Protein AF-0000000068008145 (afdb_homodimer)

Sequence (818 aa):
MLNCNWIDGNLLLSILKADHESGANQIQIVDFKVEAATKKGDNYASEMYRAVIEFEKDGKFKMCRRILKVIPSGEIQRMIMEKNSIFPREIAVYRDILPRIHSLLESIGDHSLISPKCIFTTDDPKTMLVFEDIKDSGFQMVDRKLGLDLEHSKLVISKLAKLHACSAVIYQSDPVLMDPVLEGAISTNPDRQDFLEFYRMCSRQVVQLVKSWNDPSYDHLLERLENLQKTIISKGVQVYTRDDSCFNVLNHDDVWTNNMMFKYGEKSVEDVLLFDYQLAYYGSPGVDLNYFLHAAVQEEVRENNWLELIRDYHDILKSTLKKLEYTGKMPTLEDIHVEIVRKGFHRVNAVFCLLPIAFMERTENAEMDVFLQESEAGRAFRKQIFSNPRLEGILKRALVKYNQLGYFDMLNCNWIDGNLLLSILKADHESGANQIQIVDFKVEAATKKGDNYASEMYRAVIEFEKDGKFKMCRRILKVIPSGEIQRMIMEKNSIFPREIAVYRDILPRIHSLLESIGDHSLISPKCIFTTDDPKTMLVFEDIKDSGFQMVDRKLGLDLEHSKLVISKLAKLHACSAVIYQSDPVLMDPVLEGAISTNPDRQDFLEFYRMCSRQVVQLVKSWNDPSYDHLLERLENLQKTIISKGVQVYTRDDSCFNVLNHDDVWTNNMMFKYGEKSVEDVLLFDYQLAYYGSPGVDLNYFLHAAVQEEVRENNWLELIRDYHDILKSTLKKLEYTGKMPTLEDIHVEIVRKGFHRVNAVFCLLPIAFMERTENAEMDVFLQESEAGRAFRKQIFSNPRLEGILKRALVKYNQLGYFD

Secondary structure (DSSP, 8-state):
----TT--HHHHHHHHHHHS-SSS--EEEEEEEEEESS-TTS-SS-EEEEEEEEEEETTEEEEEEEEEEE--SSHHHHHHHHHTTHHHHHHIIIIIIHHHHHHHHHHTT----SSPPEEEEE-SSS-EEEEE-GGGGTEE---TTT-B-HHHHHHHHHHHHHHHHHHHHHHHH-GGGGGGGSS-SS-S-GGG-TTHHHHHHHHHHHHHHHHHTT-GGGHHHHHHHHHHHHHHHHHHHHHH---TTS--EEE-S--SGGGEEEEE-SSSEEEEEE---TT-EEE-THHHHHHHHHHTB-HHHHHHSHHHHHHHHHHHHHHHHHHTT--SPPPPHHHHHHHHHHTTTHHHIIIIIIHHHHT----TT--HHHHT--SHHHHHHHHHHHT-HHHHHHHHHHHHHHHHTTTT-/----TT--HHHHHHHHHHHS-SSS--EEEEEEEEEESS-TTS-SS-EEEEEEEEEEETTEEEEEEEEEEE--SSHHHHHHHHHTTHHHHHHIIIIIIHHHHHHHHHHTT----SSPPEEEEE-SSS-EEEEE-GGGGTEE---TTT-B-HHHHHHHHHHHHHHHHHHHHHHHH-GGGGGGGSS-SS-S-GGG-TTHHHHHHHHHHHHHHHHHTT-GGGHHHHHHHHHHHHHHHHHHHHHT---TTS--EEE-S--SGGGEEEEE-SSSEEEEEE---TT-EEE-THHHHHHHHHHTB-HHHHHHSHHHHHHHHHHHHHHHHHHTT--SPPPPHHHHHHHHHHTTTHHHIIIIIIHHHHT----TT--HHHHT--SHHHHHHHHHHHT-HHHHHHHHHHHHHHHHTTTT-

Organism: Aedes aegypti (NCBI:txid7159)

Structure (mmCIF, N/CA/C/O backbone):
data_AF-0000000068008145-model_v1
#
loop_
_entity.id
_entity.type
_entity.pdbx_description
1 polymer 'CHK kinase-like domain-containing protein'
#
loop_
_atom_site.group_PDB
_atom_site.id
_atom_site.type_symbol
_atom_site.label_atom_id
_atom_site.label_alt_id
_atom_site.label_comp_id
_atom_site.label_asym_id
_atom_site.label_entity_id
_atom_site.label_seq_id
_atom_site.pdbx_PDB_ins_code
_atom_site.Cartn_x
_atom_site.Cartn_y
_atom_site.Cartn_z
_atom_site.occupancy
_atom_site.B_iso_or_equiv
_atom_site.auth_seq_id
_atom_site.auth_comp_id
_atom_site.auth_asym_id
_atom_site.auth_atom_id
_atom_site.pdbx_PDB_model_num
ATOM 1 N N . MET A 1 1 ? 23.188 -37.281 -27.344 1 44.12 1 MET A N 1
ATOM 2 C CA . MET A 1 1 ? 22.078 -38.25 -27.312 1 44.12 1 MET A CA 1
ATOM 3 C C . MET A 1 1 ? 21.422 -38.281 -25.938 1 44.12 1 MET A C 1
ATOM 5 O O . MET A 1 1 ? 22.109 -38.281 -24.922 1 44.12 1 MET A O 1
ATOM 9 N N . LEU A 1 2 ? 20.156 -37.844 -25.938 1 61.34 2 LEU A N 1
ATOM 10 C CA . LEU A 1 2 ? 19.422 -37.875 -24.672 1 61.34 2 LEU A CA 1
ATOM 11 C C . LEU A 1 2 ? 19.5 -39.25 -24.016 1 61.34 2 LEU A C 1
ATOM 13 O O . LEU A 1 2 ? 19.219 -40.25 -24.656 1 61.34 2 LEU A O 1
ATOM 17 N N . ASN A 1 3 ? 20.328 -39.469 -23.062 1 69.62 3 ASN A N 1
ATOM 18 C CA . ASN A 1 3 ? 20.391 -40.75 -22.375 1 69.62 3 ASN A CA 1
ATOM 19 C C . ASN A 1 3 ? 19.078 -41.094 -21.688 1 69.62 3 ASN A C 1
ATOM 21 O O . ASN A 1 3 ? 18.891 -40.75 -20.5 1 69.62 3 ASN A O 1
ATOM 25 N N . CYS A 1 4 ? 18.141 -41.656 -22.391 1 83.06 4 CYS A N 1
ATOM 26 C CA . CYS A 1 4 ? 16.828 -42 -21.844 1 83.06 4 CYS A CA 1
ATOM 27 C C . CYS A 1 4 ? 16.578 -43.5 -21.922 1 83.06 4 CYS A C 1
ATOM 29 O O . CYS A 1 4 ? 15.43 -43.938 -21.984 1 83.06 4 CYS A O 1
ATOM 31 N N . ASN A 1 5 ? 17.656 -44.25 -21.891 1 86.12 5 ASN A N 1
ATOM 32 C CA . ASN A 1 5 ? 17.547 -45.719 -22 1 86.12 5 ASN A CA 1
ATOM 33 C C . ASN A 1 5 ? 16.812 -46.312 -20.812 1 86.12 5 ASN A C 1
ATOM 35 O O . ASN A 1 5 ? 16.281 -47.406 -20.891 1 86.12 5 ASN A O 1
ATOM 39 N N . TRP A 1 6 ? 16.875 -45.625 -19.812 1 90.56 6 TRP A N 1
ATOM 40 C CA . TRP A 1 6 ? 16.25 -46.094 -18.578 1 90.56 6 TRP A CA 1
ATOM 41 C C . TRP A 1 6 ? 14.727 -46 -18.672 1 90.56 6 TRP A C 1
ATOM 43 O O . TRP A 1 6 ? 14.008 -46.594 -17.875 1 90.56 6 TRP A O 1
ATOM 53 N N . ILE A 1 7 ? 14.219 -45.219 -19.594 1 94.31 7 ILE A N 1
ATOM 54 C CA . ILE A 1 7 ? 12.789 -45.188 -19.875 1 94.31 7 ILE A CA 1
ATOM 55 C C . ILE A 1 7 ? 12.414 -46.375 -20.781 1 94.31 7 ILE A C 1
ATOM 57 O O . ILE A 1 7 ? 12.398 -46.219 -22 1 94.31 7 ILE A O 1
ATOM 61 N N . ASP A 1 8 ? 11.977 -47.469 -20.156 1 92.69 8 ASP A N 1
ATOM 62 C CA . ASP A 1 8 ? 11.742 -48.656 -20.938 1 92.69 8 ASP A CA 1
ATOM 63 C C . ASP A 1 8 ? 10.273 -49.062 -20.891 1 92.69 8 ASP A C 1
ATOM 65 O O . ASP A 1 8 ? 9.445 -48.375 -20.312 1 92.69 8 ASP A O 1
ATOM 69 N N . GLY A 1 9 ? 9.992 -50.156 -21.5 1 91.94 9 GLY A N 1
ATOM 70 C CA . GLY A 1 9 ? 8.625 -50.656 -21.609 1 91.94 9 GLY A CA 1
ATOM 71 C C . GLY A 1 9 ? 7.996 -50.938 -20.266 1 91.94 9 GLY A C 1
ATOM 72 O O . GLY A 1 9 ? 6.801 -50.719 -20.062 1 91.94 9 GLY A O 1
ATOM 73 N N . ASN A 1 10 ? 8.766 -51.469 -19.344 1 92.19 10 ASN A N 1
ATOM 74 C CA . ASN A 1 10 ? 8.258 -51.781 -18.016 1 92.19 10 ASN A CA 1
ATOM 75 C C . ASN A 1 10 ? 7.816 -50.531 -17.266 1 92.19 10 ASN A C 1
ATOM 77 O O . ASN A 1 10 ? 6.758 -50.5 -16.625 1 92.19 10 ASN A O 1
ATOM 81 N N . LEU A 1 11 ? 8.656 -49.562 -17.312 1 94 11 LEU A N 1
ATOM 82 C CA . LEU A 1 11 ? 8.32 -48.281 -16.688 1 94 11 LEU A CA 1
ATOM 83 C C . LEU A 1 11 ? 7.059 -47.688 -17.297 1 94 11 LEU A C 1
ATOM 85 O O . LEU A 1 11 ? 6.148 -47.281 -16.594 1 94 11 LEU A O 1
ATOM 89 N N . LEU A 1 12 ? 7.012 -47.688 -18.578 1 94.25 12 LEU A N 1
ATOM 90 C CA . LEU A 1 12 ? 5.891 -47.094 -19.297 1 94.25 12 LEU A CA 1
ATOM 91 C C . LEU A 1 12 ? 4.605 -47.875 -19.031 1 94.25 12 LEU A C 1
ATOM 93 O O . LEU A 1 12 ? 3.523 -47.281 -18.969 1 94.25 12 LEU A O 1
ATOM 97 N N . LEU A 1 13 ? 4.75 -49.188 -18.953 1 92.19 13 LEU A N 1
ATOM 98 C CA . LEU A 1 13 ? 3.586 -50 -18.625 1 92.19 13 LEU A CA 1
ATOM 99 C C . LEU A 1 13 ? 3.055 -49.656 -17.234 1 92.19 13 LEU A C 1
ATOM 101 O O . LEU A 1 13 ? 1.842 -49.594 -17.031 1 92.19 13 LEU A O 1
ATOM 105 N N . SER A 1 14 ? 3.971 -49.469 -16.312 1 91.19 14 SER A N 1
ATOM 106 C CA . SER A 1 14 ? 3.582 -49.062 -14.961 1 91.19 14 SER A CA 1
ATOM 107 C C . SER A 1 14 ? 2.852 -47.719 -14.961 1 91.19 14 SER A C 1
ATOM 109 O O . SER A 1 14 ? 1.88 -47.531 -14.227 1 91.19 14 SER A O 1
ATOM 111 N N . ILE A 1 15 ? 3.336 -46.812 -15.734 1 91.44 15 ILE A N 1
ATOM 112 C CA . ILE A 1 15 ? 2.727 -45.5 -15.852 1 91.44 15 ILE A CA 1
ATOM 113 C C . ILE A 1 15 ? 1.312 -45.625 -16.406 1 91.44 15 ILE A C 1
ATOM 115 O O . ILE A 1 15 ? 0.371 -45.031 -15.891 1 91.44 15 ILE A O 1
ATOM 119 N N . LEU A 1 16 ? 1.146 -46.469 -17.422 1 90.81 16 LEU A N 1
ATOM 120 C CA . LEU A 1 16 ? -0.151 -46.656 -18.062 1 90.81 16 LEU A CA 1
ATOM 121 C C . LEU A 1 16 ? -1.137 -47.312 -17.109 1 90.81 16 LEU A C 1
ATOM 123 O O . LEU A 1 16 ? -2.32 -46.969 -17.094 1 90.81 16 LEU A O 1
ATOM 127 N N . LYS A 1 17 ? -0.643 -48.25 -16.375 1 88.56 17 LYS A N 1
ATOM 128 C CA . LYS A 1 17 ? -1.504 -48.938 -15.43 1 88.56 17 LYS A CA 1
ATOM 129 C C . LYS A 1 17 ? -2 -48.031 -14.328 1 88.56 17 LYS A C 1
ATOM 131 O O . LYS A 1 17 ? -3.129 -48.156 -13.852 1 88.56 17 LYS A O 1
ATOM 136 N N . ALA A 1 18 ? -1.144 -47.125 -13.961 1 84.25 18 ALA A N 1
ATOM 137 C CA . ALA A 1 18 ? -1.524 -46.156 -12.93 1 84.25 18 ALA A CA 1
ATOM 138 C C . ALA A 1 18 ? -2.623 -45.25 -13.43 1 84.25 18 ALA A C 1
ATOM 140 O O . ALA A 1 18 ? -3.488 -44.812 -12.664 1 84.25 18 ALA A O 1
ATOM 141 N N . ASP A 1 19 ? -2.504 -44.875 -14.602 1 80.06 19 ASP A N 1
ATOM 142 C CA . ASP A 1 19 ? -3.441 -43.938 -15.227 1 80.06 19 ASP A CA 1
ATOM 143 C C . ASP A 1 19 ? -4.801 -44.594 -15.445 1 80.06 19 ASP A C 1
ATOM 145 O O . ASP A 1 19 ? -5.84 -43.938 -15.359 1 80.06 19 ASP A O 1
ATOM 149 N N . HIS A 1 20 ? -4.648 -45.875 -15.781 1 75.5 20 HIS A N 1
ATOM 150 C CA . HIS A 1 20 ? -5.875 -46.562 -16.156 1 75.5 20 HIS A CA 1
ATOM 151 C C . HIS A 1 20 ? -6.395 -47.438 -15.016 1 75.5 20 HIS A C 1
ATOM 153 O O . HIS A 1 20 ? -5.605 -47.969 -14.234 1 75.5 20 HIS A O 1
ATOM 159 N N . GLU A 1 21 ? -7.5 -47.062 -14.266 1 61.62 21 GLU A N 1
ATOM 160 C CA . GLU A 1 21 ? -8.125 -47.812 -13.164 1 61.62 21 GLU A CA 1
ATOM 161 C C . GLU A 1 21 ? -7.895 -49.312 -13.289 1 61.62 21 GLU A C 1
ATOM 163 O O . GLU A 1 21 ? -7.766 -49.844 -14.398 1 61.62 21 GLU A O 1
ATOM 168 N N . SER A 1 22 ? -7.211 -49.906 -12.156 1 55.16 22 SER A N 1
ATOM 169 C CA . SER A 1 22 ? -6.793 -51.281 -11.906 1 55.16 22 SER A CA 1
ATOM 170 C C . SER A 1 22 ? -7.793 -52.281 -12.484 1 55.16 22 SER A C 1
ATOM 172 O O 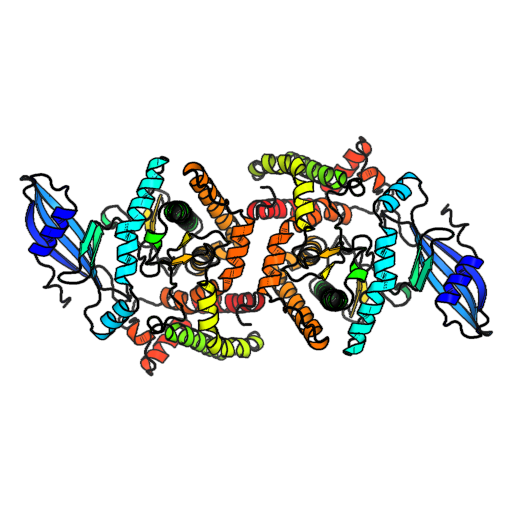. SER A 1 22 ? -7.68 -53.469 -12.258 1 55.16 22 SER A O 1
ATOM 174 N N . GLY A 1 23 ? -8.852 -51.844 -13.102 1 50.56 23 GLY A N 1
ATOM 175 C CA . GLY A 1 23 ? -9.594 -53.031 -13.406 1 50.56 23 GLY A CA 1
ATOM 176 C C . GLY A 1 23 ? -8.805 -54.031 -14.25 1 50.56 23 GLY A C 1
ATOM 177 O O . GLY A 1 23 ? -7.629 -53.812 -14.539 1 50.56 23 GLY A O 1
ATOM 178 N N . ALA A 1 24 ? -9.438 -55.219 -14.562 1 59.34 24 ALA A N 1
ATOM 179 C CA . ALA A 1 24 ? -9.062 -56.438 -15.32 1 59.34 24 ALA A CA 1
ATOM 180 C C . ALA A 1 24 ? -8.531 -56.062 -16.703 1 59.34 24 ALA A C 1
ATOM 182 O O . ALA A 1 24 ? -8.562 -56.875 -17.625 1 59.34 24 ALA A O 1
ATOM 183 N N . ASN A 1 25 ? -7.957 -54.812 -16.859 1 62.81 25 ASN A N 1
ATOM 184 C CA . ASN A 1 25 ? -7.629 -54.406 -18.234 1 62.81 25 ASN A CA 1
ATOM 185 C C . ASN A 1 25 ? -6.266 -54.938 -18.656 1 62.81 25 ASN A C 1
ATOM 187 O O . ASN A 1 25 ? -5.309 -54.906 -17.875 1 62.81 25 ASN A O 1
ATOM 191 N N . GLN A 1 26 ? -6.293 -55.688 -19.672 1 82.44 26 GLN A N 1
ATOM 192 C CA . GLN A 1 26 ? -5.059 -56.156 -20.312 1 82.44 26 GLN A CA 1
ATOM 193 C C . GLN A 1 26 ? -4.398 -55.031 -21.109 1 82.44 26 GLN A C 1
ATOM 195 O O . GLN A 1 26 ? -4.98 -54.531 -22.062 1 82.44 26 GLN A O 1
ATOM 200 N N . ILE A 1 27 ? -3.34 -54.375 -20.562 1 89.38 27 ILE A N 1
ATOM 201 C CA . ILE A 1 27 ? -2.584 -53.344 -21.281 1 89.38 27 ILE A CA 1
ATOM 202 C C . ILE A 1 27 ? -1.24 -53.906 -21.734 1 89.38 27 ILE A C 1
ATOM 204 O O . ILE A 1 27 ? -0.547 -54.562 -20.953 1 89.38 27 ILE A O 1
ATOM 208 N N . GLN A 1 28 ? -0.988 -53.75 -23.031 1 91.38 28 GLN A N 1
ATOM 209 C CA . GLN A 1 28 ? 0.298 -54.156 -23.578 1 91.38 28 GLN A CA 1
ATOM 210 C C . GLN A 1 28 ? 0.922 -53.031 -24.391 1 91.38 28 GLN A C 1
ATOM 212 O O . GLN A 1 28 ? 0.256 -52.438 -25.234 1 91.38 28 GLN A O 1
ATOM 217 N N . ILE A 1 29 ? 2.125 -52.75 -24.125 1 93.81 29 ILE A N 1
ATOM 218 C CA . ILE A 1 29 ? 2.824 -51.719 -24.906 1 93.81 29 ILE A CA 1
ATOM 219 C C . ILE A 1 29 ? 3.172 -52.281 -26.281 1 93.81 29 ILE A C 1
ATOM 221 O O . ILE A 1 29 ? 3.756 -53.344 -26.391 1 93.81 29 ILE A O 1
ATOM 225 N N . VAL A 1 30 ? 2.859 -51.625 -27.266 1 95.19 30 VAL A N 1
ATOM 226 C CA . VAL A 1 30 ? 3.17 -52 -28.641 1 95.19 30 VAL A CA 1
ATOM 227 C C . VAL A 1 30 ? 4.473 -51.312 -29.078 1 95.19 30 VAL A C 1
ATOM 229 O O . VAL A 1 30 ? 5.352 -51.969 -29.641 1 95.19 30 VAL A O 1
ATOM 232 N N . ASP A 1 31 ? 4.559 -50.031 -28.875 1 95.25 31 ASP A N 1
ATOM 233 C CA . ASP A 1 31 ? 5.73 -49.219 -29.219 1 95.25 31 ASP A CA 1
ATOM 234 C C . ASP A 1 31 ? 5.746 -47.938 -28.422 1 95.25 31 ASP A C 1
ATOM 236 O O . ASP A 1 31 ? 4.734 -47.531 -27.828 1 95.25 31 ASP A O 1
ATOM 240 N N . PHE A 1 32 ? 6.965 -47.406 -28.312 1 95.5 32 PHE A N 1
ATOM 241 C CA . PHE A 1 32 ? 7.051 -46.094 -27.672 1 95.5 32 PHE A CA 1
ATOM 242 C C . PHE A 1 32 ? 8.258 -45.312 -28.172 1 95.5 32 PHE A C 1
ATOM 244 O O . PHE A 1 32 ? 9.219 -45.906 -28.672 1 95.5 32 PHE A O 1
ATOM 251 N N . LYS A 1 33 ? 8.156 -44.062 -28.156 1 94.56 33 LYS A N 1
ATOM 252 C CA . LYS A 1 33 ? 9.227 -43.125 -28.5 1 94.56 33 LYS A CA 1
ATOM 253 C C . LYS A 1 33 ? 9.414 -42.062 -27.406 1 94.56 33 LYS A C 1
ATOM 255 O O . LYS A 1 33 ? 8.438 -41.562 -26.859 1 94.56 33 LYS A O 1
ATOM 260 N N . VAL A 1 34 ? 10.703 -41.812 -27.062 1 94.12 34 VAL A N 1
ATOM 261 C CA . VAL A 1 34 ? 11.016 -40.844 -26.031 1 94.12 34 VAL A CA 1
ATOM 262 C C . VAL A 1 34 ? 11.875 -39.719 -26.609 1 94.12 34 VAL A C 1
ATOM 264 O O . VAL A 1 34 ? 12.852 -40 -27.328 1 94.12 34 VAL A O 1
ATOM 267 N N . GLU A 1 35 ? 11.469 -38.5 -26.344 1 89.81 35 GLU A N 1
ATOM 268 C CA . GLU A 1 35 ? 12.234 -37.344 -26.766 1 89.81 35 GLU A CA 1
ATOM 269 C C . GLU A 1 35 ? 12.297 -36.281 -25.672 1 89.81 35 GLU A C 1
ATOM 271 O O . GLU A 1 35 ? 11.602 -36.406 -24.656 1 89.81 35 GLU A O 1
ATOM 276 N N . ALA A 1 36 ? 13.195 -35.406 -25.828 1 84.81 36 ALA A N 1
ATOM 277 C CA . ALA A 1 36 ? 13.227 -34.25 -24.906 1 84.81 36 ALA A CA 1
ATOM 278 C C . ALA A 1 36 ? 11.945 -33.438 -25.016 1 84.81 36 ALA A C 1
ATOM 280 O O . ALA A 1 36 ? 11.461 -33.156 -26.109 1 84.81 36 ALA A O 1
ATOM 281 N N . ALA A 1 37 ? 11.367 -33.156 -23.891 1 80.81 37 ALA A N 1
ATOM 282 C CA . ALA A 1 37 ? 10.102 -32.438 -23.891 1 80.81 37 ALA A CA 1
ATOM 283 C C . ALA A 1 37 ? 10.32 -30.938 -24.031 1 80.81 37 ALA A C 1
ATOM 285 O O . ALA A 1 37 ? 9.414 -30.203 -24.453 1 80.81 37 ALA A O 1
ATOM 286 N N . THR A 1 38 ? 11.398 -30.438 -23.531 1 73.38 38 THR A N 1
ATOM 287 C CA . THR A 1 38 ? 11.664 -29 -23.578 1 73.38 38 THR A CA 1
ATOM 288 C C . THR A 1 38 ? 13.031 -28.734 -24.188 1 73.38 38 THR A C 1
ATOM 290 O O . THR A 1 38 ? 13.875 -29.625 -24.266 1 73.38 38 THR A O 1
ATOM 293 N N . LYS A 1 39 ? 13.117 -27.453 -24.688 1 66.25 39 LYS A N 1
ATOM 294 C CA . LYS A 1 39 ? 14.398 -27.016 -25.219 1 66.25 39 LYS A CA 1
ATOM 295 C C . LYS A 1 39 ? 15.375 -26.656 -24.109 1 66.25 39 LYS A C 1
ATOM 297 O O . LYS A 1 39 ? 14.969 -26.391 -22.984 1 66.25 39 LYS A O 1
ATOM 302 N N . LYS A 1 40 ? 16.594 -26.844 -24.453 1 61.12 40 LYS A N 1
ATOM 303 C CA . LYS A 1 40 ? 17.625 -26.406 -23.516 1 61.12 40 LYS A CA 1
ATOM 304 C C . LYS A 1 40 ? 17.359 -24.984 -23.016 1 61.12 40 LYS A C 1
ATOM 306 O O . LYS A 1 40 ? 16.984 -24.109 -23.812 1 61.12 40 LYS A O 1
ATOM 311 N N . GLY A 1 41 ? 17.375 -24.75 -21.656 1 58.62 41 GLY A N 1
ATOM 312 C CA . GLY A 1 41 ? 17.172 -23.422 -21.078 1 58.62 41 GLY A CA 1
ATOM 313 C C . GLY A 1 41 ? 15.781 -23.25 -20.484 1 58.62 41 GLY A C 1
ATOM 314 O O . GLY A 1 41 ? 15.523 -22.266 -19.781 1 58.62 41 GLY A O 1
ATOM 315 N N . ASP A 1 42 ? 14.875 -24.203 -20.797 1 58.62 42 ASP A N 1
ATOM 316 C CA . ASP A 1 42 ? 13.516 -24.047 -20.281 1 58.62 42 ASP A CA 1
ATOM 317 C C . ASP A 1 42 ? 13.398 -24.594 -18.859 1 58.62 42 ASP A C 1
ATOM 319 O O . ASP A 1 42 ? 12.477 -24.234 -18.125 1 58.62 42 ASP A O 1
ATOM 323 N N . ASN A 1 43 ? 14.281 -25.469 -18.578 1 58.56 43 ASN A N 1
ATOM 324 C CA . ASN A 1 43 ? 14.188 -26.109 -17.281 1 58.56 43 ASN A CA 1
ATOM 325 C C . ASN A 1 43 ? 15.555 -26.234 -16.625 1 58.56 43 ASN A C 1
ATOM 327 O O . ASN A 1 43 ? 16.484 -26.781 -17.219 1 58.56 43 ASN A O 1
ATOM 331 N N . TYR A 1 44 ? 15.555 -25.719 -15.445 1 63.31 44 TYR A N 1
ATOM 332 C CA . TYR A 1 44 ? 16.859 -25.656 -14.812 1 63.31 44 TYR A CA 1
ATOM 333 C C . TYR A 1 44 ? 16.984 -26.719 -13.711 1 63.31 44 TYR A C 1
ATOM 335 O O . TYR A 1 44 ? 18.078 -27.203 -13.43 1 63.31 44 TYR A O 1
ATOM 343 N N . ALA A 1 45 ? 15.852 -27.125 -13.289 1 71.19 45 ALA A N 1
ATOM 344 C CA . ALA A 1 45 ? 15.922 -27.922 -12.062 1 71.19 45 ALA A CA 1
ATOM 345 C C . ALA A 1 45 ? 15.508 -29.359 -12.336 1 71.19 45 ALA A C 1
ATOM 347 O O . ALA 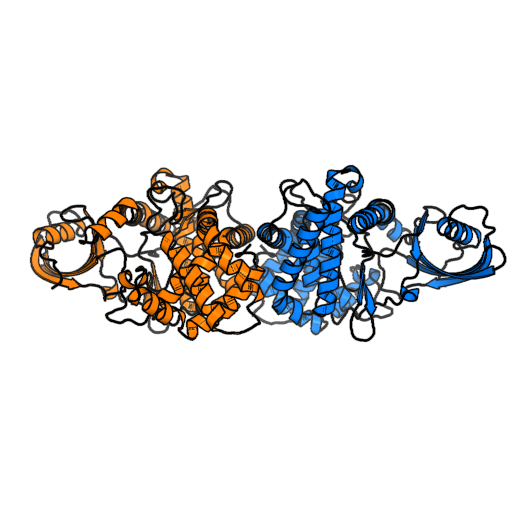A 1 45 ? 15.406 -30.172 -11.406 1 71.19 45 ALA A O 1
ATOM 348 N N . SER A 1 46 ? 15.305 -29.672 -13.625 1 84 46 SER A N 1
ATOM 349 C CA . SER A 1 46 ? 14.844 -31.016 -13.945 1 84 46 SER A CA 1
ATOM 350 C C . SER A 1 46 ? 15.133 -31.359 -15.406 1 84 46 SER A C 1
ATOM 352 O O . SER A 1 46 ? 15.586 -30.516 -16.172 1 84 46 SER A O 1
ATOM 354 N N . GLU A 1 47 ? 15.055 -32.594 -15.664 1 85.75 47 GLU A N 1
ATOM 355 C CA . GLU A 1 47 ? 15.023 -33.062 -17.047 1 85.75 47 GLU A CA 1
ATOM 356 C C . GLU A 1 47 ? 13.602 -33.438 -17.469 1 85.75 47 GLU A C 1
ATOM 358 O O . GLU A 1 47 ? 12.875 -34.094 -16.703 1 85.75 47 GLU A O 1
ATOM 363 N N . MET A 1 48 ? 13.289 -33 -18.641 1 90 48 MET A N 1
ATOM 364 C CA . MET A 1 48 ? 11.93 -33.219 -19.109 1 90 48 MET A CA 1
ATOM 365 C C . MET A 1 48 ? 11.93 -34.125 -20.344 1 90 48 MET A C 1
ATOM 367 O O . MET A 1 48 ? 12.602 -33.812 -21.328 1 90 48 MET A O 1
ATOM 371 N N . TYR A 1 49 ? 11.086 -35.125 -20.25 1 91.88 49 TYR A N 1
ATOM 372 C CA . TYR A 1 49 ? 10.961 -36.062 -21.375 1 91.88 49 TYR A CA 1
ATOM 373 C C . TYR A 1 49 ? 9.508 -36.188 -21.812 1 91.88 49 TYR A C 1
ATOM 375 O O . TYR A 1 49 ? 8.594 -36.094 -20.984 1 91.88 49 TYR A O 1
ATOM 383 N N . ARG A 1 50 ? 9.391 -36.406 -23.094 1 93.69 50 ARG A N 1
ATOM 384 C CA . ARG A 1 50 ? 8.086 -36.75 -23.656 1 93.69 50 ARG A CA 1
ATOM 385 C C . ARG A 1 50 ? 8.086 -38.188 -24.172 1 93.69 50 ARG A C 1
ATOM 387 O O . ARG A 1 50 ? 8.906 -38.562 -25.016 1 93.69 50 ARG A O 1
ATOM 394 N N . ALA A 1 51 ? 7.23 -38.969 -23.656 1 94.56 51 ALA A N 1
ATOM 395 C CA . ALA A 1 51 ? 7.066 -40.344 -24.109 1 94.56 51 ALA A CA 1
ATOM 396 C C . ALA A 1 51 ? 5.777 -40.5 -24.906 1 94.56 51 ALA A C 1
ATOM 398 O O . ALA A 1 51 ? 4.688 -40.219 -24.406 1 94.56 51 ALA A O 1
ATOM 399 N N . VAL A 1 52 ? 5.957 -40.875 -26.141 1 95.38 52 VAL A N 1
ATOM 400 C CA . VAL A 1 52 ? 4.812 -41.281 -26.953 1 95.38 52 VAL A CA 1
ATOM 401 C C . VAL A 1 52 ? 4.621 -42.781 -26.859 1 95.38 52 VAL A C 1
ATOM 403 O O . VAL A 1 52 ? 5.473 -43.562 -27.297 1 95.38 52 VAL A O 1
ATOM 406 N N . ILE A 1 53 ? 3.514 -43.188 -26.344 1 94.88 53 ILE A N 1
ATOM 407 C CA . ILE A 1 53 ? 3.305 -44.594 -26.031 1 94.88 53 ILE A CA 1
ATOM 408 C C . ILE A 1 53 ? 2.184 -45.156 -26.891 1 94.88 53 ILE A C 1
ATOM 410 O O . ILE A 1 53 ? 1.069 -44.625 -26.906 1 94.88 53 ILE A O 1
ATOM 414 N N . GLU A 1 54 ? 2.535 -46.094 -27.625 1 96 54 GLU A N 1
ATOM 415 C CA . GLU A 1 54 ? 1.552 -46.906 -28.344 1 96 54 GLU A CA 1
ATOM 416 C C . GLU A 1 54 ? 1.255 -48.219 -27.625 1 96 54 GLU A C 1
ATOM 418 O O . GLU A 1 54 ? 2.166 -49 -27.344 1 96 54 GLU A O 1
ATOM 423 N N . PHE A 1 55 ? 0 -48.438 -27.344 1 93.25 55 PHE A N 1
ATOM 424 C CA . PHE A 1 55 ? -0.322 -49.594 -26.547 1 93.25 55 PHE A CA 1
ATOM 425 C C . PHE A 1 55 ? -1.678 -50.156 -26.938 1 93.25 55 PHE A C 1
ATOM 427 O O . PHE A 1 55 ? -2.439 -49.531 -27.672 1 93.25 55 PHE A O 1
ATOM 434 N N . GLU A 1 56 ? -1.875 -51.406 -26.547 1 93.25 56 GLU A N 1
ATOM 435 C CA . GLU A 1 56 ? -3.154 -52.094 -26.719 1 93.25 56 GLU A CA 1
ATOM 436 C C . GLU A 1 56 ? -3.867 -52.25 -25.375 1 93.25 56 GLU A C 1
ATOM 438 O O . GLU A 1 56 ? -3.256 -52.688 -24.391 1 93.25 56 GLU A O 1
ATOM 443 N N . LYS A 1 57 ? -5.031 -51.75 -25.359 1 90.06 57 LYS A N 1
ATOM 444 C CA . LYS A 1 57 ? -5.883 -51.938 -24.188 1 90.06 57 LYS A CA 1
ATOM 445 C C . LYS A 1 57 ? -7.199 -52.594 -24.562 1 90.06 57 LYS A C 1
ATOM 447 O O . LYS A 1 57 ? -7.957 -52.094 -25.375 1 90.06 57 LYS A O 1
ATOM 452 N N . ASP A 1 58 ? -7.398 -53.75 -23.938 1 88 58 ASP A N 1
ATOM 453 C CA . ASP A 1 58 ? -8.625 -54.5 -24.203 1 88 58 ASP A CA 1
ATOM 454 C C . ASP A 1 58 ? -8.844 -54.688 -25.688 1 88 58 ASP A C 1
ATOM 456 O O . ASP A 1 58 ? -9.945 -54.5 -26.203 1 88 58 ASP A O 1
ATOM 460 N N . GLY A 1 59 ? -7.82 -55 -26.391 1 84.81 59 GLY A N 1
ATOM 461 C CA . GLY A 1 59 ? -7.887 -55.344 -27.812 1 84.81 59 GLY A CA 1
ATOM 462 C C . GLY A 1 59 ? -7.922 -54.125 -28.703 1 84.81 59 GLY A C 1
ATOM 463 O O . GLY A 1 59 ? -7.988 -54.25 -29.938 1 84.81 59 GLY A O 1
ATOM 464 N N . LYS A 1 60 ? -7.902 -53 -28.172 1 92.62 60 LYS A N 1
ATOM 465 C CA . LYS A 1 60 ? -7.945 -51.781 -28.984 1 92.62 60 LYS A CA 1
ATOM 466 C C . LYS A 1 60 ? -6.613 -51.031 -28.922 1 92.62 60 LYS A C 1
ATOM 468 O O . LYS A 1 60 ? -6.023 -50.906 -27.844 1 92.62 60 LYS A O 1
ATOM 473 N N . PHE A 1 61 ? -6.199 -50.625 -30.094 1 93.38 61 PHE A N 1
ATOM 474 C CA . PHE A 1 61 ? -4.965 -49.875 -30.203 1 93.38 61 PHE A CA 1
ATOM 475 C C . PHE A 1 61 ? -5.188 -48.406 -29.766 1 93.38 61 PHE A C 1
ATOM 477 O O . PHE A 1 61 ? -6.172 -47.781 -30.172 1 93.38 61 PHE A O 1
ATOM 484 N N . LYS A 1 62 ? -4.348 -47.969 -28.891 1 92.81 62 LYS A N 1
ATOM 485 C CA . LYS A 1 62 ? -4.418 -46.594 -28.391 1 92.81 62 LYS A CA 1
ATOM 486 C C . LYS A 1 62 ? -3.035 -45.938 -28.344 1 92.81 62 LYS A C 1
ATOM 488 O O . LYS A 1 62 ? -2.02 -46.625 -28.375 1 92.81 62 LYS A O 1
ATOM 493 N N . MET A 1 63 ? -3.016 -44.656 -28.422 1 93 63 MET A N 1
ATOM 494 C CA . MET A 1 63 ? -1.786 -43.875 -28.281 1 93 63 MET A CA 1
ATOM 495 C C . MET A 1 63 ? -1.969 -42.75 -27.281 1 93 63 MET A C 1
ATOM 497 O O . MET A 1 63 ? -3.031 -42.125 -27.234 1 93 63 MET A O 1
ATOM 501 N N . CYS A 1 64 ? -0.952 -42.531 -26.453 1 91.56 64 CYS A N 1
ATOM 502 C CA . CYS A 1 64 ? -0.994 -41.375 -25.547 1 91.56 64 CYS A CA 1
ATOM 503 C C . CYS A 1 64 ? 0.395 -40.781 -25.375 1 91.56 64 CYS A C 1
ATOM 505 O O . CYS A 1 64 ? 1.395 -41.375 -25.75 1 91.56 64 CYS A O 1
ATOM 507 N N . ARG A 1 65 ? 0.473 -39.594 -24.906 1 93.75 65 ARG A N 1
ATOM 508 C CA . ARG A 1 65 ? 1.716 -38.906 -24.594 1 93.75 65 ARG A CA 1
ATOM 509 C C . ARG A 1 65 ? 1.8 -38.562 -23.109 1 93.75 65 ARG A C 1
ATOM 511 O O . ARG A 1 65 ? 0.792 -38.219 -22.484 1 93.75 65 ARG A O 1
ATOM 518 N N . ARG A 1 66 ? 2.922 -38.844 -22.609 1 93.94 66 ARG A N 1
ATOM 519 C CA . ARG A 1 66 ? 3.186 -38.531 -21.219 1 93.94 66 ARG A CA 1
ATOM 520 C C . ARG A 1 66 ? 4.445 -37.688 -21.078 1 93.94 66 ARG A C 1
ATOM 522 O O . ARG A 1 66 ? 5.395 -37.844 -21.844 1 93.94 66 ARG A O 1
ATOM 529 N N . ILE A 1 67 ? 4.387 -36.781 -20.188 1 94.25 67 ILE A N 1
ATOM 530 C CA . ILE A 1 67 ? 5.547 -35.938 -19.844 1 94.25 67 ILE A CA 1
ATOM 531 C C . ILE A 1 67 ? 6.199 -36.469 -18.578 1 94.25 67 ILE A C 1
ATOM 533 O O . ILE A 1 67 ? 5.531 -36.625 -17.547 1 94.25 67 ILE A O 1
ATOM 537 N N . LEU A 1 68 ? 7.473 -36.75 -18.641 1 94.38 68 LEU A N 1
ATOM 538 C CA . LEU A 1 68 ? 8.242 -37.188 -17.484 1 94.38 68 LEU A CA 1
ATOM 539 C C . LEU A 1 68 ? 9.164 -36.094 -17 1 94.38 68 LEU A C 1
ATOM 541 O O . LEU A 1 68 ? 10.039 -35.625 -17.734 1 94.38 68 LEU A O 1
ATOM 545 N N . LYS A 1 69 ? 8.961 -35.531 -15.852 1 93.94 69 LYS A N 1
ATOM 546 C CA . LYS A 1 69 ? 9.883 -34.625 -15.164 1 93.94 69 LYS A CA 1
ATOM 547 C C . LYS A 1 69 ? 10.789 -35.406 -14.203 1 93.94 69 LYS A C 1
ATOM 549 O O . LYS A 1 69 ? 10.312 -35.969 -13.211 1 93.94 69 LYS A O 1
ATOM 554 N N . VAL A 1 70 ? 11.992 -35.375 -14.508 1 92.25 70 VAL A N 1
ATOM 555 C CA . VAL A 1 70 ? 12.906 -36.312 -13.852 1 92.25 70 VAL A CA 1
ATOM 556 C C . VAL A 1 70 ? 14.039 -35.531 -13.172 1 92.25 70 VAL A C 1
ATOM 558 O O . VAL A 1 70 ? 14.492 -34.5 -13.68 1 92.25 70 VAL A O 1
ATOM 561 N N . ILE A 1 71 ? 14.43 -36.031 -11.992 1 90 71 ILE A N 1
ATOM 562 C CA . ILE A 1 71 ? 15.578 -35.438 -11.312 1 90 71 ILE A CA 1
ATOM 563 C C . ILE A 1 71 ? 16.797 -35.469 -12.234 1 90 71 ILE A C 1
ATOM 565 O O . ILE A 1 71 ? 16.984 -36.438 -12.984 1 90 71 ILE A O 1
ATOM 569 N N . PRO A 1 72 ? 17.578 -34.438 -12.188 1 84.31 72 PRO A N 1
ATOM 570 C CA . PRO A 1 72 ? 18.734 -34.406 -13.094 1 84.31 72 PRO A CA 1
ATOM 571 C C . PRO A 1 72 ? 19.688 -35.594 -12.891 1 84.31 72 PRO A C 1
ATOM 573 O O . PRO A 1 72 ? 19.891 -36.031 -11.758 1 84.31 72 PRO A O 1
ATOM 576 N N . SER A 1 73 ? 20.328 -35.938 -14.008 1 80.25 73 SER A N 1
ATOM 577 C CA . SER A 1 73 ? 21.219 -37.062 -14 1 80.25 73 SER A CA 1
ATOM 578 C C . SER A 1 73 ? 22.609 -36.688 -13.516 1 80.25 73 SER A C 1
ATOM 580 O O . SER A 1 73 ? 23.359 -37.531 -13 1 80.25 73 SER A O 1
ATOM 582 N N . GLY A 1 74 ? 22.922 -35.406 -13.758 1 78.75 74 GLY A N 1
ATOM 583 C CA . GLY A 1 74 ? 24.219 -34.969 -13.305 1 78.75 74 GLY A CA 1
ATOM 584 C C . GLY A 1 74 ? 24.391 -35 -11.797 1 78.75 74 GLY A C 1
ATOM 585 O O . GLY A 1 74 ? 23.469 -34.656 -11.062 1 78.75 74 GLY A O 1
ATOM 586 N N . GLU A 1 75 ? 25.484 -35.438 -11.359 1 78.69 75 GLU A N 1
ATOM 587 C CA . GLU A 1 75 ? 25.734 -35.656 -9.938 1 78.69 75 GLU A CA 1
ATOM 588 C C . GLU A 1 75 ? 25.578 -34.375 -9.133 1 78.69 75 GLU A C 1
ATOM 590 O O . GLU A 1 75 ? 24.891 -34.375 -8.117 1 78.69 75 GLU A O 1
ATOM 595 N N . ILE A 1 76 ? 26.172 -33.375 -9.531 1 73.94 76 ILE A N 1
ATOM 596 C CA . ILE A 1 76 ? 26.172 -32.125 -8.789 1 73.94 76 ILE A CA 1
ATOM 597 C C . ILE A 1 76 ? 24.766 -31.547 -8.758 1 73.94 76 ILE A C 1
ATOM 599 O O . ILE A 1 76 ? 24.266 -31.172 -7.699 1 73.94 76 ILE A O 1
ATOM 603 N N . GLN A 1 77 ? 24.172 -31.547 -9.844 1 76.75 77 GLN A N 1
ATOM 604 C CA . GLN A 1 77 ? 22.812 -31.031 -9.93 1 76.75 77 GLN A CA 1
ATOM 605 C C . GLN A 1 77 ? 21.844 -31.844 -9.07 1 76.75 77 GLN A C 1
ATOM 607 O O . GLN A 1 77 ? 21 -31.281 -8.375 1 76.75 77 GLN A O 1
ATOM 612 N N . ARG A 1 78 ? 22.031 -33.031 -9.156 1 81.56 78 ARG A N 1
ATOM 613 C CA . ARG A 1 78 ? 21.188 -33.938 -8.383 1 81.56 78 ARG A CA 1
ATOM 614 C C . ARG A 1 78 ? 21.359 -33.688 -6.887 1 81.56 78 ARG A C 1
ATOM 616 O O . ARG A 1 78 ? 20.375 -33.656 -6.145 1 81.56 78 ARG A O 1
ATOM 623 N N . MET A 1 79 ? 22.547 -33.5 -6.504 1 79.12 79 MET A N 1
ATOM 624 C CA . MET A 1 79 ? 22.844 -33.25 -5.098 1 79.12 79 MET A CA 1
ATOM 625 C C . MET A 1 79 ? 22.188 -31.969 -4.629 1 79.12 79 MET A C 1
ATOM 627 O O . MET A 1 79 ? 21.672 -31.891 -3.514 1 79.12 79 MET A O 1
ATOM 631 N N . ILE A 1 80 ? 22.203 -31.078 -5.449 1 76.19 80 ILE A N 1
ATOM 632 C CA . ILE A 1 80 ? 21.625 -29.766 -5.129 1 76.19 80 ILE A CA 1
ATOM 633 C C . ILE A 1 80 ? 20.109 -29.906 -5 1 76.19 80 ILE A C 1
ATOM 635 O O . ILE A 1 80 ? 19.516 -29.375 -4.055 1 76.19 80 ILE A O 1
ATOM 639 N N . MET A 1 81 ? 19.547 -30.656 -5.863 1 81.38 81 MET A N 1
ATOM 640 C CA . MET A 1 81 ? 18.109 -30.828 -5.852 1 81.38 81 MET A CA 1
ATOM 641 C C . MET A 1 81 ? 17.656 -31.641 -4.633 1 81.38 81 MET A C 1
ATOM 643 O O . MET A 1 81 ? 16.625 -31.344 -4.027 1 81.38 81 MET A O 1
ATOM 647 N N . GLU A 1 82 ? 18.422 -32.562 -4.332 1 81.44 82 GLU A N 1
ATOM 648 C CA . GLU A 1 82 ? 18.109 -33.375 -3.174 1 81.44 82 GLU A CA 1
ATOM 649 C C . GLU A 1 82 ? 18.266 -32.594 -1.873 1 81.44 82 GLU A C 1
ATOM 651 O O . GLU A 1 82 ? 17.391 -32.656 -0.998 1 81.44 82 GLU A O 1
ATOM 656 N N . LYS A 1 83 ? 19.266 -31.844 -1.855 1 80.44 83 LYS A N 1
ATOM 657 C CA . LYS A 1 83 ? 19.547 -31.031 -0.668 1 80.44 83 LYS A CA 1
ATOM 658 C C . LYS A 1 83 ? 18.453 -29.984 -0.449 1 80.44 83 LYS A C 1
ATOM 660 O O . LYS A 1 83 ? 18.078 -29.703 0.691 1 80.44 83 LYS A O 1
ATOM 665 N N . ASN A 1 84 ? 17.875 -29.594 -1.485 1 83.12 84 ASN A N 1
ATOM 666 C CA . ASN A 1 84 ? 16.875 -28.547 -1.406 1 83.12 84 ASN A CA 1
ATOM 667 C C . ASN A 1 84 ? 15.461 -29.109 -1.423 1 83.12 84 ASN A C 1
ATOM 669 O O . ASN A 1 84 ? 14.492 -28.359 -1.493 1 83.12 84 ASN A O 1
ATOM 673 N N . SER A 1 85 ? 15.32 -30.359 -1.399 1 84.56 85 SER A N 1
ATOM 674 C CA . SER A 1 85 ? 14.039 -31.062 -1.354 1 84.56 85 SER A CA 1
ATOM 675 C C . SER A 1 85 ? 13.109 -30.578 -2.463 1 84.56 85 SER A C 1
ATOM 677 O O . SER A 1 85 ? 11.914 -30.375 -2.232 1 84.56 85 SER A O 1
ATOM 679 N N . ILE A 1 86 ? 13.672 -30.406 -3.566 1 87.75 86 ILE A N 1
ATOM 680 C CA . ILE A 1 86 ? 12.914 -29.859 -4.688 1 87.75 86 ILE A CA 1
ATOM 681 C C . ILE A 1 86 ? 11.867 -30.859 -5.145 1 87.75 86 ILE A C 1
ATOM 683 O O . ILE A 1 86 ? 10.672 -30.547 -5.207 1 87.75 86 ILE A O 1
ATOM 687 N N . PHE A 1 87 ? 12.219 -32.094 -5.379 1 91.44 87 PHE A N 1
ATOM 688 C CA . PHE A 1 87 ? 11.297 -33.094 -5.902 1 91.44 87 PHE A CA 1
ATOM 689 C C . PHE A 1 87 ? 10.328 -33.562 -4.816 1 91.44 87 PHE A C 1
ATOM 691 O O . PHE A 1 87 ? 9.117 -33.625 -5.047 1 91.44 87 PHE A O 1
ATOM 698 N N . PRO A 1 88 ? 10.852 -33.781 -3.58 1 92.62 88 PRO A N 1
ATOM 699 C CA . PRO A 1 88 ? 9.891 -34.156 -2.537 1 92.62 88 PRO A CA 1
ATOM 700 C C . PRO A 1 88 ? 8.797 -33.125 -2.346 1 92.62 88 PRO A C 1
ATOM 702 O O . PRO A 1 88 ? 7.629 -33.469 -2.164 1 92.62 88 PRO A O 1
ATOM 705 N N . ARG A 1 89 ? 9.18 -31.922 -2.422 1 95 89 ARG A N 1
ATOM 706 C CA . ARG A 1 89 ? 8.227 -30.828 -2.295 1 95 89 ARG A CA 1
ATOM 707 C C . ARG A 1 89 ? 7.207 -30.859 -3.428 1 95 89 ARG A C 1
ATOM 709 O O . ARG A 1 89 ? 6 -30.812 -3.182 1 95 89 ARG A O 1
ATOM 716 N N . GLU A 1 90 ? 7.711 -30.922 -4.57 1 96.31 90 GLU A N 1
ATOM 717 C CA . GLU A 1 90 ? 6.836 -30.906 -5.738 1 96.31 90 GLU A CA 1
ATOM 718 C C . GLU A 1 90 ? 5.914 -32.125 -5.758 1 96.31 90 GLU A C 1
ATOM 720 O O . GLU A 1 90 ? 4.738 -32 -6.105 1 96.31 90 GLU A O 1
ATOM 725 N N . ILE A 1 91 ? 6.453 -33.281 -5.395 1 96.12 91 ILE A N 1
ATOM 726 C CA . ILE A 1 91 ? 5.668 -34.531 -5.336 1 96.12 91 ILE A CA 1
ATOM 727 C C . ILE A 1 91 ? 4.555 -34.375 -4.301 1 96.12 91 ILE A C 1
ATOM 729 O O . ILE A 1 91 ? 3.404 -34.75 -4.559 1 96.12 91 ILE A O 1
ATOM 733 N N . ALA A 1 92 ? 4.867 -33.781 -3.174 1 96.94 92 ALA A N 1
ATOM 734 C CA . ALA A 1 92 ? 3.863 -33.562 -2.135 1 96.94 92 ALA A CA 1
ATOM 735 C C . ALA A 1 92 ? 2.736 -32.688 -2.641 1 96.94 92 ALA A C 1
ATOM 737 O O . ALA A 1 92 ? 1.562 -32.938 -2.359 1 96.94 92 ALA A O 1
ATOM 738 N N . VAL A 1 93 ? 3.055 -31.688 -3.387 1 98.25 93 VAL A N 1
ATOM 739 C CA . VAL A 1 93 ? 2.051 -30.75 -3.887 1 98.25 93 VAL A CA 1
ATOM 740 C C . VAL A 1 93 ? 1.167 -31.453 -4.918 1 98.25 93 VAL A C 1
ATOM 742 O O . VAL A 1 93 ? -0.061 -31.422 -4.809 1 98.25 93 VAL A O 1
ATOM 745 N N . TYR A 1 94 ? 1.76 -32.125 -5.883 1 97.5 94 TYR A N 1
ATOM 746 C CA . TYR A 1 94 ? 1.016 -32.719 -6.984 1 97.5 94 TYR A CA 1
ATOM 747 C C . TYR A 1 94 ? 0.246 -33.969 -6.527 1 97.5 94 TYR A C 1
ATOM 749 O O . TYR A 1 94 ? -0.875 -34.219 -6.977 1 97.5 94 TYR A O 1
ATOM 757 N N . ARG A 1 95 ? 0.847 -34.688 -5.68 1 95.5 95 ARG A N 1
ATOM 758 C CA . ARG A 1 95 ? 0.269 -35.969 -5.289 1 95.5 95 ARG A CA 1
ATOM 759 C C . ARG A 1 95 ? -0.749 -35.781 -4.168 1 95.5 95 ARG A C 1
ATOM 761 O O . ARG A 1 95 ? -1.79 -36.438 -4.156 1 95.5 95 ARG A O 1
ATOM 768 N N . ASP A 1 96 ? -0.478 -34.906 -3.217 1 96.88 96 ASP A N 1
ATOM 769 C CA . ASP A 1 96 ? -1.241 -34.938 -1.972 1 96.88 96 ASP A CA 1
ATOM 770 C C . ASP A 1 96 ? -2.104 -33.656 -1.852 1 96.88 96 ASP A C 1
ATOM 772 O O . ASP A 1 96 ? -3.193 -33.719 -1.276 1 96.88 96 ASP A O 1
ATOM 776 N N . ILE A 1 97 ? -1.681 -32.531 -2.361 1 98.31 97 ILE A N 1
ATOM 777 C CA . ILE A 1 97 ? -2.355 -31.281 -2.061 1 98.31 97 ILE A CA 1
ATOM 778 C C . ILE A 1 97 ? -3.295 -30.922 -3.207 1 98.31 97 ILE A C 1
ATOM 780 O O . ILE A 1 97 ? -4.48 -30.672 -2.988 1 98.31 97 ILE A O 1
ATOM 784 N N . LEU A 1 98 ? -2.816 -30.938 -4.449 1 98.25 98 LEU A N 1
ATOM 785 C CA . LEU A 1 98 ? -3.584 -30.469 -5.598 1 98.25 98 LEU A CA 1
ATOM 786 C C . LEU A 1 98 ? -4.832 -31.328 -5.805 1 98.25 98 LEU A C 1
ATOM 788 O O . LEU A 1 98 ? -5.906 -30.797 -6.102 1 98.25 98 LEU A O 1
ATOM 792 N N . PRO A 1 99 ? -4.754 -32.688 -5.645 1 97.06 99 PRO A N 1
ATOM 793 C CA . PRO A 1 99 ? -5.988 -33.469 -5.766 1 97.06 99 PRO A CA 1
ATOM 794 C C . PRO A 1 99 ? -7.055 -33.031 -4.758 1 97.06 99 PRO A C 1
ATOM 796 O O . PRO A 1 99 ? -8.242 -33.031 -5.082 1 97.06 99 PRO A O 1
ATOM 799 N N . ARG A 1 100 ? -6.633 -32.688 -3.605 1 98 100 ARG A N 1
ATOM 800 C CA . ARG A 1 100 ? -7.574 -32.219 -2.594 1 98 100 ARG A CA 1
ATOM 801 C C . ARG A 1 100 ? -8.141 -30.844 -2.971 1 98 100 ARG A C 1
ATOM 803 O O . ARG A 1 100 ? -9.32 -30.562 -2.717 1 98 100 ARG A O 1
ATOM 810 N N . ILE A 1 101 ? -7.34 -30 -3.51 1 98.62 101 ILE A N 1
ATOM 811 C CA . ILE A 1 101 ? -7.789 -28.703 -3.992 1 98.62 101 ILE A CA 1
ATOM 812 C C . ILE A 1 101 ? -8.875 -28.891 -5.055 1 98.62 101 ILE A C 1
ATOM 814 O O . ILE A 1 101 ? -9.938 -28.266 -4.984 1 98.62 101 ILE A O 1
ATOM 818 N N . HIS A 1 102 ? -8.602 -29.766 -5.965 1 98.38 102 HIS A N 1
ATOM 819 C CA . HIS A 1 102 ? -9.555 -30 -7.035 1 98.38 102 HIS A CA 1
ATOM 820 C C . HIS A 1 102 ? -10.844 -30.625 -6.492 1 98.38 102 HIS A C 1
ATOM 822 O O . HIS A 1 102 ? -11.938 -30.297 -6.961 1 98.38 102 HIS A O 1
ATOM 828 N N . SER A 1 103 ? -10.68 -31.469 -5.551 1 98.12 103 SER A N 1
ATOM 829 C CA . SER A 1 103 ? -11.852 -32.062 -4.918 1 98.12 103 SER A CA 1
ATOM 830 C C . SER A 1 103 ? -12.695 -30.984 -4.219 1 98.12 103 SER A C 1
ATOM 832 O O . SER A 1 103 ? -13.93 -31.047 -4.262 1 98.12 103 SER A O 1
ATOM 834 N N . LEU A 1 104 ? -12.07 -30.078 -3.506 1 98.56 104 LEU A N 1
ATOM 835 C CA . LEU A 1 104 ? -12.781 -28.984 -2.844 1 98.56 104 LEU A CA 1
ATOM 836 C C . LEU A 1 104 ? -13.516 -28.109 -3.861 1 98.56 104 LEU A C 1
ATOM 838 O O . LEU A 1 104 ? -14.672 -27.75 -3.652 1 98.56 104 LEU A O 1
ATOM 842 N N . LEU A 1 105 ? -12.828 -27.781 -4.902 1 98.81 105 LEU A N 1
ATOM 843 C CA . LEU A 1 105 ? -13.469 -26.984 -5.938 1 98.81 105 LEU A CA 1
ATOM 844 C C . LEU A 1 105 ? -14.68 -27.703 -6.516 1 98.81 105 LEU A C 1
ATOM 846 O O . LEU A 1 105 ? -15.758 -27.109 -6.656 1 98.81 105 LEU A O 1
ATOM 850 N N . GLU A 1 106 ? -14.547 -28.953 -6.77 1 98.44 106 GLU A N 1
ATOM 851 C CA . GLU A 1 106 ? -15.648 -29.75 -7.297 1 98.44 106 GLU A CA 1
ATOM 852 C C . GLU A 1 106 ? -16.828 -29.781 -6.328 1 98.44 106 GLU A C 1
ATOM 854 O O . GLU A 1 106 ? -17.984 -29.766 -6.75 1 98.44 106 GLU A O 1
ATOM 859 N N . SER A 1 107 ? -16.531 -29.859 -5.121 1 98.5 107 SER A N 1
ATOM 860 C CA . SER A 1 107 ? -17.578 -29.938 -4.094 1 98.5 107 SER A CA 1
ATOM 861 C C . SER A 1 107 ? -18.469 -28.703 -4.105 1 98.5 107 SER A C 1
ATOM 863 O O . SER A 1 107 ? -19.609 -28.75 -3.633 1 98.5 107 SER A O 1
ATOM 865 N N . ILE A 1 108 ? -17.984 -27.641 -4.594 1 98.56 108 ILE A N 1
ATOM 866 C CA . ILE A 1 108 ? -18.781 -26.438 -4.617 1 98.56 108 ILE A CA 1
ATOM 867 C C . ILE A 1 108 ? -19.219 -26.125 -6.047 1 98.56 108 ILE A C 1
ATOM 869 O O . ILE A 1 108 ? -19.531 -24.969 -6.375 1 98.56 108 ILE A O 1
ATOM 873 N N . GLY A 1 109 ? -19.078 -27.031 -6.906 1 98.31 109 GLY A N 1
ATOM 874 C CA . GLY A 1 109 ? -19.562 -26.922 -8.273 1 98.31 109 GLY A CA 1
ATOM 875 C C . GLY A 1 109 ? -18.578 -26.234 -9.203 1 98.31 109 GLY A C 1
ATOM 876 O O . GLY A 1 109 ? -18.953 -25.828 -10.305 1 98.31 109 GLY A O 1
ATOM 877 N N . ASP A 1 110 ? -17.375 -25.984 -8.742 1 98.5 110 ASP A N 1
ATOM 878 C CA . ASP A 1 110 ? -16.312 -25.422 -9.562 1 98.5 110 ASP A CA 1
ATOM 879 C C . ASP A 1 110 ? -15.414 -26.5 -10.141 1 98.5 110 ASP A C 1
ATOM 881 O O . ASP A 1 110 ? -14.703 -27.188 -9.406 1 98.5 110 ASP A O 1
ATOM 885 N N . HIS A 1 111 ? -15.375 -26.625 -11.469 1 97.31 111 HIS A N 1
ATOM 886 C CA . HIS A 1 111 ? -14.641 -27.719 -12.125 1 97.31 111 HIS A CA 1
ATOM 887 C C . HIS A 1 111 ? -13.305 -27.219 -12.664 1 97.31 111 HIS A C 1
ATOM 889 O O . HIS A 1 111 ? -12.695 -27.891 -13.508 1 97.31 111 HIS A O 1
ATOM 895 N N . SER A 1 112 ? -12.914 -26.109 -12.156 1 96.44 112 SER A N 1
ATOM 896 C CA . SER A 1 112 ? -11.633 -25.562 -12.594 1 96.44 112 SER A CA 1
ATOM 897 C C . SER A 1 112 ? -10.477 -26.469 -12.195 1 96.44 112 SER A C 1
ATOM 899 O O . SER A 1 112 ? -10.469 -27.016 -11.094 1 96.44 112 SER A O 1
ATOM 901 N N . LEU A 1 113 ? -9.555 -26.719 -13.133 1 96.44 113 LEU A N 1
ATOM 902 C CA . LEU A 1 113 ? -8.273 -27.344 -12.828 1 96.44 113 LEU A CA 1
ATOM 903 C C . LEU A 1 113 ? -7.184 -26.297 -12.633 1 96.44 113 LEU A C 1
ATOM 905 O O . LEU A 1 113 ? -7.039 -25.391 -13.453 1 96.44 113 LEU A O 1
ATOM 909 N N . ILE A 1 114 ? -6.473 -26.406 -11.57 1 98 114 ILE A N 1
ATOM 910 C CA . ILE A 1 114 ? -5.418 -25.438 -11.25 1 98 114 ILE A CA 1
ATOM 911 C C . ILE A 1 114 ? -4.133 -25.828 -11.977 1 98 114 ILE A C 1
ATOM 913 O O . ILE A 1 114 ? -3.35 -24.969 -12.375 1 98 114 ILE A O 1
ATOM 917 N N . SER A 1 115 ? -3.873 -27.078 -12.102 1 96.94 115 SER A N 1
ATOM 918 C CA . SER A 1 115 ? -2.643 -27.656 -12.641 1 96.94 115 SER A CA 1
ATOM 919 C C . SER A 1 115 ? -2.924 -28.938 -13.414 1 96.94 115 SER A C 1
ATOM 921 O O . SER A 1 115 ? -3.988 -29.531 -13.258 1 96.94 115 SER A O 1
ATOM 923 N N . PRO A 1 116 ? -1.959 -29.25 -14.281 1 94.06 116 PRO A N 1
ATOM 924 C CA . PRO A 1 116 ? -2.094 -30.594 -14.875 1 94.06 116 PRO A CA 1
ATOM 925 C C . PRO A 1 116 ? -2.057 -31.703 -13.828 1 94.06 116 PRO A C 1
ATOM 927 O O . PRO A 1 116 ? -1.39 -31.562 -12.797 1 94.06 116 PRO A O 1
ATOM 930 N N . LYS A 1 117 ? -2.695 -32.75 -14.195 1 90.81 117 LYS A N 1
ATOM 931 C CA . LYS A 1 117 ? -2.744 -33.906 -13.281 1 90.81 117 LYS A CA 1
ATOM 932 C C . LYS A 1 117 ? -1.438 -34.688 -13.312 1 90.81 117 LYS A C 1
ATOM 934 O O . LYS A 1 117 ? -0.926 -35 -14.391 1 90.81 117 LYS A O 1
ATOM 939 N N . CYS A 1 118 ? -0.903 -34.844 -12.18 1 94.38 118 CYS A N 1
ATOM 940 C CA . CYS A 1 118 ? 0.196 -35.812 -12.047 1 94.38 118 CYS A CA 1
ATOM 941 C C . CYS A 1 118 ? -0.327 -37.25 -11.953 1 94.38 118 CYS A C 1
ATOM 943 O O . CYS A 1 118 ? -1.011 -37.594 -10.984 1 94.38 118 CYS A O 1
ATOM 945 N N . ILE A 1 119 ? 0.009 -38.062 -12.875 1 91.5 119 ILE A N 1
ATOM 946 C CA . ILE A 1 119 ? -0.582 -39.406 -13.023 1 91.5 119 ILE A CA 1
ATOM 947 C C . ILE A 1 119 ? 0.188 -40.406 -12.18 1 91.5 119 ILE A C 1
ATOM 949 O O . ILE A 1 119 ? -0.371 -41.406 -11.742 1 91.5 119 ILE A O 1
ATOM 953 N N . PHE A 1 120 ? 1.433 -40.094 -12.078 1 92.31 120 PHE A N 1
ATOM 954 C CA . PHE A 1 120 ? 2.309 -41.125 -11.516 1 92.31 120 PHE A CA 1
ATOM 955 C C . PHE A 1 120 ? 3.58 -40.469 -10.953 1 92.31 120 PHE A C 1
ATOM 957 O O . PHE A 1 120 ? 4.086 -39.5 -11.5 1 92.31 120 PHE A O 1
ATOM 964 N N . THR A 1 121 ? 3.998 -40.938 -9.773 1 95.38 121 THR A N 1
ATOM 965 C CA . THR A 1 121 ? 5.316 -40.594 -9.25 1 95.38 121 THR A CA 1
ATOM 966 C C . THR A 1 121 ? 6.074 -41.844 -8.836 1 95.38 121 THR A C 1
ATOM 968 O O . THR A 1 121 ? 5.469 -42.812 -8.414 1 95.38 121 THR A O 1
ATOM 971 N N . THR A 1 122 ? 7.332 -41.812 -9 1 93.88 122 THR A N 1
ATOM 972 C CA . THR A 1 122 ? 8.164 -42.938 -8.578 1 93.88 122 THR A CA 1
ATOM 973 C C . THR A 1 122 ? 9.586 -42.469 -8.289 1 93.88 122 THR A C 1
ATOM 975 O O . THR A 1 122 ? 9.992 -41.375 -8.695 1 93.88 122 THR A O 1
ATOM 978 N N . ASP A 1 123 ? 10.266 -43.25 -7.473 1 92.31 123 ASP A N 1
ATOM 979 C CA . ASP A 1 123 ? 11.68 -43 -7.211 1 92.31 123 ASP A CA 1
ATOM 980 C C . ASP A 1 123 ? 12.555 -44.031 -7.938 1 92.31 123 ASP A C 1
ATOM 982 O O . ASP A 1 123 ? 13.781 -44 -7.816 1 92.31 123 ASP A O 1
ATOM 986 N N . ASP A 1 124 ? 11.906 -44.812 -8.656 1 91.12 124 ASP A N 1
ATOM 987 C CA . ASP A 1 124 ? 12.625 -45.844 -9.391 1 91.12 124 ASP A CA 1
ATOM 988 C C . ASP A 1 124 ? 12.203 -45.875 -10.859 1 91.12 124 ASP A C 1
ATOM 990 O O . ASP A 1 124 ? 11.008 -45.938 -11.164 1 91.12 124 ASP A O 1
ATOM 994 N N . PRO A 1 125 ? 13.078 -45.906 -11.75 1 91.5 125 PRO A N 1
ATOM 995 C CA . PRO A 1 125 ? 14.539 -45.906 -11.602 1 91.5 125 PRO A CA 1
ATOM 996 C C . PRO A 1 125 ? 15.086 -44.531 -11.172 1 91.5 125 PRO A C 1
ATOM 998 O O . PRO A 1 125 ? 16.234 -44.438 -10.711 1 91.5 125 PRO A O 1
ATOM 1001 N N . LYS A 1 126 ? 14.414 -43.469 -11.383 1 90.88 126 LYS A N 1
ATOM 1002 C CA . LYS A 1 126 ? 14.742 -42.094 -10.961 1 90.88 126 LYS A CA 1
ATOM 1003 C C . LYS A 1 126 ? 13.531 -41.438 -10.336 1 90.88 126 LYS A C 1
ATOM 1005 O O . LYS A 1 126 ? 12.391 -41.75 -10.656 1 90.88 126 LYS A O 1
ATOM 1010 N N . THR A 1 127 ? 13.859 -40.594 -9.438 1 92.88 127 THR A N 1
ATOM 1011 C CA . THR A 1 127 ? 12.758 -39.781 -8.914 1 92.88 127 THR A CA 1
ATOM 1012 C C . THR A 1 127 ? 12.094 -39 -10.031 1 92.88 127 THR A C 1
ATOM 1014 O O . THR A 1 127 ? 12.766 -38.281 -10.766 1 92.88 127 THR A O 1
ATOM 1017 N N . MET A 1 128 ? 10.773 -39.156 -10.148 1 94.38 128 MET A N 1
ATOM 1018 C CA . MET A 1 128 ? 10.133 -38.469 -11.266 1 94.38 128 MET A CA 1
ATOM 1019 C C . MET A 1 128 ? 8.648 -38.25 -11 1 94.38 128 MET A C 1
ATOM 1021 O O . MET A 1 128 ? 8.07 -38.906 -10.141 1 94.38 128 MET A O 1
ATOM 1025 N N . LEU A 1 129 ? 8.125 -37.281 -11.641 1 96.12 129 LEU A N 1
ATOM 1026 C CA . LEU A 1 129 ? 6.695 -37.031 -11.781 1 96.12 129 LEU A CA 1
ATOM 1027 C C . LEU A 1 129 ? 6.254 -37.219 -13.234 1 96.12 129 LEU A C 1
ATOM 1029 O O . LEU A 1 129 ? 6.957 -36.812 -14.164 1 96.12 129 LEU A O 1
ATOM 1033 N N . VAL A 1 130 ? 5.137 -37.875 -13.438 1 95.5 130 VAL A N 1
ATOM 1034 C CA . VAL A 1 130 ? 4.621 -38.125 -14.781 1 95.5 130 VAL A CA 1
ATOM 1035 C C . VAL A 1 130 ? 3.289 -37.406 -14.969 1 95.5 130 VAL A C 1
ATOM 1037 O O . VAL A 1 130 ? 2.381 -37.562 -14.148 1 95.5 130 VAL A O 1
ATOM 1040 N N . PHE A 1 131 ? 3.24 -36.656 -16.078 1 95 131 PHE A N 1
ATOM 1041 C CA . PHE A 1 131 ? 2.061 -35.844 -16.344 1 95 131 PHE A CA 1
ATOM 1042 C C . PHE A 1 131 ? 1.429 -36.219 -17.672 1 95 131 PHE A C 1
ATOM 1044 O O . PHE A 1 131 ? 2.086 -36.844 -18.531 1 95 131 PHE A O 1
ATOM 1051 N N . GLU A 1 132 ? 0.148 -35.906 -17.75 1 89 132 GLU A N 1
ATOM 1052 C CA . GLU A 1 132 ? -0.441 -35.875 -19.094 1 89 132 GLU A CA 1
ATOM 1053 C C . GLU A 1 132 ? 0.178 -34.781 -19.938 1 89 132 GLU A C 1
ATOM 1055 O O . GLU A 1 132 ? 0.599 -33.75 -19.406 1 89 132 GLU A O 1
ATOM 1060 N N . ASP A 1 133 ? 0.321 -35.031 -21.172 1 90.88 133 ASP A N 1
ATOM 1061 C CA . ASP A 1 133 ? 0.727 -33.969 -22.094 1 90.88 133 ASP A CA 1
ATOM 1062 C C . ASP A 1 133 ? -0.444 -33.031 -22.406 1 90.88 133 ASP A C 1
ATOM 1064 O O . ASP A 1 133 ? -1.272 -33.344 -23.266 1 90.88 133 ASP A O 1
ATOM 1068 N N . ILE A 1 134 ? -0.437 -31.859 -21.781 1 92.12 134 ILE A N 1
ATOM 1069 C CA . ILE A 1 134 ? -1.611 -30.984 -21.859 1 92.12 134 ILE A CA 1
ATOM 1070 C C . ILE A 1 134 ? -1.65 -30.281 -23.203 1 92.12 134 ILE A C 1
ATOM 1072 O O . ILE A 1 134 ? -2.648 -29.641 -23.547 1 92.12 134 ILE A O 1
ATOM 1076 N N . LYS A 1 135 ? -0.594 -30.406 -23.969 1 89.38 135 LYS A N 1
ATOM 1077 C CA . LYS A 1 135 ? -0.649 -29.922 -25.344 1 89.38 135 LYS A CA 1
ATOM 1078 C C . LYS A 1 135 ? -1.744 -30.625 -26.141 1 89.38 135 LYS A C 1
ATOM 1080 O O . LYS A 1 135 ? -2.344 -30.047 -27.031 1 89.38 135 LYS A O 1
ATOM 1085 N N . ASP A 1 136 ? -1.917 -31.844 -25.734 1 88.5 136 ASP A N 1
ATOM 1086 C CA . ASP A 1 136 ? -2.957 -32.625 -26.375 1 88.5 136 ASP A CA 1
ATOM 1087 C C . ASP A 1 136 ? -4.34 -32.031 -26.141 1 88.5 136 ASP A C 1
ATOM 1089 O O . ASP A 1 136 ? -5.266 -32.25 -26.922 1 88.5 136 ASP A O 1
ATOM 1093 N N . SER A 1 137 ? -4.422 -31.344 -25.078 1 90.5 137 SER A N 1
ATOM 1094 C CA . SER A 1 137 ? -5.691 -30.719 -24.719 1 90.5 137 SER A CA 1
ATOM 1095 C C . SER A 1 137 ? -5.754 -29.281 -25.188 1 90.5 137 SER A C 1
ATOM 1097 O O . SER A 1 137 ? -6.641 -28.516 -24.781 1 90.5 137 SER A O 1
ATOM 1099 N N . GLY A 1 138 ? -4.797 -28.844 -25.891 1 91.62 138 GLY A N 1
ATOM 1100 C CA . GLY A 1 138 ? -4.844 -27.547 -26.547 1 91.62 138 GLY A CA 1
ATOM 1101 C C . GLY A 1 138 ? -4.137 -26.469 -25.766 1 91.62 138 GLY A C 1
ATOM 1102 O O . GLY A 1 138 ? -4.203 -25.281 -26.125 1 91.62 138 GLY A O 1
ATOM 1103 N N . PHE A 1 139 ? -3.51 -26.797 -24.766 1 94.94 139 PHE A N 1
ATOM 1104 C CA . PHE A 1 139 ? -2.783 -25.797 -23.984 1 94.94 139 PHE A CA 1
ATOM 1105 C C . PHE A 1 139 ? -1.441 -25.484 -24.625 1 94.94 139 PHE A C 1
ATOM 1107 O O . PHE A 1 139 ? -0.774 -26.375 -25.156 1 94.94 139 PHE A O 1
ATOM 1114 N N . GLN A 1 140 ? -1.065 -24.281 -24.562 1 92.56 140 GLN A N 1
ATOM 1115 C CA . GLN A 1 140 ? 0.192 -23.828 -25.156 1 92.56 140 GLN A CA 1
ATOM 1116 C C . GLN A 1 140 ? 0.86 -22.766 -24.297 1 92.56 140 GLN A C 1
ATOM 1118 O O . GLN A 1 140 ? 0.189 -22.062 -23.531 1 92.56 140 GLN A O 1
ATOM 1123 N N . MET A 1 141 ? 2.148 -22.672 -24.484 1 89.06 141 MET A N 1
ATOM 1124 C CA . MET A 1 141 ? 2.916 -21.625 -23.797 1 89.06 141 MET A CA 1
ATOM 1125 C C . MET A 1 141 ? 2.756 -20.281 -24.5 1 89.06 141 MET A C 1
ATOM 1127 O O . MET A 1 141 ? 2.443 -20.234 -25.688 1 89.06 141 MET A O 1
ATOM 1131 N N . VAL A 1 142 ? 2.967 -19.234 -23.703 1 87.44 142 VAL A N 1
ATOM 1132 C CA . VAL A 1 142 ? 2.996 -17.891 -24.266 1 87.44 142 VAL A CA 1
ATOM 1133 C C . VAL A 1 142 ? 4.434 -17.391 -24.312 1 87.44 142 VAL A C 1
ATOM 1135 O O . VAL A 1 142 ? 5.32 -17.953 -23.672 1 87.44 142 VAL A O 1
ATOM 1138 N N . ASP A 1 143 ? 4.645 -16.375 -25.156 1 81.31 143 ASP A N 1
ATOM 1139 C CA . ASP A 1 143 ? 5.969 -15.766 -25.234 1 81.31 143 ASP A CA 1
ATOM 1140 C C . ASP A 1 143 ? 6.34 -15.062 -23.938 1 81.31 143 ASP A C 1
ATOM 1142 O O . ASP A 1 143 ? 5.742 -14.047 -23.578 1 81.31 143 ASP A O 1
ATOM 1146 N N . ARG A 1 144 ? 7.297 -15.586 -23.344 1 77.12 144 ARG A N 1
ATOM 1147 C CA . ARG A 1 144 ? 7.715 -15.094 -22.031 1 77.12 144 ARG A CA 1
ATOM 1148 C C . ARG A 1 144 ? 8.289 -13.688 -22.141 1 77.12 144 ARG A C 1
ATOM 1150 O O . ARG A 1 144 ? 8.352 -12.961 -21.141 1 77.12 144 ARG A O 1
ATOM 1157 N N . LYS A 1 145 ? 8.703 -13.211 -23.234 1 78.5 145 LYS A N 1
ATOM 1158 C CA . LYS A 1 145 ? 9.328 -11.906 -23.391 1 78.5 145 LYS A CA 1
ATOM 1159 C C . LYS A 1 145 ? 8.281 -10.797 -23.406 1 78.5 145 LYS A C 1
ATOM 1161 O O . LYS A 1 145 ? 8.586 -9.641 -23.094 1 78.5 145 LYS A O 1
ATOM 1166 N N . LEU A 1 146 ? 7.137 -11.156 -23.734 1 84.06 146 LEU A N 1
ATOM 1167 C CA . LEU A 1 146 ? 6.105 -10.141 -23.906 1 84.06 146 LEU A CA 1
ATOM 1168 C C . LEU A 1 146 ? 5.34 -9.906 -22.609 1 84.06 146 LEU A C 1
ATOM 1170 O O . LEU A 1 146 ? 4.855 -8.805 -22.359 1 84.06 146 LEU A O 1
ATOM 1174 N N . GLY A 1 147 ? 5.23 -10.852 -21.781 1 90.69 147 GLY A N 1
ATOM 1175 C CA . GLY A 1 147 ? 4.398 -10.758 -20.594 1 90.69 147 GLY A CA 1
ATOM 1176 C C . GLY A 1 147 ? 2.922 -10.969 -20.891 1 90.69 147 GLY A C 1
ATOM 1177 O O . GLY A 1 147 ? 2.516 -11.039 -22.047 1 90.69 147 GLY A O 1
ATOM 1178 N N . LEU A 1 148 ? 2.152 -11.023 -19.891 1 96.75 148 LEU A N 1
ATOM 1179 C CA . LEU A 1 148 ? 0.73 -11.32 -20.031 1 96.75 148 LEU A CA 1
ATOM 1180 C C . LEU A 1 148 ? -0.084 -10.031 -20.109 1 96.75 148 LEU A C 1
ATOM 1182 O O . LEU A 1 148 ? 0.152 -9.094 -19.359 1 96.75 148 LEU A O 1
ATOM 1186 N N . ASP A 1 149 ? -0.979 -9.977 -21.062 1 96.56 149 ASP A N 1
ATOM 1187 C CA . ASP A 1 149 ? -1.935 -8.875 -21.094 1 96.56 149 ASP A CA 1
ATOM 1188 C C . ASP A 1 149 ? -3.004 -9.047 -20.016 1 96.56 149 ASP A C 1
ATOM 1190 O O . ASP A 1 149 ? -2.914 -9.953 -19.188 1 96.56 149 ASP A O 1
ATOM 1194 N N . LEU A 1 150 ? -3.967 -8.172 -19.984 1 97.81 150 LEU A N 1
ATOM 1195 C CA . LEU A 1 150 ? -4.93 -8.125 -18.891 1 97.81 150 LEU A CA 1
ATOM 1196 C C . LEU A 1 150 ? -5.805 -9.375 -18.875 1 97.81 150 LEU A C 1
ATOM 1198 O O . LEU A 1 150 ? -6.066 -9.945 -17.812 1 97.81 150 LEU A O 1
ATOM 1202 N N . GLU A 1 151 ? -6.297 -9.812 -20 1 97.31 151 GLU A N 1
ATOM 1203 C CA . GLU A 1 151 ? -7.176 -10.977 -20.078 1 97.31 151 GLU A CA 1
ATOM 1204 C C . GLU A 1 151 ? -6.492 -12.227 -19.547 1 97.31 151 GLU A C 1
ATOM 1206 O O . GLU A 1 151 ? -7.082 -12.984 -18.766 1 97.31 151 GLU A O 1
ATOM 1211 N N . HIS A 1 152 ? -5.27 -12.453 -19.984 1 97.94 152 HIS A N 1
ATOM 1212 C CA . HIS A 1 152 ? -4.484 -13.578 -19.5 1 97.94 152 HIS A CA 1
ATOM 1213 C C . HIS A 1 152 ? -4.23 -13.461 -18 1 97.94 152 HIS A C 1
ATOM 1215 O O . HIS A 1 152 ? -4.34 -14.445 -17.266 1 97.94 152 HIS A O 1
ATOM 1221 N N . SER A 1 153 ? -3.918 -12.234 -17.578 1 98.38 153 SER A N 1
ATOM 1222 C CA . SER A 1 153 ? -3.605 -11.992 -16.172 1 98.38 153 SER A CA 1
ATOM 1223 C C . SER A 1 153 ? -4.801 -12.312 -15.281 1 98.38 153 SER A C 1
ATOM 1225 O O . SER A 1 153 ? -4.633 -12.852 -14.188 1 98.38 153 SER A O 1
ATOM 1227 N N . LYS A 1 154 ? -5.988 -12.008 -15.734 1 98.5 154 LYS A N 1
ATOM 1228 C CA . LYS A 1 154 ? -7.195 -12.25 -14.953 1 98.5 154 LYS A CA 1
ATOM 1229 C C . LYS A 1 154 ? -7.418 -13.75 -14.742 1 98.5 154 LYS A C 1
ATOM 1231 O O . LYS A 1 154 ? -7.891 -14.164 -13.68 1 98.5 154 LYS A O 1
ATOM 1236 N N . LEU A 1 155 ? -7.062 -14.57 -15.695 1 98.38 155 LEU A N 1
ATOM 1237 C CA . LEU A 1 155 ? -7.188 -16.016 -15.555 1 98.38 155 LEU A CA 1
ATOM 1238 C C . LEU A 1 155 ? -6.219 -16.547 -14.508 1 98.38 155 LEU A C 1
ATOM 1240 O O . LEU A 1 155 ? -6.586 -17.391 -13.688 1 98.38 155 LEU A O 1
ATOM 1244 N N . VAL A 1 156 ? -5.023 -16.016 -14.578 1 98.69 156 VAL A N 1
ATOM 1245 C CA . VAL A 1 156 ? -4.016 -16.453 -13.617 1 98.69 156 VAL A CA 1
ATOM 1246 C C . VAL A 1 156 ? -4.426 -16.047 -12.203 1 98.69 156 VAL A C 1
ATOM 1248 O O . VAL A 1 156 ? -4.348 -16.859 -11.273 1 98.69 156 VAL A O 1
ATOM 1251 N N . ILE A 1 157 ? -4.922 -14.852 -12.102 1 98.81 157 ILE A N 1
ATOM 1252 C CA . ILE A 1 157 ? -5.379 -14.336 -10.812 1 98.81 157 ILE A CA 1
ATOM 1253 C C . ILE A 1 157 ? -6.504 -15.219 -10.273 1 98.81 157 ILE A C 1
ATOM 1255 O O . ILE A 1 157 ? -6.539 -15.531 -9.078 1 98.81 157 ILE A O 1
ATOM 1259 N N . SER A 1 158 ? -7.363 -15.594 -11.117 1 98.81 158 SER A N 1
ATOM 1260 C CA . SER A 1 158 ? -8.469 -16.453 -10.719 1 98.81 158 SER A CA 1
ATOM 1261 C C . SER A 1 158 ? -7.961 -17.797 -10.195 1 98.81 158 SER A C 1
ATOM 1263 O O . SER A 1 158 ? -8.414 -18.266 -9.148 1 98.81 158 SER A O 1
ATOM 1265 N N . LYS A 1 159 ? -7.027 -18.391 -10.906 1 98.88 159 LYS A N 1
ATOM 1266 C CA . LYS A 1 159 ? -6.465 -19.672 -10.492 1 98.88 159 LYS A CA 1
ATOM 1267 C C . LYS A 1 159 ? -5.715 -19.531 -9.172 1 98.88 159 LYS A C 1
ATOM 1269 O O . LYS A 1 159 ? -5.82 -20.406 -8.297 1 98.88 159 LYS A O 1
ATOM 1274 N N . LEU A 1 160 ? -4.98 -18.469 -9.016 1 98.88 160 LEU A N 1
ATOM 1275 C CA . LEU A 1 160 ? -4.254 -18.234 -7.77 1 98.88 160 LEU A CA 1
ATOM 1276 C C . LEU A 1 160 ? -5.215 -18.078 -6.598 1 98.88 160 LEU A C 1
ATOM 1278 O O . LEU A 1 160 ? -4.988 -18.641 -5.523 1 98.88 160 LEU A O 1
ATOM 1282 N N . ALA A 1 161 ? -6.254 -17.297 -6.805 1 98.94 161 ALA A N 1
ATOM 1283 C CA . ALA A 1 161 ? -7.227 -17.078 -5.734 1 98.94 161 ALA A CA 1
ATOM 1284 C C . ALA A 1 161 ? -7.844 -18.391 -5.27 1 98.94 161 ALA A C 1
ATOM 1286 O O . ALA A 1 161 ? -7.988 -18.625 -4.066 1 98.94 161 ALA A O 1
ATOM 1287 N N . LYS A 1 162 ? -8.188 -19.25 -6.23 1 98.94 162 LYS A N 1
ATOM 1288 C CA . LYS A 1 162 ? -8.797 -20.531 -5.918 1 98.94 162 LYS A CA 1
ATOM 1289 C C . LYS A 1 162 ? -7.793 -21.453 -5.234 1 98.94 162 LYS A C 1
ATOM 1291 O O . LYS A 1 162 ? -8.125 -22.125 -4.254 1 98.94 162 LYS A O 1
ATOM 1296 N N . LEU A 1 163 ? -6.57 -21.469 -5.773 1 98.94 163 LEU A N 1
ATOM 1297 C CA . LEU A 1 163 ? -5.5 -22.234 -5.145 1 98.94 163 LEU A CA 1
ATOM 1298 C C . LEU A 1 163 ? -5.309 -21.812 -3.691 1 98.94 163 LEU A C 1
ATOM 1300 O O . LEU A 1 163 ? -5.266 -22.656 -2.795 1 98.94 163 LEU A O 1
ATOM 1304 N N . HIS A 1 164 ? -5.254 -20.562 -3.473 1 98.94 164 HIS A N 1
ATOM 1305 C CA . HIS A 1 164 ? -5.02 -19.984 -2.152 1 98.94 164 HIS A CA 1
ATOM 1306 C C . HIS A 1 164 ? -6.18 -20.281 -1.209 1 98.94 164 HIS A C 1
ATOM 1308 O O . HIS A 1 164 ? -5.969 -20.734 -0.083 1 98.94 164 HIS A O 1
ATOM 1314 N N . ALA A 1 165 ? -7.387 -20.078 -1.688 1 98.94 165 ALA A N 1
ATOM 1315 C CA . ALA A 1 165 ? -8.562 -20.328 -0.858 1 98.94 165 ALA A CA 1
ATOM 1316 C C . ALA A 1 165 ? -8.617 -21.781 -0.404 1 98.94 165 ALA A C 1
ATOM 1318 O O . ALA A 1 165 ? -8.758 -22.062 0.789 1 98.94 165 ALA A O 1
ATOM 1319 N N . CYS A 1 166 ? -8.484 -22.703 -1.364 1 98.88 166 CYS A N 1
ATOM 1320 C CA . CYS A 1 166 ? -8.578 -24.125 -1.061 1 98.88 166 CYS A CA 1
ATOM 1321 C C . CYS A 1 166 ? -7.461 -24.547 -0.124 1 98.88 166 CYS A C 1
ATOM 1323 O O . CYS A 1 166 ? -7.676 -25.375 0.771 1 98.88 166 CYS A O 1
ATOM 1325 N N . SER A 1 167 ? -6.297 -24.031 -0.334 1 98.88 167 SER A N 1
ATOM 1326 C CA . SER A 1 167 ? -5.176 -24.406 0.512 1 98.88 167 SER A CA 1
ATOM 1327 C C . SER A 1 167 ? -5.395 -23.969 1.957 1 98.88 167 SER A C 1
ATOM 1329 O O . SER A 1 167 ? -4.992 -24.672 2.889 1 98.88 167 SER A O 1
ATOM 1331 N N . ALA A 1 168 ? -5.977 -22.812 2.141 1 98.75 168 ALA A N 1
ATOM 1332 C CA . ALA A 1 168 ? -6.293 -22.344 3.492 1 98.75 168 ALA A CA 1
ATOM 1333 C C . ALA A 1 168 ? -7.273 -23.297 4.176 1 98.75 168 ALA A C 1
ATOM 1335 O O . ALA A 1 168 ? -7.121 -23.625 5.355 1 98.75 168 ALA A O 1
ATOM 1336 N N . VAL A 1 169 ? -8.258 -23.734 3.424 1 98.69 169 VAL A N 1
ATOM 1337 C CA . VAL A 1 169 ? -9.242 -24.672 3.949 1 98.69 169 VAL A CA 1
ATOM 1338 C C . VAL A 1 169 ? -8.562 -26 4.297 1 98.69 169 VAL A C 1
ATOM 1340 O O . VAL A 1 169 ? -8.836 -26.594 5.348 1 98.69 169 VAL A O 1
ATOM 1343 N N . ILE A 1 170 ? -7.684 -26.484 3.443 1 98.62 170 ILE A N 1
ATOM 1344 C CA . ILE A 1 170 ? -6.965 -27.734 3.67 1 98.62 170 ILE A CA 1
ATOM 1345 C C . ILE A 1 170 ? -6.109 -27.625 4.93 1 98.62 170 ILE A C 1
ATOM 1347 O O . ILE A 1 170 ? -6.066 -28.547 5.746 1 98.62 170 ILE A O 1
ATOM 1351 N N . TYR A 1 171 ? -5.469 -26.469 5.098 1 98.12 171 TYR A N 1
ATOM 1352 C CA . TYR A 1 171 ? -4.609 -26.281 6.258 1 98.12 171 TYR A CA 1
ATOM 1353 C C . TYR A 1 171 ? -5.418 -26.328 7.551 1 98.12 171 TYR A C 1
ATOM 1355 O O . TYR A 1 171 ? -4.934 -26.812 8.57 1 98.12 171 TYR A O 1
ATOM 1363 N N . GLN A 1 172 ? -6.582 -25.859 7.504 1 95.88 172 GLN A N 1
ATOM 1364 C CA . GLN A 1 172 ? -7.449 -25.875 8.68 1 95.88 172 GLN A CA 1
ATOM 1365 C C . GLN A 1 172 ? -7.797 -27.312 9.078 1 95.88 172 GLN A C 1
ATOM 1367 O O . GLN A 1 172 ? -7.844 -27.625 10.266 1 95.88 172 GLN A O 1
ATOM 1372 N N . SER A 1 173 ? -8.031 -28.141 8.078 1 95.56 173 SER A N 1
ATOM 1373 C CA . SER A 1 173 ? -8.484 -29.5 8.344 1 95.56 173 SER A CA 1
ATOM 1374 C C . SER A 1 173 ? -7.309 -30.438 8.562 1 95.56 173 SER A C 1
ATOM 1376 O O . SER A 1 173 ? -7.395 -31.375 9.367 1 95.56 173 SER A O 1
ATOM 1378 N N . ASP A 1 174 ? -6.207 -30.219 7.867 1 96.62 174 ASP A N 1
ATOM 1379 C CA . ASP A 1 174 ? -5.055 -31.125 7.898 1 96.62 174 ASP A CA 1
ATOM 1380 C C . ASP A 1 174 ? -3.75 -30.344 7.715 1 96.62 174 ASP A C 1
ATOM 1382 O O . ASP A 1 174 ? -3.109 -30.453 6.664 1 96.62 174 ASP A O 1
ATOM 1386 N N . PRO A 1 175 ? -3.328 -29.688 8.766 1 96.75 175 PRO A N 1
ATOM 1387 C CA . PRO A 1 175 ? -2.141 -28.844 8.641 1 96.75 175 PRO A CA 1
ATOM 1388 C C . PRO A 1 175 ? -0.884 -29.641 8.289 1 96.75 175 PRO A C 1
ATOM 1390 O O . PRO A 1 175 ? 0.039 -29.094 7.672 1 96.75 175 PRO A O 1
ATOM 1393 N N . VAL A 1 176 ? -0.79 -30.922 8.609 1 97.44 176 VAL A N 1
ATOM 1394 C CA . VAL A 1 176 ? 0.39 -31.75 8.398 1 97.44 176 VAL A CA 1
ATOM 1395 C C . VAL A 1 176 ? 0.667 -31.875 6.902 1 97.44 176 VAL A C 1
ATOM 1397 O O . VAL A 1 176 ? 1.821 -32 6.488 1 97.44 176 VAL A O 1
ATOM 1400 N N . LEU A 1 177 ? -0.353 -31.781 6.082 1 97 177 LEU A N 1
ATOM 1401 C CA . LEU A 1 177 ? -0.22 -31.875 4.633 1 97 177 LEU A CA 1
ATOM 1402 C C . LEU A 1 177 ? 0.677 -30.766 4.09 1 97 177 LEU A C 1
ATOM 1404 O O . LEU A 1 177 ? 1.232 -30.891 2.998 1 97 177 LEU A O 1
ATOM 1408 N N . MET A 1 178 ? 0.811 -29.688 4.914 1 97.88 178 MET A N 1
ATOM 1409 C CA . MET A 1 178 ? 1.574 -28.531 4.434 1 97.88 178 MET A CA 1
ATOM 1410 C C . MET A 1 178 ? 3.016 -28.594 4.934 1 97.88 178 MET A C 1
ATOM 1412 O O . MET A 1 178 ? 3.838 -27.75 4.566 1 97.88 178 MET A O 1
ATOM 1416 N N . ASP A 1 179 ? 3.41 -29.609 5.656 1 97.12 179 ASP A N 1
ATOM 1417 C CA . ASP A 1 179 ? 4.738 -29.719 6.25 1 97.12 179 ASP A CA 1
ATOM 1418 C C . ASP A 1 179 ? 5.828 -29.578 5.191 1 97.12 179 ASP A C 1
ATOM 1420 O O . ASP A 1 179 ? 6.801 -28.844 5.395 1 97.12 179 ASP A O 1
ATOM 1424 N N . PRO A 1 180 ? 5.645 -30.172 4.02 1 96.19 180 PRO A N 1
ATOM 1425 C CA . PRO A 1 180 ? 6.723 -30.125 3.027 1 96.19 180 PRO A CA 1
ATOM 1426 C C . PRO A 1 180 ? 6.91 -28.734 2.426 1 96.19 180 PRO A C 1
ATOM 1428 O O . PRO A 1 180 ? 7.91 -28.484 1.745 1 96.19 180 PRO A O 1
ATOM 1431 N N . VAL A 1 181 ? 5.953 -27.859 2.688 1 97.38 181 VAL A N 1
ATOM 1432 C CA . VAL A 1 181 ? 5.996 -26.578 1.988 1 97.38 181 VAL A CA 1
ATOM 1433 C C . VAL A 1 181 ? 6.016 -25.438 3.002 1 97.38 181 VAL A C 1
ATOM 1435 O O . VAL A 1 181 ? 5.59 -24.312 2.697 1 97.38 181 VAL A O 1
ATOM 1438 N N . LEU A 1 182 ? 6.48 -25.672 4.18 1 96.56 182 LEU A N 1
ATOM 1439 C CA . LEU A 1 182 ? 6.469 -24.656 5.23 1 96.56 182 LEU A CA 1
ATOM 1440 C C . LEU A 1 182 ? 7.723 -23.797 5.164 1 96.56 182 LEU A C 1
ATOM 1442 O O . LEU A 1 182 ? 7.746 -22.688 5.711 1 96.56 182 LEU A O 1
ATOM 1446 N N . GLU A 1 183 ? 8.75 -24.312 4.504 1 94.5 183 GLU A N 1
ATOM 1447 C CA . GLU A 1 183 ? 9.984 -23.547 4.391 1 94.5 183 GLU A CA 1
ATOM 1448 C C . GLU A 1 183 ? 10.109 -22.906 3.012 1 94.5 183 GLU A C 1
ATOM 1450 O O . GLU A 1 183 ? 9.898 -23.562 1.99 1 94.5 183 GLU A O 1
ATOM 1455 N N . GLY A 1 184 ? 10.43 -21.625 3.021 1 93.31 184 GLY A N 1
ATOM 1456 C CA . GLY A 1 184 ? 10.547 -20.891 1.77 1 93.31 184 GLY A CA 1
ATOM 1457 C C . GLY A 1 184 ? 11.836 -21.172 1.023 1 93.31 184 GLY A C 1
ATOM 1458 O O . GLY A 1 184 ? 12.727 -21.844 1.55 1 93.31 184 GLY A O 1
ATOM 1459 N N . ALA A 1 185 ? 11.898 -20.688 -0.21 1 91.19 185 ALA A N 1
ATOM 1460 C CA . ALA A 1 185 ? 13.047 -20.906 -1.088 1 91.19 185 ALA A CA 1
ATOM 1461 C C . ALA A 1 185 ? 14.297 -20.234 -0.529 1 91.19 185 ALA A C 1
ATOM 1463 O O . ALA A 1 185 ? 15.414 -20.703 -0.755 1 91.19 185 ALA A O 1
ATOM 1464 N N . ILE A 1 186 ? 14.125 -19.094 0.138 1 94.56 186 ILE A N 1
ATOM 1465 C CA . ILE A 1 186 ? 15.211 -18.406 0.821 1 94.56 186 ILE A CA 1
ATOM 1466 C C . ILE A 1 186 ? 15.047 -18.547 2.332 1 94.56 186 ILE A C 1
ATOM 1468 O O . ILE A 1 186 ? 14.055 -18.078 2.9 1 94.56 186 ILE A O 1
ATOM 1472 N N . SER A 1 187 ? 15.953 -19.25 2.973 1 93.62 187 SER A N 1
ATOM 1473 C CA . SER A 1 187 ? 15.852 -19.5 4.406 1 93.62 187 SER A CA 1
ATOM 1474 C C . SER A 1 187 ? 17.234 -19.578 5.051 1 93.62 187 SER A C 1
ATOM 1476 O O . SER A 1 187 ? 18.25 -19.531 4.355 1 93.62 187 SER A O 1
ATOM 1478 N N . THR A 1 188 ? 17.281 -19.609 6.352 1 91.81 188 THR A N 1
ATOM 1479 C CA . THR A 1 188 ? 18.531 -19.703 7.094 1 91.81 188 THR A CA 1
ATOM 1480 C C . THR A 1 188 ? 18.969 -21.156 7.262 1 91.81 188 THR A C 1
ATOM 1482 O O . THR A 1 188 ? 20.016 -21.438 7.84 1 91.81 188 THR A O 1
ATOM 1485 N N . ASN A 1 189 ? 18.188 -22.062 6.773 1 91.19 189 ASN A N 1
ATOM 1486 C CA . ASN A 1 189 ? 18.531 -23.484 6.812 1 91.19 189 ASN A CA 1
ATOM 1487 C C . ASN A 1 189 ? 19.812 -23.766 6.023 1 91.19 189 ASN A C 1
ATOM 1489 O O . ASN A 1 189 ? 19.875 -23.484 4.824 1 91.19 189 ASN A O 1
ATOM 1493 N N . PRO A 1 190 ? 20.812 -24.266 6.648 1 89 190 PRO A N 1
ATOM 1494 C CA . PRO A 1 190 ? 22.094 -24.5 5.965 1 89 190 PRO A CA 1
ATOM 1495 C C . PRO A 1 190 ? 21.938 -25.406 4.734 1 89 190 PRO A C 1
ATOM 1497 O O . PRO A 1 190 ? 22.688 -25.25 3.768 1 89 190 PRO A O 1
ATOM 1500 N N . ASP A 1 191 ? 21 -26.234 4.715 1 84.31 191 ASP A N 1
ATOM 1501 C CA . ASP A 1 191 ? 20.797 -27.156 3.602 1 84.31 191 ASP A CA 1
ATOM 1502 C C . ASP A 1 191 ? 20.188 -26.438 2.396 1 84.31 191 ASP A C 1
ATOM 1504 O O . ASP A 1 191 ? 20.219 -26.953 1.278 1 84.31 191 ASP A O 1
ATOM 1508 N N . ARG A 1 192 ? 19.688 -25.234 2.604 1 83.44 192 ARG A N 1
ATOM 1509 C CA . ARG A 1 192 ? 19 -24.5 1.539 1 83.44 192 ARG A CA 1
ATOM 1510 C C . ARG A 1 192 ? 19.828 -23.312 1.073 1 83.44 192 ARG A C 1
ATOM 1512 O O . ARG A 1 192 ? 19.281 -22.344 0.538 1 83.44 192 ARG A O 1
ATOM 1519 N N . GLN A 1 193 ? 21.094 -23.359 1.209 1 84.44 193 GLN A N 1
ATOM 1520 C CA . GLN A 1 193 ? 21.906 -22.172 0.966 1 84.44 193 GLN A CA 1
ATOM 1521 C C . GLN A 1 193 ? 22.531 -22.219 -0.43 1 84.44 193 GLN A C 1
ATOM 1523 O O . GLN A 1 193 ? 23.062 -21.203 -0.902 1 84.44 193 GLN A O 1
ATOM 1528 N N . ASP A 1 194 ? 22.453 -23.281 -1.135 1 77.06 194 ASP A N 1
ATOM 1529 C CA . ASP A 1 194 ? 23.234 -23.531 -2.344 1 77.06 194 ASP A CA 1
ATOM 1530 C C . ASP A 1 194 ? 22.891 -22.516 -3.434 1 77.06 194 ASP A C 1
ATOM 1532 O O . ASP A 1 194 ? 23.75 -22.125 -4.215 1 77.06 194 ASP A O 1
ATOM 1536 N N . PHE A 1 195 ? 21.703 -22 -3.494 1 78.56 195 PHE A N 1
ATOM 1537 C CA . PHE A 1 195 ? 21.312 -21.125 -4.602 1 78.56 195 PHE A CA 1
ATOM 1538 C C . PHE A 1 195 ? 21.203 -19.688 -4.148 1 78.56 195 PHE A C 1
ATOM 1540 O O . PHE A 1 195 ? 20.844 -18.797 -4.934 1 78.56 195 PHE A O 1
ATOM 1547 N N . LEU A 1 196 ? 21.656 -19.453 -2.977 1 88.56 196 LEU A N 1
ATOM 1548 C CA . LEU A 1 196 ? 21.438 -18.109 -2.443 1 88.56 196 LEU A CA 1
ATOM 1549 C C . LEU A 1 196 ? 22.438 -17.125 -3.027 1 88.56 196 LEU A C 1
ATOM 1551 O O . LEU A 1 196 ? 22.141 -15.93 -3.127 1 88.56 196 LEU A O 1
ATOM 1555 N N . GLU A 1 197 ? 23.609 -17.719 -3.434 1 86.12 197 GLU A N 1
ATOM 1556 C CA . GLU A 1 197 ? 24.594 -16.844 -4.074 1 86.12 197 GLU A CA 1
ATOM 1557 C C . GLU A 1 197 ? 24.047 -16.25 -5.371 1 86.12 197 GLU A C 1
ATOM 1559 O O . GLU A 1 197 ? 24.469 -15.18 -5.797 1 86.12 197 GLU A O 1
ATOM 1564 N N . PHE A 1 198 ? 23.141 -16.938 -5.961 1 87.5 198 PHE A N 1
ATOM 1565 C CA . PHE A 1 198 ? 22.469 -16.5 -7.176 1 87.5 198 PHE A CA 1
ATOM 1566 C C . PHE A 1 198 ? 21.891 -15.094 -6.992 1 87.5 198 PHE A C 1
ATOM 1568 O O . PHE A 1 198 ? 22.062 -14.227 -7.852 1 87.5 198 PHE A O 1
ATOM 1575 N N . TYR A 1 199 ? 21.234 -14.859 -5.875 1 93.06 199 TYR A N 1
ATOM 1576 C CA . TYR A 1 199 ? 20.609 -13.57 -5.59 1 93.06 199 TYR A CA 1
ATOM 1577 C C . TYR A 1 199 ? 21.656 -12.469 -5.449 1 93.06 199 TYR A C 1
ATOM 1579 O O . TYR A 1 199 ? 21.469 -11.359 -5.953 1 93.06 199 TYR A O 1
ATOM 1587 N N . ARG A 1 200 ? 22.75 -12.781 -4.805 1 92.25 200 ARG A N 1
ATOM 1588 C CA . ARG A 1 200 ? 23.828 -11.828 -4.652 1 92.25 200 ARG A CA 1
ATOM 1589 C C . ARG A 1 200 ? 24.453 -11.477 -6.004 1 92.25 200 ARG A C 1
ATOM 1591 O O . ARG A 1 200 ? 24.75 -10.312 -6.273 1 92.25 200 ARG A O 1
ATOM 1598 N N . MET A 1 201 ? 24.609 -12.508 -6.773 1 90.75 201 MET A N 1
ATOM 1599 C CA . MET A 1 201 ? 25.188 -12.328 -8.102 1 90.75 201 MET A CA 1
ATOM 1600 C C . MET A 1 201 ? 24.328 -11.414 -8.961 1 90.75 201 MET A C 1
ATOM 1602 O O . MET A 1 201 ? 24.844 -10.531 -9.641 1 90.75 201 MET A O 1
ATOM 1606 N N . CYS A 1 202 ? 23.062 -11.648 -8.93 1 92.81 202 CYS A N 1
ATOM 1607 C CA . CYS A 1 202 ? 22.141 -10.812 -9.695 1 92.81 202 CYS A CA 1
ATOM 1608 C C . CYS A 1 202 ? 22.188 -9.367 -9.219 1 92.81 202 CYS A C 1
ATOM 1610 O O . CYS A 1 202 ? 22.203 -8.445 -10.031 1 92.81 202 CYS A O 1
ATOM 1612 N N . SER A 1 203 ? 22.188 -9.195 -7.918 1 94.88 203 SER A N 1
ATOM 1613 C CA . SER A 1 203 ? 22.281 -7.848 -7.359 1 94.88 203 SER A CA 1
ATOM 1614 C C . SER A 1 203 ? 23.562 -7.152 -7.801 1 94.88 203 SER A C 1
ATOM 1616 O O . SER A 1 203 ? 23.547 -5.973 -8.164 1 94.88 203 SER A O 1
ATOM 1618 N N . ARG A 1 204 ? 24.672 -7.875 -7.809 1 93.12 204 ARG A N 1
ATOM 1619 C CA . ARG A 1 204 ? 25.953 -7.324 -8.258 1 93.12 204 ARG A CA 1
ATOM 1620 C C . ARG A 1 204 ? 25.891 -6.91 -9.727 1 93.12 204 ARG A C 1
ATOM 1622 O O . ARG A 1 204 ? 26.422 -5.871 -10.109 1 93.12 204 ARG A O 1
ATOM 1629 N N . GLN A 1 205 ? 25.281 -7.77 -10.469 1 93.06 205 GLN A N 1
ATOM 1630 C CA . GLN A 1 205 ? 25.156 -7.469 -11.898 1 93.06 205 GLN A CA 1
ATOM 1631 C C . GLN A 1 205 ? 24.344 -6.203 -12.125 1 93.06 205 GLN A C 1
ATOM 1633 O O . GLN A 1 205 ? 24.625 -5.434 -13.047 1 93.06 205 GLN A O 1
ATOM 1638 N N . VAL A 1 206 ? 23.328 -6.004 -11.359 1 95.5 206 VAL A N 1
ATOM 1639 C CA . VAL A 1 206 ? 22.516 -4.797 -11.477 1 95.5 206 VAL A CA 1
ATOM 1640 C C . VAL A 1 206 ? 23.375 -3.57 -11.148 1 95.5 206 VAL A C 1
ATOM 1642 O O . VAL A 1 206 ? 23.281 -2.551 -11.844 1 95.5 206 VAL A O 1
ATOM 1645 N N . VAL A 1 207 ? 24.203 -3.666 -10.109 1 95.88 207 VAL A N 1
ATOM 1646 C CA . VAL A 1 207 ? 25.094 -2.568 -9.742 1 95.88 207 VAL A CA 1
ATOM 1647 C C . VAL A 1 207 ? 26 -2.23 -10.922 1 95.88 207 VAL A C 1
ATOM 1649 O O . VAL A 1 207 ? 26.172 -1.058 -11.266 1 95.88 207 VAL A O 1
ATOM 1652 N N . GLN A 1 208 ? 26.547 -3.266 -11.539 1 93.56 208 GLN A N 1
ATOM 1653 C CA . GLN A 1 208 ? 27.438 -3.053 -12.672 1 93.56 208 GLN A CA 1
ATOM 1654 C C . GLN A 1 208 ? 26.703 -2.398 -13.836 1 93.56 208 GLN A C 1
ATOM 1656 O O . GLN A 1 208 ? 27.25 -1.529 -14.516 1 93.56 208 GLN A O 1
ATOM 1661 N N . LEU A 1 209 ? 25.578 -2.852 -14.023 1 93.75 209 LEU A N 1
ATOM 1662 C CA . LEU A 1 209 ? 24.781 -2.273 -15.102 1 93.75 209 LEU A CA 1
ATOM 1663 C C . LEU A 1 209 ? 24.5 -0.796 -14.836 1 93.75 209 LEU A C 1
ATOM 1665 O O . LEU A 1 209 ? 24.641 0.034 -15.742 1 93.75 209 LEU A O 1
ATOM 1669 N N . VAL A 1 210 ? 24.078 -0.475 -13.641 1 95.38 210 VAL A N 1
ATOM 1670 C CA . VAL A 1 210 ? 23.766 0.904 -13.273 1 95.38 210 VAL A CA 1
ATOM 1671 C C . VAL A 1 210 ? 25 1.779 -13.469 1 95.38 210 VAL A C 1
ATOM 1673 O O . VAL A 1 210 ? 24.906 2.883 -14.008 1 95.38 210 VAL A O 1
ATOM 1676 N N . LYS A 1 211 ? 26.141 1.297 -13.086 1 95.19 211 LYS A N 1
ATOM 1677 C CA . LYS A 1 211 ? 27.391 2.021 -13.281 1 95.19 211 LYS A CA 1
ATOM 1678 C C . LYS A 1 211 ? 27.672 2.25 -14.766 1 95.19 211 LYS A C 1
ATOM 1680 O O . LYS A 1 211 ? 28.141 3.318 -15.156 1 95.19 211 LYS A O 1
ATOM 1685 N N . SER A 1 212 ? 27.328 1.31 -15.562 1 93.31 212 SER A N 1
ATOM 1686 C CA . SER A 1 212 ? 27.609 1.384 -17 1 93.31 212 SER A CA 1
ATOM 1687 C C . SER A 1 212 ? 26.703 2.398 -17.688 1 93.31 212 SER A C 1
ATOM 1689 O O . SER A 1 212 ? 27.016 2.867 -18.781 1 93.31 212 SER A O 1
ATOM 1691 N N . TRP A 1 213 ? 25.516 2.66 -17.109 1 93.38 213 TRP A N 1
ATOM 1692 C CA . TRP A 1 213 ? 24.594 3.627 -17.703 1 93.38 213 TRP A CA 1
ATOM 1693 C C . TRP A 1 213 ? 25.219 5.02 -17.734 1 93.38 213 TRP A C 1
ATOM 1695 O O . TRP A 1 213 ? 24.797 5.879 -18.5 1 93.38 213 TRP A O 1
ATOM 1705 N N . ASN A 1 214 ? 26.203 5.293 -16.891 1 94.25 214 ASN A N 1
ATOM 1706 C CA . ASN A 1 214 ? 26.812 6.613 -16.766 1 94.25 214 ASN A CA 1
ATOM 1707 C C . ASN A 1 214 ? 25.766 7.715 -16.688 1 94.25 214 ASN A C 1
ATOM 1709 O O . ASN A 1 214 ? 25.859 8.719 -17.391 1 94.25 214 ASN A O 1
ATOM 1713 N N . ASP A 1 215 ? 24.719 7.48 -16.062 1 94.56 215 ASP A N 1
ATOM 1714 C CA . ASP A 1 215 ? 23.609 8.406 -15.828 1 94.56 215 ASP A CA 1
ATOM 1715 C C . ASP A 1 215 ? 23.609 8.914 -14.391 1 94.56 215 ASP A C 1
ATOM 1717 O O . ASP A 1 215 ? 23.281 8.156 -13.469 1 94.56 215 ASP A O 1
ATOM 1721 N N . PRO A 1 216 ? 23.875 10.148 -14.172 1 94.56 216 PRO A N 1
ATOM 1722 C CA . PRO A 1 216 ? 23.984 10.688 -12.812 1 94.56 216 PRO A CA 1
ATOM 1723 C C . PRO A 1 216 ? 22.688 10.578 -12.016 1 94.56 216 PRO A C 1
ATOM 1725 O O . PRO A 1 216 ? 22.719 10.609 -10.781 1 94.56 216 PRO A O 1
ATOM 1728 N N . SER A 1 217 ? 21.594 10.414 -12.664 1 93.38 217 SER A N 1
ATOM 1729 C CA . SER A 1 217 ? 20.297 10.336 -11.992 1 93.38 217 SER A CA 1
ATOM 1730 C C . SER A 1 217 ? 20.203 9.102 -11.109 1 93.38 217 SER A C 1
ATOM 1732 O O . SER A 1 217 ? 19.344 9.023 -10.227 1 93.38 217 SER A O 1
ATOM 1734 N N . TYR A 1 218 ? 21.109 8.148 -11.281 1 95.31 218 TYR A N 1
ATOM 1735 C CA . TYR A 1 218 ? 21.031 6.902 -10.523 1 95.31 218 TYR A CA 1
ATOM 1736 C C . TYR A 1 218 ? 22.203 6.789 -9.555 1 95.31 218 TYR A C 1
ATOM 1738 O O . TYR A 1 218 ? 22.297 5.812 -8.805 1 95.31 218 TYR A O 1
ATOM 1746 N N . ASP A 1 219 ? 23.031 7.809 -9.492 1 93.19 219 ASP A N 1
ATOM 1747 C CA . ASP A 1 219 ? 24.234 7.758 -8.656 1 93.19 219 ASP A CA 1
ATOM 1748 C C . ASP A 1 219 ? 23.875 7.637 -7.18 1 93.19 219 ASP A C 1
ATOM 1750 O O . ASP A 1 219 ? 24.547 6.926 -6.43 1 93.19 219 ASP A O 1
ATOM 1754 N N . HIS A 1 220 ? 22.828 8.281 -6.883 1 90.94 220 HIS A N 1
ATOM 1755 C CA . HIS A 1 220 ? 22.422 8.305 -5.48 1 90.94 220 HIS A CA 1
ATOM 1756 C C . HIS A 1 220 ? 21.938 6.934 -5.02 1 90.94 220 HIS A C 1
ATOM 1758 O O . HIS A 1 220 ? 21.859 6.668 -3.818 1 90.94 220 HIS A O 1
ATOM 1764 N N . LEU A 1 221 ? 21.688 6.027 -5.945 1 95.5 221 LEU A N 1
ATOM 1765 C CA . LEU A 1 221 ? 21.188 4.695 -5.625 1 95.5 221 LEU A CA 1
ATOM 1766 C C . LEU A 1 221 ? 22.328 3.705 -5.469 1 95.5 221 LEU A C 1
ATOM 1768 O O . LEU A 1 221 ? 22.156 2.633 -4.887 1 95.5 221 LEU A O 1
ATOM 1772 N N . LEU A 1 222 ? 23.5 4.035 -6 1 95.75 222 LEU A N 1
ATOM 1773 C CA . LEU A 1 222 ? 24.594 3.078 -6.152 1 95.75 222 LEU A CA 1
ATOM 1774 C C . LEU A 1 222 ? 25.047 2.559 -4.797 1 95.75 222 LEU A C 1
ATOM 1776 O O . LEU A 1 222 ? 25.25 1.354 -4.621 1 95.75 222 LEU A O 1
ATOM 1780 N N . GLU A 1 223 ? 25.172 3.451 -3.871 1 95.19 223 GLU A N 1
ATOM 1781 C CA . GLU A 1 223 ? 25.609 3.023 -2.549 1 95.19 223 GLU A CA 1
ATOM 1782 C C . GLU A 1 223 ? 24.625 2.027 -1.935 1 95.19 223 GLU A C 1
ATOM 1784 O O . GLU A 1 223 ? 25.047 1.006 -1.379 1 95.19 223 GLU A O 1
ATOM 1789 N N . ARG A 1 224 ? 23.375 2.316 -1.999 1 95.5 224 ARG A N 1
ATOM 1790 C CA . ARG A 1 224 ? 22.344 1.44 -1.453 1 95.5 224 ARG A CA 1
ATOM 1791 C C . ARG A 1 224 ? 22.312 0.108 -2.193 1 95.5 224 ARG A C 1
ATOM 1793 O O . ARG A 1 224 ? 22.125 -0.945 -1.579 1 95.5 224 ARG A O 1
ATOM 1800 N N . LEU A 1 225 ? 22.5 0.148 -3.477 1 96.94 225 LEU A N 1
ATOM 1801 C CA . LEU A 1 225 ? 22.5 -1.065 -4.285 1 96.94 225 LEU A CA 1
ATOM 1802 C C . LEU A 1 225 ? 23.703 -1.941 -3.949 1 96.94 225 LEU A C 1
ATOM 1804 O O . LEU A 1 225 ? 23.578 -3.168 -3.9 1 96.94 225 LEU A O 1
ATOM 1808 N N . GLU A 1 226 ? 24.797 -1.306 -3.701 1 96.5 226 GLU A N 1
ATOM 1809 C CA . GLU A 1 226 ? 25.984 -2.047 -3.312 1 96.5 226 GLU A CA 1
ATOM 1810 C C . GLU A 1 226 ? 25.797 -2.721 -1.956 1 96.5 226 GLU A C 1
ATOM 1812 O O . GLU A 1 226 ? 26.266 -3.846 -1.747 1 96.5 226 GLU A O 1
ATOM 1817 N N . ASN A 1 227 ? 25.125 -2.039 -1.15 1 95.75 227 ASN A N 1
ATOM 1818 C CA . ASN A 1 227 ? 24.875 -2.596 0.175 1 95.75 227 ASN A CA 1
ATOM 1819 C C . ASN A 1 227 ? 23.844 -3.715 0.127 1 95.75 227 ASN A C 1
ATOM 1821 O O . ASN A 1 227 ? 23.812 -4.57 1.012 1 95.75 227 ASN A O 1
ATOM 1825 N N . LEU A 1 228 ? 23 -3.656 -0.854 1 95.62 228 LEU A N 1
ATOM 1826 C CA . LEU A 1 228 ? 21.938 -4.656 -0.986 1 95.62 228 LEU A CA 1
ATOM 1827 C C . LEU A 1 228 ? 22.531 -6.059 -1.101 1 95.62 228 LEU A C 1
ATOM 1829 O O . LEU A 1 228 ? 21.938 -7.027 -0.631 1 95.62 228 LEU A O 1
ATOM 1833 N N . GLN A 1 229 ? 23.719 -6.207 -1.655 1 92.62 229 GLN A N 1
ATOM 1834 C CA . GLN A 1 229 ? 24.375 -7.504 -1.795 1 92.62 229 GLN A CA 1
ATOM 1835 C C . GLN A 1 229 ? 24.547 -8.18 -0.438 1 92.62 229 GLN A C 1
ATOM 1837 O O . GLN A 1 229 ? 24.484 -9.406 -0.337 1 92.62 229 GLN A O 1
ATOM 1842 N N . LYS A 1 230 ? 24.688 -7.352 0.525 1 94.12 230 LYS A N 1
ATOM 1843 C CA . LYS A 1 230 ? 24.922 -7.871 1.87 1 94.12 230 LYS A CA 1
ATOM 1844 C C . LYS A 1 230 ? 23.609 -8.25 2.551 1 94.12 230 LYS A C 1
ATOM 1846 O O . LYS A 1 230 ? 23.578 -9.117 3.424 1 94.12 230 LYS A O 1
ATOM 1851 N N . THR A 1 231 ? 22.547 -7.605 2.127 1 95.94 231 THR A N 1
ATOM 1852 C CA . THR A 1 231 ? 21.312 -7.738 2.896 1 95.94 231 THR A CA 1
ATOM 1853 C C . THR A 1 231 ? 20.266 -8.523 2.107 1 95.94 231 THR A C 1
ATOM 1855 O O . THR A 1 231 ? 19.219 -8.898 2.65 1 95.94 231 THR A O 1
ATOM 1858 N N . ILE A 1 232 ? 20.516 -8.82 0.873 1 96.56 232 ILE A N 1
ATOM 1859 C CA . ILE A 1 232 ? 19.5 -9.367 -0.025 1 96.56 232 ILE A CA 1
ATOM 1860 C C . ILE A 1 232 ? 19.016 -10.711 0.506 1 96.56 232 ILE A C 1
ATOM 1862 O O . ILE A 1 232 ? 17.828 -11.023 0.393 1 96.56 232 ILE A O 1
ATOM 1866 N N . ILE A 1 233 ? 19.828 -11.523 1.178 1 96.19 233 ILE A N 1
ATOM 1867 C CA . ILE A 1 233 ? 19.422 -12.828 1.691 1 96.19 233 ILE A CA 1
ATOM 1868 C C . ILE A 1 233 ? 18.531 -12.641 2.922 1 96.19 233 ILE A C 1
ATOM 1870 O O . ILE A 1 233 ? 17.484 -13.273 3.035 1 96.19 233 ILE A O 1
ATOM 1874 N N . SER A 1 234 ? 18.984 -11.789 3.814 1 96.44 234 SER A N 1
ATOM 1875 C CA . SER A 1 234 ? 18.156 -11.531 4.996 1 96.44 234 SER A CA 1
ATOM 1876 C C . SER A 1 234 ? 16.797 -10.969 4.617 1 96.44 234 SER A C 1
ATOM 1878 O O . SER A 1 234 ? 15.781 -11.32 5.227 1 96.44 234 SER A O 1
ATOM 1880 N N . LYS A 1 235 ? 16.734 -10.117 3.662 1 96.94 235 LYS A N 1
ATOM 1881 C CA . LYS A 1 235 ? 15.477 -9.562 3.186 1 96.94 235 LYS A CA 1
ATOM 1882 C C . LYS A 1 235 ? 14.633 -10.641 2.506 1 96.94 235 LYS A C 1
ATOM 1884 O O . LYS A 1 235 ? 13.406 -10.633 2.617 1 96.94 235 LYS A O 1
ATOM 1889 N N . GLY A 1 236 ? 15.289 -11.484 1.759 1 96.69 236 GLY A N 1
ATOM 1890 C CA . GLY A 1 236 ? 14.594 -12.625 1.184 1 96.69 236 GLY A CA 1
ATOM 1891 C C . GLY A 1 236 ? 13.992 -13.539 2.229 1 96.69 236 GLY A C 1
ATOM 1892 O O . GLY A 1 236 ? 12.875 -14.039 2.049 1 96.69 236 GLY A O 1
ATOM 1893 N N . VAL A 1 237 ? 14.727 -13.773 3.307 1 97.12 237 VAL A N 1
ATOM 1894 C CA . VAL A 1 237 ? 14.227 -14.586 4.402 1 97.12 237 VAL A CA 1
ATOM 1895 C C . VAL A 1 237 ? 12.961 -13.961 4.984 1 97.12 237 VAL A C 1
ATOM 1897 O O . VAL A 1 237 ? 12 -14.664 5.312 1 97.12 237 VAL A O 1
ATOM 1900 N N . GLN A 1 238 ? 12.953 -12.648 5.059 1 96.81 238 GLN A N 1
ATOM 1901 C CA . GLN A 1 238 ? 11.797 -11.945 5.602 1 96.81 238 GLN A CA 1
ATOM 1902 C C . GLN A 1 238 ? 10.562 -12.148 4.723 1 96.81 238 GLN A C 1
ATOM 1904 O O . GLN A 1 238 ? 9.438 -12.219 5.227 1 96.81 238 GLN A O 1
ATOM 1909 N N . VAL A 1 239 ? 10.734 -12.227 3.441 1 97.69 239 VAL A N 1
ATOM 1910 C CA . VAL A 1 239 ? 9.641 -12.477 2.508 1 97.69 239 VAL A CA 1
ATOM 1911 C C . VAL A 1 239 ? 8.953 -13.797 2.863 1 97.69 239 VAL A C 1
ATOM 1913 O O . VAL A 1 239 ? 7.727 -13.898 2.787 1 97.69 239 VAL A O 1
ATOM 1916 N N . TYR A 1 240 ? 9.719 -14.75 3.344 1 97.44 240 TYR A N 1
ATOM 1917 C CA . TYR A 1 240 ? 9.188 -16.094 3.564 1 97.44 240 TYR A CA 1
ATOM 1918 C C . TYR A 1 240 ? 8.906 -16.328 5.043 1 97.44 240 TYR A C 1
ATOM 1920 O O . TYR A 1 240 ? 8.5 -17.422 5.434 1 97.44 240 TYR A O 1
ATOM 1928 N N . THR A 1 241 ? 9.164 -15.328 5.859 1 96.94 241 THR A N 1
ATOM 1929 C CA . THR A 1 241 ? 8.812 -15.477 7.266 1 96.94 241 THR A CA 1
ATOM 1930 C C . THR A 1 241 ? 7.297 -15.391 7.449 1 96.94 241 THR A C 1
ATOM 1932 O O . THR A 1 241 ? 6.691 -14.352 7.172 1 96.94 241 THR A O 1
ATOM 1935 N N . ARG A 1 242 ? 6.781 -16.453 7.887 1 96.12 242 ARG A N 1
ATOM 1936 C CA . ARG A 1 242 ? 5.332 -16.562 8.023 1 96.12 242 ARG A CA 1
ATOM 1937 C C . ARG A 1 242 ? 4.859 -15.953 9.344 1 96.12 242 ARG A C 1
ATOM 1939 O O . ARG A 1 242 ? 5.512 -16.125 10.375 1 96.12 242 ARG A O 1
ATOM 1946 N N . ASP A 1 243 ? 3.803 -15.227 9.281 1 96.25 243 ASP A N 1
ATOM 1947 C CA . ASP A 1 243 ? 3.082 -14.734 10.453 1 96.25 243 ASP A CA 1
ATOM 1948 C C . ASP A 1 243 ? 1.777 -15.5 10.656 1 96.25 243 ASP A C 1
ATOM 1950 O O . ASP A 1 243 ? 0.806 -15.289 9.93 1 96.25 243 ASP A O 1
ATOM 1954 N N . ASP A 1 244 ? 1.643 -16.25 11.688 1 95.25 244 ASP A N 1
ATOM 1955 C CA . ASP A 1 244 ? 0.52 -17.156 11.898 1 95.25 244 ASP A CA 1
ATOM 1956 C C . ASP A 1 244 ? -0.74 -16.391 12.297 1 95.25 244 ASP A C 1
ATOM 1958 O O . ASP A 1 244 ? -1.843 -16.938 12.266 1 95.25 244 ASP A O 1
ATOM 1962 N N . SER A 1 245 ? -0.533 -15.117 12.641 1 94.81 245 SER A N 1
ATOM 1963 C CA . SER A 1 245 ? -1.692 -14.305 12.992 1 94.81 245 SER A CA 1
ATOM 1964 C C . SER A 1 245 ? -2.369 -13.742 11.75 1 94.81 245 SER A C 1
ATOM 1966 O O . SER A 1 245 ? -3.469 -13.188 11.828 1 94.81 245 SER A O 1
ATOM 1968 N N . CYS A 1 246 ? -1.743 -13.93 10.633 1 96.88 246 CYS A N 1
ATOM 1969 C CA . CYS A 1 246 ? -2.273 -13.438 9.367 1 96.88 246 CYS A CA 1
ATOM 1970 C C . CYS A 1 246 ? -2.807 -14.586 8.516 1 96.88 246 CYS A C 1
ATOM 1972 O O . CYS A 1 246 ? -2.688 -15.75 8.891 1 96.88 246 CYS A O 1
ATOM 1974 N N . PHE A 1 247 ? -3.506 -14.234 7.422 1 98.25 247 PHE A N 1
ATOM 1975 C CA . PHE A 1 247 ? -4.027 -15.203 6.473 1 98.25 247 PHE A CA 1
ATOM 1976 C C . PHE A 1 247 ? -2.904 -15.797 5.633 1 98.25 247 PHE A C 1
ATOM 1978 O O . PHE A 1 247 ? -2.125 -15.062 5.02 1 98.25 247 PHE A O 1
ATOM 1985 N N . ASN A 1 248 ? -2.762 -17.109 5.668 1 98.62 248 ASN A N 1
ATOM 1986 C CA . ASN A 1 248 ? -1.709 -17.812 4.93 1 98.62 248 ASN A CA 1
ATOM 1987 C C . ASN A 1 248 ? -2.289 -18.797 3.918 1 98.62 248 ASN A C 1
ATOM 1989 O O . ASN A 1 248 ? -3.412 -19.266 4.086 1 98.62 248 ASN A O 1
ATOM 1993 N N . VAL A 1 249 ? -1.507 -19.031 2.881 1 98.88 249 VAL A N 1
ATOM 1994 C CA . VAL A 1 249 ? -1.968 -19.875 1.773 1 98.88 249 VAL A CA 1
ATOM 1995 C C . VAL A 1 249 ? -0.792 -20.641 1.184 1 98.88 249 VAL A C 1
ATOM 1997 O O . VAL A 1 249 ? 0.366 -20.375 1.508 1 98.88 249 VAL A O 1
ATOM 2000 N N . LEU A 1 250 ? -1.094 -21.656 0.378 1 98.88 250 LEU A N 1
ATOM 2001 C CA . LEU A 1 250 ? -0.077 -22.297 -0.447 1 98.88 250 LEU A CA 1
ATOM 2002 C C . LEU A 1 250 ? 0.232 -21.453 -1.683 1 98.88 250 LEU A C 1
ATOM 2004 O O . LEU A 1 250 ? -0.6 -21.344 -2.586 1 98.88 250 LEU A O 1
ATOM 2008 N N . ASN A 1 251 ? 1.417 -20.922 -1.678 1 98.81 251 ASN A N 1
ATOM 2009 C CA . ASN A 1 251 ? 1.895 -20.188 -2.84 1 98.81 251 ASN A CA 1
ATOM 2010 C C . ASN A 1 251 ? 2.529 -21.109 -3.873 1 98.81 251 ASN A C 1
ATOM 2012 O O . ASN A 1 251 ? 3.219 -22.062 -3.518 1 98.81 251 ASN A O 1
ATOM 2016 N N . HIS A 1 252 ? 2.312 -20.734 -5.145 1 98.31 252 HIS A N 1
ATOM 2017 C CA . HIS A 1 252 ? 3.094 -21.328 -6.227 1 98.31 252 HIS A CA 1
ATOM 2018 C C . HIS A 1 252 ? 4.559 -20.906 -6.137 1 98.31 252 HIS A C 1
ATOM 2020 O O . HIS A 1 252 ? 5.457 -21.75 -6.285 1 98.31 252 HIS A O 1
ATOM 2026 N N . ASP A 1 253 ? 4.75 -19.625 -5.77 1 96.81 253 ASP A N 1
ATOM 2027 C CA . ASP A 1 253 ? 6.008 -18.969 -5.422 1 96.81 253 ASP A CA 1
ATOM 2028 C C . ASP A 1 253 ? 6.863 -18.734 -6.664 1 96.81 253 ASP A C 1
ATOM 2030 O O . ASP A 1 253 ? 7.883 -18.047 -6.602 1 96.81 253 ASP A O 1
ATOM 2034 N N . ASP A 1 254 ? 6.547 -19.297 -7.777 1 94.5 254 ASP A N 1
ATOM 2035 C CA . ASP A 1 254 ? 7.266 -19.078 -9.023 1 94.5 254 ASP A CA 1
ATOM 2036 C C . ASP A 1 254 ? 6.301 -18.844 -10.18 1 94.5 254 ASP A C 1
ATOM 2038 O O . ASP A 1 254 ? 6.383 -19.516 -11.211 1 94.5 254 ASP A O 1
ATOM 2042 N N . VAL A 1 255 ? 5.461 -17.875 -10.031 1 96.38 255 VAL A N 1
ATOM 2043 C CA . VAL A 1 255 ? 4.363 -17.641 -10.961 1 96.38 255 VAL A CA 1
ATOM 2044 C C . VAL A 1 255 ? 4.824 -16.719 -12.094 1 96.38 255 VAL A C 1
ATOM 2046 O O . VAL A 1 255 ? 4.508 -15.531 -12.102 1 96.38 255 VAL A O 1
ATOM 2049 N N . TRP A 1 256 ? 5.566 -17.281 -13.047 1 93.5 256 TRP A N 1
ATOM 2050 C CA . TRP A 1 256 ? 5.957 -16.531 -14.234 1 93.5 256 TRP A CA 1
ATOM 2051 C C . TRP A 1 256 ? 5.57 -17.266 -15.508 1 93.5 256 TRP A C 1
ATOM 2053 O O . TRP A 1 256 ? 5.062 -18.391 -15.445 1 93.5 256 TRP A O 1
ATOM 2063 N N . THR A 1 257 ? 5.676 -16.766 -16.641 1 92.88 257 THR A N 1
ATOM 2064 C CA . THR A 1 257 ? 5.043 -17.172 -17.891 1 92.88 257 THR A CA 1
ATOM 2065 C C . THR A 1 257 ? 5.477 -18.578 -18.297 1 92.88 257 THR A C 1
ATOM 2067 O O . THR A 1 257 ? 4.699 -19.328 -18.875 1 92.88 257 THR A O 1
ATOM 2070 N N . ASN A 1 258 ? 6.68 -19 -17.922 1 89.44 258 ASN A N 1
ATOM 2071 C CA . ASN A 1 258 ? 7.18 -20.312 -18.328 1 89.44 258 ASN A CA 1
ATOM 2072 C C . ASN A 1 258 ? 6.551 -21.422 -17.5 1 89.44 258 ASN A C 1
ATOM 2074 O O . ASN A 1 258 ? 6.688 -22.609 -17.844 1 89.44 258 ASN A O 1
ATOM 2078 N N . ASN A 1 259 ? 5.832 -21.031 -16.5 1 93.62 259 ASN A N 1
ATOM 2079 C CA . ASN A 1 259 ? 5.203 -22.031 -15.641 1 93.62 259 ASN A CA 1
ATOM 2080 C C . ASN A 1 259 ? 3.682 -22.016 -15.781 1 93.62 259 ASN A C 1
ATOM 2082 O O . ASN A 1 259 ? 2.965 -22.328 -14.828 1 93.62 259 ASN A O 1
ATOM 2086 N N . MET A 1 260 ? 3.262 -21.578 -16.938 1 95.81 260 MET A N 1
ATOM 2087 C CA . MET A 1 260 ? 1.836 -21.531 -17.25 1 95.81 260 MET A CA 1
ATOM 2088 C C . MET A 1 260 ? 1.587 -21.922 -18.703 1 95.81 260 MET A C 1
ATOM 2090 O O . MET A 1 260 ? 2.406 -21.625 -19.578 1 95.81 260 MET A O 1
ATOM 2094 N N . MET A 1 261 ? 0.534 -22.531 -19 1 96.19 261 MET A N 1
ATOM 2095 C CA . MET A 1 261 ? 0.061 -22.766 -20.359 1 96.19 261 MET A CA 1
ATOM 2096 C C . MET A 1 261 ? -1.41 -22.391 -20.5 1 96.19 261 MET A C 1
ATOM 2098 O O . MET A 1 261 ? -2.207 -22.625 -19.594 1 96.19 261 MET A O 1
ATOM 2102 N N . PHE A 1 262 ? -1.712 -21.828 -21.578 1 97.31 262 PHE A N 1
ATOM 2103 C CA . PHE A 1 262 ? -3.041 -21.266 -21.797 1 97.31 262 PHE A CA 1
ATOM 2104 C C . PHE A 1 262 ? -3.773 -22.047 -22.891 1 97.31 262 PHE A C 1
ATOM 2106 O O . PHE A 1 262 ? -3.146 -22.578 -23.812 1 97.31 262 PHE A O 1
ATOM 2113 N N . LYS A 1 263 ? -4.98 -22.172 -22.734 1 97.12 263 LYS A N 1
ATOM 2114 C CA . LYS A 1 263 ? -5.879 -22.703 -23.734 1 97.12 263 LYS A CA 1
ATOM 2115 C C . LYS A 1 263 ? -6.719 -21.609 -24.375 1 97.12 263 LYS A C 1
ATOM 2117 O O . LYS A 1 263 ? -7.246 -20.734 -23.688 1 97.12 263 LYS A O 1
ATOM 2122 N N . TYR A 1 264 ? -6.781 -21.672 -25.672 1 94.94 264 TYR A N 1
ATOM 2123 C CA . TYR A 1 264 ? -7.477 -20.625 -26.406 1 94.94 264 TYR A CA 1
ATOM 2124 C C . TYR A 1 264 ? -8.719 -21.172 -27.109 1 94.94 264 TYR A C 1
ATOM 2126 O O . TYR A 1 264 ? -8.703 -22.281 -27.625 1 94.94 264 TYR A O 1
ATOM 2134 N N . GLY A 1 265 ? -9.719 -20.391 -26.953 1 91.44 265 GLY A N 1
ATOM 2135 C CA . GLY A 1 265 ? -10.883 -20.641 -27.797 1 91.44 265 GLY A CA 1
ATOM 2136 C C . GLY A 1 265 ? -10.852 -19.875 -29.094 1 91.44 265 GLY A C 1
ATOM 2137 O O . GLY A 1 265 ? -9.773 -19.562 -29.609 1 91.44 265 GLY A O 1
ATOM 2138 N N . GLU A 1 266 ? -11.938 -19.703 -29.656 1 87.25 266 GLU A N 1
ATOM 2139 C CA . GLU A 1 266 ? -12.031 -19 -30.938 1 87.25 266 GLU A CA 1
ATOM 2140 C C . GLU A 1 266 ? -11.633 -17.547 -30.797 1 87.25 266 GLU A C 1
ATOM 2142 O O . GLU A 1 266 ? -10.984 -16.984 -31.688 1 87.25 266 GLU A O 1
ATOM 2147 N N . LYS A 1 267 ? -11.938 -16.906 -29.719 1 81.94 267 LYS A N 1
ATOM 2148 C CA . LYS A 1 267 ? -11.75 -15.461 -29.719 1 81.94 267 LYS A CA 1
ATOM 2149 C C . LYS A 1 267 ? -11.023 -15.008 -28.453 1 81.94 267 LYS A C 1
ATOM 2151 O O . LYS A 1 267 ? -10.727 -13.828 -28.281 1 81.94 267 LYS A O 1
ATOM 2156 N N . SER A 1 268 ? -10.773 -15.969 -27.688 1 90.62 268 SER A N 1
ATOM 2157 C CA . SER A 1 268 ? -10.234 -15.492 -26.422 1 90.62 268 SER A CA 1
ATOM 2158 C C . SER A 1 268 ? -9.516 -16.609 -25.672 1 90.62 268 SER A C 1
ATOM 2160 O O . SER A 1 268 ? -9.633 -17.781 -26.031 1 90.62 268 SER A O 1
ATOM 2162 N N . VAL A 1 269 ? -8.656 -16.172 -24.797 1 95.62 269 VAL A N 1
ATOM 2163 C CA . VAL A 1 269 ? -8.055 -17.141 -23.875 1 95.62 269 VAL A CA 1
ATOM 2164 C C . VAL A 1 269 ? -9.125 -17.719 -22.953 1 95.62 269 VAL A C 1
ATOM 2166 O O . VAL A 1 269 ? -10 -17 -22.469 1 95.62 269 VAL A O 1
ATOM 2169 N N . GLU A 1 270 ? -9.141 -19.031 -22.781 1 95.94 270 GLU A N 1
ATOM 2170 C CA . GLU A 1 270 ? -10.242 -19.703 -22.109 1 95.94 270 GLU A CA 1
ATOM 2171 C C . GLU A 1 270 ? -9.805 -20.266 -20.766 1 95.94 270 GLU A C 1
ATOM 2173 O O . GLU A 1 270 ? -10.617 -20.391 -19.844 1 95.94 270 GLU A O 1
ATOM 2178 N N . ASP A 1 271 ? -8.625 -20.641 -20.734 1 97.56 271 ASP A N 1
ATOM 2179 C CA . ASP A 1 271 ? -8.18 -21.312 -19.531 1 97.56 271 ASP A CA 1
ATOM 2180 C C . ASP A 1 271 ? -6.664 -21.234 -19.375 1 97.56 271 ASP A C 1
ATOM 2182 O O . ASP A 1 271 ? -5.965 -20.797 -20.297 1 97.56 271 ASP A O 1
ATOM 2186 N N . VAL A 1 272 ? -6.227 -21.5 -18.188 1 98.31 272 VAL A N 1
ATOM 2187 C CA . VAL A 1 272 ? -4.797 -21.547 -17.891 1 98.31 272 VAL A CA 1
ATOM 2188 C C . VAL A 1 272 ? -4.504 -22.641 -16.875 1 98.31 272 VAL A C 1
ATOM 2190 O O . VAL A 1 272 ? -5.324 -22.906 -16 1 98.31 272 VAL A O 1
ATOM 2193 N N . LEU A 1 273 ? -3.42 -23.297 -17.031 1 98.12 273 LEU A N 1
ATOM 2194 C CA . LEU A 1 273 ? -2.908 -24.234 -16.031 1 98.12 273 LEU A CA 1
ATOM 2195 C C . LEU A 1 273 ? -1.532 -23.797 -15.539 1 98.12 273 LEU A C 1
ATOM 2197 O O . LEU A 1 273 ? -0.697 -23.359 -16.328 1 98.12 273 LEU A O 1
ATOM 2201 N N . LEU A 1 274 ? -1.406 -23.828 -14.25 1 97.81 274 LEU A N 1
ATOM 2202 C CA . LEU A 1 274 ? -0.133 -23.516 -13.609 1 97.81 274 LEU A CA 1
ATOM 2203 C C . LEU A 1 274 ? 0.643 -24.781 -13.273 1 97.81 274 LEU A C 1
ATOM 2205 O O . LEU A 1 274 ? 0.066 -25.75 -12.789 1 97.81 274 LEU A O 1
ATOM 2209 N N . PHE A 1 275 ? 1.933 -24.797 -13.555 1 94.19 275 PHE A N 1
ATOM 2210 C CA . PHE A 1 275 ? 2.705 -25.984 -13.227 1 94.19 275 PHE A CA 1
ATOM 2211 C C . PHE A 1 275 ? 4.082 -25.609 -12.695 1 94.19 275 PHE A C 1
ATOM 2213 O O . PHE A 1 275 ? 4.406 -24.438 -12.578 1 94.19 275 PHE A O 1
ATOM 2220 N N . ASP A 1 276 ? 4.82 -26.547 -12.219 1 93.5 276 ASP A N 1
ATOM 2221 C CA . ASP A 1 276 ? 6.141 -26.406 -11.625 1 93.5 276 ASP A CA 1
ATOM 2222 C C . ASP A 1 276 ? 6.043 -25.859 -10.195 1 93.5 276 ASP A C 1
ATOM 2224 O O . ASP A 1 276 ? 6.469 -24.734 -9.922 1 93.5 276 ASP A O 1
ATOM 2228 N N . TYR A 1 277 ? 5.676 -26.703 -9.289 1 96.69 277 TYR A N 1
ATOM 2229 C CA . TYR A 1 277 ? 5.449 -26.328 -7.898 1 96.69 277 TYR A CA 1
ATOM 2230 C C . TYR A 1 277 ? 6.668 -26.672 -7.039 1 96.69 277 TYR A C 1
ATOM 2232 O O . TYR A 1 277 ? 6.531 -26.984 -5.855 1 96.69 277 TYR A O 1
ATOM 2240 N N . GLN A 1 278 ? 7.82 -26.656 -7.633 1 92.88 278 GLN A N 1
ATOM 2241 C CA . GLN A 1 278 ? 9.039 -27.062 -6.945 1 92.88 278 GLN A CA 1
ATOM 2242 C C . GLN A 1 278 ? 9.406 -26.078 -5.836 1 92.88 278 GLN A C 1
ATOM 2244 O O . GLN A 1 278 ? 10.172 -26.406 -4.93 1 92.88 278 GLN A O 1
ATOM 2249 N N . LEU A 1 279 ? 8.828 -24.844 -5.898 1 94.25 279 LEU A N 1
ATOM 2250 C CA . LEU A 1 279 ? 9.164 -23.828 -4.898 1 94.25 279 LEU A CA 1
ATOM 2251 C C . LEU A 1 279 ? 7.949 -23.469 -4.055 1 94.25 279 LEU A C 1
ATOM 2253 O O . LEU A 1 279 ? 7.961 -22.469 -3.334 1 94.25 279 LEU A O 1
ATOM 2257 N N . ALA A 1 280 ? 6.938 -24.281 -4.129 1 97.69 280 ALA A N 1
ATOM 2258 C CA . ALA A 1 280 ? 5.703 -24 -3.4 1 97.69 280 ALA A CA 1
ATOM 2259 C C . ALA A 1 280 ? 5.984 -23.734 -1.923 1 97.69 280 ALA A C 1
ATOM 2261 O O . ALA A 1 280 ? 6.859 -24.375 -1.329 1 97.69 280 ALA A O 1
ATOM 2262 N N . TYR A 1 281 ? 5.223 -22.797 -1.347 1 97.75 281 TYR A N 1
ATOM 2263 C CA . TYR A 1 281 ? 5.457 -22.312 0.007 1 97.75 281 TYR A CA 1
ATOM 2264 C C . TYR A 1 281 ? 4.152 -21.891 0.67 1 97.75 281 TYR A C 1
ATOM 2266 O O . TYR A 1 281 ? 3.348 -21.172 0.074 1 97.75 281 TYR A O 1
ATOM 2274 N N . TYR A 1 282 ? 3.924 -22.422 1.872 1 98.69 282 TYR A N 1
ATOM 2275 C CA . TYR A 1 282 ? 2.727 -22.031 2.611 1 98.69 282 TYR A CA 1
ATOM 2276 C C . TYR A 1 282 ? 3 -20.812 3.492 1 98.69 282 TYR A C 1
ATOM 2278 O O . TYR A 1 282 ? 3.678 -20.922 4.516 1 98.69 282 TYR A O 1
ATOM 2286 N N . GLY A 1 283 ? 2.568 -19.641 3.129 1 98.56 283 GLY A N 1
ATOM 2287 C CA . GLY A 1 283 ? 2.756 -18.375 3.826 1 98.56 283 GLY A CA 1
ATOM 2288 C C . GLY A 1 283 ? 1.905 -17.25 3.268 1 98.56 283 GLY A C 1
ATOM 2289 O O . GLY A 1 283 ? 0.786 -17.484 2.807 1 98.56 283 GLY A O 1
ATOM 2290 N N . SER A 1 284 ? 2.324 -16.094 3.307 1 98.75 284 SER A N 1
ATOM 2291 C CA . SER A 1 284 ? 1.575 -14.898 2.914 1 98.75 284 SER A CA 1
ATOM 2292 C C . SER A 1 284 ? 1.188 -14.953 1.439 1 98.75 284 SER A C 1
ATOM 2294 O O . SER A 1 284 ? 2.02 -15.258 0.584 1 98.75 284 SER A O 1
ATOM 2296 N N . PRO A 1 285 ? -0.09 -14.586 1.128 1 98.81 285 PRO A N 1
ATOM 2297 C CA . PRO A 1 285 ? -0.456 -14.516 -0.289 1 98.81 285 PRO A CA 1
ATOM 2298 C C . PRO A 1 285 ? 0.301 -13.414 -1.036 1 98.81 285 PRO A C 1
ATOM 2300 O O . PRO A 1 285 ? 0.314 -13.398 -2.27 1 98.81 285 PRO A O 1
ATOM 2303 N N . GLY A 1 286 ? 0.907 -12.508 -0.261 1 98.75 286 GLY A N 1
ATOM 2304 C CA . GLY A 1 286 ? 1.695 -11.453 -0.879 1 98.75 286 GLY A CA 1
ATOM 2305 C C . GLY A 1 286 ? 2.846 -11.984 -1.714 1 98.75 286 GLY A C 1
ATOM 2306 O O . GLY A 1 286 ? 3.328 -11.297 -2.619 1 98.75 286 GLY A O 1
ATOM 2307 N N . VAL A 1 287 ? 3.271 -13.195 -1.451 1 98.69 287 VAL A N 1
ATOM 2308 C CA . VAL A 1 287 ? 4.402 -13.797 -2.15 1 98.69 287 VAL A CA 1
ATOM 2309 C C . VAL A 1 287 ? 4.051 -13.992 -3.623 1 98.69 287 VAL A C 1
ATOM 2311 O O . VAL A 1 287 ? 4.68 -13.398 -4.504 1 98.69 287 VAL A O 1
ATOM 2314 N N . ASP A 1 288 ? 2.936 -14.664 -3.924 1 98.81 288 ASP A N 1
ATOM 2315 C CA . ASP A 1 288 ? 2.525 -14.914 -5.301 1 98.81 288 ASP A CA 1
ATOM 2316 C C . ASP A 1 288 ? 2.094 -13.617 -5.984 1 98.81 288 ASP A C 1
ATOM 2318 O O . ASP A 1 288 ? 2.422 -13.383 -7.152 1 98.81 288 ASP A O 1
ATOM 2322 N N . LEU A 1 289 ? 1.385 -12.805 -5.254 1 98.75 289 LEU A N 1
ATOM 2323 C CA . LEU A 1 289 ? 0.825 -11.609 -5.867 1 98.75 289 LEU A CA 1
ATOM 2324 C C . LEU A 1 289 ? 1.931 -10.648 -6.297 1 98.75 289 LEU A C 1
ATOM 2326 O O . LEU A 1 289 ? 1.896 -10.117 -7.41 1 98.75 289 LEU A O 1
ATOM 2330 N N . ASN A 1 290 ? 2.922 -10.469 -5.449 1 98.5 290 ASN A N 1
ATOM 2331 C CA . ASN A 1 290 ? 4.039 -9.609 -5.816 1 98.5 290 ASN A CA 1
ATOM 2332 C C . ASN A 1 290 ? 4.855 -10.203 -6.957 1 98.5 290 ASN A C 1
ATOM 2334 O O . ASN A 1 290 ? 5.23 -9.5 -7.895 1 98.5 290 ASN A O 1
ATOM 2338 N N . TYR A 1 291 ? 5.098 -11.469 -6.867 1 97.88 291 TYR A N 1
ATOM 2339 C CA . TYR A 1 291 ? 5.918 -12.125 -7.883 1 97.88 291 TYR A CA 1
ATOM 2340 C C . TYR A 1 291 ? 5.234 -12.086 -9.242 1 97.88 291 TYR A C 1
ATOM 2342 O O . TYR A 1 291 ? 5.824 -11.633 -10.227 1 97.88 291 TYR A O 1
ATOM 2350 N N . PHE A 1 292 ? 3.986 -12.414 -9.289 1 98.19 292 PHE A N 1
ATOM 2351 C CA . PHE A 1 292 ? 3.23 -12.492 -10.531 1 98.19 292 PHE A CA 1
ATOM 2352 C C . PHE A 1 292 ? 3.139 -11.117 -11.195 1 98.19 292 PHE A C 1
ATOM 2354 O O . PHE A 1 292 ? 3.445 -10.977 -12.375 1 98.19 292 PHE A O 1
ATOM 2361 N N . LEU A 1 293 ? 2.82 -10.164 -10.422 1 97.44 293 LEU A N 1
ATOM 2362 C CA . LEU A 1 293 ? 2.537 -8.836 -10.961 1 97.44 293 LEU A CA 1
ATOM 2363 C C . LEU A 1 293 ? 3.814 -8.164 -11.453 1 97.44 293 LEU A C 1
ATOM 2365 O O . LEU A 1 293 ? 3.76 -7.18 -12.195 1 97.44 293 LEU A O 1
ATOM 2369 N N . HIS A 1 294 ? 4.973 -8.727 -11.07 1 95.75 294 HIS A N 1
ATOM 2370 C CA . HIS A 1 294 ? 6.207 -8.047 -11.445 1 95.75 294 HIS A CA 1
ATOM 2371 C C . HIS A 1 294 ? 7.07 -8.93 -12.336 1 95.75 294 HIS A C 1
ATOM 2373 O O . HIS A 1 294 ? 8.031 -8.461 -12.945 1 95.75 294 HIS A O 1
ATOM 2379 N N . ALA A 1 295 ? 6.652 -10.156 -12.469 1 92.69 295 ALA A N 1
ATOM 2380 C CA . ALA A 1 295 ? 7.465 -11.086 -13.25 1 92.69 295 ALA A CA 1
ATOM 2381 C C . ALA A 1 295 ? 6.758 -11.492 -14.531 1 92.69 295 ALA A C 1
ATOM 2383 O O . ALA A 1 295 ? 7.402 -11.867 -15.516 1 92.69 295 ALA A O 1
ATOM 2384 N N . ALA A 1 296 ? 5.449 -11.375 -14.523 1 95.19 296 ALA A N 1
ATOM 2385 C CA . ALA A 1 296 ? 4.77 -12.141 -15.562 1 95.19 296 ALA A CA 1
ATOM 2386 C C . ALA A 1 296 ? 3.865 -11.25 -16.406 1 95.19 296 ALA A C 1
ATOM 2388 O O . ALA A 1 296 ? 3.426 -11.648 -17.484 1 95.19 296 ALA A O 1
ATOM 2389 N N . VAL A 1 297 ? 3.574 -10.039 -15.953 1 95.88 297 VAL A N 1
ATOM 2390 C CA . VAL A 1 297 ? 2.562 -9.242 -16.641 1 95.88 297 VAL A CA 1
ATOM 2391 C C . VAL A 1 297 ? 3.238 -8.148 -17.469 1 95.88 297 VAL A C 1
ATOM 2393 O O . VAL A 1 297 ? 4.371 -7.758 -17.172 1 95.88 297 VAL A O 1
ATOM 2396 N N . GLN A 1 298 ? 2.541 -7.68 -18.453 1 94.69 298 GLN A N 1
ATOM 2397 C CA . GLN A 1 298 ? 3.002 -6.535 -19.234 1 94.69 298 GLN A CA 1
ATOM 2398 C C . GLN A 1 298 ? 3.057 -5.273 -18.359 1 94.69 298 GLN A C 1
ATOM 2400 O O . GLN A 1 298 ? 2.297 -5.141 -17.406 1 94.69 298 GLN A O 1
ATOM 2405 N N . GLU A 1 299 ? 3.934 -4.391 -18.766 1 91.44 299 GLU A N 1
ATOM 2406 C CA . GLU A 1 299 ? 4.125 -3.148 -18.016 1 91.44 299 GLU A CA 1
ATOM 2407 C C . GLU A 1 299 ? 2.818 -2.371 -17.906 1 91.44 299 GLU A C 1
ATOM 2409 O O . GLU A 1 299 ? 2.506 -1.83 -16.844 1 91.44 299 GLU A O 1
ATOM 2414 N N . GLU A 1 300 ? 2.105 -2.311 -18.984 1 93.88 300 GLU A N 1
ATOM 2415 C CA . GLU A 1 300 ? 0.843 -1.578 -18.984 1 93.88 300 GLU A CA 1
ATOM 2416 C C . GLU A 1 300 ? -0.137 -2.16 -17.969 1 93.88 300 GLU A C 1
ATOM 2418 O O . GLU A 1 300 ? -0.866 -1.419 -17.312 1 93.88 300 GLU A O 1
ATOM 2423 N N . VAL A 1 301 ? -0.179 -3.471 -17.844 1 96.44 301 VAL A N 1
ATOM 2424 C CA . VAL A 1 301 ? -1.062 -4.152 -16.891 1 96.44 301 VAL A CA 1
ATOM 2425 C C . VAL A 1 301 ? -0.616 -3.861 -15.469 1 96.44 301 VAL A C 1
ATOM 2427 O O . VAL A 1 301 ? -1.44 -3.551 -14.602 1 96.44 301 VAL A O 1
ATOM 2430 N N . ARG A 1 302 ? 0.651 -3.91 -15.234 1 93.5 302 ARG A N 1
ATOM 2431 C CA . ARG A 1 302 ? 1.216 -3.668 -13.914 1 93.5 302 ARG A CA 1
ATOM 2432 C C . ARG A 1 302 ? 0.932 -2.244 -13.445 1 93.5 302 ARG A C 1
ATOM 2434 O O . ARG A 1 302 ? 0.662 -2.012 -12.266 1 93.5 302 ARG A O 1
ATOM 2441 N N . GLU A 1 303 ? 0.958 -1.332 -14.312 1 91.44 303 GLU A N 1
ATOM 2442 C CA . GLU A 1 303 ? 0.837 0.08 -13.969 1 91.44 303 GLU A CA 1
ATOM 2443 C C . GLU A 1 303 ? -0.626 0.504 -13.875 1 91.44 303 GLU A C 1
ATOM 2445 O O . GLU A 1 303 ? -0.996 1.299 -13.008 1 91.44 303 GLU A O 1
ATOM 2450 N N . ASN A 1 304 ? -1.423 -0.1 -14.688 1 94.06 304 ASN A N 1
ATOM 2451 C CA . ASN A 1 304 ? -2.758 0.47 -14.836 1 94.06 304 ASN A CA 1
ATOM 2452 C C . ASN A 1 304 ? -3.824 -0.441 -14.234 1 94.06 304 ASN A C 1
ATOM 2454 O O . ASN A 1 304 ? -4.934 0.005 -13.938 1 94.06 304 ASN A O 1
ATOM 2458 N N . ASN A 1 305 ? -3.506 -1.696 -14.031 1 96.88 305 ASN A N 1
ATOM 2459 C CA . ASN A 1 305 ? -4.574 -2.631 -13.695 1 96.88 305 ASN A CA 1
ATOM 2460 C C . ASN A 1 305 ? -4.273 -3.391 -12.406 1 96.88 305 ASN A C 1
ATOM 2462 O O . ASN A 1 305 ? -5.023 -4.289 -12.023 1 96.88 305 ASN A O 1
ATOM 2466 N N . TRP A 1 306 ? -3.23 -3.043 -11.711 1 95.56 306 TRP A N 1
ATOM 2467 C CA . TRP A 1 306 ? -2.824 -3.854 -10.57 1 95.56 306 TRP A CA 1
ATOM 2468 C C . TRP A 1 306 ? -3.893 -3.834 -9.484 1 95.56 306 TRP A C 1
ATOM 2470 O O . TRP A 1 306 ? -4.18 -4.863 -8.867 1 95.56 306 TRP A O 1
ATOM 2480 N N . LEU A 1 307 ? -4.562 -2.719 -9.227 1 97.25 307 LEU A N 1
ATOM 2481 C CA . LEU A 1 307 ? -5.59 -2.66 -8.195 1 97.25 307 LEU A CA 1
ATOM 2482 C C . LEU A 1 307 ? -6.809 -3.486 -8.594 1 97.25 307 LEU A C 1
ATOM 2484 O O . LEU A 1 307 ? -7.414 -4.156 -7.75 1 97.25 307 LEU A O 1
ATOM 2488 N N . GLU A 1 308 ? -7.109 -3.355 -9.844 1 97.75 308 GLU A N 1
ATOM 2489 C CA . GLU A 1 308 ? -8.219 -4.16 -10.359 1 97.75 308 GLU A CA 1
ATOM 2490 C C . GLU A 1 308 ? -7.945 -5.648 -10.188 1 97.75 308 GLU A C 1
ATOM 2492 O O . GLU A 1 308 ? -8.828 -6.398 -9.758 1 97.75 308 GLU A O 1
ATOM 2497 N N . LEU A 1 309 ? -6.773 -6.094 -10.492 1 98.75 309 LEU A N 1
ATOM 2498 C CA . LEU A 1 309 ? -6.391 -7.496 -10.391 1 98.75 309 LEU A CA 1
ATOM 2499 C C . LEU A 1 309 ? -6.402 -7.957 -8.938 1 98.75 309 LEU A C 1
ATOM 2501 O O . LEU A 1 309 ? -6.852 -9.07 -8.641 1 98.75 309 LEU A O 1
ATOM 2505 N N . ILE A 1 310 ? -5.953 -7.113 -8.031 1 98.81 310 ILE A N 1
ATOM 2506 C CA . ILE A 1 310 ? -5.934 -7.469 -6.613 1 98.81 310 ILE A CA 1
ATOM 2507 C C . ILE A 1 310 ? -7.363 -7.566 -6.086 1 98.81 310 ILE A C 1
ATOM 2509 O O . ILE A 1 310 ? -7.676 -8.445 -5.281 1 98.81 310 ILE A O 1
ATOM 2513 N N . ARG A 1 311 ? -8.195 -6.703 -6.492 1 98.38 311 ARG A N 1
ATOM 2514 C CA . ARG A 1 311 ? -9.602 -6.777 -6.105 1 98.38 311 ARG A CA 1
ATOM 2515 C C . ARG A 1 311 ? -10.25 -8.055 -6.629 1 98.38 311 ARG A C 1
ATOM 2517 O O . ARG A 1 311 ? -10.961 -8.742 -5.895 1 98.38 311 ARG A O 1
ATOM 2524 N N . ASP A 1 312 ? -9.992 -8.305 -7.938 1 98.56 312 ASP A N 1
ATOM 2525 C CA . ASP A 1 312 ? -10.508 -9.555 -8.508 1 98.56 312 ASP A CA 1
ATOM 2526 C C . ASP A 1 312 ? -10.031 -10.758 -7.699 1 98.56 312 ASP A C 1
ATOM 2528 O O . ASP A 1 312 ? -10.82 -11.656 -7.395 1 98.56 312 ASP A O 1
ATOM 2532 N N . TYR A 1 313 ? -8.781 -10.766 -7.402 1 98.88 313 TYR A N 1
ATOM 2533 C CA . TYR A 1 313 ? -8.203 -11.828 -6.586 1 98.88 313 TYR A CA 1
ATOM 2534 C C . TYR A 1 313 ? -8.977 -11.992 -5.277 1 98.88 313 TYR A C 1
ATOM 2536 O O . TYR A 1 313 ? -9.391 -13.094 -4.93 1 98.88 313 TYR A O 1
ATOM 2544 N N . HIS A 1 314 ? -9.133 -10.906 -4.566 1 98.88 314 HIS A N 1
ATOM 2545 C CA . HIS A 1 314 ? -9.781 -10.945 -3.26 1 98.88 314 HIS A CA 1
ATOM 2546 C C . HIS A 1 314 ? -11.227 -11.406 -3.377 1 98.88 314 HIS A C 1
ATOM 2548 O O . HIS A 1 314 ? -11.703 -12.18 -2.543 1 98.88 314 HIS A O 1
ATOM 2554 N N . ASP A 1 315 ? -11.922 -10.891 -4.375 1 98.56 315 ASP A N 1
ATOM 2555 C CA . ASP A 1 315 ? -13.32 -11.266 -4.566 1 98.56 315 ASP A CA 1
ATOM 2556 C C . ASP A 1 315 ? -13.461 -12.773 -4.777 1 98.56 315 ASP A C 1
ATOM 2558 O O . ASP A 1 315 ? -14.32 -13.414 -4.176 1 98.56 315 ASP A O 1
ATOM 2562 N N . ILE A 1 316 ? -12.617 -13.312 -5.629 1 98.88 316 ILE A N 1
ATOM 2563 C CA . ILE A 1 316 ? -12.664 -14.742 -5.922 1 98.88 316 ILE A CA 1
ATOM 2564 C C . ILE A 1 316 ? -12.242 -15.539 -4.688 1 98.88 316 ILE A C 1
ATOM 2566 O O . ILE A 1 316 ? -12.875 -16.531 -4.344 1 98.88 316 ILE A O 1
ATOM 2570 N N . LEU A 1 317 ? -11.188 -15.109 -4.047 1 98.94 317 LEU A N 1
ATOM 2571 C CA . LEU A 1 317 ? -10.719 -15.742 -2.816 1 98.94 317 LEU A CA 1
ATOM 2572 C C . LEU A 1 317 ? -11.844 -15.812 -1.784 1 98.94 317 LEU A C 1
ATOM 2574 O O . LEU A 1 317 ? -12.125 -16.891 -1.25 1 98.94 317 LEU A O 1
ATOM 2578 N N . LYS A 1 318 ? -12.445 -14.688 -1.523 1 98.69 318 LYS A N 1
ATOM 2579 C CA . LYS A 1 318 ? -13.492 -14.578 -0.515 1 98.69 318 LYS A CA 1
ATOM 2580 C C . LYS A 1 318 ? -14.695 -15.445 -0.877 1 98.69 318 LYS A C 1
ATOM 2582 O O . LYS A 1 318 ? -15.227 -16.172 -0.028 1 98.69 318 LYS A O 1
ATOM 2587 N N . SER A 1 319 ? -15.125 -15.336 -2.102 1 98.75 319 SER A N 1
ATOM 2588 C CA . SER A 1 319 ? -16.266 -16.125 -2.557 1 98.75 319 SER A CA 1
ATOM 2589 C C . SER A 1 319 ? -15.984 -17.625 -2.418 1 98.75 319 SER A C 1
ATOM 2591 O O . SER A 1 319 ? -16.859 -18.375 -1.978 1 98.75 319 SER A O 1
ATOM 2593 N N . THR A 1 320 ? -14.781 -18.047 -2.793 1 98.94 320 THR A N 1
ATOM 2594 C CA . THR A 1 320 ? -14.406 -19.453 -2.699 1 98.94 320 THR A CA 1
ATOM 2595 C C . THR A 1 320 ? -14.359 -19.906 -1.242 1 98.94 320 THR A C 1
ATOM 2597 O O . THR A 1 320 ? -14.875 -20.969 -0.898 1 98.94 320 THR A O 1
ATOM 2600 N N . LEU A 1 321 ? -13.781 -19.125 -0.39 1 98.88 321 LEU A N 1
ATOM 2601 C CA . LEU A 1 321 ? -13.703 -19.438 1.034 1 98.88 321 LEU A CA 1
ATOM 2602 C C . LEU A 1 321 ? -15.102 -19.562 1.636 1 98.88 321 LEU A C 1
ATOM 2604 O O . LEU A 1 321 ? -15.359 -20.469 2.43 1 98.88 321 LEU A O 1
ATOM 2608 N N . LYS A 1 322 ? -15.977 -18.672 1.236 1 98.75 322 LYS A N 1
ATOM 2609 C CA . LYS A 1 322 ? -17.344 -18.703 1.743 1 98.75 322 LYS A CA 1
ATOM 2610 C C . LYS A 1 322 ? -18.062 -19.969 1.311 1 98.75 322 LYS A C 1
ATOM 2612 O O . LYS A 1 322 ? -18.703 -20.641 2.123 1 98.75 322 LYS A O 1
ATOM 2617 N N . LYS A 1 323 ? -17.953 -20.266 0.04 1 98.81 323 LYS A N 1
ATOM 2618 C CA . LYS A 1 323 ? -18.609 -21.469 -0.49 1 98.81 323 LYS A CA 1
ATOM 2619 C C . LYS A 1 323 ? -18.078 -22.734 0.183 1 98.81 323 LYS A C 1
ATOM 2621 O O . LYS A 1 323 ? -18.812 -23.703 0.375 1 98.81 323 LYS A O 1
ATOM 2626 N N . LEU A 1 324 ? -16.828 -22.703 0.566 1 98.69 324 LEU A N 1
ATOM 2627 C CA . LEU A 1 324 ? -16.188 -23.859 1.194 1 98.69 324 LEU A CA 1
ATOM 2628 C C . LEU A 1 324 ? -16.375 -23.828 2.707 1 98.69 324 LEU A C 1
ATOM 2630 O O . LEU A 1 324 ? -15.812 -24.641 3.426 1 98.69 324 LEU A O 1
ATOM 2634 N N . GLU A 1 325 ? -17.047 -22.828 3.211 1 97.81 325 GLU A N 1
ATOM 2635 C CA . GLU A 1 325 ? -17.406 -22.672 4.621 1 97.81 325 GLU A CA 1
ATOM 2636 C C . GLU A 1 325 ? -16.141 -22.594 5.488 1 97.81 325 GLU A C 1
ATOM 2638 O O . GLU A 1 325 ? -16.031 -23.312 6.488 1 97.81 325 GLU A O 1
ATOM 2643 N N . TYR A 1 326 ? -15.203 -21.828 4.984 1 98.06 326 TYR A N 1
ATOM 2644 C CA . TYR A 1 326 ? -14 -21.547 5.758 1 98.06 326 TYR A CA 1
ATOM 2645 C C . TYR A 1 326 ? -14.352 -20.953 7.117 1 98.06 326 TYR A C 1
ATOM 2647 O O . TYR A 1 326 ? -15.164 -20.031 7.207 1 98.06 326 TYR A O 1
ATOM 2655 N N . THR A 1 327 ? -13.742 -21.438 8.172 1 97.31 327 THR A N 1
ATOM 2656 C CA . THR A 1 327 ? -14.148 -21.047 9.523 1 97.31 327 THR A CA 1
ATOM 2657 C C . THR A 1 327 ? -13.125 -20.094 10.133 1 97.31 327 THR A C 1
ATOM 2659 O O . THR A 1 327 ? -13.32 -19.578 11.234 1 97.31 327 THR A O 1
ATOM 2662 N N . GLY A 1 328 ? -11.977 -19.938 9.445 1 96.56 328 GLY A N 1
ATOM 2663 C CA . GLY A 1 328 ? -10.992 -18.984 9.945 1 96.56 328 GLY A CA 1
ATOM 2664 C C . GLY A 1 328 ? -11.383 -17.547 9.703 1 96.56 328 GLY A C 1
ATOM 2665 O O . GLY A 1 328 ? -12.477 -17.266 9.195 1 96.56 328 GLY A O 1
ATOM 2666 N N . LYS A 1 329 ? -10.547 -16.609 10.094 1 96.56 329 LYS A N 1
ATOM 2667 C CA . LYS A 1 329 ? -10.789 -15.195 9.859 1 96.56 329 LYS A CA 1
ATOM 2668 C C . LYS A 1 329 ? -10.719 -14.867 8.367 1 96.56 329 LYS A C 1
ATOM 2670 O O . LYS A 1 329 ? -9.688 -15.078 7.727 1 96.56 329 LYS A O 1
ATOM 2675 N N . MET A 1 330 ? -11.805 -14.414 7.84 1 97.88 330 MET A N 1
ATOM 2676 C CA . MET A 1 330 ? -11.859 -14.016 6.438 1 97.88 330 MET A CA 1
ATOM 2677 C C . MET A 1 330 ? -10.945 -12.82 6.176 1 97.88 330 MET A C 1
ATOM 2679 O O . MET A 1 330 ? -11.07 -11.781 6.832 1 97.88 330 MET A O 1
ATOM 2683 N N . PRO A 1 331 ? -9.977 -12.977 5.281 1 98.25 331 PRO A N 1
ATOM 2684 C CA . PRO A 1 331 ? -9.125 -11.82 4.992 1 98.25 331 PRO A CA 1
ATOM 2685 C C . PRO A 1 331 ? -9.883 -10.695 4.285 1 98.25 331 PRO A C 1
ATOM 2687 O O . PRO A 1 331 ? -10.602 -10.945 3.316 1 98.25 331 PRO A O 1
ATOM 2690 N N . THR A 1 332 ? -9.719 -9.492 4.754 1 97.81 332 THR A N 1
ATOM 2691 C CA . THR A 1 332 ? -10.25 -8.336 4.047 1 97.81 332 THR A CA 1
ATOM 2692 C C . THR A 1 332 ? -9.328 -7.926 2.902 1 97.81 332 THR A C 1
ATOM 2694 O O . THR A 1 332 ? -8.188 -8.383 2.824 1 97.81 332 THR A O 1
ATOM 2697 N N . LEU A 1 333 ? -9.906 -7.145 2.008 1 98.31 333 LEU A N 1
ATOM 2698 C CA . LEU A 1 333 ? -9.055 -6.605 0.951 1 98.31 333 LEU A CA 1
ATOM 2699 C C . LEU A 1 333 ? -7.91 -5.785 1.537 1 98.31 333 LEU A C 1
ATOM 2701 O O . LEU A 1 333 ? -6.801 -5.785 1 1 98.31 333 LEU A O 1
ATOM 2705 N N . GLU A 1 334 ? -8.133 -5.059 2.645 1 97.75 334 GLU A N 1
ATOM 2706 C CA . GLU A 1 334 ? -7.094 -4.332 3.363 1 97.75 334 GLU A CA 1
ATOM 2707 C C . GLU A 1 334 ? -5.98 -5.27 3.822 1 97.75 334 GLU A C 1
ATOM 2709 O O . GLU A 1 334 ? -4.797 -4.961 3.674 1 97.75 334 GLU A O 1
ATOM 2714 N N . ASP A 1 335 ? -6.383 -6.422 4.352 1 98.25 335 ASP A N 1
ATOM 2715 C CA . ASP A 1 335 ? -5.406 -7.418 4.785 1 98.25 335 ASP A CA 1
ATOM 2716 C C . ASP A 1 335 ? -4.5 -7.84 3.631 1 98.25 335 ASP A C 1
ATOM 2718 O O . ASP A 1 335 ? -3.291 -7.984 3.807 1 98.25 335 ASP A O 1
ATOM 2722 N N . ILE A 1 336 ? -5.141 -8.023 2.479 1 98.81 336 ILE A N 1
ATOM 2723 C CA . ILE A 1 336 ? -4.391 -8.469 1.308 1 98.81 336 ILE A CA 1
ATOM 2724 C C . ILE A 1 336 ? -3.395 -7.383 0.898 1 98.81 336 ILE A C 1
ATOM 2726 O O . ILE A 1 336 ? -2.229 -7.672 0.627 1 98.81 336 ILE A O 1
ATOM 2730 N N . HIS A 1 337 ? -3.834 -6.152 0.896 1 98.75 337 HIS A N 1
ATOM 2731 C CA . HIS A 1 337 ? -2.951 -5.047 0.538 1 98.75 337 HIS A CA 1
ATOM 2732 C C . HIS A 1 337 ? -1.799 -4.918 1.529 1 98.75 337 HIS A C 1
ATOM 2734 O O . HIS A 1 337 ? -0.671 -4.609 1.14 1 98.75 337 HIS A O 1
ATOM 2740 N N . VAL A 1 338 ? -2.045 -5.102 2.773 1 98.44 338 VAL A N 1
ATOM 2741 C CA . VAL A 1 338 ? -1.004 -5.035 3.793 1 98.44 338 VAL A CA 1
ATOM 2742 C C . VAL A 1 338 ? 0.052 -6.105 3.523 1 98.44 338 VAL A C 1
ATOM 2744 O O . VAL A 1 338 ? 1.252 -5.836 3.598 1 98.44 338 VAL A O 1
ATOM 2747 N N . GLU A 1 339 ? -0.418 -7.305 3.164 1 98.62 339 GLU A N 1
ATOM 2748 C CA . GLU A 1 339 ? 0.521 -8.391 2.896 1 98.62 339 GLU A CA 1
ATOM 2749 C C . GLU A 1 339 ? 1.346 -8.109 1.645 1 98.62 339 GLU A C 1
ATOM 2751 O O . GLU A 1 339 ? 2.516 -8.492 1.567 1 98.62 339 GLU A O 1
ATOM 2756 N N . ILE A 1 340 ? 0.715 -7.508 0.681 1 98.62 340 ILE A N 1
ATOM 2757 C CA . ILE A 1 340 ? 1.439 -7.125 -0.527 1 98.62 340 ILE A CA 1
ATOM 2758 C C . ILE A 1 340 ? 2.562 -6.156 -0.169 1 98.62 340 ILE A C 1
ATOM 2760 O O . ILE A 1 340 ? 3.668 -6.25 -0.707 1 98.62 340 ILE A O 1
ATOM 2764 N N . VAL A 1 341 ? 2.305 -5.281 0.797 1 98.5 341 VAL A N 1
ATOM 2765 C CA . VAL A 1 341 ? 3.322 -4.336 1.245 1 98.5 341 VAL A CA 1
ATOM 2766 C C . VAL A 1 341 ? 4.395 -5.07 2.047 1 98.5 341 VAL A C 1
ATOM 2768 O O . VAL A 1 341 ? 5.59 -4.926 1.778 1 98.5 341 VAL A O 1
ATOM 2771 N N . ARG A 1 342 ? 4.039 -5.887 2.91 1 98.25 342 ARG A N 1
ATOM 2772 C CA . ARG A 1 342 ? 4.961 -6.551 3.826 1 98.25 342 ARG A CA 1
ATOM 2773 C C . ARG A 1 342 ? 5.898 -7.492 3.074 1 98.25 342 ARG A C 1
ATOM 2775 O O . ARG A 1 342 ? 7.051 -7.68 3.473 1 98.25 342 ARG A O 1
ATOM 2782 N N . LYS A 1 343 ? 5.375 -8.062 2.018 1 98.56 343 LYS A N 1
ATOM 2783 C CA . LYS A 1 343 ? 6.188 -8.992 1.238 1 98.56 343 LYS A CA 1
ATOM 2784 C C . LYS A 1 343 ? 6.668 -8.344 -0.059 1 98.56 343 LYS A C 1
ATOM 2786 O O . LYS A 1 343 ? 7.027 -9.039 -1.01 1 98.56 343 LYS A O 1
ATOM 2791 N N . GLY A 1 344 ? 6.746 -7.078 -0.033 1 98.38 344 GLY A N 1
ATOM 2792 C CA . GLY A 1 344 ? 7 -6.312 -1.241 1 98.38 344 GLY A CA 1
ATOM 2793 C C . GLY A 1 344 ? 8.406 -6.508 -1.785 1 98.38 344 GLY A C 1
ATOM 2794 O O . GLY A 1 344 ? 8.633 -6.371 -2.988 1 98.38 344 GLY A O 1
ATOM 2795 N N . PHE A 1 345 ? 9.367 -6.875 -0.927 1 98.38 345 PHE A N 1
ATOM 2796 C CA . PHE A 1 345 ? 10.727 -7.09 -1.391 1 98.38 345 PHE A CA 1
ATOM 2797 C C . PHE A 1 345 ? 10.773 -8.18 -2.453 1 98.38 345 PHE A C 1
ATOM 2799 O O . PHE A 1 345 ? 11.711 -8.234 -3.254 1 98.38 345 PHE A O 1
ATOM 2806 N N . HIS A 1 346 ? 9.75 -9.008 -2.482 1 98.19 346 HIS A N 1
ATOM 2807 C CA . HIS A 1 346 ? 9.727 -10.094 -3.455 1 98.19 346 HIS A CA 1
ATOM 2808 C C . HIS A 1 346 ? 9.672 -9.562 -4.883 1 98.19 346 HIS A C 1
ATOM 2810 O O . HIS A 1 346 ? 9.961 -10.289 -5.832 1 98.19 346 HIS A O 1
ATOM 2816 N N . ARG A 1 347 ? 9.289 -8.328 -5.062 1 97.94 347 ARG A N 1
ATOM 2817 C CA . ARG A 1 347 ? 9.344 -7.652 -6.355 1 97.94 347 ARG A CA 1
ATOM 2818 C C . ARG A 1 347 ? 10.781 -7.539 -6.855 1 97.94 347 ARG A C 1
ATOM 2820 O O . ARG A 1 347 ? 11.031 -7.648 -8.055 1 97.94 347 ARG A O 1
ATOM 2827 N N . VAL A 1 348 ? 11.688 -7.32 -5.926 1 97.81 348 VAL A N 1
ATOM 2828 C CA . VAL A 1 348 ? 13.102 -7.219 -6.266 1 97.81 348 VAL A CA 1
ATOM 2829 C C . VAL A 1 348 ? 13.602 -8.555 -6.812 1 97.81 348 VAL A C 1
ATOM 2831 O O . VAL A 1 348 ? 14.297 -8.594 -7.828 1 97.81 348 VAL A O 1
ATOM 2834 N N . ASN A 1 349 ? 13.18 -9.617 -6.16 1 95.94 349 ASN A N 1
ATOM 2835 C CA . ASN A 1 349 ? 13.547 -10.938 -6.645 1 95.94 349 ASN A CA 1
ATOM 2836 C C . ASN A 1 349 ? 12.992 -11.195 -8.047 1 95.94 349 ASN A C 1
ATOM 2838 O O . ASN A 1 349 ? 13.695 -11.758 -8.898 1 95.94 349 ASN A O 1
ATOM 2842 N N . ALA A 1 350 ? 11.805 -10.805 -8.25 1 96.06 350 ALA A N 1
ATOM 2843 C CA . ALA A 1 350 ? 11.18 -11 -9.555 1 96.06 350 ALA A CA 1
ATOM 2844 C C . ALA A 1 350 ? 11.914 -10.211 -10.641 1 96.06 350 ALA A C 1
ATOM 2846 O O . ALA A 1 350 ? 12.234 -10.75 -11.703 1 96.06 350 ALA A O 1
ATOM 2847 N N . VAL A 1 351 ? 12.305 -8.969 -10.344 1 95.94 351 VAL A N 1
ATOM 2848 C CA . VAL A 1 351 ? 12.812 -8.07 -11.367 1 95.94 351 VAL A CA 1
ATOM 2849 C C . VAL A 1 351 ? 14.32 -8.266 -11.523 1 95.94 351 VAL A C 1
ATOM 2851 O O . VAL A 1 351 ? 14.836 -8.281 -12.641 1 95.94 351 VAL A O 1
ATOM 2854 N N . PHE A 1 352 ? 15.062 -8.461 -10.406 1 95.69 352 PHE A N 1
ATOM 2855 C CA . PHE A 1 352 ? 16.516 -8.578 -10.453 1 95.69 352 PHE A CA 1
ATOM 2856 C C . PHE A 1 352 ? 16.922 -9.969 -10.922 1 95.69 352 PHE A C 1
ATOM 2858 O O . PHE A 1 352 ? 17.984 -10.133 -11.547 1 95.69 352 PHE A O 1
ATOM 2865 N N . CYS A 1 353 ? 16.094 -10.953 -10.641 1 92.38 353 CYS A N 1
ATOM 2866 C CA . CYS A 1 353 ? 16.578 -12.32 -10.789 1 92.38 353 CYS A CA 1
ATOM 2867 C C . CYS A 1 353 ? 15.82 -13.055 -11.883 1 92.38 353 CYS A C 1
ATOM 2869 O O . CYS A 1 353 ? 16.422 -13.711 -12.742 1 92.38 353 CYS A O 1
ATOM 2871 N N . LEU A 1 354 ? 14.586 -12.891 -11.93 1 90.62 354 LEU A N 1
ATOM 2872 C CA . LEU A 1 354 ? 13.797 -13.68 -12.867 1 90.62 354 LEU A CA 1
ATOM 2873 C C . LEU A 1 354 ? 13.75 -13.008 -14.234 1 90.62 354 LEU A C 1
ATOM 2875 O O . LEU A 1 354 ? 13.898 -13.68 -15.266 1 90.62 354 LEU A O 1
ATOM 2879 N N . LEU A 1 355 ? 13.508 -11.742 -14.297 1 91 355 LEU A N 1
ATOM 2880 C CA . LEU A 1 355 ? 13.242 -11.07 -15.562 1 91 355 LEU A CA 1
ATOM 2881 C C . LEU A 1 355 ? 14.438 -11.195 -16.5 1 91 355 LEU A C 1
ATOM 2883 O O . LEU A 1 355 ? 14.258 -11.391 -17.703 1 91 355 LEU A O 1
ATOM 2887 N N . PRO A 1 356 ? 15.688 -11.062 -16 1 88.5 356 PRO A N 1
ATOM 2888 C CA . PRO A 1 356 ? 16.812 -11.281 -16.922 1 88.5 356 PRO A CA 1
ATOM 2889 C C . PRO A 1 356 ? 16.781 -12.664 -17.578 1 88.5 356 PRO A C 1
ATOM 2891 O O . PRO A 1 356 ? 17.156 -12.805 -18.734 1 88.5 356 PRO A O 1
ATOM 2894 N N . ILE A 1 357 ? 16.328 -13.594 -16.812 1 83.31 357 ILE A N 1
ATOM 2895 C CA . ILE A 1 357 ? 16.219 -14.945 -17.328 1 83.31 357 ILE A CA 1
ATOM 2896 C C . ILE A 1 357 ? 15.07 -15.023 -18.344 1 83.31 357 ILE A C 1
ATOM 2898 O O . ILE A 1 357 ? 15.203 -15.648 -19.391 1 83.31 357 ILE A O 1
ATOM 2902 N N . ALA A 1 358 ? 14.039 -14.359 -18.031 1 84 358 ALA A N 1
ATOM 2903 C CA . ALA A 1 358 ? 12.859 -14.359 -18.891 1 84 358 ALA A CA 1
ATOM 2904 C C . ALA A 1 358 ? 13.164 -13.703 -20.234 1 84 358 ALA A C 1
ATOM 2906 O O . ALA A 1 358 ? 12.625 -14.102 -21.266 1 84 358 ALA A O 1
ATOM 2907 N N . PHE A 1 359 ? 14.07 -12.805 -20.234 1 84.31 359 PHE A N 1
ATOM 2908 C CA . PHE A 1 359 ? 14.352 -12.039 -21.453 1 84.31 359 PHE A CA 1
ATOM 2909 C C . PHE A 1 359 ? 15.508 -12.664 -22.234 1 84.31 359 PHE A C 1
ATOM 2911 O O . PHE A 1 359 ? 15.859 -12.188 -23.312 1 84.31 359 PHE A O 1
ATOM 2918 N N . MET A 1 360 ? 16.031 -13.664 -21.625 1 80.75 360 MET A N 1
ATOM 2919 C CA . MET A 1 360 ? 17.141 -14.344 -22.281 1 80.75 360 MET A CA 1
ATOM 2920 C C . MET A 1 360 ? 16.719 -14.969 -23.594 1 80.75 360 MET A C 1
ATOM 2922 O O . MET A 1 360 ? 15.633 -15.555 -23.688 1 80.75 360 MET A O 1
ATOM 2926 N N . GLU A 1 361 ? 17.562 -14.711 -24.641 1 73.12 361 GLU A N 1
ATOM 2927 C CA . GLU A 1 361 ? 17.312 -15.359 -25.922 1 73.12 361 GLU A CA 1
ATOM 2928 C C . GLU A 1 361 ? 17.672 -16.844 -25.875 1 73.12 361 GLU A C 1
ATOM 2930 O O . GLU A 1 361 ? 18.594 -17.234 -25.156 1 73.12 361 GLU A O 1
ATOM 2935 N N . ARG A 1 362 ? 16.766 -17.609 -26.484 1 64.38 362 ARG A N 1
ATOM 2936 C CA . ARG A 1 362 ? 17.047 -19.047 -26.547 1 64.38 362 ARG A CA 1
ATOM 2937 C C . ARG A 1 362 ? 18.297 -19.328 -27.375 1 64.38 362 ARG A C 1
ATOM 2939 O O . ARG A 1 362 ? 18.344 -19.016 -28.578 1 64.38 362 ARG A O 1
ATOM 2946 N N . THR A 1 363 ? 19.469 -19.328 -26.766 1 60.62 363 THR A N 1
ATOM 2947 C CA . THR A 1 363 ? 20.688 -19.656 -27.484 1 60.62 363 THR A CA 1
ATOM 2948 C C . THR A 1 363 ? 21.328 -20.906 -26.891 1 60.62 363 THR A C 1
ATOM 2950 O O . THR A 1 363 ? 21 -21.312 -25.781 1 60.62 363 THR A O 1
ATOM 2953 N N . GLU A 1 364 ? 22.031 -21.562 -27.703 1 54.22 364 GLU A N 1
ATOM 2954 C CA . GLU A 1 364 ? 22.734 -22.797 -27.312 1 54.22 364 GLU A CA 1
ATOM 2955 C C . GLU A 1 364 ? 23.516 -22.594 -26.031 1 54.22 364 GLU A C 1
ATOM 2957 O O . GLU A 1 364 ? 23.719 -23.547 -25.266 1 54.22 364 GLU A O 1
ATOM 2962 N N . ASN A 1 365 ? 23.953 -21.406 -25.797 1 54.81 365 ASN A N 1
ATOM 2963 C CA . ASN A 1 365 ? 24.781 -21.125 -24.625 1 54.81 365 ASN A CA 1
ATOM 2964 C C . ASN A 1 365 ? 23.938 -20.672 -23.438 1 54.81 365 ASN A C 1
ATOM 2966 O O . ASN A 1 365 ? 24.469 -20.422 -22.359 1 54.81 365 ASN A O 1
ATOM 2970 N N . ALA A 1 366 ? 22.672 -20.641 -23.688 1 59.16 366 ALA A N 1
ATOM 2971 C CA . ALA A 1 366 ? 21.766 -20.156 -22.672 1 59.16 366 ALA A CA 1
ATOM 2972 C C . ALA A 1 366 ? 21.531 -21.203 -21.578 1 59.16 366 ALA A C 1
ATOM 2974 O O . ALA A 1 366 ? 20.453 -21.766 -21.469 1 59.16 366 ALA A O 1
ATOM 2975 N N . GLU A 1 367 ? 22.781 -21.609 -21.062 1 61.41 367 GLU A N 1
ATOM 2976 C CA . GLU A 1 367 ? 22.703 -22.594 -19.984 1 61.41 367 GLU A CA 1
ATOM 2977 C C . GLU A 1 367 ? 22.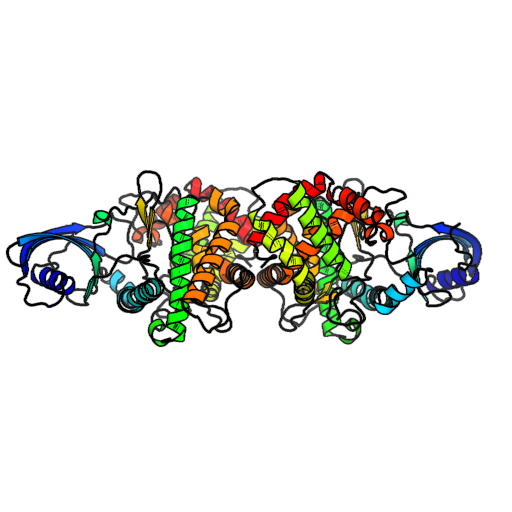859 -21.922 -18.609 1 61.41 367 GLU A C 1
ATOM 2979 O O . GLU A 1 367 ? 23.75 -21.094 -18.422 1 61.41 367 GLU A O 1
ATOM 2984 N N . MET A 1 368 ? 21.859 -22.156 -17.797 1 63.06 368 MET A N 1
ATOM 2985 C CA . MET A 1 368 ? 21.891 -21.656 -16.422 1 63.06 368 MET A CA 1
ATOM 2986 C C . MET A 1 368 ? 23.234 -21.922 -15.773 1 63.06 368 MET A C 1
ATOM 2988 O O . MET A 1 368 ? 23.688 -21.125 -14.945 1 63.06 368 MET A O 1
ATOM 2992 N N . ASP A 1 369 ? 23.844 -22.875 -16.312 1 66.69 369 ASP A N 1
ATOM 2993 C CA . ASP A 1 369 ? 25.141 -23.234 -15.75 1 66.69 369 ASP A CA 1
ATOM 2994 C C . ASP A 1 369 ? 26.172 -22.156 -16.031 1 66.69 369 ASP A C 1
ATOM 2996 O O . ASP A 1 369 ? 27 -21.844 -15.172 1 66.69 369 ASP A O 1
ATOM 3000 N N . VAL A 1 370 ? 26.031 -21.703 -17.188 1 70.19 370 VAL A N 1
ATOM 3001 C CA . VAL A 1 370 ? 26.984 -20.641 -17.547 1 70.19 370 VAL A CA 1
ATOM 3002 C C . VAL A 1 370 ? 26.656 -19.375 -16.766 1 70.19 370 VAL A C 1
ATOM 3004 O O . VAL A 1 370 ? 27.562 -18.672 -16.312 1 70.19 370 VAL A O 1
ATOM 3007 N N . PHE A 1 371 ? 25.391 -19.188 -16.609 1 72.5 371 PHE A N 1
ATOM 3008 C CA . PHE A 1 371 ? 24.922 -18 -15.906 1 72.5 371 PHE A CA 1
ATOM 3009 C C . PHE A 1 371 ? 25.469 -17.953 -14.492 1 72.5 371 PHE A C 1
ATOM 3011 O O . PHE A 1 371 ? 25.844 -16.875 -14.008 1 72.5 371 PHE A O 1
ATOM 3018 N N . LEU A 1 372 ? 25.625 -19.062 -13.891 1 73.31 372 LEU A N 1
ATOM 3019 C CA . LEU A 1 372 ? 25.969 -19.109 -12.477 1 73.31 372 LEU A CA 1
ATOM 3020 C C . LEU A 1 372 ? 27.484 -19.219 -12.297 1 73.31 372 LEU A C 1
ATOM 3022 O O . LEU A 1 372 ? 27.984 -19.188 -11.164 1 73.31 372 LEU A O 1
ATOM 3026 N N . GLN A 1 373 ? 28.172 -19.266 -13.336 1 75.81 373 GLN A N 1
ATOM 3027 C CA . GLN A 1 373 ? 29.625 -19.422 -13.242 1 75.81 373 GLN A CA 1
ATOM 3028 C C . GLN A 1 373 ? 30.312 -18.078 -13.047 1 75.81 373 GLN A C 1
ATOM 3030 O O . GLN A 1 373 ? 29.906 -17.078 -13.609 1 75.81 373 GLN A O 1
ATOM 3035 N N . GLU A 1 374 ? 31.297 -18.031 -12.172 1 78.94 374 GLU A N 1
ATOM 3036 C CA . GLU A 1 374 ? 32.094 -16.812 -11.977 1 78.94 374 GLU A CA 1
ATOM 3037 C C . GLU A 1 374 ? 33.188 -16.703 -13.016 1 78.94 374 GLU A C 1
ATOM 3039 O O . GLU A 1 374 ? 34 -15.781 -12.977 1 78.94 374 GLU A O 1
ATOM 3044 N N . SER A 1 375 ? 33.156 -17.469 -13.961 1 82.2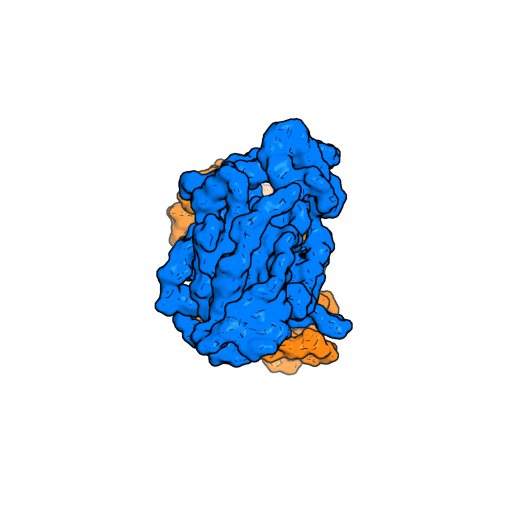5 375 SER A N 1
ATOM 3045 C CA . SER A 1 375 ? 34.125 -17.438 -15.039 1 82.25 375 SER A CA 1
ATOM 3046 C C . SER A 1 375 ? 33.906 -16.219 -15.945 1 82.25 375 SER A C 1
ATOM 3048 O O . SER A 1 375 ? 32.938 -15.492 -15.797 1 82.25 375 SER A O 1
ATOM 3050 N N . GLU A 1 376 ? 34.875 -15.969 -16.781 1 85.75 376 GLU A N 1
ATOM 3051 C CA . GLU A 1 376 ? 34.75 -14.883 -17.75 1 85.75 376 GLU A CA 1
ATOM 3052 C C . GLU A 1 376 ? 33.562 -15.078 -18.672 1 85.75 376 GLU A C 1
ATOM 3054 O O . GLU A 1 376 ? 32.875 -14.117 -19.016 1 85.75 376 GLU A O 1
ATOM 3059 N N . ALA A 1 377 ? 33.375 -16.281 -18.984 1 81.12 377 ALA A N 1
ATOM 3060 C CA . ALA A 1 377 ? 32.219 -16.609 -19.828 1 81.12 377 ALA A CA 1
ATOM 3061 C C . ALA A 1 377 ? 30.906 -16.328 -19.125 1 81.12 377 ALA A C 1
ATOM 3063 O O . ALA A 1 377 ? 29.969 -15.812 -19.719 1 81.12 377 ALA A O 1
ATOM 3064 N N . GLY A 1 378 ? 30.875 -16.703 -17.891 1 81.75 378 GLY A N 1
ATOM 3065 C CA . GLY A 1 378 ? 29.688 -16.422 -17.094 1 81.75 378 GLY A CA 1
ATOM 3066 C C . GLY A 1 378 ? 29.406 -14.945 -16.938 1 81.75 378 GLY A C 1
ATOM 3067 O O . GLY A 1 378 ? 28.266 -14.508 -17.062 1 81.75 378 GLY A O 1
ATOM 3068 N N . ARG A 1 379 ? 30.438 -14.25 -16.75 1 84 379 ARG A N 1
ATOM 3069 C CA . ARG A 1 379 ? 30.312 -12.805 -16.594 1 84 379 ARG A CA 1
ATOM 3070 C C . ARG A 1 379 ? 29.828 -12.156 -17.891 1 84 379 ARG A C 1
ATOM 3072 O O . ARG A 1 379 ? 28.984 -11.273 -17.875 1 84 379 ARG A O 1
ATOM 3079 N N . ALA A 1 380 ? 30.406 -12.617 -18.938 1 84.38 380 ALA A N 1
ATOM 3080 C CA . ALA A 1 380 ? 30.016 -12.086 -20.234 1 84.38 380 ALA A CA 1
ATOM 3081 C C . ALA A 1 380 ? 28.562 -12.398 -20.547 1 84.38 380 ALA A C 1
ATOM 3083 O O . ALA A 1 380 ? 27.844 -11.57 -21.109 1 84.38 380 ALA A O 1
ATOM 3084 N N . PHE A 1 381 ? 28.188 -13.523 -20.172 1 82.25 381 PHE A N 1
ATOM 3085 C CA . PHE A 1 381 ? 26.828 -13.961 -20.391 1 82.25 381 PHE A CA 1
ATOM 3086 C C . PHE A 1 381 ? 25.844 -13.133 -19.578 1 82.25 381 PHE A C 1
ATOM 3088 O O . PHE A 1 381 ? 24.812 -12.688 -20.078 1 82.25 381 PHE A O 1
ATOM 3095 N N . ARG A 1 382 ? 26.156 -12.938 -18.375 1 85.25 382 ARG A N 1
ATOM 3096 C CA . ARG A 1 382 ? 25.312 -12.125 -17.5 1 85.25 382 ARG A CA 1
ATOM 3097 C C . ARG A 1 382 ? 25.219 -10.695 -18.016 1 85.25 382 ARG A C 1
ATOM 3099 O O . ARG A 1 382 ? 24.141 -10.094 -18 1 85.25 382 ARG A O 1
ATOM 3106 N N . LYS A 1 383 ? 26.312 -10.25 -18.422 1 85.25 383 LYS A N 1
ATOM 3107 C CA . LYS A 1 383 ? 26.312 -8.898 -18.984 1 85.25 383 LYS A CA 1
ATOM 3108 C C . LYS A 1 383 ? 25.375 -8.789 -20.172 1 85.25 383 LYS A C 1
ATOM 3110 O O . LYS A 1 383 ? 24.656 -7.801 -20.312 1 85.25 383 LYS A O 1
ATOM 3115 N N . GLN A 1 384 ? 25.422 -9.766 -20.953 1 83.31 384 GLN A N 1
ATOM 3116 C CA . GLN A 1 384 ? 24.578 -9.773 -22.141 1 83.31 384 GLN A CA 1
ATOM 3117 C C . GLN A 1 384 ? 23.094 -9.82 -21.766 1 83.31 384 GLN A C 1
ATOM 3119 O O . GLN A 1 384 ? 22.281 -9.062 -22.297 1 83.31 384 GLN A O 1
ATOM 3124 N N . ILE A 1 385 ? 22.75 -10.625 -20.859 1 83.5 385 ILE A N 1
ATOM 3125 C CA . ILE A 1 385 ? 21.359 -10.844 -20.469 1 83.5 385 ILE A CA 1
ATOM 3126 C C . ILE A 1 385 ? 20.797 -9.594 -19.797 1 83.5 385 ILE A C 1
ATOM 3128 O O . ILE A 1 385 ? 19.656 -9.195 -20.047 1 83.5 385 ILE A O 1
ATOM 3132 N N . PHE A 1 386 ? 21.625 -8.914 -19.062 1 88.56 386 PHE A N 1
ATOM 3133 C CA . PHE A 1 386 ? 21.156 -7.773 -18.281 1 88.56 386 PHE A CA 1
ATOM 3134 C C . PHE A 1 386 ? 21.141 -6.512 -19.141 1 88.56 386 PHE A C 1
ATOM 3136 O O . PHE A 1 386 ? 20.531 -5.508 -18.75 1 88.56 386 PHE A O 1
ATOM 3143 N N . SER A 1 387 ? 21.781 -6.598 -20.297 1 85.06 387 SER A N 1
ATOM 3144 C CA . SER A 1 387 ? 21.844 -5.41 -21.141 1 85.06 387 SER A CA 1
ATOM 3145 C C . SER A 1 387 ? 20.703 -5.387 -22.156 1 85.06 387 SER A C 1
ATOM 3147 O O . SER A 1 387 ? 20.703 -4.555 -23.062 1 85.06 387 SER A O 1
ATOM 3149 N N . ASN A 1 388 ? 19.859 -6.371 -22.031 1 86.94 388 ASN A N 1
ATOM 3150 C CA . ASN A 1 388 ? 18.672 -6.34 -22.875 1 86.94 388 ASN A CA 1
ATOM 3151 C C . ASN A 1 388 ? 17.922 -5.02 -22.734 1 86.94 388 ASN A C 1
ATOM 3153 O O . ASN A 1 388 ? 17.594 -4.605 -21.625 1 86.94 388 ASN A O 1
ATOM 3157 N N . PRO A 1 389 ? 17.625 -4.32 -23.875 1 87.12 389 PRO A N 1
ATOM 3158 C CA . PRO A 1 389 ? 17.016 -2.988 -23.812 1 87.12 389 PRO A CA 1
ATOM 3159 C C . PRO A 1 389 ? 15.68 -2.988 -23.078 1 87.12 389 PRO A C 1
ATOM 3161 O O . PRO A 1 389 ? 15.359 -2.023 -22.375 1 87.12 389 PRO A O 1
ATOM 3164 N N . ARG A 1 390 ? 14.945 -3.979 -23.266 1 87.5 390 ARG A N 1
ATOM 3165 C CA . ARG A 1 390 ? 13.664 -4.059 -22.578 1 87.5 390 ARG A CA 1
ATOM 3166 C C . ARG A 1 390 ? 13.859 -4.18 -21.078 1 87.5 390 ARG A C 1
ATOM 3168 O O . ARG A 1 390 ? 13.164 -3.52 -20.297 1 87.5 390 ARG A O 1
ATOM 3175 N N . LEU A 1 391 ? 14.781 -5.004 -20.75 1 91.25 391 LEU A N 1
ATOM 3176 C CA . LEU A 1 391 ? 15.078 -5.168 -19.328 1 91.25 391 LEU A CA 1
ATOM 3177 C C . LEU A 1 391 ? 15.609 -3.869 -18.734 1 91.25 391 LEU A C 1
ATOM 3179 O O . LEU A 1 391 ? 15.25 -3.508 -17.609 1 91.25 391 LEU A O 1
ATOM 3183 N N . GLU A 1 392 ? 16.438 -3.213 -19.469 1 92.69 392 GLU A N 1
ATOM 3184 C CA . GLU A 1 392 ? 17.016 -1.962 -18.984 1 92.69 392 GLU A CA 1
ATOM 3185 C C . GLU A 1 392 ? 15.93 -0.945 -18.641 1 92.69 392 GLU A C 1
ATOM 3187 O O . GLU A 1 392 ? 16 -0.274 -17.609 1 92.69 392 GLU A O 1
ATOM 3192 N N . GLY A 1 393 ? 14.953 -0.824 -19.547 1 92.38 393 GLY A N 1
ATOM 3193 C CA . GLY A 1 393 ? 13.852 0.085 -19.281 1 92.38 393 GLY A CA 1
ATOM 3194 C C . GLY A 1 393 ? 13.086 -0.254 -18.016 1 92.38 393 GLY A C 1
ATOM 3195 O O . GLY A 1 393 ? 12.758 0.634 -17.234 1 92.38 393 GLY A O 1
ATOM 3196 N N . ILE A 1 394 ? 12.836 -1.499 -17.812 1 93.38 394 ILE A N 1
ATOM 3197 C CA . ILE A 1 394 ? 12.102 -1.965 -16.641 1 93.38 394 ILE A CA 1
ATOM 3198 C C . ILE A 1 394 ? 12.922 -1.713 -15.375 1 93.38 394 ILE A C 1
ATOM 3200 O O . ILE A 1 394 ? 12.398 -1.218 -14.375 1 93.38 394 ILE A O 1
ATOM 3204 N N . LEU A 1 395 ? 14.195 -1.984 -15.453 1 95 395 LEU A N 1
ATOM 3205 C CA . LEU A 1 395 ? 15.078 -1.841 -14.297 1 95 395 LEU A CA 1
ATOM 3206 C C . LEU A 1 395 ? 15.188 -0.379 -13.875 1 95 395 LEU A C 1
ATOM 3208 O O . LEU A 1 395 ? 15.18 -0.073 -12.68 1 95 395 LEU A O 1
ATOM 3212 N N . LYS A 1 396 ? 15.273 0.489 -14.844 1 95.25 396 LYS A N 1
ATOM 3213 C CA . LYS A 1 396 ? 15.398 1.913 -14.547 1 95.25 396 LYS A CA 1
ATOM 3214 C C . LYS A 1 396 ? 14.195 2.416 -13.75 1 95.25 396 LYS A C 1
ATOM 3216 O O . LYS A 1 396 ? 14.359 3.131 -12.758 1 95.25 396 LYS A O 1
ATOM 3221 N N . ARG A 1 397 ? 13.055 1.999 -14.125 1 94.19 397 ARG A N 1
ATOM 3222 C CA . ARG A 1 397 ? 11.844 2.408 -13.414 1 94.19 397 ARG A CA 1
ATOM 3223 C C . ARG A 1 397 ? 11.734 1.701 -12.062 1 94.19 397 ARG A C 1
ATOM 3225 O O . ARG A 1 397 ? 11.367 2.318 -11.062 1 94.19 397 ARG A O 1
ATOM 3232 N N . ALA A 1 398 ? 12.07 0.456 -12.07 1 96.06 398 ALA A N 1
ATOM 3233 C CA . ALA A 1 398 ? 11.961 -0.352 -10.859 1 96.06 398 ALA A CA 1
ATOM 3234 C C . ALA A 1 398 ? 12.906 0.158 -9.773 1 96.06 398 ALA A C 1
ATOM 3236 O O . ALA A 1 398 ? 12.539 0.2 -8.594 1 96.06 398 ALA A O 1
ATOM 3237 N N . LEU A 1 399 ? 14.125 0.552 -10.172 1 97.31 399 LEU A N 1
ATOM 3238 C CA . LEU A 1 399 ? 15.117 0.999 -9.211 1 97.31 399 LEU A CA 1
ATOM 3239 C C . LEU A 1 399 ? 14.625 2.225 -8.445 1 97.31 399 LEU A C 1
ATOM 3241 O O . LEU A 1 399 ? 14.773 2.299 -7.223 1 97.31 399 LEU A O 1
ATOM 3245 N N . VAL A 1 400 ? 14.023 3.121 -9.164 1 96.25 400 VAL A N 1
ATOM 3246 C CA . VAL A 1 400 ? 13.5 4.332 -8.531 1 96.25 400 VAL A CA 1
ATOM 3247 C C . VAL A 1 400 ? 12.359 3.979 -7.586 1 96.25 400 VAL A C 1
ATOM 3249 O O . VAL A 1 400 ? 12.359 4.395 -6.426 1 96.25 400 VAL A O 1
ATOM 3252 N N . LYS A 1 401 ? 11.477 3.197 -8.039 1 96.38 401 LYS A N 1
ATOM 3253 C CA . LYS A 1 401 ? 10.305 2.816 -7.254 1 96.38 401 LYS A CA 1
ATOM 3254 C C . LYS A 1 401 ? 10.703 2.002 -6.027 1 96.38 401 LYS A C 1
ATOM 3256 O O . LYS A 1 401 ? 10.172 2.219 -4.934 1 96.38 401 LYS A O 1
ATOM 3261 N N . TYR A 1 402 ? 11.586 1.057 -6.223 1 97.62 402 TYR A N 1
ATOM 3262 C CA . TYR A 1 402 ? 12 0.192 -5.125 1 97.62 402 TYR A CA 1
ATOM 3263 C C . TYR A 1 402 ? 12.734 0.988 -4.051 1 97.62 402 TYR A C 1
ATOM 3265 O O . TYR A 1 402 ? 12.609 0.694 -2.859 1 97.62 402 TYR A O 1
ATOM 3273 N N . ASN A 1 403 ? 13.5 1.988 -4.477 1 97.06 403 ASN A N 1
ATOM 3274 C CA . ASN A 1 403 ? 14.133 2.877 -3.504 1 97.06 403 ASN A CA 1
ATOM 3275 C C . ASN A 1 403 ? 13.094 3.662 -2.709 1 97.06 403 ASN A C 1
ATOM 3277 O O . ASN A 1 403 ? 13.211 3.805 -1.49 1 97.06 403 ASN A O 1
ATOM 3281 N N . GLN A 1 404 ? 12.102 4.145 -3.422 1 96.69 404 GLN A N 1
ATOM 3282 C CA . GLN A 1 404 ? 11.055 4.934 -2.783 1 96.69 404 GLN A CA 1
ATOM 3283 C C . GLN A 1 404 ? 10.211 4.07 -1.845 1 96.69 404 GLN A C 1
ATOM 3285 O O . GLN A 1 404 ? 9.625 4.578 -0.888 1 96.69 404 GLN A O 1
ATOM 3290 N N . LEU A 1 405 ? 10.188 2.789 -2.059 1 97.5 405 LEU A N 1
ATOM 3291 C CA . LEU A 1 405 ? 9.422 1.868 -1.225 1 97.5 405 LEU A CA 1
ATOM 3292 C C . LEU A 1 405 ? 10.281 1.333 -0.081 1 97.5 405 LEU A C 1
ATOM 3294 O O . LEU A 1 405 ? 9.781 0.626 0.796 1 97.5 405 LEU A O 1
ATOM 3298 N N . GLY A 1 406 ? 11.578 1.6 -0.109 1 96.5 406 GLY A N 1
ATOM 3299 C CA . GLY A 1 406 ? 12.461 1.259 0.995 1 96.5 406 GLY A CA 1
ATOM 3300 C C . GLY A 1 406 ? 13.062 -0.126 0.869 1 96.5 406 GLY A C 1
ATOM 3301 O O . GLY A 1 406 ? 13.57 -0.679 1.848 1 96.5 406 GLY A O 1
ATOM 3302 N N . TYR A 1 407 ? 13.055 -0.697 -0.362 1 97.62 407 TYR A N 1
ATOM 3303 C CA . TYR A 1 407 ? 13.516 -2.07 -0.53 1 97.62 407 TYR A CA 1
ATOM 3304 C C . TYR A 1 407 ? 15.031 -2.15 -0.458 1 97.62 407 TYR A C 1
ATOM 3306 O O . TYR A 1 407 ? 15.602 -3.232 -0.278 1 97.62 407 TYR A O 1
ATOM 3314 N N . PHE A 1 408 ? 15.695 -0.983 -0.574 1 96.62 408 PHE A N 1
ATOM 3315 C CA . PHE A 1 408 ? 17.156 -0.983 -0.548 1 96.62 408 PHE A CA 1
ATOM 3316 C C . PHE A 1 408 ? 17.672 -0.532 0.813 1 96.62 408 PHE A C 1
ATOM 3318 O O . PHE A 1 408 ? 18.875 -0.361 0.999 1 96.62 408 PHE A O 1
ATOM 3325 N N . ASP A 1 409 ? 16.812 -0.26 1.776 1 93.12 409 ASP A N 1
ATOM 3326 C CA . ASP A 1 409 ? 17.203 0.253 3.088 1 93.12 409 ASP A CA 1
ATOM 3327 C C . ASP A 1 409 ? 17.844 -0.84 3.936 1 93.12 409 ASP A C 1
ATOM 3329 O O . ASP A 1 409 ? 17.453 -2.008 3.854 1 93.12 409 ASP A O 1
ATOM 3333 N N . MET B 1 1 ? -22.766 44.094 11.992 1 44.19 1 MET B N 1
ATOM 3334 C CA . MET B 1 1 ? -21.656 44.688 12.742 1 44.19 1 MET B CA 1
ATOM 3335 C C . MET B 1 1 ? -21 43.625 13.641 1 44.19 1 MET B C 1
ATOM 3337 O O . MET B 1 1 ? -21.688 42.844 14.305 1 44.19 1 MET B O 1
ATOM 3341 N N . LEU B 1 2 ? -19.719 43.375 13.336 1 61.06 2 LEU B N 1
ATOM 3342 C CA . LEU B 1 2 ? -19 42.375 14.141 1 61.06 2 LEU B CA 1
ATOM 3343 C C . LEU B 1 2 ? -19.078 42.75 15.625 1 61.06 2 LEU B C 1
ATOM 3345 O O . LEU B 1 2 ? -18.781 43.875 16.016 1 61.06 2 LEU B O 1
ATOM 3349 N N . ASN B 1 3 ? -19.906 42.156 16.375 1 69.88 3 ASN B N 1
ATOM 3350 C CA . ASN B 1 3 ? -19.969 42.406 17.797 1 69.88 3 ASN B CA 1
ATOM 3351 C C . ASN B 1 3 ? -18.656 42.094 18.5 1 69.88 3 ASN B C 1
ATOM 3353 O O . ASN B 1 3 ? -18.484 40.969 18.984 1 69.88 3 ASN B O 1
ATOM 3357 N N . CYS B 1 4 ? -17.734 43 18.5 1 83.25 4 CYS B N 1
ATOM 3358 C CA . CYS B 1 4 ? -16.422 42.781 19.109 1 83.25 4 CYS B CA 1
ATOM 3359 C C . CYS B 1 4 ? -16.172 43.75 20.25 1 83.25 4 CYS B C 1
ATOM 3361 O O . CYS B 1 4 ? -15.031 44.062 20.562 1 83.25 4 CYS B O 1
ATOM 3363 N N . ASN B 1 5 ? -17.266 44.219 20.859 1 86.31 5 ASN B N 1
ATOM 3364 C CA . ASN B 1 5 ? -17.156 45.188 21.938 1 86.31 5 ASN B CA 1
ATOM 3365 C C . ASN B 1 5 ? -16.422 44.625 23.156 1 86.31 5 ASN B C 1
ATOM 3367 O O . ASN B 1 5 ? -15.891 45.344 23.969 1 86.31 5 ASN B O 1
ATOM 3371 N N . TRP B 1 6 ? -16.5 43.406 23.25 1 90.69 6 TRP B N 1
ATOM 3372 C CA . TRP B 1 6 ? -15.875 42.719 24.375 1 90.69 6 TRP B CA 1
ATOM 3373 C C . TRP B 1 6 ? -14.359 42.719 24.234 1 90.69 6 TRP B C 1
ATOM 3375 O O . TRP B 1 6 ? -13.641 42.438 25.219 1 90.69 6 TRP B O 1
ATOM 3385 N N . ILE B 1 7 ? -13.836 42.969 23.062 1 94.31 7 ILE B N 1
ATOM 3386 C CA . ILE B 1 7 ? -12.406 43.156 22.875 1 94.31 7 ILE B CA 1
ATOM 3387 C C . ILE B 1 7 ? -12.016 44.594 23.234 1 94.31 7 ILE B C 1
ATOM 3389 O O . ILE B 1 7 ? -11.992 45.469 22.359 1 94.31 7 ILE B O 1
ATOM 3393 N N . ASP B 1 8 ? -11.594 44.781 24.484 1 92.75 8 ASP B N 1
ATOM 3394 C CA . ASP B 1 8 ? -11.352 46.125 24.953 1 92.75 8 ASP B CA 1
ATOM 3395 C C . ASP B 1 8 ? -9.883 46.344 25.312 1 92.75 8 ASP B C 1
ATOM 3397 O O . ASP B 1 8 ? -9.062 45.438 25.125 1 92.75 8 ASP B O 1
ATOM 3401 N N . GLY B 1 9 ? -9.602 47.5 25.781 1 92 9 GLY B N 1
ATOM 3402 C CA . GLY B 1 9 ? -8.234 47.875 26.109 1 92 9 GLY B CA 1
ATOM 3403 C C . GLY B 1 9 ? -7.617 47 27.188 1 92 9 GLY B C 1
ATOM 3404 O O . GLY B 1 9 ? -6.422 46.688 27.141 1 92 9 GLY B O 1
ATOM 3405 N N . ASN B 1 10 ? -8.406 46.594 28.141 1 92.31 10 ASN B N 1
ATOM 3406 C CA . ASN B 1 10 ? -7.906 45.75 29.219 1 92.31 10 ASN B CA 1
ATOM 3407 C C . ASN B 1 10 ? -7.473 44.375 28.703 1 92.31 10 ASN B C 1
ATOM 3409 O O . ASN B 1 10 ? -6.422 43.875 29.094 1 92.31 10 ASN B O 1
ATOM 3413 N N . LEU B 1 11 ? -8.312 43.844 27.922 1 94.06 11 LEU B N 1
ATOM 3414 C CA . LEU B 1 11 ? -7.98 42.531 27.312 1 94.06 11 LEU B CA 1
ATOM 3415 C C . LEU B 1 11 ? -6.715 42.656 26.469 1 94.06 11 LEU B C 1
ATOM 3417 O O . LEU B 1 11 ? -5.812 41.812 26.594 1 94.06 11 LEU B O 1
ATOM 3421 N N . LEU B 1 12 ? -6.652 43.656 25.688 1 94.31 12 LEU B N 1
ATOM 3422 C CA . LEU B 1 12 ? -5.52 43.844 24.781 1 94.31 12 LEU B CA 1
ATOM 3423 C C . LEU B 1 12 ? -4.238 44.094 25.547 1 94.31 12 LEU B C 1
ATOM 3425 O O . LEU B 1 12 ? -3.156 43.656 25.141 1 94.31 12 LEU B O 1
ATOM 3429 N N . LEU B 1 13 ? -4.387 44.844 26.625 1 92.31 13 LEU B N 1
ATOM 3430 C CA . LEU B 1 13 ? -3.229 45.094 27.484 1 92.31 13 LEU B CA 1
ATOM 3431 C C . LEU B 1 13 ? -2.715 43.781 28.078 1 92.31 13 LEU B C 1
ATOM 3433 O O . LEU B 1 13 ? -1.503 43.562 28.156 1 92.31 13 LEU B O 1
ATOM 3437 N N . SER B 1 14 ? -3.643 42.938 28.484 1 91.31 14 SER B N 1
ATOM 3438 C CA . SER B 1 14 ? -3.268 41.625 29.016 1 91.31 14 SER B CA 1
ATOM 3439 C C . SER B 1 14 ? -2.537 40.812 27.984 1 91.31 14 SER B C 1
ATOM 3441 O O . SER B 1 14 ? -1.573 40.094 28.297 1 91.31 14 SER B O 1
ATOM 3443 N N . ILE B 1 15 ? -3.004 40.844 26.766 1 91.5 15 ILE B N 1
ATOM 3444 C CA . ILE B 1 15 ? -2.391 40.125 25.672 1 91.5 15 ILE B CA 1
ATOM 3445 C C . ILE B 1 15 ? -0.97 40.625 25.438 1 91.5 15 ILE B C 1
ATOM 3447 O O . ILE B 1 15 ? -0.036 39.844 25.297 1 91.5 15 ILE B O 1
ATOM 3451 N N . LEU B 1 16 ? -0.791 41.938 25.469 1 90.94 16 LEU B N 1
ATOM 3452 C CA . LEU B 1 16 ? 0.513 42.562 25.234 1 90.94 16 LEU B CA 1
ATOM 3453 C C . LEU B 1 16 ? 1.487 42.219 26.359 1 90.94 16 LEU B C 1
ATOM 3455 O O . LEU B 1 16 ? 2.672 41.969 26.109 1 90.94 16 LEU B O 1
ATOM 3459 N N . LYS B 1 17 ? 0.987 42.188 27.531 1 88.56 17 LYS B N 1
ATOM 3460 C CA . LYS B 1 17 ? 1.838 41.906 28.672 1 88.56 17 LYS B CA 1
ATOM 3461 C C . LYS B 1 17 ? 2.32 40.438 28.641 1 88.56 17 LYS B C 1
ATOM 3463 O O . LYS B 1 17 ? 3.441 40.156 29.062 1 88.56 17 LYS B O 1
ATOM 3468 N N . ALA B 1 18 ? 1.463 39.625 28.156 1 84.25 18 ALA B N 1
ATOM 3469 C CA . ALA B 1 18 ? 1.833 38.219 28.047 1 84.25 18 ALA B CA 1
ATOM 3470 C C . ALA B 1 18 ? 2.936 38 27 1 84.25 18 ALA B C 1
ATOM 3472 O O . ALA B 1 18 ? 3.791 37.125 27.156 1 84.25 18 ALA B O 1
ATOM 3473 N N . ASP B 1 19 ? 2.824 38.688 26 1 80.06 19 ASP B N 1
ATOM 3474 C CA . ASP B 1 19 ? 3.77 38.594 24.891 1 80.06 19 ASP B CA 1
ATOM 3475 C C . ASP B 1 19 ? 5.133 39.156 25.281 1 80.06 19 ASP B C 1
ATOM 3477 O O . ASP B 1 19 ? 6.168 38.688 24.812 1 80.06 19 ASP B O 1
ATOM 3481 N N . HIS B 1 20 ? 4.996 40.25 26.047 1 75.56 20 HIS B N 1
ATOM 3482 C CA . HIS B 1 20 ? 6.23 40.969 26.359 1 75.56 20 HIS B CA 1
ATOM 3483 C C . HIS B 1 20 ? 6.73 40.625 27.75 1 75.56 20 HIS B C 1
ATOM 3485 O O . HIS B 1 20 ? 5.934 40.344 28.656 1 75.56 20 HIS B O 1
ATOM 3491 N N . GLU B 1 21 ? 7.812 39.75 27.922 1 61.31 21 GLU B N 1
ATOM 3492 C CA . GLU B 1 21 ? 8.43 39.312 29.188 1 61.31 21 GLU B CA 1
ATOM 3493 C C . GLU B 1 21 ? 8.203 40.375 30.281 1 61.31 21 GLU B C 1
ATOM 3495 O O . GLU B 1 21 ? 8.078 41.562 30 1 61.31 21 GLU B O 1
ATOM 3500 N N . SER B 1 22 ? 7.602 39.844 31.5 1 55 22 SER B N 1
ATOM 3501 C CA . SER B 1 22 ? 7.203 40.469 32.75 1 55 22 SER B CA 1
ATOM 3502 C C . SER B 1 22 ? 8.18 41.562 33.156 1 55 22 SER B C 1
ATOM 3504 O O . SER B 1 22 ? 8.094 42.125 34.25 1 55 22 SER B O 1
ATOM 3506 N N . GLY B 1 23 ? 9.211 41.781 32.406 1 50.31 23 GLY B N 1
ATOM 3507 C CA . GLY B 1 23 ? 9.93 42.781 33.188 1 50.31 23 GLY B CA 1
ATOM 3508 C C . GLY B 1 23 ? 9.125 44.062 33.406 1 50.31 23 GLY B C 1
ATOM 3509 O O . GLY B 1 23 ? 7.977 44.156 32.938 1 50.31 23 GLY B O 1
ATOM 3510 N N . ALA B 1 24 ? 9.695 45.031 34.219 1 58.44 24 ALA B N 1
ATOM 3511 C CA . ALA B 1 24 ? 9.281 46.344 34.688 1 58.44 24 ALA B CA 1
ATOM 3512 C C . ALA B 1 24 ? 8.805 47.219 33.5 1 58.44 24 ALA B C 1
ATOM 3514 O O . ALA B 1 24 ? 8.922 48.438 33.562 1 58.44 24 ALA B O 1
ATOM 3515 N N . ASN B 1 25 ? 8.227 46.562 32.406 1 62.47 25 ASN B N 1
ATOM 3516 C CA . ASN B 1 25 ? 7.934 47.406 31.234 1 62.47 25 ASN B CA 1
ATOM 3517 C C . ASN B 1 25 ? 6.594 48.125 31.375 1 62.47 25 ASN B C 1
ATOM 3519 O O . ASN B 1 25 ? 5.617 47.5 31.828 1 62.47 25 ASN B O 1
ATOM 3523 N N . GLN B 1 26 ? 6.668 49.406 31.344 1 82.5 26 GLN B N 1
ATOM 3524 C CA . GLN B 1 26 ? 5.461 50.219 31.281 1 82.5 26 GLN B CA 1
ATOM 3525 C C . GLN B 1 26 ? 4.801 50.125 29.906 1 82.5 26 GLN B C 1
ATOM 3527 O O . GLN B 1 26 ? 5.395 50.562 28.906 1 82.5 26 GLN B O 1
ATOM 3532 N N . ILE B 1 27 ? 3.736 49.281 29.719 1 89.25 27 ILE B N 1
ATOM 3533 C CA . ILE B 1 27 ? 2.982 49.219 28.469 1 89.25 27 ILE B CA 1
ATOM 3534 C C . ILE B 1 27 ? 1.645 49.938 28.625 1 89.25 27 ILE B C 1
ATOM 3536 O O . ILE B 1 27 ? 0.947 49.75 29.625 1 89.25 27 ILE B O 1
ATOM 3540 N N . GLN B 1 28 ? 1.399 50.844 27.719 1 91.31 28 GLN B N 1
ATOM 3541 C CA . GLN B 1 28 ? 0.118 51.562 27.672 1 91.31 28 GLN B CA 1
ATOM 3542 C C . GLN B 1 28 ? -0.498 51.5 26.281 1 91.31 28 GLN B C 1
ATOM 3544 O O . GLN B 1 28 ? 0.175 51.781 25.281 1 91.31 28 GLN B O 1
ATOM 3549 N N . ILE B 1 29 ? -1.694 51.094 26.219 1 93.81 29 ILE B N 1
ATOM 3550 C CA . ILE B 1 29 ? -2.385 51.094 24.922 1 93.81 29 ILE B CA 1
ATOM 3551 C C . ILE B 1 29 ? -2.723 52.5 24.5 1 93.81 29 ILE B C 1
ATOM 3553 O O . ILE B 1 29 ? -3.307 53.281 25.281 1 93.81 29 ILE B O 1
ATOM 3557 N N . VAL B 1 30 ? -2.402 52.875 23.391 1 95.19 30 VAL B N 1
ATOM 3558 C CA . VAL B 1 30 ? -2.701 54.188 22.828 1 95.19 30 VAL B CA 1
ATOM 3559 C C . VAL B 1 30 ? -4.004 54.125 22.031 1 95.19 30 VAL B C 1
ATOM 3561 O O . VAL B 1 30 ? -4.875 54.969 22.188 1 95.19 30 VAL B O 1
ATOM 3564 N N . ASP B 1 31 ? -4.094 53.188 21.141 1 95.25 31 ASP B N 1
ATOM 3565 C CA . ASP B 1 31 ? -5.262 52.938 20.297 1 95.25 31 ASP B CA 1
ATOM 3566 C C . ASP B 1 31 ? -5.289 51.531 19.766 1 95.25 31 ASP B C 1
ATOM 3568 O O . ASP B 1 31 ? -4.285 50.812 19.844 1 95.25 31 ASP B O 1
ATOM 3572 N N . PHE B 1 32 ? -6.512 51.125 19.406 1 95.5 32 PHE B N 1
ATOM 3573 C CA . PHE B 1 32 ? -6.602 49.812 18.781 1 95.5 32 PHE B CA 1
ATOM 3574 C C . PHE B 1 32 ? -7.805 49.719 17.844 1 95.5 32 PHE B C 1
ATOM 3576 O O . PHE B 1 32 ? -8.758 50.5 18 1 95.5 32 PHE B O 1
ATOM 3583 N N . LYS B 1 33 ? -7.703 48.938 16.875 1 94.56 33 LYS B N 1
ATOM 3584 C CA . LYS B 1 33 ? -8.773 48.625 15.922 1 94.56 33 LYS B CA 1
ATOM 3585 C C . LYS B 1 33 ? -8.969 47.125 15.773 1 94.56 33 LYS B C 1
ATOM 3587 O O . LYS B 1 33 ? -7.996 46.375 15.719 1 94.56 33 LYS B O 1
ATOM 3592 N N . VAL B 1 34 ? -10.25 46.688 15.766 1 94.12 34 VAL B N 1
ATOM 3593 C CA . VAL B 1 34 ? -10.57 45.281 15.633 1 94.12 34 VAL B CA 1
ATOM 3594 C C . VAL B 1 34 ? -11.43 45.062 14.391 1 94.12 34 VAL B C 1
ATOM 3596 O O . VAL B 1 34 ? -12.398 45.781 14.156 1 94.12 34 VAL B O 1
ATOM 3599 N N . GLU B 1 35 ? -11.031 44.094 13.617 1 89.88 35 GLU B N 1
ATOM 3600 C CA . GLU B 1 35 ? -11.789 43.719 12.43 1 89.88 35 GLU B CA 1
ATOM 3601 C C . GLU B 1 35 ? -11.867 42.188 12.281 1 89.88 35 GLU B C 1
ATOM 3603 O O . GLU B 1 35 ? -11.172 41.469 13 1 89.88 35 GLU B O 1
ATOM 3608 N N . ALA B 1 36 ? -12.758 41.75 11.477 1 85 36 ALA B N 1
ATOM 3609 C CA . ALA B 1 36 ? -12.805 40.344 11.148 1 85 36 ALA B CA 1
ATOM 3610 C C . ALA B 1 36 ? -11.523 39.906 10.438 1 85 36 ALA B C 1
ATOM 3612 O O . ALA B 1 36 ? -11.031 40.594 9.547 1 85 36 ALA B O 1
ATOM 3613 N N . ALA B 1 37 ? -10.961 38.844 10.922 1 81.06 37 ALA B N 1
ATOM 3614 C CA . ALA B 1 37 ? -9.695 38.375 10.359 1 81.06 37 ALA B CA 1
ATOM 3615 C C . ALA B 1 37 ? -9.922 37.562 9.094 1 81.06 37 ALA B C 1
ATOM 3617 O O . ALA B 1 37 ? -9.016 37.438 8.258 1 81.06 37 ALA B O 1
ATOM 3618 N N . THR B 1 38 ? -11.008 36.875 9 1 73.38 38 THR B N 1
ATOM 3619 C CA . THR B 1 38 ? -11.273 36.031 7.844 1 73.38 38 THR B CA 1
ATOM 3620 C C . THR B 1 38 ? -12.641 36.344 7.25 1 73.38 38 THR B C 1
ATOM 3622 O O . THR B 1 38 ? -13.484 36.969 7.902 1 73.38 38 THR B O 1
ATOM 3625 N N . LYS B 1 39 ? -12.734 35.938 5.945 1 66.25 39 LYS B N 1
ATOM 3626 C CA . LYS B 1 39 ? -14.016 36.062 5.254 1 66.25 39 LYS B CA 1
ATOM 3627 C C . LYS B 1 39 ? -14.992 34.969 5.668 1 66.25 39 LYS B C 1
ATOM 3629 O O . LYS B 1 39 ? -14.586 33.938 6.145 1 66.25 39 LYS B O 1
ATOM 3634 N N . LYS B 1 40 ? -16.203 35.375 5.602 1 60.91 40 LYS B N 1
ATOM 3635 C CA . LYS B 1 40 ? -17.234 34.375 5.832 1 60.91 40 LYS B CA 1
ATOM 3636 C C . LYS B 1 40 ? -16.969 33.125 5.02 1 60.91 40 LYS B C 1
ATOM 3638 O O . LYS B 1 40 ? -16.594 33.188 3.85 1 60.91 40 LYS B O 1
ATOM 3643 N N . GLY B 1 41 ? -17 31.891 5.68 1 58.34 41 GLY B N 1
ATOM 3644 C CA . GLY B 1 41 ? -16.781 30.625 4.984 1 58.34 41 GLY B CA 1
ATOM 3645 C C . GLY B 1 41 ? -15.406 30.047 5.227 1 58.34 41 GLY B C 1
ATOM 3646 O O . GLY B 1 41 ? -15.148 28.891 4.902 1 58.34 41 GLY B O 1
ATOM 3647 N N . ASP B 1 42 ? -14.5 30.875 5.785 1 58.34 42 ASP B N 1
ATOM 3648 C CA . ASP B 1 42 ? -13.141 30.375 5.988 1 58.34 42 ASP B CA 1
ATOM 3649 C C . ASP B 1 42 ? -13.039 29.578 7.293 1 58.34 42 ASP B C 1
ATOM 3651 O O . ASP B 1 42 ? -12.117 28.781 7.469 1 58.34 42 ASP B O 1
ATOM 3655 N N . ASN B 1 43 ? -13.906 29.906 8.156 1 58.09 43 ASN B N 1
ATOM 3656 C CA . ASN B 1 43 ? -13.82 29.281 9.469 1 58.09 43 ASN B CA 1
ATOM 3657 C C . ASN B 1 43 ? -15.188 28.844 9.984 1 58.09 43 ASN B C 1
ATOM 3659 O O . ASN B 1 43 ? -16.109 29.672 10.062 1 58.09 43 ASN B O 1
ATOM 3663 N N . TYR B 1 44 ? -15.203 27.609 10.281 1 63 44 TYR B N 1
ATOM 3664 C CA . TYR B 1 44 ? -16.516 27.094 10.641 1 63 44 TYR B CA 1
ATOM 3665 C C . TYR B 1 44 ? -16.641 26.875 12.141 1 63 44 TYR B C 1
ATOM 3667 O O . TYR B 1 44 ? -17.734 26.953 12.703 1 63 44 TYR B O 1
ATOM 3675 N N . ALA B 1 45 ? -15.508 26.812 12.719 1 71.19 45 ALA B N 1
ATOM 3676 C CA . ALA B 1 45 ? -15.578 26.344 14.102 1 71.19 45 ALA B CA 1
ATOM 3677 C C . ALA B 1 45 ? -15.172 27.453 15.078 1 71.19 45 ALA B C 1
ATOM 3679 O O . ALA B 1 45 ? -15.086 27.219 16.281 1 71.19 45 ALA B O 1
ATOM 3680 N N . SER B 1 46 ? -14.969 28.656 14.523 1 84.25 46 SER B N 1
ATOM 3681 C CA . SER B 1 46 ? -14.516 29.734 15.383 1 84.25 46 SER B CA 1
ATOM 3682 C C . SER B 1 46 ? -14.789 31.094 14.758 1 84.25 46 SER B C 1
ATOM 3684 O O . SER B 1 46 ? -15.234 31.188 13.609 1 84.25 46 SER B O 1
ATOM 3686 N N . GLU B 1 47 ? -14.727 32.062 15.555 1 85.94 47 GLU B N 1
ATOM 3687 C CA . GLU B 1 47 ? -14.68 33.438 15.094 1 85.94 47 GLU B CA 1
ATOM 3688 C C . GLU B 1 47 ? -13.258 34 15.133 1 85.94 47 GLU B C 1
ATOM 3690 O O . GLU B 1 47 ? -12.539 33.812 16.109 1 85.94 47 GLU B O 1
ATOM 3695 N N . MET B 1 48 ? -12.938 34.625 14.047 1 90.19 48 MET B N 1
ATOM 3696 C CA . MET B 1 48 ? -11.57 35.125 13.945 1 90.19 48 MET B CA 1
ATOM 3697 C C . MET B 1 48 ? -11.555 36.656 13.875 1 90.19 48 MET B C 1
ATOM 3699 O O . MET B 1 48 ? -12.234 37.25 13.031 1 90.19 48 MET B O 1
ATOM 3703 N N . TYR B 1 49 ? -10.695 37.219 14.742 1 92.06 49 TYR B N 1
ATOM 3704 C CA . TYR B 1 49 ? -10.562 38.688 14.773 1 92.06 49 TYR B CA 1
ATOM 3705 C C . TYR B 1 49 ? -9.102 39.094 14.617 1 92.06 49 TYR B C 1
ATOM 3707 O O . TYR B 1 49 ? -8.203 38.375 15.047 1 92.06 49 TYR B O 1
ATOM 3715 N N . ARG B 1 50 ? -8.977 40.219 13.984 1 94 50 ARG B N 1
ATOM 3716 C CA . ARG B 1 50 ? -7.668 40.875 13.922 1 94 50 ARG B CA 1
ATOM 3717 C C . ARG B 1 50 ? -7.66 42.156 14.727 1 94 50 ARG B C 1
ATOM 3719 O O . ARG B 1 50 ? -8.477 43.062 14.492 1 94 50 ARG B O 1
ATOM 3726 N N . ALA B 1 51 ? -6.809 42.219 15.656 1 94.69 51 ALA B N 1
ATOM 3727 C CA . ALA B 1 51 ? -6.645 43.438 16.453 1 94.69 51 ALA B CA 1
ATOM 3728 C C . ALA B 1 51 ? -5.348 44.156 16.094 1 94.69 51 ALA B C 1
ATOM 3730 O O . ALA B 1 51 ? -4.262 43.562 16.172 1 94.69 51 ALA B O 1
ATOM 3731 N N . VAL B 1 52 ? -5.508 45.344 15.633 1 95.44 52 VAL B N 1
ATOM 3732 C CA . VAL B 1 52 ? -4.355 46.219 15.461 1 95.44 52 VAL B CA 1
ATOM 3733 C C . VAL B 1 52 ? -4.164 47.094 16.703 1 95.44 52 VAL B C 1
ATOM 3735 O O . VAL B 1 52 ? -5.016 47.906 17.031 1 95.44 52 VAL B O 1
ATOM 3738 N N . ILE B 1 53 ? -3.062 46.938 17.344 1 95 53 ILE B N 1
ATOM 3739 C CA . ILE B 1 53 ? -2.854 47.562 18.641 1 95 53 ILE B CA 1
ATOM 3740 C C . ILE B 1 53 ? -1.723 48.562 18.547 1 95 53 ILE B C 1
ATOM 3742 O O . ILE B 1 53 ? -0.61 48.25 18.141 1 95 53 ILE B O 1
ATOM 3746 N N . GLU B 1 54 ? -2.066 49.719 18.859 1 96 54 GLU B N 1
ATOM 3747 C CA . GLU B 1 54 ? -1.074 50.781 19.031 1 96 54 GLU B CA 1
ATOM 3748 C C . GLU B 1 54 ? -0.784 51.031 20.516 1 96 54 GLU B C 1
ATOM 3750 O O . GLU B 1 54 ? -1.698 51.281 21.297 1 96 54 GLU B O 1
ATOM 3755 N N . PHE B 1 55 ? 0.455 50.938 20.844 1 93.31 55 PHE B N 1
ATOM 3756 C CA . PHE B 1 55 ? 0.771 51.031 22.266 1 93.31 55 PHE B CA 1
ATOM 3757 C C . PHE B 1 55 ? 2.131 51.688 22.469 1 93.31 55 PHE B C 1
ATOM 3759 O O . PHE B 1 55 ? 2.9 51.844 21.531 1 93.31 55 PHE B O 1
ATOM 3766 N N . GLU B 1 56 ? 2.33 52.125 23.688 1 93.25 56 GLU B N 1
ATOM 3767 C CA . GLU B 1 56 ? 3.611 52.688 24.125 1 93.25 56 GLU B CA 1
ATOM 3768 C C . GLU B 1 56 ? 4.309 51.75 25.094 1 93.25 56 GLU B C 1
ATOM 3770 O O . GLU B 1 56 ? 3.691 51.25 26.031 1 93.25 56 GLU B O 1
ATOM 3775 N N . LYS B 1 57 ? 5.477 51.375 24.703 1 90.12 57 LYS B N 1
ATOM 3776 C CA . LYS B 1 57 ? 6.316 50.562 25.578 1 90.12 57 LYS B CA 1
ATOM 3777 C C . LYS B 1 57 ? 7.641 51.281 25.875 1 90.12 57 LYS B C 1
ATOM 3779 O O . LYS B 1 57 ? 8.398 51.594 24.953 1 90.12 57 LYS B O 1
ATOM 3784 N N . ASP B 1 58 ? 7.832 51.5 27.156 1 87.88 58 ASP B N 1
ATOM 3785 C CA . ASP B 1 58 ? 9.07 52.156 27.594 1 87.88 58 ASP B CA 1
ATOM 3786 C C . ASP B 1 58 ? 9.305 53.469 26.828 1 87.88 58 ASP B C 1
ATOM 3788 O O . ASP B 1 58 ? 10.406 53.688 26.344 1 87.88 58 ASP B O 1
ATOM 3792 N N . GLY B 1 59 ? 8.289 54.188 26.625 1 85.19 59 GLY B N 1
ATOM 3793 C CA . GLY B 1 59 ? 8.375 55.5 26.016 1 85.19 59 GLY B CA 1
ATOM 3794 C C . GLY B 1 59 ? 8.414 55.469 24.5 1 85.19 59 GLY B C 1
ATOM 3795 O O . GLY B 1 59 ? 8.492 56.5 23.844 1 85.19 59 GLY B O 1
ATOM 3796 N N . LYS B 1 60 ? 8.367 54.344 23.953 1 92.62 60 LYS B N 1
ATOM 3797 C CA . LYS B 1 60 ? 8.422 54.219 22.5 1 92.62 60 LYS B CA 1
ATOM 3798 C C . LYS B 1 60 ? 7.086 53.719 21.953 1 92.62 60 LYS B C 1
ATOM 3800 O O . LYS B 1 60 ? 6.488 52.781 22.5 1 92.62 60 LYS B O 1
ATOM 3805 N N . PHE B 1 61 ? 6.684 54.375 20.891 1 93.31 61 PHE B N 1
ATOM 3806 C CA . PHE B 1 61 ? 5.449 54 20.219 1 93.31 61 PHE B CA 1
ATOM 3807 C C . PHE B 1 61 ? 5.668 52.781 19.359 1 93.31 61 PHE B C 1
ATOM 3809 O O . PHE B 1 61 ? 6.656 52.688 18.625 1 93.31 61 PHE B O 1
ATOM 3816 N N . LYS B 1 62 ? 4.812 51.812 19.547 1 92.88 62 LYS B N 1
ATOM 3817 C CA . LYS B 1 62 ? 4.883 50.562 18.781 1 92.88 62 LYS B CA 1
ATOM 3818 C C . LYS B 1 62 ? 3.496 50.125 18.297 1 92.88 62 LYS B C 1
ATOM 3820 O O . LYS B 1 62 ? 2.482 50.625 18.797 1 92.88 62 LYS B O 1
ATOM 3825 N N . MET B 1 63 ? 3.48 49.406 17.25 1 93.06 63 MET B N 1
ATOM 3826 C CA . MET B 1 63 ? 2.252 48.844 16.719 1 93.06 63 MET B CA 1
ATOM 3827 C C . MET B 1 63 ? 2.422 47.344 16.453 1 93.06 63 MET B C 1
ATOM 3829 O O . MET B 1 63 ? 3.482 46.906 16 1 93.06 63 MET B O 1
ATOM 3833 N N . CYS B 1 64 ? 1.399 46.562 16.781 1 91.69 64 CYS B N 1
ATOM 3834 C CA . CYS B 1 64 ? 1.428 45.125 16.438 1 91.69 64 CYS B CA 1
ATOM 3835 C C . CYS B 1 64 ? 0.037 44.656 16.062 1 91.69 64 CYS B C 1
ATOM 3837 O O . CYS B 1 64 ? -0.958 45.312 16.297 1 91.69 64 CYS B O 1
ATOM 3839 N N . ARG B 1 65 ? -0.048 43.531 15.406 1 93.88 65 ARG B N 1
ATOM 3840 C CA . ARG B 1 65 ? -1.295 42.875 15.047 1 93.88 65 ARG B CA 1
ATOM 3841 C C . ARG B 1 65 ? -1.396 41.5 15.711 1 93.88 65 ARG B C 1
ATOM 3843 O O . ARG B 1 65 ? -0.395 40.781 15.844 1 93.88 65 ARG B O 1
ATOM 3850 N N . ARG B 1 66 ? -2.516 41.312 16.234 1 94.31 66 ARG B N 1
ATOM 3851 C CA . ARG B 1 66 ? -2.793 40 16.844 1 94.31 66 ARG B CA 1
ATOM 3852 C C . ARG B 1 66 ? -4.055 39.375 16.25 1 94.31 66 ARG B C 1
ATOM 3854 O O . ARG B 1 66 ? -4.996 40.094 15.891 1 94.31 66 ARG B O 1
ATOM 3861 N N . ILE B 1 67 ? -4.008 38.125 16.109 1 94.56 67 ILE B N 1
ATOM 3862 C CA . ILE B 1 67 ? -5.176 37.344 15.664 1 94.56 67 ILE B CA 1
ATOM 3863 C C . ILE B 1 67 ? -5.836 36.688 16.859 1 94.56 67 ILE B C 1
ATOM 3865 O O . ILE B 1 67 ? -5.18 35.969 17.625 1 94.56 67 ILE B O 1
ATOM 3869 N N . LEU B 1 68 ? -7.125 36.938 17.016 1 94.62 68 LEU B N 1
ATOM 3870 C CA . LEU B 1 68 ? -7.902 36.281 18.078 1 94.62 68 LEU B CA 1
ATOM 3871 C C . LEU B 1 68 ? -8.828 35.219 17.5 1 94.62 68 LEU B C 1
ATOM 3873 O O . LEU B 1 68 ? -9.695 35.531 16.688 1 94.62 68 LEU B O 1
ATOM 3877 N N . LYS B 1 69 ? -8.633 34 17.797 1 94.19 69 LYS B N 1
ATOM 3878 C CA . LYS B 1 69 ? -9.555 32.906 17.516 1 94.19 69 LYS B CA 1
ATOM 3879 C C . LYS B 1 69 ? -10.469 32.625 18.703 1 94.19 69 LYS B C 1
ATOM 3881 O O . LYS B 1 69 ? -10.008 32.188 19.75 1 94.19 69 LYS B O 1
ATOM 3886 N N . VAL B 1 70 ? -11.68 32.844 18.484 1 92.31 70 VAL B N 1
ATOM 3887 C CA . VAL B 1 70 ? -12.602 32.938 19.609 1 92.31 70 VAL B CA 1
ATOM 3888 C C . VAL B 1 70 ? -13.734 31.922 19.422 1 92.31 70 VAL B C 1
ATOM 3890 O O . VAL B 1 70 ? -14.18 31.688 18.297 1 92.31 70 VAL B O 1
ATOM 3893 N N . ILE B 1 71 ? -14.148 31.297 20.531 1 90.19 71 ILE B N 1
ATOM 3894 C CA . ILE B 1 71 ? -15.297 30.406 20.484 1 90.19 71 ILE B CA 1
ATOM 3895 C C . ILE B 1 71 ? -16.516 31.156 19.938 1 90.19 71 ILE B C 1
ATOM 3897 O O . ILE B 1 71 ? -16.688 32.344 20.219 1 90.19 71 ILE B O 1
ATOM 3901 N N . PRO B 1 72 ? -17.297 30.484 19.156 1 84.44 72 PRO B N 1
ATOM 3902 C CA . PRO B 1 72 ? -18.438 31.172 18.562 1 84.44 72 PRO B CA 1
ATOM 3903 C C . PRO B 1 72 ? -19.406 31.75 19.594 1 84.44 72 PRO B C 1
ATOM 3905 O O . PRO B 1 72 ? -19.609 31.141 20.656 1 84.44 72 PRO B O 1
ATOM 3908 N N . SER B 1 73 ? -20.031 32.844 19.156 1 80.25 73 SER B N 1
ATOM 3909 C CA . SER B 1 73 ? -20.922 33.531 20.062 1 80.25 73 SER B CA 1
ATOM 3910 C C . SER B 1 73 ? -22.328 32.906 20.047 1 80.25 73 SER B C 1
ATOM 3912 O O . SER B 1 73 ? -23.062 33.031 21.016 1 80.25 73 SER B O 1
ATOM 3914 N N . GLY B 1 74 ? -22.625 32.312 18.906 1 78.94 74 GLY B N 1
ATOM 3915 C CA . GLY B 1 74 ? -23.938 31.688 18.828 1 78.94 74 GLY B CA 1
ATOM 3916 C C . GLY B 1 74 ? -24.094 30.516 19.797 1 78.94 74 GLY B C 1
ATOM 3917 O O . GLY B 1 74 ? -23.172 29.719 19.969 1 78.94 74 GLY B O 1
ATOM 3918 N N . GLU B 1 75 ? -25.203 30.453 20.406 1 78.81 75 GLU B N 1
ATOM 3919 C CA . GLU B 1 75 ? -25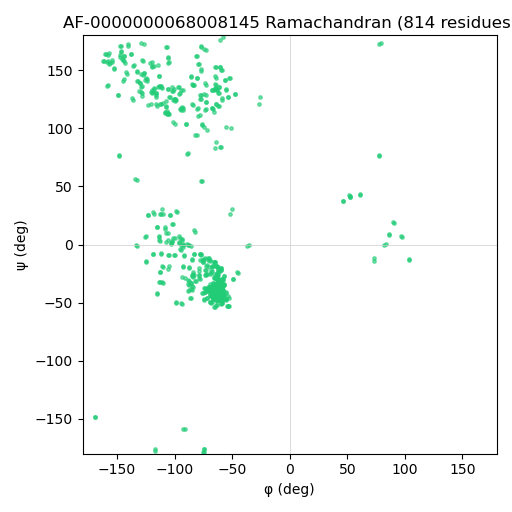.469 29.484 21.453 1 78.81 75 GLU B CA 1
ATOM 3920 C C . GLU B 1 75 ? -25.312 28.047 20.938 1 78.81 75 GLU B C 1
ATOM 3922 O O . GLU B 1 75 ? -24.625 27.234 21.562 1 78.81 75 GLU B O 1
ATOM 3927 N N . ILE B 1 76 ? -25.891 27.75 19.906 1 74.19 76 ILE B N 1
ATOM 3928 C CA . ILE B 1 76 ? -25.891 26.391 19.375 1 74.19 76 ILE B CA 1
ATOM 3929 C C . ILE B 1 76 ? -24.469 26.016 18.953 1 74.19 76 ILE B C 1
ATOM 3931 O O . ILE B 1 76 ? -23.984 24.938 19.297 1 74.19 76 ILE B O 1
ATOM 3935 N N . GLN B 1 77 ? -23.875 26.859 18.297 1 77.06 77 GLN B N 1
ATOM 3936 C CA . GLN B 1 77 ? -22.516 26.609 17.828 1 77.06 77 GLN B CA 1
ATOM 3937 C C . GLN B 1 77 ? -21.562 26.438 19 1 77.06 77 GLN B C 1
ATOM 3939 O O . GLN B 1 77 ? -20.703 25.531 19 1 77.06 77 GLN B O 1
ATOM 3944 N N . ARG B 1 78 ? -21.75 27.234 19.891 1 81.81 78 ARG B N 1
ATOM 3945 C CA . ARG B 1 78 ? -20.906 27.172 21.078 1 81.81 78 ARG B CA 1
ATOM 3946 C C . ARG B 1 78 ? -21.078 25.844 21.812 1 81.81 78 ARG B C 1
ATOM 3948 O O . ARG B 1 78 ? -20.109 25.234 22.25 1 81.81 78 ARG B O 1
ATOM 3955 N N . MET B 1 79 ? -22.266 25.438 21.906 1 79 79 MET B N 1
ATOM 3956 C CA . MET B 1 79 ? -22.562 24.172 22.578 1 79 79 MET B CA 1
ATOM 3957 C C . MET B 1 79 ? -21.922 23 21.844 1 79 79 MET B C 1
ATOM 3959 O O . MET B 1 79 ? -21.406 22.078 22.469 1 79 79 MET B O 1
ATOM 3963 N N . ILE B 1 80 ? -21.922 23.109 20.625 1 76.25 80 ILE B N 1
ATOM 3964 C CA . ILE B 1 80 ? -21.344 22.047 19.812 1 76.25 80 ILE B CA 1
ATOM 3965 C C . ILE B 1 80 ? -19.828 22.016 20 1 76.25 80 ILE B C 1
ATOM 3967 O O . ILE B 1 80 ? -19.234 20.953 20.156 1 76.25 80 ILE B O 1
ATOM 3971 N N . MET B 1 81 ? -19.281 23.172 20.062 1 81.19 81 MET B N 1
ATOM 3972 C CA . MET B 1 81 ? -17.828 23.266 20.219 1 81.19 81 MET B CA 1
ATOM 3973 C C . MET B 1 81 ? -17.406 22.797 21.609 1 81.19 81 MET B C 1
ATOM 3975 O O . MET B 1 81 ? -16.375 22.125 21.75 1 81.19 81 MET B O 1
ATOM 3979 N N . GLU B 1 82 ? -18.156 23.109 22.516 1 81.31 82 GLU B N 1
ATOM 3980 C CA . GLU B 1 82 ? -17.859 22.703 23.875 1 81.31 82 GLU B CA 1
ATOM 3981 C C . GLU B 1 82 ? -18.016 21.203 24.062 1 81.31 82 GLU B C 1
ATOM 3983 O O . GLU B 1 82 ? -17.156 20.547 24.656 1 81.31 82 GLU B O 1
ATOM 3988 N N . LYS B 1 83 ? -19.016 20.719 23.453 1 80.06 83 LYS B N 1
ATOM 3989 C CA . LYS B 1 83 ? -19.297 19.281 23.547 1 80.06 83 LYS B CA 1
ATOM 3990 C C . LYS B 1 83 ? -18.203 18.469 22.875 1 80.06 83 LYS B C 1
ATOM 3992 O O . LYS B 1 83 ? -17.844 17.391 23.328 1 80.06 83 LYS B O 1
ATOM 3997 N N . ASN B 1 84 ? -17.609 19.062 21.938 1 83.06 84 ASN B N 1
ATOM 3998 C CA . ASN B 1 84 ? -16.609 18.344 21.156 1 83.06 84 ASN B CA 1
ATOM 3999 C C . ASN B 1 84 ? -15.195 18.719 21.609 1 83.06 84 ASN B C 1
ATOM 4001 O O . ASN B 1 84 ? -14.219 18.312 20.969 1 83.06 84 ASN B O 1
ATOM 4005 N N . SER B 1 85 ? -15.062 19.469 22.609 1 84.56 85 SER B N 1
ATOM 4006 C CA . SER B 1 85 ? -13.789 19.859 23.203 1 84.56 85 SER B CA 1
ATOM 4007 C C . SER B 1 85 ? -12.844 20.438 22.141 1 84.56 85 SER B C 1
ATOM 4009 O O . SER B 1 85 ? -11.656 20.125 22.125 1 84.56 85 SER B O 1
ATOM 4011 N N . ILE B 1 86 ? -13.398 21.203 21.312 1 87.81 86 ILE B N 1
ATOM 4012 C CA . ILE B 1 86 ? -12.641 21.75 20.203 1 87.81 86 ILE B CA 1
ATOM 4013 C C . ILE B 1 86 ? -11.586 22.734 20.719 1 87.81 86 ILE B C 1
ATOM 4015 O O . ILE B 1 86 ? -10.398 22.578 20.438 1 87.81 86 ILE B O 1
ATOM 4019 N N . PHE B 1 87 ? -11.945 23.672 21.562 1 91.56 87 PHE B N 1
ATOM 4020 C CA . PHE B 1 87 ? -11.023 24.703 22.031 1 91.56 87 PHE B CA 1
ATOM 4021 C C . PHE B 1 87 ? -10.062 24.125 23.078 1 91.56 87 PHE B C 1
ATOM 4023 O O . PHE B 1 87 ? -8.852 24.344 23 1 91.56 87 PHE B O 1
ATOM 4030 N N . PRO B 1 88 ? -10.594 23.281 24.016 1 92.69 88 PRO B N 1
ATOM 4031 C CA . PRO B 1 88 ? -9.648 22.688 24.953 1 92.69 88 PRO B CA 1
ATOM 4032 C C . PRO B 1 88 ? -8.555 21.891 24.266 1 92.69 88 PRO B C 1
ATOM 4034 O O . PRO B 1 88 ? -7.383 21.953 24.656 1 92.69 88 PRO B O 1
ATOM 4037 N N . ARG B 1 89 ? -8.938 21.219 23.266 1 95.06 89 ARG B N 1
ATOM 4038 C CA . ARG B 1 89 ? -7.984 20.438 22.484 1 95.06 89 ARG B CA 1
ATOM 4039 C C . ARG B 1 89 ? -6.957 21.344 21.812 1 95.06 89 ARG B C 1
ATOM 4041 O O . ARG B 1 89 ? -5.75 21.125 21.953 1 95.06 89 ARG B O 1
ATOM 4048 N N . GLU B 1 90 ? -7.445 22.281 21.156 1 96.44 90 GLU B N 1
ATOM 4049 C CA . GLU B 1 90 ? -6.562 23.188 20.438 1 96.44 90 GLU B CA 1
ATOM 4050 C C . GLU B 1 90 ? -5.645 23.953 21.375 1 96.44 90 GLU B C 1
ATOM 4052 O O . GLU B 1 90 ? -4.465 24.156 21.078 1 96.44 90 GLU B O 1
ATOM 4057 N N . ILE B 1 91 ? -6.188 24.391 22.516 1 96.25 91 ILE B N 1
ATOM 4058 C CA . ILE B 1 91 ? -5.406 25.109 23.531 1 96.25 91 ILE B CA 1
ATOM 4059 C C . ILE B 1 91 ? -4.301 24.188 24.062 1 96.25 91 ILE B C 1
ATOM 4061 O O . ILE B 1 91 ? -3.15 24.625 24.203 1 96.25 91 ILE B O 1
ATOM 4065 N N . ALA B 1 92 ? -4.617 22.953 24.297 1 97 92 ALA B N 1
ATOM 4066 C CA . ALA B 1 92 ? -3.621 22 24.781 1 97 92 ALA B CA 1
ATOM 4067 C C . ALA B 1 92 ? -2.488 21.828 23.766 1 97 92 ALA B C 1
ATOM 4069 O O . ALA B 1 92 ? -1.316 21.766 24.141 1 97 92 ALA B O 1
ATOM 4070 N N . VAL B 1 93 ? -2.805 21.812 22.531 1 98.25 93 VAL B N 1
ATOM 4071 C CA . VAL B 1 93 ? -1.795 21.625 21.484 1 98.25 93 VAL B CA 1
ATOM 4072 C C . VAL B 1 93 ? -0.906 22.859 21.406 1 98.25 93 VAL B C 1
ATOM 4074 O O . VAL B 1 93 ? 0.322 22.75 21.469 1 98.25 93 VAL B O 1
ATOM 4077 N N . TYR B 1 94 ? -1.493 24.047 21.344 1 97.56 94 TYR B N 1
ATOM 4078 C CA . TYR B 1 94 ? -0.742 25.281 21.125 1 97.56 94 TYR B CA 1
ATOM 4079 C C . TYR B 1 94 ? 0.019 25.672 22.391 1 97.56 94 TYR B C 1
ATOM 4081 O O . TYR B 1 94 ? 1.144 26.172 22.312 1 97.56 94 TYR B O 1
ATOM 4089 N N . ARG B 1 95 ? -0.588 25.453 23.484 1 95.62 95 ARG B N 1
ATOM 4090 C CA . ARG B 1 95 ? -0.017 25.938 24.734 1 95.62 95 ARG B CA 1
ATOM 4091 C C . ARG B 1 95 ? 0.993 24.938 25.297 1 95.62 95 ARG B C 1
ATOM 4093 O O . ARG B 1 95 ? 2.031 25.344 25.828 1 95.62 95 ARG B O 1
ATOM 4100 N N . ASP B 1 96 ? 0.717 23.656 25.188 1 96.94 96 ASP B N 1
ATOM 4101 C CA . ASP B 1 96 ? 1.471 22.688 25.969 1 96.94 96 ASP B CA 1
ATOM 4102 C C . ASP B 1 96 ? 2.336 21.812 25.062 1 96.94 96 ASP B C 1
ATOM 4104 O O . ASP B 1 96 ? 3.418 21.375 25.469 1 96.94 96 ASP B O 1
ATOM 4108 N N . ILE B 1 97 ? 1.922 21.516 23.859 1 98.31 97 ILE B N 1
ATOM 4109 C CA . ILE B 1 97 ? 2.596 20.5 23.062 1 98.31 97 ILE B CA 1
ATOM 4110 C C . ILE B 1 97 ? 3.547 21.172 22.078 1 98.31 97 ILE B C 1
ATOM 4112 O O . ILE B 1 97 ? 4.73 20.844 22.016 1 98.31 97 ILE B O 1
ATOM 4116 N N . LEU B 1 98 ? 3.078 22.172 21.328 1 98.31 98 LEU B N 1
ATOM 4117 C CA . LEU B 1 98 ? 3.855 22.781 20.25 1 98.31 98 LEU B CA 1
ATOM 4118 C C . LEU B 1 98 ? 5.102 23.453 20.797 1 98.31 98 LEU B C 1
ATOM 4120 O O . LEU B 1 98 ? 6.18 23.359 20.219 1 98.31 98 LEU B O 1
ATOM 4124 N N . PRO B 1 99 ? 5.02 24.172 21.969 1 97.12 99 PRO B N 1
ATOM 4125 C CA . PRO B 1 99 ? 6.25 24.75 22.516 1 97.12 99 PRO B CA 1
ATOM 4126 C C . PRO B 1 99 ? 7.312 23.688 22.812 1 97.12 99 PRO B C 1
ATOM 4128 O O . PRO B 1 99 ? 8.508 23.938 22.609 1 97.12 99 PRO B O 1
ATOM 4131 N N . ARG B 1 100 ? 6.883 22.562 23.25 1 98 100 ARG B N 1
ATOM 4132 C CA . ARG B 1 100 ? 7.816 21.469 23.5 1 98 100 ARG B CA 1
ATOM 4133 C C . ARG B 1 100 ? 8.398 20.922 22.203 1 98 100 ARG B C 1
ATOM 4135 O O . ARG B 1 100 ? 9.57 20.547 22.156 1 98 100 ARG B O 1
ATOM 4142 N N . ILE B 1 101 ? 7.602 20.828 21.203 1 98.62 101 ILE B N 1
ATOM 4143 C CA . ILE B 1 101 ? 8.062 20.391 19.875 1 98.62 101 ILE B CA 1
ATOM 4144 C C . ILE B 1 101 ? 9.148 21.344 19.391 1 98.62 101 ILE B C 1
ATOM 4146 O O . ILE B 1 101 ? 10.219 20.906 18.938 1 98.62 101 ILE B O 1
ATOM 4150 N N . HIS B 1 102 ? 8.883 22.609 19.5 1 98.38 102 HIS B N 1
ATOM 4151 C CA . HIS B 1 102 ? 9.852 23.594 19.047 1 98.38 102 HIS B CA 1
ATOM 4152 C C . HIS B 1 102 ? 11.133 23.547 19.875 1 98.38 102 HIS B C 1
ATOM 4154 O O . HIS B 1 102 ? 12.227 23.719 19.344 1 98.38 102 HIS B O 1
ATOM 4160 N N . SER B 1 103 ? 10.953 23.312 21.125 1 98.12 103 SER B N 1
ATOM 4161 C CA . SER B 1 103 ? 12.117 23.188 21.984 1 98.12 103 SER B CA 1
ATOM 4162 C C . SER B 1 103 ? 12.961 21.969 21.594 1 98.12 103 SER B C 1
ATOM 4164 O O . SER B 1 103 ? 14.195 22.031 21.609 1 98.12 103 SER B O 1
ATOM 4166 N N . LEU B 1 104 ? 12.328 20.859 21.312 1 98.56 104 LEU B N 1
ATOM 4167 C CA . LEU B 1 104 ? 13.031 19.656 20.859 1 98.56 104 LEU B CA 1
ATOM 4168 C C . LEU B 1 104 ? 13.781 19.922 19.562 1 98.56 104 LEU B C 1
ATOM 4170 O O . LEU B 1 104 ? 14.938 19.516 19.406 1 98.56 104 LEU B O 1
ATOM 4174 N N . LEU B 1 105 ? 13.102 20.531 18.641 1 98.81 105 LEU B N 1
ATOM 4175 C CA . LEU B 1 105 ? 13.758 20.844 17.375 1 98.81 105 LEU B CA 1
ATOM 4176 C C . LEU B 1 105 ? 14.969 21.734 17.594 1 98.81 105 LEU B C 1
ATOM 4178 O O . LEU B 1 105 ? 16.047 21.484 17.047 1 98.81 105 LEU B O 1
ATOM 4182 N N . GLU B 1 106 ? 14.828 22.719 18.422 1 98.44 106 GLU B N 1
ATOM 4183 C CA . GLU B 1 106 ? 15.93 23.625 18.719 1 98.44 106 GLU B CA 1
ATOM 4184 C C . GLU B 1 106 ? 17.109 22.875 19.359 1 98.44 106 GLU B C 1
ATOM 4186 O O . GLU B 1 106 ? 18.266 23.203 19.094 1 98.44 106 GLU B O 1
ATOM 4191 N N . SER B 1 107 ? 16.812 21.969 20.156 1 98.5 107 SER B N 1
ATOM 4192 C CA . SER B 1 107 ? 17.844 21.219 20.875 1 98.5 107 SER B CA 1
ATOM 4193 C C . SER B 1 107 ? 18.734 20.453 19.906 1 98.5 107 SER B C 1
ATOM 4195 O O . SER B 1 107 ? 19.875 20.109 20.234 1 98.5 107 SER B O 1
ATOM 4197 N N . ILE B 1 108 ? 18.25 20.172 18.766 1 98.56 108 ILE B N 1
ATOM 4198 C CA . ILE B 1 108 ? 19.062 19.438 17.812 1 98.56 108 ILE B CA 1
ATOM 4199 C C . ILE B 1 108 ? 19.5 20.375 16.672 1 98.56 108 ILE B C 1
ATOM 4201 O O . ILE B 1 108 ? 19.812 19.922 15.578 1 98.56 108 ILE B O 1
ATOM 4205 N N . GLY B 1 109 ? 19.375 21.609 16.844 1 98.31 109 GLY B N 1
ATOM 4206 C CA . GLY B 1 109 ? 19.875 22.609 15.922 1 98.31 109 GLY B CA 1
ATOM 4207 C C . GLY B 1 109 ? 18.891 22.922 14.805 1 98.31 109 GLY B C 1
ATOM 4208 O O . GLY B 1 109 ? 19.266 23.547 13.797 1 98.31 109 GLY B O 1
ATOM 4209 N N . ASP B 1 110 ? 17.688 22.406 14.891 1 98.5 110 ASP B N 1
ATOM 4210 C CA . ASP B 1 110 ? 16.625 22.703 13.922 1 98.5 110 ASP B CA 1
ATOM 4211 C C . ASP B 1 110 ? 15.734 23.844 14.414 1 98.5 110 ASP B C 1
ATOM 4213 O O . ASP B 1 110 ? 15.023 23.688 15.406 1 98.5 110 ASP B O 1
ATOM 4217 N N . HIS B 1 111 ? 15.695 24.953 13.688 1 97.25 111 HIS B N 1
ATOM 4218 C CA . HIS B 1 111 ? 14.969 26.141 14.133 1 97.25 111 HIS B CA 1
ATOM 4219 C C . HIS B 1 111 ? 13.633 26.281 13.406 1 97.25 111 HIS B C 1
ATOM 4221 O O . HIS B 1 111 ? 13.023 27.344 13.406 1 97.25 111 HIS B O 1
ATOM 4227 N N . SER B 1 112 ? 13.25 25.188 12.836 1 96.38 112 SER B N 1
ATOM 4228 C CA . SER B 1 112 ? 11.977 25.203 12.117 1 96.38 112 SER B CA 1
ATOM 4229 C C . SER B 1 112 ? 10.812 25.453 13.07 1 96.38 112 SER B C 1
ATOM 4231 O O . SER B 1 112 ? 10.781 24.922 14.188 1 96.38 112 SER B O 1
ATOM 4233 N N . LEU B 1 113 ? 9.898 26.359 12.672 1 96.44 113 LEU B N 1
ATOM 4234 C CA . LEU B 1 113 ? 8.609 26.516 13.344 1 96.44 113 LEU B CA 1
ATOM 4235 C C . LEU B 1 113 ? 7.527 25.703 12.633 1 96.44 113 LEU B C 1
ATOM 4237 O O . LEU B 1 113 ? 7.402 25.781 11.406 1 96.44 113 LEU B O 1
ATOM 4241 N N . ILE B 1 114 ? 6.793 24.938 13.375 1 98 114 ILE B N 1
ATOM 4242 C CA . ILE B 1 114 ? 5.746 24.109 12.805 1 98 114 ILE B CA 1
ATOM 4243 C C . ILE B 1 114 ? 4.461 24.906 12.648 1 98 114 ILE B C 1
ATOM 4245 O O . ILE B 1 114 ? 3.684 24.688 11.719 1 98 114 ILE B O 1
ATOM 4249 N N . SER B 1 115 ? 4.203 25.781 13.547 1 97.06 115 SER B N 1
ATOM 4250 C CA . SER B 1 115 ? 2.971 26.562 13.648 1 97.06 115 SER B CA 1
ATOM 4251 C C . SER B 1 115 ? 3.246 27.969 14.172 1 97.06 115 SER B C 1
ATOM 4253 O O . SER B 1 115 ? 4.309 28.234 14.742 1 97.06 115 SER B O 1
ATOM 4255 N N . PRO B 1 116 ? 2.275 28.844 13.875 1 94.5 116 PRO B N 1
ATOM 4256 C CA . PRO B 1 116 ? 2.4 30.141 14.555 1 94.5 116 PRO B CA 1
ATOM 4257 C C . PRO B 1 116 ? 2.363 30.016 16.078 1 94.5 116 PRO B C 1
ATOM 4259 O O . PRO B 1 116 ? 1.705 29.109 16.609 1 94.5 116 PRO B O 1
ATOM 4262 N N . LYS B 1 117 ? 2.998 30.953 16.672 1 91.25 117 LYS B N 1
ATOM 4263 C CA . LYS B 1 117 ? 3.053 30.953 18.125 1 91.25 117 LYS B CA 1
ATOM 4264 C C . LYS B 1 117 ? 1.746 31.453 18.734 1 91.25 117 LYS B C 1
ATOM 4266 O O . LYS B 1 117 ? 1.239 32.5 18.328 1 91.25 117 LYS B O 1
ATOM 4271 N N . CYS B 1 118 ? 1.206 30.672 19.562 1 94.75 118 CYS B N 1
ATOM 4272 C CA . CYS B 1 118 ? 0.106 31.141 20.391 1 94.75 118 CYS B CA 1
ATOM 4273 C C . CYS B 1 118 ? 0.628 31.938 21.594 1 94.75 118 CYS B C 1
ATOM 4275 O O . CYS B 1 118 ? 1.3 31.391 22.469 1 94.75 118 CYS B O 1
ATOM 4277 N N . ILE B 1 119 ? 0.295 33.188 21.672 1 91.75 119 ILE B N 1
ATOM 4278 C CA . ILE B 1 119 ? 0.891 34.125 22.625 1 91.75 119 ILE B CA 1
ATOM 4279 C C . ILE B 1 119 ? 0.113 34.094 23.938 1 91.75 119 ILE B C 1
ATOM 4281 O O . ILE B 1 119 ? 0.668 34.344 25 1 91.75 119 ILE B O 1
ATOM 4285 N N . PHE B 1 120 ? -1.136 33.812 23.75 1 92.44 120 PHE B N 1
ATOM 4286 C CA . PHE B 1 120 ? -2.018 34 24.891 1 92.44 120 PHE B CA 1
ATOM 4287 C C . PHE B 1 120 ? -3.291 33.188 24.734 1 92.44 120 PHE B C 1
ATOM 4289 O O . PHE B 1 120 ? -3.793 33 23.625 1 92.44 120 PHE B O 1
ATOM 4296 N N . THR B 1 121 ? -3.721 32.531 25.828 1 95.5 121 THR B N 1
ATOM 4297 C CA . THR B 1 121 ? -5.043 31.906 25.875 1 95.5 121 THR B CA 1
ATOM 4298 C C . THR B 1 121 ? -5.805 32.375 27.109 1 95.5 121 THR B C 1
ATOM 4300 O O . THR B 1 121 ? -5.203 32.656 28.156 1 95.5 121 THR B O 1
ATOM 4303 N N . THR B 1 122 ? -7.059 32.5 26.969 1 93.88 122 THR B N 1
ATOM 4304 C CA . THR B 1 122 ? -7.895 32.844 28.109 1 93.88 122 THR B CA 1
ATOM 4305 C C . THR B 1 122 ? -9.32 32.344 27.922 1 93.88 122 THR B C 1
ATOM 4307 O O . THR B 1 122 ? -9.719 32 26.812 1 93.88 122 THR B O 1
ATOM 4310 N N . ASP B 1 123 ? -10.008 32.219 29.031 1 92.38 123 ASP B N 1
ATOM 4311 C CA . ASP B 1 123 ? -11.422 31.844 28.984 1 92.38 123 ASP B CA 1
ATOM 4312 C C . ASP B 1 123 ? -12.305 33.062 29.328 1 92.38 123 ASP B C 1
ATOM 4314 O O . ASP B 1 123 ? -13.531 32.938 29.375 1 92.38 123 ASP B O 1
ATOM 4318 N N . ASP B 1 124 ? -11.641 34.094 29.531 1 91.19 124 ASP B N 1
ATOM 4319 C CA . ASP B 1 124 ? -12.352 35.344 29.875 1 91.19 124 ASP B CA 1
ATOM 4320 C C . ASP B 1 124 ? -11.92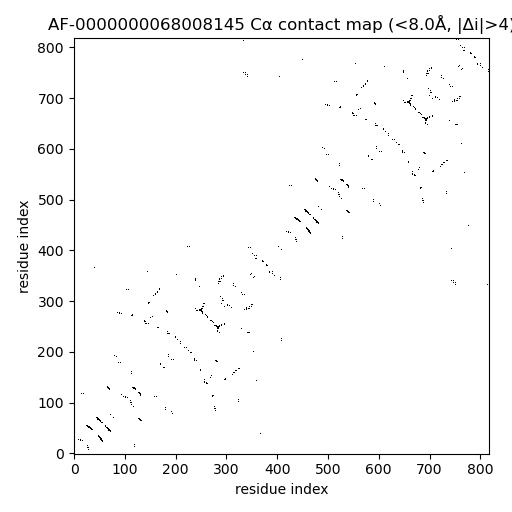2 36.5 29 1 91.19 124 ASP B C 1
ATOM 4322 O O . ASP B 1 124 ? -10.727 36.781 28.859 1 91.19 124 ASP B O 1
ATOM 4326 N N . PRO B 1 125 ? -12.805 37.219 28.453 1 91.62 125 PRO B N 1
ATOM 4327 C CA . PRO B 1 125 ? -14.258 37.094 28.531 1 91.62 125 PRO B CA 1
ATOM 4328 C C . PRO B 1 125 ? -14.812 35.938 27.734 1 91.62 125 PRO B C 1
ATOM 4330 O O . PRO B 1 125 ? -15.961 35.531 27.938 1 91.62 125 PRO B O 1
ATOM 4333 N N . LYS B 1 126 ? -14.141 35.438 26.766 1 91 126 LYS B N 1
ATOM 4334 C CA . LYS B 1 126 ? -14.469 34.25 25.953 1 91 126 LYS B CA 1
ATOM 4335 C C . LYS B 1 126 ? -13.258 33.344 25.812 1 91 126 LYS B C 1
ATOM 4337 O O . LYS B 1 126 ? -12.117 33.781 25.875 1 91 126 LYS B O 1
ATOM 4342 N N . THR B 1 127 ? -13.594 32.094 25.719 1 92.94 127 THR B N 1
ATOM 4343 C CA . THR B 1 127 ? -12.5 31.188 25.422 1 92.94 127 THR B CA 1
ATOM 4344 C C . THR B 1 127 ? -11.82 31.562 24.109 1 92.94 127 THR B C 1
ATOM 4346 O O . THR B 1 127 ? -12.484 31.703 23.078 1 92.94 127 THR B O 1
ATOM 4349 N N . MET B 1 128 ? -10.492 31.781 24.172 1 94.5 128 MET B N 1
ATOM 4350 C CA . MET B 1 128 ? -9.844 32.219 22.938 1 94.5 128 MET B CA 1
ATOM 4351 C C . MET B 1 128 ? -8.359 31.875 22.953 1 94.5 128 MET B C 1
ATOM 4353 O O . MET B 1 128 ? -7.789 31.609 24 1 94.5 128 MET B O 1
ATOM 4357 N N . LEU B 1 129 ? -7.832 31.766 21.781 1 96.25 129 LEU B N 1
ATOM 4358 C CA . LEU B 1 129 ? -6.402 31.703 21.5 1 96.25 129 LEU B CA 1
ATOM 4359 C C . LEU B 1 129 ? -5.945 32.969 20.766 1 96.25 129 LEU B C 1
ATOM 4361 O O . LEU B 1 129 ? -6.641 33.438 19.859 1 96.25 129 LEU B O 1
ATOM 4365 N N . VAL B 1 130 ? -4.828 33.531 21.156 1 95.69 130 VAL B N 1
ATOM 4366 C CA . VAL B 1 130 ? -4.297 34.75 20.531 1 95.69 130 VAL B CA 1
ATOM 4367 C C . VAL B 1 130 ? -2.965 34.438 19.859 1 95.69 130 VAL B C 1
ATOM 4369 O O . VAL B 1 130 ? -2.059 33.875 20.484 1 95.69 130 VAL B O 1
ATOM 4372 N N . PHE B 1 131 ? -2.908 34.812 18.578 1 95.31 131 PHE B N 1
ATOM 4373 C CA . PHE B 1 131 ? -1.729 34.5 17.781 1 95.31 131 PHE B CA 1
ATOM 4374 C C . PHE B 1 131 ? -1.072 35.781 17.266 1 95.31 131 PHE B C 1
ATOM 4376 O O . PHE B 1 131 ? -1.713 36.844 17.188 1 95.31 131 PHE B O 1
ATOM 4383 N N . GLU B 1 132 ? 0.208 35.625 16.969 1 89.12 132 GLU B N 1
ATOM 4384 C CA . GLU B 1 132 ? 0.823 36.625 16.109 1 89.12 132 GLU B CA 1
ATOM 4385 C C . GLU B 1 132 ? 0.204 36.625 14.719 1 89.12 132 GLU B C 1
ATOM 4387 O O . GLU B 1 132 ? -0.227 35.594 14.227 1 89.12 132 GLU B O 1
ATOM 4392 N N . ASP B 1 133 ? 0.07 37.781 14.156 1 91.31 133 ASP B N 1
ATOM 4393 C CA . ASP B 1 133 ? -0.33 37.844 12.758 1 91.31 133 ASP B CA 1
ATOM 4394 C C . ASP B 1 133 ? 0.842 37.5 11.836 1 91.31 133 ASP B C 1
ATOM 4396 O O . ASP B 1 133 ? 1.68 38.344 11.555 1 91.31 133 ASP B O 1
ATOM 4400 N N . ILE B 1 134 ? 0.828 36.281 11.281 1 92.44 134 ILE B N 1
ATOM 4401 C CA . ILE B 1 134 ? 2 35.812 10.562 1 92.44 134 ILE B CA 1
ATOM 4402 C C . ILE B 1 134 ? 2.053 36.438 9.172 1 92.44 134 ILE B C 1
ATOM 4404 O O . ILE B 1 134 ? 3.059 36.312 8.469 1 92.44 134 ILE B O 1
ATOM 4408 N N . LYS B 1 135 ? 1.009 37.125 8.805 1 89.62 135 LYS B N 1
ATOM 4409 C CA . LYS B 1 135 ? 1.076 37.906 7.574 1 89.62 135 LYS B CA 1
ATOM 4410 C C . LYS B 1 135 ? 2.174 38.969 7.66 1 89.62 135 LYS B C 1
ATOM 4412 O O . LYS B 1 135 ? 2.779 39.312 6.648 1 89.62 135 LYS B O 1
ATOM 4417 N N . ASP B 1 136 ? 2.342 39.406 8.867 1 88.94 136 ASP B N 1
ATOM 4418 C CA . ASP B 1 136 ? 3.387 40.406 9.102 1 88.94 136 ASP B CA 1
ATOM 4419 C C . ASP B 1 136 ? 4.766 39.812 8.781 1 88.94 136 ASP B C 1
ATOM 4421 O O . ASP B 1 136 ? 5.699 40.562 8.484 1 88.94 136 ASP B O 1
ATOM 4425 N N . SER B 1 137 ? 4.844 38.562 8.891 1 90.88 137 SER B N 1
ATOM 4426 C CA . SER B 1 137 ? 6.113 37.906 8.617 1 90.88 137 SER B CA 1
ATOM 4427 C C . SER B 1 137 ? 6.176 37.375 7.188 1 90.88 137 SER B C 1
ATOM 4429 O O . SER B 1 137 ? 7.055 36.594 6.844 1 90.88 137 SER B O 1
ATOM 4431 N N . GLY B 1 138 ? 5.223 37.688 6.422 1 91.81 138 GLY B N 1
ATOM 4432 C CA . GLY B 1 138 ? 5.27 37.406 4.996 1 91.81 138 GLY B CA 1
ATOM 4433 C C . GLY B 1 138 ? 4.562 36.125 4.617 1 91.81 138 GLY B C 1
ATOM 4434 O O . GLY B 1 138 ? 4.637 35.688 3.471 1 91.81 138 GLY B O 1
ATOM 4435 N N . PHE B 1 139 ? 3.92 35.531 5.488 1 95.06 139 PHE B N 1
ATOM 4436 C CA . PHE B 1 139 ? 3.191 34.312 5.18 1 95.06 139 PHE B CA 1
ATOM 4437 C C . PHE B 1 139 ? 1.855 34.625 4.516 1 95.06 139 PHE B C 1
ATOM 4439 O O . PHE B 1 139 ? 1.191 35.594 4.883 1 95.06 139 PHE B O 1
ATOM 4446 N N . GLN B 1 140 ? 1.48 33.844 3.623 1 92.75 140 GLN B N 1
ATOM 4447 C CA . GLN B 1 140 ? 0.23 34.031 2.898 1 92.75 140 GLN B CA 1
ATOM 4448 C C . GLN B 1 140 ? -0.438 32.688 2.582 1 92.75 140 GLN B C 1
ATOM 4450 O O . GLN B 1 140 ? 0.23 31.656 2.508 1 92.75 140 GLN B O 1
ATOM 4455 N N . MET B 1 141 ? -1.72 32.781 2.369 1 89.06 141 MET B N 1
ATOM 4456 C CA . MET B 1 141 ? -2.486 31.594 1.971 1 89.06 141 MET B CA 1
ATOM 4457 C C . MET B 1 141 ? -2.311 31.312 0.483 1 89.06 141 MET B C 1
ATOM 4459 O O . MET B 1 141 ? -1.98 32.219 -0.291 1 89.06 141 MET B O 1
ATOM 4463 N N . VAL B 1 142 ? -2.518 30.047 0.159 1 87.12 142 VAL B N 1
ATOM 4464 C CA . VAL B 1 142 ? -2.527 29.656 -1.25 1 87.12 142 VAL B CA 1
ATOM 4465 C C . VAL B 1 142 ? -3.961 29.391 -1.7 1 87.12 142 VAL B C 1
ATOM 4467 O O . VAL B 1 142 ? -4.859 29.234 -0.87 1 87.12 142 VAL B O 1
ATOM 4470 N N . ASP B 1 143 ? -4.129 29.422 -3.014 1 80.56 143 ASP B N 1
ATOM 4471 C CA . ASP B 1 143 ? -5.445 29.125 -3.568 1 80.56 143 ASP B CA 1
ATOM 4472 C C . ASP B 1 143 ? -5.832 27.656 -3.316 1 80.56 143 ASP B C 1
ATOM 4474 O O . ASP B 1 143 ? -5.242 26.75 -3.895 1 80.56 143 ASP B O 1
ATOM 4478 N N . ARG B 1 144 ? -6.816 27.516 -2.598 1 77.06 144 ARG B N 1
ATOM 4479 C CA . ARG B 1 144 ? -7.246 26.188 -2.168 1 77.06 144 ARG B CA 1
ATOM 4480 C C . ARG B 1 144 ? -7.82 25.391 -3.334 1 77.06 144 ARG B C 1
ATOM 4482 O O . ARG B 1 144 ? -7.891 24.172 -3.283 1 77.06 144 ARG B O 1
ATOM 4489 N N . LYS B 1 145 ? -8.234 26 -4.41 1 80.19 145 LYS B N 1
ATOM 4490 C CA . LYS B 1 145 ? -8.844 25.312 -5.543 1 80.19 145 LYS B CA 1
ATOM 4491 C C . LYS B 1 145 ? -7.793 24.641 -6.422 1 80.19 145 LYS B C 1
ATOM 4493 O O . LYS B 1 145 ? -8.086 23.688 -7.145 1 80.19 145 LYS B O 1
ATOM 4498 N N . LEU B 1 146 ? -6.645 25.094 -6.289 1 83.88 146 LEU B N 1
ATOM 4499 C CA . LEU B 1 146 ? -5.605 24.594 -7.188 1 83.88 146 LEU B CA 1
ATOM 4500 C C . LEU B 1 146 ? -4.855 23.422 -6.559 1 83.88 146 LEU B C 1
ATOM 4502 O O . LEU B 1 146 ? -4.375 22.547 -7.27 1 83.88 146 LEU B O 1
ATOM 4506 N N . GLY B 1 147 ? -4.773 23.344 -5.281 1 90.5 147 GLY B N 1
ATOM 4507 C CA . GLY B 1 147 ? -3.951 22.359 -4.609 1 90.5 147 GLY B CA 1
ATOM 4508 C C . GLY B 1 147 ? -2.475 22.703 -4.609 1 90.5 147 GLY B C 1
ATOM 4509 O O . GLY B 1 147 ? -2.057 23.656 -5.281 1 90.5 147 GLY B O 1
ATOM 4510 N N . LEU B 1 148 ? -1.713 21.984 -3.93 1 96.69 148 LEU B N 1
ATOM 4511 C CA . LEU B 1 148 ? -0.291 22.266 -3.773 1 96.69 148 LEU B CA 1
ATOM 4512 C C . LEU B 1 148 ? 0.531 21.531 -4.828 1 96.69 148 LEU B C 1
ATOM 4514 O O . LEU B 1 148 ? 0.292 20.359 -5.098 1 96.69 148 LEU B O 1
ATOM 4518 N N . ASP B 1 149 ? 1.43 22.25 -5.453 1 96.44 149 ASP B N 1
ATOM 4519 C CA . ASP B 1 149 ? 2.391 21.578 -6.328 1 96.44 149 ASP B CA 1
ATOM 4520 C C . ASP B 1 149 ? 3.451 20.844 -5.516 1 96.44 149 ASP B C 1
ATOM 4522 O O . ASP B 1 149 ? 3.355 20.75 -4.293 1 96.44 149 ASP B O 1
ATOM 4526 N N . LEU B 1 150 ? 4.418 20.266 -6.172 1 97.75 150 LEU B N 1
ATOM 4527 C CA . LEU B 1 150 ? 5.375 19.375 -5.527 1 97.75 150 LEU B CA 1
ATOM 4528 C C . LEU B 1 150 ? 6.242 20.141 -4.531 1 97.75 150 LEU B C 1
ATOM 4530 O O . LEU B 1 150 ? 6.492 19.656 -3.426 1 97.75 150 LEU B O 1
ATOM 4534 N N . GLU B 1 151 ? 6.75 21.297 -4.875 1 97.25 151 GLU B N 1
ATOM 4535 C CA . GLU B 1 151 ? 7.625 22.078 -4.004 1 97.25 151 GLU B CA 1
ATOM 4536 C C . GLU B 1 151 ? 6.93 22.422 -2.693 1 97.25 151 GLU B C 1
ATOM 4538 O O . GLU B 1 151 ? 7.512 22.281 -1.618 1 97.25 151 GLU B O 1
ATOM 4543 N N . HIS B 1 152 ? 5.695 22.922 -2.799 1 97.88 152 HIS B N 1
ATOM 4544 C CA . HIS B 1 152 ? 4.902 23.234 -1.614 1 97.88 152 HIS B CA 1
ATOM 4545 C C . HIS B 1 152 ? 4.641 21.969 -0.783 1 97.88 152 HIS B C 1
ATOM 4547 O O . HIS B 1 152 ? 4.738 22.016 0.446 1 97.88 152 HIS B O 1
ATOM 4553 N N . SER B 1 153 ? 4.328 20.891 -1.489 1 98.31 153 SER B N 1
ATOM 4554 C CA . SER B 1 153 ? 4.004 19.641 -0.816 1 98.31 153 SER B CA 1
ATOM 4555 C C . SER B 1 153 ? 5.191 19.125 -0.004 1 98.31 153 SER B C 1
ATOM 4557 O O . SER B 1 153 ? 5.016 18.594 1.096 1 98.31 153 SER B O 1
ATOM 4559 N N . LYS B 1 154 ? 6.383 19.297 -0.515 1 98.5 154 LYS B N 1
ATOM 4560 C CA . LYS B 1 154 ? 7.586 18.828 0.171 1 98.5 154 LYS B CA 1
ATOM 4561 C C . LYS B 1 154 ? 7.801 19.578 1.478 1 98.5 154 LYS B C 1
ATOM 4563 O O . LYS B 1 154 ? 8.266 19.016 2.465 1 98.5 154 LYS B O 1
ATOM 4568 N N . LEU B 1 155 ? 7.461 20.844 1.534 1 98.38 155 LEU B N 1
ATOM 4569 C CA . LEU B 1 155 ? 7.582 21.641 2.756 1 98.38 155 LEU B CA 1
ATOM 4570 C C . LEU B 1 155 ? 6.602 21.141 3.816 1 98.38 155 LEU B C 1
ATOM 4572 O O . LEU B 1 155 ? 6.957 21.031 4.992 1 98.38 155 LEU B O 1
ATOM 4576 N N . VAL B 1 156 ? 5.406 20.859 3.34 1 98.62 156 VAL B N 1
ATOM 4577 C CA . VAL B 1 156 ? 4.391 20.391 4.277 1 98.62 156 VAL B CA 1
ATOM 4578 C C . VAL B 1 156 ? 4.793 19.031 4.836 1 98.62 156 VAL B C 1
ATOM 4580 O O . VAL B 1 156 ? 4.699 18.797 6.043 1 98.62 156 VAL B O 1
ATOM 4583 N N . ILE B 1 157 ? 5.297 18.203 3.963 1 98.81 157 ILE B N 1
ATOM 4584 C CA . ILE B 1 157 ? 5.746 16.859 4.355 1 98.81 157 ILE B CA 1
ATOM 4585 C C . ILE B 1 157 ? 6.863 16.984 5.391 1 98.81 157 ILE B C 1
ATOM 4587 O O . ILE B 1 157 ? 6.887 16.25 6.375 1 98.81 157 ILE B O 1
ATOM 4591 N N . SER B 1 158 ? 7.727 17.875 5.176 1 98.81 158 SER B N 1
ATOM 4592 C CA . SER B 1 158 ? 8.828 18.109 6.113 1 98.81 158 SER B CA 1
ATOM 4593 C C . SER B 1 158 ? 8.305 18.516 7.484 1 98.81 158 SER B C 1
ATOM 4595 O O . SER B 1 158 ? 8.742 18 8.508 1 98.81 158 SER B O 1
ATOM 4597 N N . LYS B 1 159 ? 7.367 19.453 7.488 1 98.88 159 LYS B N 1
ATOM 4598 C CA . LYS B 1 159 ? 6.797 19.922 8.75 1 98.88 159 LYS B CA 1
ATOM 4599 C C . LYS B 1 159 ? 6.035 18.812 9.461 1 98.88 159 LYS B C 1
ATOM 4601 O O . LYS B 1 159 ? 6.133 18.656 10.68 1 98.88 159 LYS B O 1
ATOM 4606 N N . LEU B 1 160 ? 5.309 18.016 8.711 1 98.88 160 LEU B N 1
ATOM 4607 C CA . LEU B 1 160 ? 4.574 16.906 9.297 1 98.88 160 LEU B CA 1
ATOM 4608 C C . LEU B 1 160 ? 5.527 15.883 9.906 1 98.88 160 LEU B C 1
ATOM 4610 O O . LEU B 1 160 ? 5.293 15.391 11.016 1 98.88 160 LEU B O 1
ATOM 4614 N N . ALA B 1 161 ? 6.574 15.562 9.172 1 98.94 161 ALA B N 1
ATOM 4615 C CA . ALA B 1 161 ? 7.539 14.578 9.664 1 98.94 161 ALA B CA 1
ATOM 4616 C C . ALA B 1 161 ? 8.148 15.031 10.984 1 98.94 161 ALA B C 1
ATOM 4618 O O . ALA B 1 161 ? 8.281 14.227 11.914 1 98.94 161 ALA B O 1
ATOM 4619 N N . LYS B 1 162 ? 8.492 16.312 11.07 1 98.94 162 LYS B N 1
ATOM 4620 C CA . LYS B 1 162 ? 9.094 16.859 12.289 1 98.94 162 LYS B CA 1
ATOM 4621 C C . LYS B 1 162 ? 8.086 16.906 13.43 1 98.94 162 LYS B C 1
ATOM 4623 O O . LYS B 1 162 ? 8.406 16.547 14.562 1 98.94 162 LYS B O 1
ATOM 4628 N N . LEU B 1 163 ? 6.863 17.344 13.094 1 98.94 163 LEU B N 1
ATOM 4629 C CA . LEU B 1 163 ? 5.785 17.328 14.078 1 98.94 163 LEU B CA 1
ATOM 4630 C C . LEU B 1 163 ? 5.586 15.922 14.641 1 98.94 163 LEU B C 1
ATOM 4632 O O . LEU B 1 163 ? 5.531 15.742 15.859 1 98.94 163 LEU B O 1
ATOM 4636 N N . HIS B 1 164 ? 5.539 14.969 13.789 1 98.94 164 HIS B N 1
ATOM 4637 C CA . HIS B 1 164 ? 5.297 13.578 14.148 1 98.94 164 HIS B CA 1
ATOM 4638 C C . HIS B 1 164 ? 6.449 13.016 14.977 1 98.94 164 HIS B C 1
ATOM 4640 O O . HIS B 1 164 ? 6.227 12.406 16.031 1 98.94 164 HIS B O 1
ATOM 4646 N N . ALA B 1 165 ? 7.656 13.258 14.539 1 98.94 165 ALA B N 1
ATOM 4647 C CA . ALA B 1 165 ? 8.828 12.758 15.25 1 98.94 165 ALA B CA 1
ATOM 4648 C C . ALA B 1 165 ? 8.875 13.305 16.672 1 98.94 165 ALA B C 1
ATOM 4650 O O . ALA B 1 165 ? 9.008 12.539 17.641 1 98.94 165 ALA B O 1
ATOM 4651 N N . CYS B 1 166 ? 8.742 14.617 16.797 1 98.88 166 CYS B N 1
ATOM 4652 C CA . CYS B 1 166 ? 8.836 15.258 18.109 1 98.88 166 CYS B CA 1
ATOM 4653 C C . CYS B 1 166 ? 7.703 14.797 19.016 1 98.88 166 CYS B C 1
ATOM 4655 O O . CYS B 1 166 ? 7.91 14.602 20.219 1 98.88 166 CYS B O 1
ATOM 4657 N N . SER B 1 167 ? 6.543 14.641 18.469 1 98.88 167 SER B N 1
ATOM 4658 C CA . SER B 1 167 ? 5.41 14.219 19.281 1 98.88 167 SER B CA 1
ATOM 4659 C C . SER B 1 167 ? 5.621 12.812 19.828 1 98.88 167 SER B C 1
ATOM 4661 O O . SER B 1 167 ? 5.211 12.516 20.953 1 98.88 167 SER B O 1
ATOM 4663 N N . ALA B 1 168 ? 6.207 11.945 19.031 1 98.75 168 ALA B N 1
ATOM 4664 C CA . ALA B 1 168 ? 6.52 10.602 19.516 1 98.75 168 ALA B CA 1
ATOM 4665 C C . ALA B 1 168 ? 7.492 10.648 20.688 1 98.75 168 ALA B C 1
ATOM 4667 O O . ALA B 1 168 ? 7.328 9.922 21.672 1 98.75 168 ALA B O 1
ATOM 4668 N N . VAL B 1 169 ? 8.477 11.516 20.578 1 98.69 169 VAL B N 1
ATOM 4669 C CA . VAL B 1 169 ? 9.461 11.68 21.641 1 98.69 169 VAL B CA 1
ATOM 4670 C C . VAL B 1 169 ? 8.773 12.227 22.891 1 98.69 169 VAL B C 1
ATOM 4672 O O . VAL B 1 169 ? 9.039 11.766 24 1 98.69 169 VAL B O 1
ATOM 4675 N N . ILE B 1 170 ? 7.891 13.203 22.75 1 98.62 170 ILE B N 1
ATOM 4676 C CA . ILE B 1 170 ? 7.168 13.797 23.859 1 98.62 170 ILE B CA 1
ATOM 4677 C C . ILE B 1 170 ? 6.305 12.742 24.547 1 98.62 170 ILE B C 1
ATOM 4679 O O . ILE B 1 170 ? 6.25 12.672 25.781 1 98.62 170 ILE B O 1
ATOM 4683 N N . TYR B 1 171 ? 5.664 11.898 23.75 1 98.19 171 TYR B N 1
ATOM 4684 C CA . TYR B 1 171 ? 4.797 10.867 24.312 1 98.19 171 TYR B CA 1
ATOM 4685 C C . TYR B 1 171 ? 5.598 9.883 25.141 1 98.19 171 TYR B C 1
ATOM 4687 O O . TYR B 1 171 ? 5.109 9.383 26.156 1 98.19 171 TYR B O 1
ATOM 4695 N N . GLN B 1 172 ? 6.766 9.617 24.734 1 95.88 172 GLN B N 1
ATOM 4696 C CA . GLN B 1 172 ? 7.625 8.703 25.469 1 95.88 172 GLN B CA 1
ATOM 4697 C C . GLN B 1 172 ? 7.973 9.273 26.844 1 95.88 172 GLN B C 1
ATOM 4699 O O . GLN B 1 172 ? 8.016 8.539 27.844 1 95.88 172 GLN B O 1
ATOM 4704 N N . SER B 1 173 ? 8.203 10.57 26.891 1 95.62 173 SER B N 1
ATOM 4705 C CA . SER B 1 173 ? 8.656 11.195 28.125 1 95.62 173 SER B CA 1
ATOM 4706 C C . SER B 1 173 ? 7.477 11.625 29 1 95.62 173 SER B C 1
ATOM 4708 O O . SER B 1 173 ? 7.555 11.57 30.234 1 95.62 173 SER B O 1
ATOM 4710 N N . ASP B 1 174 ? 6.379 12.039 28.391 1 96.69 174 ASP B N 1
ATOM 4711 C CA . ASP B 1 174 ? 5.227 12.578 29.109 1 96.69 174 ASP B CA 1
ATOM 4712 C C . ASP B 1 174 ? 3.926 12.25 28.391 1 96.69 174 ASP B C 1
ATOM 4714 O O . ASP B 1 174 ? 3.291 13.141 27.812 1 96.69 174 ASP B O 1
ATOM 4718 N N . PRO B 1 175 ? 3.496 11.016 28.516 1 96.75 175 PRO B N 1
ATOM 4719 C CA . PRO B 1 175 ? 2.311 10.602 27.766 1 96.75 175 PRO B CA 1
ATOM 4720 C C . PRO B 1 175 ? 1.056 11.367 28.172 1 96.75 175 PRO B C 1
ATOM 4722 O O . PRO B 1 175 ? 0.135 11.523 27.359 1 96.75 175 PRO B O 1
ATOM 4725 N N . VAL B 1 176 ? 0.955 11.914 29.375 1 97.44 176 VAL B N 1
ATOM 4726 C CA . VAL B 1 176 ? -0.222 12.602 29.891 1 97.44 176 VAL B CA 1
ATOM 4727 C C . VAL B 1 176 ? -0.485 13.859 29.062 1 97.44 176 VAL B C 1
ATOM 4729 O O . VAL B 1 176 ? -1.636 14.273 28.906 1 97.44 176 VAL B O 1
ATOM 4732 N N . LEU B 1 177 ? 0.546 14.438 28.484 1 97.06 177 LEU B N 1
ATOM 4733 C CA . LEU B 1 177 ? 0.428 15.641 27.672 1 97.06 177 LEU B CA 1
ATOM 4734 C C . LEU B 1 177 ? -0.462 15.383 26.453 1 97.06 177 LEU B C 1
ATOM 4736 O O . LEU B 1 177 ? -1.011 16.312 25.875 1 97.06 177 LEU B O 1
ATOM 4740 N N . MET B 1 178 ? -0.594 14.055 26.109 1 97.88 178 MET B N 1
ATOM 4741 C CA . MET B 1 178 ? -1.351 13.727 24.906 1 97.88 178 MET B CA 1
ATOM 4742 C C . MET B 1 178 ? -2.795 13.375 25.25 1 97.88 178 MET B C 1
ATOM 4744 O O . MET B 1 178 ? -3.609 13.141 24.359 1 97.88 178 MET B O 1
ATOM 4748 N N . ASP B 1 179 ? -3.209 13.445 26.484 1 97.12 179 ASP B N 1
ATOM 4749 C CA . ASP B 1 179 ? -4.543 13.055 26.938 1 97.12 179 ASP B CA 1
ATOM 4750 C C . ASP B 1 179 ? -5.625 13.797 26.156 1 97.12 179 ASP B C 1
ATOM 4752 O O . ASP B 1 179 ? -6.594 13.188 25.703 1 97.12 179 ASP B O 1
ATOM 4756 N N . PRO B 1 180 ? -5.438 15.078 25.906 1 96.25 180 PRO B N 1
ATOM 4757 C CA . PRO B 1 180 ? -6.508 15.828 25.234 1 96.25 180 PRO B CA 1
ATOM 4758 C C . PRO B 1 180 ? -6.688 15.445 23.781 1 96.25 180 PRO B C 1
ATOM 4760 O O . PRO B 1 180 ? -7.68 15.82 23.156 1 96.25 180 PRO B O 1
ATOM 4763 N N . VAL B 1 181 ? -5.727 14.688 23.266 1 97.44 181 VAL B N 1
ATOM 4764 C CA . VAL B 1 181 ? -5.758 14.438 21.828 1 97.44 181 VAL B CA 1
ATOM 4765 C C . VAL B 1 181 ? -5.785 12.938 21.562 1 97.44 181 VAL B C 1
ATOM 4767 O O . VAL B 1 181 ? -5.359 12.484 20.5 1 97.44 181 VAL B O 1
ATOM 4770 N N . LEU B 1 182 ? -6.254 12.172 22.469 1 96.56 182 LEU B N 1
ATOM 4771 C CA . LEU B 1 182 ? -6.246 10.719 22.328 1 96.56 182 LEU B CA 1
ATOM 4772 C C . LEU B 1 182 ? -7.496 10.234 21.609 1 96.56 182 LEU B C 1
ATOM 4774 O O . LEU B 1 182 ? -7.52 9.125 21.062 1 96.56 182 LEU B O 1
ATOM 4778 N N . GLU B 1 183 ? -8.523 11.07 21.609 1 94.44 183 GLU B N 1
ATOM 4779 C CA . GLU B 1 183 ? -9.758 10.695 20.922 1 94.44 183 GLU B CA 1
ATOM 4780 C C . GLU B 1 183 ? -9.867 11.375 19.562 1 94.44 183 GLU B C 1
ATOM 4782 O O . GLU B 1 183 ? -9.664 12.586 19.453 1 94.44 183 GLU B O 1
ATOM 4787 N N . GLY B 1 184 ? -10.188 10.586 18.547 1 93.19 184 GLY B N 1
ATOM 4788 C CA . GLY B 1 184 ? -10.289 11.117 17.203 1 93.19 184 GLY B CA 1
ATOM 4789 C C . GLY B 1 184 ? -11.578 11.883 16.969 1 93.19 184 GLY B C 1
ATOM 4790 O O . GLY B 1 184 ? -12.477 11.875 17.797 1 93.19 184 GLY B O 1
ATOM 4791 N N . ALA B 1 185 ? -11.625 12.547 15.828 1 91.06 185 ALA B N 1
ATOM 4792 C CA . ALA B 1 185 ? -12.766 13.375 15.445 1 91.06 185 ALA B CA 1
ATOM 4793 C C . ALA B 1 185 ? -14.016 12.523 15.258 1 91.06 185 ALA B C 1
ATOM 4795 O O . ALA B 1 185 ? -15.133 12.984 15.492 1 91.06 185 ALA B O 1
ATOM 4796 N N . ILE B 1 186 ? -13.836 11.297 14.773 1 94.5 186 ILE B N 1
ATOM 4797 C CA . ILE B 1 186 ? -14.93 10.328 14.641 1 94.5 186 ILE B CA 1
ATOM 4798 C C . ILE B 1 186 ? -14.766 9.227 15.688 1 94.5 186 ILE B C 1
ATOM 4800 O O . ILE B 1 186 ? -13.773 8.492 15.68 1 94.5 186 ILE B O 1
ATOM 4804 N N . SER B 1 187 ? -15.672 9.156 16.625 1 93.56 187 SER B N 1
ATOM 4805 C CA . SER B 1 187 ? -15.578 8.195 17.719 1 93.56 187 SER B CA 1
ATOM 4806 C C . SER B 1 187 ? -16.953 7.715 18.156 1 93.56 187 SER B C 1
ATOM 4808 O O . SER B 1 187 ? -17.969 8.219 17.672 1 93.56 187 SER B O 1
ATOM 4810 N N . THR B 1 188 ? -17 6.719 19 1 91.88 188 THR B N 1
ATOM 4811 C CA . THR B 1 188 ? -18.25 6.176 19.516 1 91.88 188 THR B CA 1
ATOM 4812 C C . THR B 1 188 ? -18.703 6.934 20.766 1 91.88 188 THR B C 1
ATOM 4814 O O . THR B 1 188 ? -19.75 6.637 21.328 1 91.88 188 THR B O 1
ATOM 4817 N N . ASN B 1 189 ? -17.953 7.883 21.172 1 91.12 189 ASN B N 1
ATOM 4818 C CA . ASN B 1 189 ? -18.312 8.719 22.312 1 91.12 189 ASN B CA 1
ATOM 4819 C C . ASN B 1 189 ? -19.594 9.492 22.047 1 91.12 189 ASN B C 1
ATOM 4821 O O . ASN B 1 189 ? -19.688 10.273 21.094 1 91.12 189 ASN B O 1
ATOM 4825 N N . PRO B 1 190 ? -20.609 9.297 22.828 1 88.88 190 PRO B N 1
ATOM 4826 C CA . PRO B 1 190 ? -21.891 9.953 22.594 1 88.88 190 PRO B CA 1
ATOM 4827 C C . PRO B 1 190 ? -21.781 11.477 22.547 1 88.88 190 PRO B C 1
ATOM 4829 O O . PRO B 1 190 ? -22.562 12.141 21.859 1 88.88 190 PRO B O 1
ATOM 4832 N N . ASP B 1 191 ? -20.844 12.008 23.188 1 83.88 191 ASP B N 1
ATOM 4833 C CA . ASP B 1 191 ? -20.672 13.461 23.25 1 83.88 191 ASP B CA 1
ATOM 4834 C C . ASP B 1 191 ? -20.047 13.992 21.953 1 83.88 191 ASP B C 1
ATOM 4836 O O . ASP B 1 191 ? -20.078 15.195 21.688 1 83.88 191 ASP B O 1
ATOM 4840 N N . ARG B 1 192 ? -19.516 13.094 21.125 1 83.62 192 ARG B N 1
ATOM 4841 C CA . ARG B 1 192 ? -18.812 13.5 19.906 1 83.62 192 ARG B CA 1
ATOM 4842 C C . ARG B 1 192 ? -19.594 13.117 18.656 1 83.62 192 ARG B C 1
ATOM 4844 O O . ARG B 1 192 ? -19 12.883 17.609 1 83.62 192 ARG B O 1
ATOM 4851 N N . GLN B 1 193 ? -20.859 13.086 18.734 1 84.38 193 GLN B N 1
ATOM 4852 C CA . GLN B 1 193 ? -21.656 12.547 17.641 1 84.38 193 GLN B CA 1
ATOM 4853 C C . GLN B 1 193 ? -22.25 13.672 16.781 1 84.38 193 GLN B C 1
ATOM 4855 O O . GLN B 1 193 ? -22.766 13.422 15.695 1 84.38 193 GLN B O 1
ATOM 4860 N N . ASP B 1 194 ? -22.156 14.883 17.172 1 77.5 194 ASP B N 1
ATOM 4861 C CA . ASP B 1 194 ? -22.906 16 16.609 1 77.5 194 ASP B CA 1
ATOM 4862 C C . ASP B 1 194 ? -22.547 16.219 15.133 1 77.5 194 ASP B C 1
ATOM 4864 O O . ASP B 1 194 ? -23.406 16.578 14.328 1 77.5 194 ASP B O 1
ATOM 4868 N N . PHE B 1 195 ? -21.344 15.945 14.711 1 78.62 195 PHE B N 1
ATOM 4869 C CA . PHE B 1 195 ? -20.938 16.266 13.352 1 78.62 195 PHE B CA 1
ATOM 4870 C C . PHE B 1 195 ? -20.859 15.016 12.492 1 78.62 195 PHE B C 1
ATOM 4872 O O . PHE B 1 195 ? -20.484 15.078 11.32 1 78.62 195 PHE B O 1
ATOM 4879 N N . LEU B 1 196 ? -21.344 13.953 13.039 1 88.5 196 LEU B N 1
ATOM 4880 C CA . LEU B 1 196 ? -21.141 12.695 12.328 1 88.5 196 LEU B CA 1
ATOM 4881 C C . LEU B 1 196 ? -22.125 12.555 11.18 1 88.5 196 LEU B C 1
ATOM 4883 O O . LEU B 1 196 ? -21.844 11.891 10.18 1 88.5 196 LEU B O 1
ATOM 4887 N N . GLU B 1 197 ? -23.297 13.258 11.383 1 86.12 197 GLU B N 1
ATOM 4888 C CA . GLU B 1 197 ? -24.281 13.227 10.305 1 86.12 197 GLU B CA 1
ATOM 4889 C C . GLU B 1 197 ? -23.734 13.875 9.039 1 86.12 197 GLU B C 1
ATOM 4891 O O . GLU B 1 197 ? -24.156 13.547 7.93 1 86.12 197 GLU B O 1
ATOM 4896 N N . PHE B 1 198 ? -22.828 14.766 9.211 1 87.62 198 PHE B N 1
ATOM 4897 C CA . PHE B 1 198 ? -22.156 15.438 8.109 1 87.62 198 PHE B CA 1
ATOM 4898 C C . PHE B 1 198 ? -21.562 14.43 7.129 1 87.62 198 PHE B C 1
ATOM 4900 O O . PHE B 1 198 ? -21.734 14.562 5.914 1 87.62 198 PHE B O 1
ATOM 4907 N N . TYR B 1 199 ? -20.922 13.398 7.641 1 93.06 199 TYR B N 1
ATOM 4908 C CA . TYR B 1 199 ? -20.281 12.383 6.809 1 93.06 199 TYR B CA 1
ATOM 4909 C C . TYR B 1 199 ? -21.328 11.586 6.027 1 93.06 199 TYR B C 1
ATOM 4911 O O . TYR B 1 199 ? -21.125 11.289 4.848 1 93.06 199 TYR B O 1
ATOM 4919 N N . ARG B 1 200 ? -22.422 11.281 6.676 1 92.25 200 ARG B N 1
ATOM 4920 C CA . ARG B 1 200 ? -23.516 10.57 6.012 1 92.25 200 ARG B CA 1
ATOM 4921 C C . ARG B 1 200 ? -24.109 11.414 4.895 1 92.25 200 ARG B C 1
ATOM 4923 O O . ARG B 1 200 ? -24.406 10.906 3.811 1 92.25 200 ARG B O 1
ATOM 4930 N N . MET B 1 201 ? -24.266 12.664 5.219 1 90.81 201 MET B N 1
ATOM 4931 C CA . MET B 1 201 ? -24.844 13.594 4.25 1 90.81 201 MET B CA 1
ATOM 4932 C C . MET B 1 201 ? -23.969 13.703 3.01 1 90.81 201 MET B C 1
ATOM 4934 O O . MET B 1 201 ? -24.469 13.688 1.885 1 90.81 201 MET B O 1
ATOM 4938 N N . CYS B 1 202 ? -22.688 13.812 3.223 1 92.94 202 CYS B N 1
ATOM 4939 C CA . CYS B 1 202 ? -21.766 13.898 2.102 1 92.94 202 CYS B CA 1
ATOM 4940 C C . CYS B 1 202 ? -21.812 12.625 1.26 1 92.94 202 CYS B C 1
ATOM 4942 O O . CYS B 1 202 ? -21.812 12.688 0.03 1 92.94 202 CYS B O 1
ATOM 4944 N N . SER B 1 203 ? -21.828 11.492 1.926 1 94.88 203 SER B N 1
ATOM 4945 C CA . SER B 1 203 ? -21.922 10.219 1.218 1 94.88 203 SER B CA 1
ATOM 4946 C C . SER B 1 203 ? -23.188 10.141 0.387 1 94.88 203 SER B C 1
ATOM 4948 O O . SER B 1 203 ? -23.172 9.695 -0.761 1 94.88 203 SER B O 1
ATOM 4950 N N . ARG B 1 204 ? -24.312 10.609 0.944 1 93.25 204 ARG B N 1
ATOM 4951 C CA . ARG B 1 204 ? -25.578 10.625 0.227 1 93.25 204 ARG B CA 1
ATOM 4952 C C . ARG B 1 204 ? -25.5 11.516 -1.008 1 93.25 204 ARG B C 1
ATOM 4954 O O . ARG B 1 204 ? -26.031 11.172 -2.064 1 93.25 204 ARG B O 1
ATOM 4961 N N . GLN B 1 205 ? -24.891 12.633 -0.795 1 93.06 205 GLN B N 1
ATOM 4962 C CA . GLN B 1 205 ? -24.766 13.555 -1.914 1 93.06 205 GLN B CA 1
ATOM 4963 C C . GLN B 1 205 ? -23.938 12.945 -3.041 1 93.06 205 GLN B C 1
ATOM 4965 O O . GLN B 1 205 ? -24.203 13.195 -4.219 1 93.06 205 GLN B O 1
ATOM 4970 N N . VAL B 1 206 ? -22.938 12.227 -2.721 1 95.5 206 VAL B N 1
ATOM 4971 C CA . VAL B 1 206 ? -22.109 11.562 -3.73 1 95.5 206 VAL B CA 1
ATOM 4972 C C . VAL B 1 206 ? -22.953 10.547 -4.496 1 95.5 206 VAL B C 1
ATOM 4974 O O . VAL B 1 206 ? -22.859 10.453 -5.723 1 95.5 206 VAL B O 1
ATOM 4977 N N . VAL B 1 207 ? -23.797 9.789 -3.779 1 95.94 207 VAL B N 1
ATOM 4978 C CA . VAL B 1 207 ? -24.688 8.828 -4.422 1 95.94 207 VAL B CA 1
ATOM 4979 C C . VAL B 1 207 ? -25.594 9.539 -5.422 1 95.94 207 VAL B C 1
ATOM 4981 O O . VAL B 1 207 ? -25.75 9.086 -6.555 1 95.94 207 VAL B O 1
ATOM 4984 N N . GLN B 1 208 ? -26.125 10.68 -4.988 1 93.62 208 GLN B N 1
ATOM 4985 C CA . GLN B 1 208 ? -27 11.445 -5.863 1 93.62 208 GLN B CA 1
ATOM 4986 C C . GLN B 1 208 ? -26.266 11.945 -7.094 1 93.62 208 GLN B C 1
ATOM 4988 O O . GLN B 1 208 ? -26.797 11.945 -8.203 1 93.62 208 GLN B O 1
ATOM 4993 N N . LEU B 1 209 ? -25.125 12.375 -6.859 1 93.81 209 LEU B N 1
ATOM 4994 C CA . LEU B 1 209 ? -24.328 12.852 -7.973 1 93.81 209 LEU B CA 1
ATOM 4995 C C . LEU B 1 209 ? -24.047 11.734 -8.969 1 93.81 209 LEU B C 1
ATOM 4997 O O . LEU B 1 209 ? -24.172 11.922 -10.18 1 93.81 209 LEU B O 1
ATOM 5001 N N . VAL B 1 210 ? -23.625 10.578 -8.469 1 95.44 210 VAL B N 1
ATOM 5002 C CA . VAL B 1 210 ? -23.312 9.438 -9.32 1 95.44 210 VAL B CA 1
ATOM 5003 C C . VAL B 1 210 ? -24.547 9.047 -10.133 1 95.44 210 VAL B C 1
ATOM 5005 O O . VAL B 1 210 ? -24.438 8.781 -11.336 1 95.44 210 VAL B O 1
ATOM 5008 N N . LYS B 1 211 ? -25.672 9.07 -9.539 1 95.25 211 LYS B N 1
ATOM 5009 C CA . LYS B 1 211 ? -26.922 8.773 -10.234 1 95.25 211 LYS B CA 1
ATOM 5010 C C . LYS B 1 211 ? -27.188 9.797 -11.336 1 95.25 211 LYS B C 1
ATOM 5012 O O . LYS B 1 211 ? -27.672 9.445 -12.422 1 95.25 211 LYS B O 1
ATOM 5017 N N . SER B 1 212 ? -26.859 11 -11.094 1 93.44 212 SER B N 1
ATOM 5018 C CA . SER B 1 212 ? -27.125 12.078 -12.039 1 93.44 212 SER B CA 1
ATOM 5019 C C . SER B 1 212 ? -26.203 11.992 -13.258 1 93.44 212 SER B C 1
ATOM 5021 O O . SER B 1 212 ? -26.516 12.562 -14.305 1 93.44 212 SER B O 1
ATOM 5023 N N . TRP B 1 213 ? -25.016 11.367 -13.086 1 93.5 213 TRP B N 1
ATOM 5024 C CA . TRP B 1 213 ? -24.094 11.234 -14.211 1 93.5 213 TRP B CA 1
ATOM 5025 C C . TRP B 1 213 ? -24.703 10.398 -15.328 1 93.5 213 TRP B C 1
ATOM 5027 O O . TRP B 1 213 ? -24.266 10.477 -16.484 1 93.5 213 TRP B O 1
ATOM 5037 N N . ASN B 1 214 ? -25.688 9.578 -15.039 1 94.25 214 ASN B N 1
ATOM 5038 C CA . ASN B 1 214 ? -26.297 8.664 -16 1 94.25 214 ASN B CA 1
ATOM 5039 C C . ASN B 1 214 ? -25.234 7.918 -16.812 1 94.25 214 ASN B C 1
ATOM 5041 O O . ASN B 1 214 ? -25.328 7.848 -18.031 1 94.25 214 ASN B O 1
ATOM 5045 N N . ASP B 1 215 ? -24.203 7.566 -16.234 1 94.56 215 ASP B N 1
ATOM 5046 C CA . ASP B 1 215 ? -23.094 6.809 -16.812 1 94.56 215 ASP B CA 1
ATOM 5047 C C . ASP B 1 215 ? -23.094 5.367 -16.312 1 94.56 215 ASP B C 1
ATOM 5049 O O . ASP B 1 215 ? -22.781 5.105 -15.148 1 94.56 215 ASP B O 1
ATOM 5053 N N . PRO B 1 216 ? -23.359 4.434 -17.156 1 94.5 216 PRO B N 1
ATOM 5054 C CA . PRO B 1 216 ? -23.5 3.033 -16.734 1 94.5 216 PRO B CA 1
ATOM 5055 C C . PRO B 1 216 ? -22.203 2.469 -16.141 1 94.5 216 PRO B C 1
ATOM 5057 O O . PRO B 1 216 ? -22.234 1.481 -15.406 1 94.5 216 PRO B O 1
ATOM 5060 N N . SER B 1 217 ? -21.094 3.074 -16.391 1 93.31 217 SER B N 1
ATOM 5061 C CA . SER B 1 217 ? -19.812 2.586 -15.906 1 93.31 217 SER B CA 1
ATOM 5062 C C . SER B 1 217 ? -19.734 2.66 -14.383 1 93.31 217 SER B C 1
ATOM 5064 O O . SER B 1 217 ? -18.875 2.008 -13.766 1 93.31 217 SER B O 1
ATOM 5066 N N . TYR B 1 218 ? -20.641 3.395 -13.758 1 95.31 218 TYR B N 1
ATOM 5067 C CA . TYR B 1 218 ? -20.578 3.57 -12.305 1 95.31 218 TYR B CA 1
ATOM 5068 C C . TYR B 1 218 ? -21.75 2.879 -11.625 1 95.31 218 TYR B C 1
ATOM 5070 O O . TYR B 1 218 ? -21.859 2.895 -10.398 1 95.31 218 TYR B O 1
ATOM 5078 N N . ASP B 1 219 ? -22.578 2.199 -12.391 1 93.12 219 ASP B N 1
ATOM 5079 C CA . ASP B 1 219 ? -23.781 1.584 -11.844 1 93.12 219 ASP B CA 1
ATOM 5080 C C . ASP B 1 219 ? -23.438 0.498 -10.828 1 93.12 219 ASP B C 1
ATOM 5082 O O . ASP B 1 219 ? -24.109 0.351 -9.812 1 93.12 219 ASP B O 1
ATOM 5086 N N . HIS B 1 220 ? -22.375 -0.144 -11.133 1 90.81 220 HIS B N 1
ATOM 5087 C CA . HIS B 1 220 ? -21.984 -1.259 -10.281 1 90.81 220 HIS B CA 1
ATOM 5088 C C . HIS B 1 220 ? -21.516 -0.767 -8.922 1 90.81 220 HIS B C 1
ATOM 5090 O O . HIS B 1 220 ? -21.438 -1.544 -7.965 1 90.81 220 HIS B O 1
ATOM 5096 N N . LEU B 1 221 ? -21.25 0.519 -8.789 1 95.5 221 LEU B N 1
ATOM 5097 C CA . LEU B 1 221 ? -20.75 1.094 -7.543 1 95.5 221 LEU B CA 1
ATOM 5098 C C . LEU B 1 221 ? -21.906 1.593 -6.68 1 95.5 221 LEU B C 1
ATOM 5100 O O . LEU B 1 221 ? -21.734 1.8 -5.473 1 95.5 221 LEU B O 1
ATOM 5104 N N . LEU B 1 222 ? -23.078 1.801 -7.27 1 95.69 222 LEU B N 1
ATOM 5105 C CA . LEU B 1 222 ? -24.172 2.514 -6.621 1 95.69 222 LEU B CA 1
ATOM 5106 C C . LEU B 1 222 ? -24.641 1.769 -5.375 1 95.69 222 LEU B C 1
ATOM 5108 O O . LEU B 1 222 ? -24.859 2.377 -4.324 1 95.69 222 LEU B O 1
ATOM 5112 N N . GLU B 1 223 ? -24.75 0.5 -5.512 1 95.12 223 GLU B N 1
ATOM 5113 C CA . GLU B 1 223 ? -25.203 -0.275 -4.363 1 95.12 223 GLU B CA 1
ATOM 5114 C C . GLU B 1 223 ? -24.234 -0.145 -3.191 1 95.12 223 GLU B C 1
ATOM 5116 O O . GLU B 1 223 ? -24.656 0.049 -2.049 1 95.12 223 GLU B O 1
ATOM 5121 N N . ARG B 1 224 ? -22.984 -0.282 -3.457 1 95.5 224 ARG B N 1
ATOM 5122 C CA . ARG B 1 224 ? -21.953 -0.175 -2.422 1 95.5 224 ARG B CA 1
ATOM 5123 C C . ARG B 1 224 ? -21.922 1.23 -1.831 1 95.5 224 ARG B C 1
ATOM 5125 O O . ARG B 1 224 ? -21.75 1.396 -0.622 1 95.5 224 ARG B O 1
ATOM 5132 N N . LEU B 1 225 ? -22.094 2.217 -2.652 1 96.94 225 LEU B N 1
ATOM 5133 C CA . LEU B 1 225 ? -22.109 3.604 -2.197 1 96.94 225 LEU B CA 1
ATOM 5134 C C . LEU B 1 225 ? -23.312 3.881 -1.31 1 96.94 225 LEU B C 1
ATOM 5136 O O . LEU B 1 225 ? -23.203 4.602 -0.314 1 96.94 225 LEU B O 1
ATOM 5140 N N . GLU B 1 226 ? -24.391 3.295 -1.662 1 96.5 226 GLU B N 1
ATOM 5141 C CA . GLU B 1 226 ? -25.594 3.449 -0.847 1 96.5 226 GLU B CA 1
ATOM 5142 C C . GLU B 1 226 ? -25.422 2.799 0.522 1 96.5 226 GLU B C 1
ATOM 5144 O O . GLU B 1 226 ? -25.891 3.33 1.532 1 96.5 226 GLU B O 1
ATOM 5149 N N . ASN B 1 227 ? -24.766 1.737 0.481 1 95.69 227 ASN B N 1
ATOM 5150 C CA . ASN B 1 227 ? -24.516 1.04 1.74 1 95.69 227 ASN B CA 1
ATOM 5151 C C . ASN B 1 227 ? -23.484 1.771 2.598 1 95.69 227 ASN B C 1
ATOM 5153 O O . ASN B 1 227 ? -23.469 1.612 3.82 1 95.69 227 ASN B O 1
ATOM 5157 N N . LEU B 1 228 ? -22.641 2.5 1.95 1 95.69 228 LEU B N 1
ATOM 5158 C CA . LEU B 1 228 ? -21.594 3.227 2.662 1 95.69 228 LEU B CA 1
ATOM 5159 C C . LEU B 1 228 ? -22.188 4.191 3.68 1 95.69 228 LEU B C 1
ATOM 5161 O O . LEU B 1 228 ? -21.609 4.43 4.738 1 95.69 228 LEU B O 1
ATOM 5165 N N . GLN B 1 229 ? -23.375 4.715 3.434 1 92.62 229 GLN B N 1
ATOM 5166 C CA . GLN B 1 229 ? -24.047 5.633 4.348 1 92.62 229 GLN B CA 1
ATOM 5167 C C . GLN B 1 229 ? -24.234 4.996 5.723 1 92.62 229 GLN B C 1
ATOM 5169 O O . GLN B 1 229 ? -24.188 5.684 6.746 1 92.62 229 GLN B O 1
ATOM 5174 N N . LYS B 1 230 ? -24.359 3.727 5.68 1 94.12 230 LYS B N 1
ATOM 5175 C CA . LYS B 1 230 ? -24.609 2.998 6.922 1 94.12 230 LYS B CA 1
ATOM 5176 C C . LYS B 1 230 ? -23.297 2.699 7.652 1 94.12 230 LYS B C 1
ATOM 5178 O O . LYS B 1 230 ? -23.297 2.557 8.875 1 94.12 230 LYS B O 1
ATOM 5183 N N . THR B 1 231 ? -22.25 2.629 6.895 1 95.88 231 THR B N 1
ATOM 5184 C CA . THR B 1 231 ? -21.016 2.109 7.492 1 95.88 231 THR B CA 1
ATOM 5185 C C . THR B 1 231 ? -19.969 3.209 7.621 1 95.88 231 THR B C 1
ATOM 5187 O O . THR B 1 231 ? -18.938 3.018 8.266 1 95.88 231 THR B O 1
ATOM 5190 N N . ILE B 1 232 ? -20.219 4.367 7.082 1 96.5 232 ILE B N 1
ATOM 5191 C CA . ILE B 1 232 ? -19.188 5.402 6.957 1 96.5 232 ILE B CA 1
ATOM 5192 C C . ILE B 1 232 ? -18.703 5.82 8.344 1 96.5 232 ILE B C 1
ATOM 5194 O O . ILE B 1 232 ? -17.516 6.105 8.531 1 96.5 232 ILE B O 1
ATOM 5198 N N . ILE B 1 233 ? -19.531 5.801 9.398 1 96.25 233 ILE B N 1
ATOM 5199 C CA . ILE B 1 233 ? -19.141 6.207 10.742 1 96.25 233 ILE B CA 1
ATOM 5200 C C . ILE B 1 233 ? -18.25 5.125 11.367 1 96.25 233 ILE B C 1
ATOM 5202 O O . ILE B 1 233 ? -17.203 5.426 11.945 1 96.25 233 ILE B O 1
ATOM 5206 N N . SER B 1 234 ? -18.703 3.895 11.25 1 96.44 234 SER B N 1
ATOM 5207 C CA . SER B 1 234 ? -17.891 2.809 11.797 1 96.44 234 SER B CA 1
ATOM 5208 C C . SER B 1 234 ? -16.516 2.754 11.125 1 96.44 234 SER B C 1
ATOM 5210 O O . SER B 1 234 ? -15.508 2.49 11.789 1 96.44 234 SER B O 1
ATOM 5212 N N . LYS B 1 235 ? -16.453 2.973 9.859 1 96.94 235 LYS B N 1
ATOM 5213 C CA . LYS B 1 235 ? -15.188 3.002 9.148 1 96.94 235 LYS B CA 1
ATOM 5214 C C . LYS B 1 235 ? -14.344 4.199 9.57 1 96.94 235 LYS B C 1
ATOM 5216 O O . LYS B 1 235 ? -13.117 4.109 9.641 1 96.94 235 LYS B O 1
ATOM 5221 N N . GLY B 1 236 ? -15 5.316 9.766 1 96.69 236 GLY B N 1
ATOM 5222 C CA . GLY B 1 236 ? -14.305 6.473 10.305 1 96.69 236 GLY B CA 1
ATOM 5223 C C . GLY B 1 236 ? -13.711 6.223 11.68 1 96.69 236 GLY B C 1
ATOM 5224 O O . GLY B 1 236 ? -12.594 6.668 11.969 1 96.69 236 GLY B O 1
ATOM 5225 N N . VAL B 1 237 ? -14.453 5.52 12.516 1 97.12 237 VAL B N 1
ATOM 5226 C CA . VAL B 1 237 ? -13.961 5.168 13.844 1 97.12 237 VAL B CA 1
ATOM 5227 C C . VAL B 1 237 ? -12.703 4.316 13.719 1 97.12 237 VAL B C 1
ATOM 5229 O O . VAL B 1 237 ? -11.742 4.496 14.484 1 97.12 237 VAL B O 1
ATOM 5232 N N . GLN B 1 238 ? -12.688 3.447 12.742 1 96.81 238 GLN B N 1
ATOM 5233 C CA . GLN B 1 238 ? -11.531 2.58 12.531 1 96.81 238 GLN B CA 1
ATOM 5234 C C . GLN B 1 238 ? -10.297 3.393 12.156 1 96.81 238 GLN B C 1
ATOM 5236 O O . GLN B 1 238 ? -9.172 3.041 12.531 1 96.81 238 GLN B O 1
ATOM 5241 N N . VAL B 1 239 ? -10.461 4.449 11.422 1 97.69 239 VAL B N 1
ATOM 5242 C CA . VAL B 1 239 ? -9.367 5.34 11.055 1 97.69 239 VAL B CA 1
ATOM 5243 C C . VAL B 1 239 ? -8.688 5.875 12.305 1 97.69 239 VAL B C 1
ATOM 5245 O O . VAL B 1 239 ? -7.461 6.004 12.352 1 97.69 239 VAL B O 1
ATOM 5248 N N . TYR B 1 240 ? -9.461 6.086 13.352 1 97.44 240 TYR B N 1
ATOM 5249 C CA . TYR B 1 240 ? -8.938 6.746 14.547 1 97.44 240 TYR B CA 1
ATOM 5250 C C . TYR B 1 240 ? -8.672 5.73 15.656 1 97.44 240 TYR B C 1
ATOM 5252 O O . TYR B 1 240 ? -8.289 6.105 16.766 1 97.44 240 TYR B O 1
ATOM 5260 N N . THR B 1 241 ? -8.922 4.469 15.367 1 96.88 241 THR B N 1
ATOM 5261 C CA . THR B 1 241 ? -8.578 3.453 16.359 1 96.88 241 THR B CA 1
ATOM 5262 C C . THR B 1 241 ? -7.066 3.248 16.422 1 96.88 241 THR B C 1
ATOM 5264 O O . THR B 1 241 ? -6.457 2.811 15.438 1 96.88 241 THR B O 1
ATOM 5267 N N . ARG B 1 242 ? -6.566 3.562 17.516 1 96.12 242 ARG B N 1
ATOM 5268 C CA . ARG B 1 242 ? -5.117 3.516 17.703 1 96.12 242 ARG B CA 1
ATOM 5269 C C . ARG B 1 242 ? -4.656 2.105 18.047 1 96.12 242 ARG B C 1
ATOM 5271 O O . ARG B 1 242 ? -5.312 1.398 18.812 1 96.12 242 ARG B O 1
ATOM 5278 N N . ASP B 1 243 ? -3.594 1.697 17.453 1 96.19 243 ASP B N 1
ATOM 5279 C CA . ASP B 1 243 ? -2.881 0.47 17.797 1 96.19 243 ASP B CA 1
ATOM 5280 C C . ASP B 1 243 ? -1.58 0.78 18.531 1 96.19 243 ASP B C 1
ATOM 5282 O O . ASP B 1 243 ? -0.599 1.207 17.922 1 96.19 243 ASP B O 1
ATOM 5286 N N . ASP B 1 244 ? -1.457 0.448 19.75 1 95.19 244 ASP B N 1
ATOM 5287 C CA . ASP B 1 244 ? -0.337 0.84 20.609 1 95.19 244 ASP B CA 1
ATOM 5288 C C . ASP B 1 244 ? 0.919 0.044 20.266 1 95.19 244 ASP B C 1
ATOM 5290 O O . ASP B 1 244 ? 2.021 0.404 20.672 1 95.19 244 ASP B O 1
ATOM 5294 N N . SER B 1 245 ? 0.713 -1.012 19.469 1 94.81 245 SER B N 1
ATOM 5295 C CA . SER B 1 245 ? 1.869 -1.801 19.047 1 94.81 245 SER B CA 1
ATOM 5296 C C . SER B 1 245 ? 2.559 -1.183 17.844 1 94.81 245 SER B C 1
ATOM 5298 O O . SER B 1 245 ? 3.656 -1.6 17.469 1 94.81 245 SER B O 1
ATOM 5300 N N . CYS B 1 246 ? 1.937 -0.191 17.297 1 96.88 246 CYS B N 1
ATOM 5301 C CA . CYS B 1 246 ? 2.48 0.493 16.141 1 96.88 246 CYS B CA 1
ATOM 5302 C C . CYS B 1 246 ? 3.02 1.868 16.516 1 96.88 246 CYS B C 1
ATOM 5304 O O . CYS B 1 246 ? 2.887 2.301 17.656 1 96.88 246 CYS B O 1
ATOM 5306 N N . PHE B 1 247 ? 3.729 2.5 15.562 1 98.25 247 PHE B N 1
ATOM 5307 C CA . PHE B 1 247 ? 4.258 3.848 15.734 1 98.25 247 PHE B CA 1
ATOM 5308 C C . PHE B 1 247 ? 3.141 4.883 15.672 1 98.25 247 PHE B C 1
ATOM 5310 O O . PHE B 1 247 ? 2.373 4.914 14.711 1 98.25 247 PHE B O 1
ATOM 5317 N N . ASN B 1 248 ? 2.996 5.672 16.719 1 98.62 248 ASN B N 1
ATOM 5318 C CA . ASN B 1 248 ? 1.947 6.684 16.797 1 98.62 248 ASN B CA 1
ATOM 5319 C C . ASN B 1 248 ? 2.531 8.086 16.953 1 98.62 248 ASN B C 1
ATOM 5321 O O . ASN B 1 248 ? 3.652 8.25 17.438 1 98.62 248 ASN B O 1
ATOM 5325 N N . VAL B 1 249 ? 1.756 9.055 16.5 1 98.88 249 VAL B N 1
ATOM 5326 C CA . VAL B 1 249 ? 2.223 10.438 16.469 1 98.88 249 VAL B CA 1
ATOM 5327 C C . VAL B 1 249 ? 1.047 11.383 16.719 1 98.88 249 VAL B C 1
ATOM 5329 O O . VAL B 1 249 ? -0.112 10.961 16.688 1 98.88 249 VAL B O 1
ATOM 5332 N N . LEU B 1 250 ? 1.354 12.633 17 1 98.88 250 LEU B N 1
ATOM 5333 C CA . LEU B 1 250 ? 0.339 13.688 17 1 98.88 250 LEU B CA 1
ATOM 5334 C C . LEU B 1 250 ? 0.04 14.141 15.57 1 98.88 250 LEU B C 1
ATOM 5336 O O . LEU B 1 250 ? 0.881 14.773 14.922 1 98.88 250 LEU B O 1
ATOM 5340 N N . ASN B 1 251 ? -1.145 13.812 15.141 1 98.81 251 ASN B N 1
ATOM 5341 C CA . ASN B 1 251 ? -1.611 14.266 13.836 1 98.81 251 ASN B CA 1
ATOM 5342 C C . ASN B 1 251 ? -2.242 15.648 13.914 1 98.81 251 ASN B C 1
ATOM 5344 O O . ASN B 1 251 ? -2.936 15.969 14.883 1 98.81 251 ASN B O 1
ATOM 5348 N N . HIS B 1 252 ? -2.016 16.422 12.844 1 98.31 252 HIS B N 1
ATOM 5349 C CA . HIS B 1 252 ? -2.793 17.641 12.625 1 98.31 252 HIS B CA 1
ATOM 5350 C C . HIS B 1 252 ? -4.258 17.312 12.344 1 98.31 252 HIS B C 1
ATOM 5352 O O . HIS B 1 252 ? -5.152 17.953 12.898 1 98.31 252 HIS B O 1
ATOM 5358 N N . ASP B 1 253 ? -4.445 16.219 11.562 1 96.81 253 ASP B N 1
ATOM 5359 C CA . ASP B 1 253 ? -5.703 15.555 11.25 1 96.81 253 ASP B CA 1
ATOM 5360 C C . ASP B 1 253 ? -6.543 16.375 10.273 1 96.81 253 ASP B C 1
ATOM 5362 O O . ASP B 1 253 ? -7.547 15.891 9.75 1 96.81 253 ASP B O 1
ATOM 5366 N N . ASP B 1 254 ? -6.234 17.609 10.055 1 94.5 254 ASP B N 1
ATOM 5367 C CA . ASP B 1 254 ? -6.945 18.453 9.102 1 94.5 254 ASP B CA 1
ATOM 5368 C C . ASP B 1 254 ? -5.969 19.203 8.203 1 94.5 254 ASP B C 1
ATOM 5370 O O . ASP B 1 254 ? -6.047 20.422 8.086 1 94.5 254 ASP B O 1
ATOM 5374 N N . VAL B 1 255 ? -5.117 18.484 7.543 1 96.31 255 VAL B N 1
ATOM 5375 C CA . VAL B 1 255 ? -4.012 19.062 6.793 1 96.31 255 VAL B CA 1
ATOM 5376 C C . VAL B 1 255 ? -4.465 19.391 5.371 1 96.31 255 VAL B C 1
ATOM 5378 O O . VAL B 1 255 ? -4.156 18.656 4.43 1 96.31 255 VAL B O 1
ATOM 5381 N N . TRP B 1 256 ? -5.18 20.516 5.207 1 93.44 256 TRP B N 1
ATOM 5382 C CA . TRP B 1 256 ? -5.562 20.969 3.877 1 93.44 256 TRP B CA 1
ATOM 5383 C C . TRP B 1 256 ? -5.18 22.438 3.678 1 93.44 256 TRP B C 1
ATOM 5385 O O . TRP B 1 256 ? -4.676 23.078 4.598 1 93.44 256 TRP B O 1
ATOM 5395 N N . THR B 1 257 ? -5.289 23.016 2.578 1 92.75 257 THR B N 1
ATOM 5396 C CA . THR B 1 257 ? -4.66 24.234 2.119 1 92.75 257 THR B CA 1
ATOM 5397 C C . THR B 1 257 ? -5.094 25.422 2.977 1 92.75 257 THR B C 1
ATOM 5399 O O . THR B 1 257 ? -4.32 26.359 3.197 1 92.75 257 THR B O 1
ATOM 5402 N N . ASN B 1 258 ? -6.297 25.391 3.539 1 89.44 258 ASN B N 1
ATOM 5403 C CA . ASN B 1 258 ? -6.797 26.531 4.316 1 89.44 258 ASN B CA 1
ATOM 5404 C C . ASN B 1 258 ? -6.172 26.562 5.711 1 89.44 258 ASN B C 1
ATOM 5406 O O . ASN B 1 258 ? -6.309 27.562 6.426 1 89.44 258 ASN B O 1
ATOM 5410 N N . ASN B 1 259 ? -5.457 25.531 6.031 1 93.62 259 ASN B N 1
ATOM 5411 C CA . ASN B 1 259 ? -4.844 25.469 7.352 1 93.62 259 ASN B CA 1
ATOM 5412 C C . ASN B 1 259 ? -3.322 25.562 7.266 1 93.62 259 ASN B C 1
ATOM 5414 O O . ASN B 1 259 ? -2.617 25 8.109 1 93.62 259 ASN B O 1
ATOM 5418 N N . MET B 1 260 ? -2.891 26.188 6.211 1 95.88 260 MET B N 1
ATOM 5419 C CA . MET B 1 260 ? -1.462 26.406 6.008 1 95.88 260 MET B CA 1
ATOM 5420 C C . MET B 1 260 ? -1.202 27.781 5.391 1 95.88 260 MET B C 1
ATOM 5422 O O . MET B 1 260 ? -2.016 28.281 4.609 1 95.88 260 MET B O 1
ATOM 5426 N N . MET B 1 261 ? -0.148 28.375 5.684 1 96.19 261 MET B N 1
ATOM 5427 C CA . MET B 1 261 ? 0.334 29.594 5.035 1 96.19 261 MET B CA 1
ATOM 5428 C C . MET B 1 261 ? 1.807 29.469 4.66 1 96.19 261 MET B C 1
ATOM 5430 O O . MET B 1 261 ? 2.596 28.891 5.414 1 96.19 261 MET B O 1
ATOM 5434 N N . PHE B 1 262 ? 2.119 29.969 3.549 1 97.31 262 PHE B N 1
ATOM 5435 C CA . PHE B 1 262 ? 3.453 29.797 2.988 1 97.31 262 PHE B CA 1
ATOM 5436 C C . PHE B 1 262 ? 4.188 31.125 2.924 1 97.31 262 PHE B C 1
ATOM 5438 O O . PHE B 1 262 ? 3.564 32.188 2.771 1 97.31 262 PHE B O 1
ATOM 5445 N N . LYS B 1 263 ? 5.402 31.062 3.131 1 97.19 263 LYS B N 1
ATOM 5446 C CA . LYS B 1 263 ? 6.305 32.188 2.939 1 97.19 263 LYS B CA 1
ATOM 5447 C C . LYS B 1 263 ? 7.152 32.031 1.683 1 97.19 263 LYS B C 1
ATOM 5449 O O . LYS B 1 263 ? 7.68 30.938 1.435 1 97.19 263 LYS B O 1
ATOM 5454 N N . TYR B 1 264 ? 7.227 33.062 0.937 1 94.94 264 TYR B N 1
ATOM 5455 C CA . TYR B 1 264 ? 7.934 33 -0.336 1 94.94 264 TYR B CA 1
ATOM 5456 C C . TYR B 1 264 ? 9.18 33.875 -0.324 1 94.94 264 TYR B C 1
ATOM 5458 O O . TYR B 1 264 ? 9.164 34.969 0.235 1 94.94 264 TYR B O 1
ATOM 5466 N N . GLY B 1 265 ? 10.172 33.281 -0.843 1 91.38 265 GLY B N 1
ATOM 5467 C CA . GLY B 1 265 ? 11.336 34.094 -1.155 1 91.38 265 GLY B CA 1
ATOM 5468 C C . GLY B 1 265 ? 11.328 34.625 -2.572 1 91.38 265 GLY B C 1
ATOM 5469 O O . GLY B 1 265 ? 10.258 34.844 -3.15 1 91.38 265 GLY B O 1
ATOM 5470 N N . GLU B 1 266 ? 12.43 34.969 -3.047 1 87.25 266 GLU B N 1
ATOM 5471 C CA . GLU B 1 266 ? 12.539 35.531 -4.383 1 87.25 266 GLU B CA 1
ATOM 5472 C C . GLU B 1 266 ? 12.156 34.531 -5.457 1 87.25 266 GLU B C 1
ATOM 5474 O O . GLU B 1 266 ? 11.539 34.875 -6.465 1 87.25 266 GLU B O 1
ATOM 5479 N N . LYS B 1 267 ? 12.453 33.281 -5.254 1 82.44 267 LYS B N 1
ATOM 5480 C CA . LYS B 1 267 ? 12.273 32.375 -6.387 1 82.44 267 LYS B CA 1
ATOM 5481 C C . LYS B 1 267 ? 11.547 31.094 -5.969 1 82.44 267 LYS B C 1
ATOM 5483 O O . LYS B 1 267 ? 11.266 30.234 -6.797 1 82.44 267 LYS B O 1
ATOM 5488 N N . SER B 1 268 ? 11.273 31.109 -4.746 1 90.44 268 SER B N 1
ATOM 5489 C CA . SER B 1 268 ? 10.734 29.812 -4.336 1 90.44 268 SER B CA 1
ATOM 5490 C C . SER B 1 268 ? 9.992 29.922 -3.006 1 90.44 268 SER B C 1
ATOM 5492 O O . SER B 1 268 ? 10.109 30.938 -2.309 1 90.44 268 SER B O 1
ATOM 5494 N N . VAL B 1 269 ? 9.141 28.969 -2.814 1 95.56 269 VAL B N 1
ATOM 5495 C CA . VAL B 1 269 ? 8.523 28.844 -1.499 1 95.56 269 VAL B CA 1
ATOM 5496 C C . VAL B 1 269 ? 9.586 28.484 -0.46 1 95.56 269 VAL B C 1
ATOM 5498 O O . VAL B 1 269 ? 10.453 27.656 -0.716 1 95.56 269 VAL B O 1
ATOM 5501 N N . GLU B 1 270 ? 9.586 29.172 0.682 1 95.88 270 GLU B N 1
ATOM 5502 C CA . GLU B 1 270 ? 10.672 29.062 1.646 1 95.88 270 GLU B CA 1
ATOM 5503 C C . GLU B 1 270 ? 10.219 28.344 2.914 1 95.88 270 GLU B C 1
ATOM 5505 O O . GLU B 1 270 ? 11.023 27.688 3.58 1 95.88 270 GLU B O 1
ATOM 5510 N N . ASP B 1 271 ? 9.039 28.562 3.205 1 97.5 271 ASP B N 1
ATOM 5511 C CA . ASP B 1 271 ? 8.578 28.016 4.48 1 97.5 271 ASP B CA 1
ATOM 5512 C C . ASP B 1 271 ? 7.062 27.844 4.492 1 97.5 271 ASP B C 1
ATOM 5514 O O . ASP B 1 271 ? 6.375 28.312 3.58 1 97.5 271 ASP B O 1
ATOM 5518 N N . VAL B 1 272 ? 6.617 27.094 5.43 1 98.38 272 VAL B N 1
ATOM 5519 C CA . VAL B 1 272 ? 5.188 26.875 5.625 1 98.38 272 VAL B CA 1
ATOM 5520 C C . VAL B 1 272 ? 4.883 26.75 7.117 1 98.38 272 VAL B C 1
ATOM 5522 O O . VAL B 1 272 ? 5.695 26.234 7.883 1 98.38 272 VAL B O 1
ATOM 5525 N N . LEU B 1 273 ? 3.799 27.297 7.535 1 98.12 273 LEU B N 1
ATOM 5526 C CA . LEU B 1 273 ? 3.277 27.109 8.883 1 98.12 273 LEU B CA 1
ATOM 5527 C C . LEU B 1 273 ? 1.897 26.453 8.844 1 98.12 273 LEU B C 1
ATOM 5529 O O . LEU B 1 273 ? 1.067 26.797 8 1 98.12 273 LEU B O 1
ATOM 5533 N N . LEU B 1 274 ? 1.762 25.438 9.656 1 97.88 274 LEU B N 1
ATOM 5534 C CA . LEU B 1 274 ? 0.485 24.75 9.789 1 97.88 274 LEU B CA 1
ATOM 5535 C C . LEU B 1 274 ? -0.292 25.281 10.992 1 97.88 274 LEU B C 1
ATOM 5537 O O . LEU B 1 274 ? 0.28 25.484 12.062 1 97.88 274 LEU B O 1
ATOM 5541 N N . PHE B 1 275 ? -1.581 25.531 10.812 1 94.38 275 PHE B N 1
ATOM 5542 C CA . PHE B 1 275 ? -2.361 26.016 11.938 1 94.38 275 PHE B CA 1
ATOM 5543 C C . PHE B 1 275 ? -3.746 25.375 11.961 1 94.38 275 PHE B C 1
ATOM 5545 O O . PHE B 1 275 ? -4.07 24.562 11.094 1 94.38 275 PHE B O 1
ATOM 5552 N N . ASP B 1 276 ? -4.488 25.578 13 1 93.69 276 ASP B N 1
ATOM 5553 C CA . ASP B 1 276 ? -5.816 25.031 13.242 1 93.69 276 ASP B CA 1
ATOM 5554 C C . ASP B 1 276 ? -5.727 23.562 13.695 1 93.69 276 ASP B C 1
ATOM 5556 O O . ASP B 1 276 ? -6.16 22.656 12.977 1 93.69 276 ASP B O 1
ATOM 5560 N N . TYR B 1 277 ? -5.359 23.375 14.93 1 96.69 277 TYR B N 1
ATOM 5561 C CA . TYR B 1 277 ? -5.145 22.047 15.5 1 96.69 277 TYR B CA 1
ATOM 5562 C C . TYR B 1 277 ? -6.367 21.578 16.281 1 96.69 277 TYR B C 1
ATOM 5564 O O . TYR B 1 277 ? -6.246 20.844 17.266 1 96.69 277 TYR B O 1
ATOM 5572 N N . GLN B 1 278 ? -7.508 22.047 15.891 1 92.94 278 GLN B N 1
ATOM 5573 C CA . GLN B 1 278 ? -8.734 21.766 16.625 1 92.94 278 GLN B CA 1
ATOM 5574 C C . GLN B 1 278 ? -9.109 20.297 16.547 1 92.94 278 GLN B C 1
ATOM 5576 O O . GLN B 1 278 ? -9.875 19.797 17.375 1 92.94 278 GLN B O 1
ATOM 5581 N N . LEU B 1 279 ? -8.539 19.562 15.539 1 94.25 279 LEU B N 1
ATOM 5582 C CA . LEU B 1 279 ? -8.875 18.156 15.367 1 94.25 279 LEU B CA 1
ATOM 5583 C C . LEU B 1 279 ? -7.664 17.266 15.617 1 94.25 279 LEU B C 1
ATOM 5585 O O . LEU B 1 279 ? -7.68 16.078 15.289 1 94.25 279 LEU B O 1
ATOM 5589 N N . ALA B 1 280 ? -6.652 17.828 16.219 1 97.69 280 ALA B N 1
ATOM 5590 C CA . ALA B 1 280 ? -5.422 17.078 16.453 1 97.69 280 ALA B CA 1
ATOM 5591 C C . ALA B 1 280 ? -5.711 15.758 17.172 1 97.69 280 ALA B C 1
ATOM 5593 O O . ALA B 1 280 ? -6.59 15.695 18.031 1 97.69 280 ALA B O 1
ATOM 5594 N N . TYR B 1 281 ? -4.945 14.727 16.797 1 97.75 281 TYR B N 1
ATOM 5595 C CA . TYR B 1 281 ? -5.188 13.359 17.25 1 97.75 281 TYR B CA 1
ATOM 5596 C C . TYR B 1 281 ? -3.885 12.578 17.344 1 97.75 281 TYR B C 1
ATOM 5598 O O . TYR B 1 281 ? -3.076 12.594 16.406 1 97.75 281 TYR B O 1
ATOM 5606 N N . TYR B 1 282 ? -3.67 11.953 18.5 1 98.69 282 TYR B N 1
ATOM 5607 C CA . TYR B 1 282 ? -2.479 11.125 18.656 1 98.69 282 TYR B CA 1
ATOM 5608 C C . TYR B 1 282 ? -2.756 9.688 18.25 1 98.69 282 TYR B C 1
ATOM 5610 O O . TYR B 1 282 ? -3.443 8.953 18.969 1 98.69 282 TYR B O 1
ATOM 5618 N N . GLY B 1 283 ? -2.32 9.242 17.109 1 98.56 283 GLY B N 1
ATOM 5619 C CA . GLY B 1 283 ? -2.508 7.914 16.547 1 98.56 283 GLY B CA 1
ATOM 5620 C C . GLY B 1 283 ? -1.649 7.656 15.32 1 98.56 283 GLY B C 1
ATOM 5621 O O . GLY B 1 283 ? -0.528 8.156 15.227 1 98.56 283 GLY B O 1
ATOM 5622 N N . SER B 1 284 ? -2.066 6.895 14.422 1 98.75 284 SER B N 1
ATOM 5623 C CA . SER B 1 284 ? -1.311 6.469 13.25 1 98.75 284 SER B CA 1
ATOM 5624 C C . SER B 1 284 ? -0.913 7.66 12.383 1 98.75 284 SER B C 1
ATOM 5626 O O . SER B 1 284 ? -1.742 8.523 12.094 1 98.75 284 SER B O 1
ATOM 5628 N N . PRO B 1 285 ? 0.374 7.684 11.922 1 98.81 285 PRO B N 1
ATOM 5629 C CA . PRO B 1 285 ? 0.748 8.75 10.984 1 98.81 285 PRO B CA 1
ATOM 5630 C C . PRO B 1 285 ? -0.001 8.656 9.656 1 98.81 285 PRO B C 1
ATOM 5632 O O . PRO B 1 285 ? -0.007 9.617 8.883 1 98.81 285 PRO B O 1
ATOM 5635 N N . GLY B 1 286 ? -0.611 7.488 9.422 1 98.75 286 GLY B N 1
ATOM 5636 C CA . GLY B 1 286 ? -1.391 7.32 8.203 1 98.75 286 GLY B CA 1
ATOM 5637 C C . GLY B 1 286 ? -2.541 8.305 8.094 1 98.75 286 GLY B C 1
ATOM 5638 O O . GLY B 1 286 ? -3.016 8.586 6.992 1 98.75 286 GLY B O 1
ATOM 5639 N N . VAL B 1 287 ? -2.975 8.844 9.203 1 98.69 287 VAL B N 1
ATOM 5640 C CA . VAL B 1 287 ? -4.102 9.766 9.234 1 98.69 287 VAL B CA 1
ATOM 5641 C C . VAL B 1 287 ? -3.744 11.047 8.477 1 98.69 287 VAL B C 1
ATOM 5643 O O . VAL B 1 287 ? -4.367 11.375 7.465 1 98.69 287 VAL B O 1
ATOM 5646 N N . ASP B 1 288 ? -2.627 11.695 8.828 1 98.81 288 ASP B N 1
ATOM 5647 C CA . ASP B 1 288 ? -2.209 12.93 8.172 1 98.81 288 ASP B CA 1
ATOM 5648 C C . ASP B 1 288 ? -1.77 12.664 6.734 1 98.81 288 ASP B C 1
ATOM 5650 O O . ASP B 1 288 ? -2.088 13.438 5.828 1 98.81 288 ASP B O 1
ATOM 5654 N N . LEU B 1 289 ? -1.061 11.586 6.559 1 98.75 289 LEU B N 1
ATOM 5655 C CA . LEU B 1 289 ? -0.496 11.312 5.238 1 98.75 289 LEU B CA 1
ATOM 5656 C C . LEU B 1 289 ? -1.599 11.062 4.219 1 98.75 289 LEU B C 1
ATOM 5658 O O . LEU B 1 289 ? -1.556 11.594 3.107 1 98.75 289 LEU B O 1
ATOM 5662 N N . ASN B 1 290 ? -2.59 10.297 4.594 1 98.5 290 ASN B N 1
ATOM 5663 C CA . ASN B 1 290 ? -3.705 10.047 3.684 1 98.5 290 ASN B CA 1
ATOM 5664 C C . ASN B 1 290 ? -4.516 11.32 3.436 1 98.5 290 ASN B C 1
ATOM 5666 O O . ASN B 1 290 ? -4.879 11.609 2.297 1 98.5 290 ASN B O 1
ATOM 5670 N N . TYR B 1 291 ? -4.758 12.039 4.484 1 97.81 291 TYR B N 1
ATOM 5671 C CA . TYR B 1 291 ? -5.578 13.242 4.359 1 97.81 291 TYR B CA 1
ATOM 5672 C C . TYR B 1 291 ? -4.887 14.281 3.49 1 97.81 291 TYR B C 1
ATOM 5674 O O . TYR B 1 291 ? -5.469 14.773 2.521 1 97.81 291 TYR B O 1
ATOM 5682 N N . PHE B 1 292 ? -3.639 14.523 3.736 1 98.12 292 PHE B N 1
ATOM 5683 C CA . PHE B 1 292 ? -2.875 15.547 3.031 1 98.12 292 PHE B CA 1
ATOM 5684 C C . PHE B 1 292 ? -2.77 15.219 1.548 1 98.12 292 PHE B C 1
ATOM 5686 O O . PHE B 1 292 ? -3.066 16.062 0.697 1 98.12 292 PHE B O 1
ATOM 5693 N N . LEU B 1 293 ? -2.457 14.023 1.278 1 97.31 293 LEU B N 1
ATOM 5694 C CA . LEU B 1 293 ? -2.146 13.633 -0.092 1 97.31 293 LEU B CA 1
ATOM 5695 C C . LEU B 1 293 ? -3.412 13.57 -0.94 1 97.31 293 LEU B C 1
ATOM 5697 O O . LEU B 1 293 ? -3.338 13.523 -2.17 1 97.31 293 LEU B O 1
ATOM 5701 N N . HIS B 1 294 ? -4.574 13.625 -0.281 1 95.62 294 HIS B N 1
ATOM 5702 C CA . HIS B 1 294 ? -5.801 13.508 -1.062 1 95.62 294 HIS B CA 1
ATOM 5703 C C . HIS B 1 294 ? -6.66 14.766 -0.931 1 95.62 294 HIS B C 1
ATOM 5705 O O . HIS B 1 294 ? -7.605 14.953 -1.698 1 95.62 294 HIS B O 1
ATOM 5711 N N . ALA B 1 295 ? -6.246 15.625 -0.043 1 92.44 295 ALA B N 1
ATOM 5712 C CA . ALA B 1 295 ? -7.062 16.812 0.199 1 92.44 295 ALA B CA 1
ATOM 5713 C C . ALA B 1 295 ? -6.348 18.078 -0.276 1 92.44 295 ALA B C 1
ATOM 5715 O O . ALA B 1 295 ? -6.988 19.078 -0.6 1 92.44 295 ALA B O 1
ATOM 5716 N N . ALA B 1 296 ? -5.043 18 -0.349 1 95.12 296 ALA B N 1
ATOM 5717 C CA . ALA B 1 296 ? -4.355 19.281 -0.384 1 95.12 296 ALA B CA 1
ATOM 5718 C C . ALA B 1 296 ? -3.443 19.391 -1.602 1 95.12 296 ALA B C 1
ATOM 5720 O O . ALA B 1 296 ? -2.996 20.484 -1.959 1 95.12 296 ALA B O 1
ATOM 5721 N N . VAL B 1 297 ? -3.15 18.281 -2.273 1 95.81 297 VAL B N 1
ATOM 5722 C CA . VAL B 1 297 ? -2.131 18.328 -3.316 1 95.81 297 VAL B CA 1
ATOM 5723 C C . VAL B 1 297 ? -2.795 18.281 -4.691 1 95.81 297 VAL B C 1
ATOM 5725 O O . VAL B 1 297 ? -3.928 17.812 -4.824 1 95.81 297 VAL B O 1
ATOM 5728 N N . GLN B 1 298 ? -2.088 18.781 -5.664 1 94.69 298 GLN B N 1
ATOM 5729 C CA . GLN B 1 298 ? -2.537 18.672 -7.051 1 94.69 298 GLN B CA 1
ATOM 5730 C C . GLN B 1 298 ? -2.59 17.219 -7.5 1 94.69 298 GLN B C 1
ATOM 5732 O O . GLN B 1 298 ? -1.832 16.375 -7.004 1 94.69 298 GLN B O 1
ATOM 5737 N N . GLU B 1 299 ? -3.467 16.969 -8.445 1 91.19 299 GLU B N 1
ATOM 5738 C CA . GLU B 1 299 ? -3.654 15.617 -8.961 1 91.19 299 GLU B CA 1
ATOM 5739 C C . GLU B 1 299 ? -2.344 15.047 -9.492 1 91.19 299 GLU B C 1
ATOM 5741 O O . GLU B 1 299 ? -2.031 13.875 -9.266 1 91.19 299 GLU B O 1
ATOM 5746 N N . GLU B 1 300 ? -1.631 15.859 -10.211 1 93.75 300 GLU B N 1
ATOM 5747 C CA . GLU B 1 300 ? -0.366 15.414 -10.789 1 93.75 300 GLU B CA 1
ATOM 5748 C C . GLU B 1 300 ? 0.612 14.977 -9.695 1 93.75 300 GLU B C 1
ATOM 5750 O O . GLU B 1 300 ? 1.347 14.008 -9.867 1 93.75 300 GLU B O 1
ATOM 5755 N N . VAL B 1 301 ? 0.645 15.695 -8.586 1 96.31 301 VAL B N 1
ATOM 5756 C CA . VAL B 1 301 ? 1.525 15.375 -7.465 1 96.31 301 VAL B CA 1
ATOM 5757 C C . VAL B 1 301 ? 1.081 14.07 -6.812 1 96.31 301 VAL B C 1
ATOM 5759 O O . VAL B 1 301 ? 1.907 13.203 -6.516 1 96.31 301 VAL B O 1
ATOM 5762 N N . ARG B 1 302 ? -0.188 13.914 -6.629 1 93.25 302 ARG B N 1
ATOM 5763 C CA . ARG B 1 302 ? -0.748 12.719 -6.004 1 93.25 302 ARG B CA 1
ATOM 5764 C C . ARG B 1 302 ? -0.452 11.477 -6.836 1 93.25 302 ARG B C 1
ATOM 5766 O O . ARG B 1 302 ? -0.165 10.406 -6.285 1 93.25 302 ARG B O 1
ATOM 5773 N N . GLU B 1 303 ? -0.482 11.594 -8.086 1 91.19 303 GLU B N 1
ATOM 5774 C CA . GLU B 1 303 ? -0.351 10.445 -8.977 1 91.19 303 GLU B CA 1
ATOM 5775 C C . GLU B 1 303 ? 1.116 10.117 -9.242 1 91.19 303 GLU B C 1
ATOM 5777 O O . GLU B 1 303 ? 1.491 8.953 -9.328 1 91.19 303 GLU B O 1
ATOM 5782 N N . ASN B 1 304 ? 1.908 11.133 -9.273 1 93.94 304 ASN B N 1
ATOM 5783 C CA . ASN B 1 304 ? 3.25 10.898 -9.797 1 93.94 304 ASN B CA 1
ATOM 5784 C C . ASN B 1 304 ? 4.301 10.984 -8.695 1 93.94 304 ASN B C 1
ATOM 5786 O O . ASN B 1 304 ? 5.414 10.477 -8.852 1 93.94 304 ASN B O 1
ATOM 5790 N N . ASN B 1 305 ? 3.98 11.602 -7.594 1 96.81 305 ASN B N 1
ATOM 5791 C CA . ASN B 1 305 ? 5.035 11.906 -6.633 1 96.81 305 ASN B CA 1
ATOM 5792 C C . ASN B 1 305 ? 4.707 11.352 -5.25 1 96.81 305 ASN B C 1
ATOM 5794 O O . ASN B 1 305 ? 5.434 11.609 -4.289 1 96.81 305 ASN B O 1
ATOM 5798 N N . TRP B 1 306 ? 3.68 10.602 -5.148 1 95.44 306 TRP B N 1
ATOM 5799 C CA . TRP B 1 306 ? 3.229 10.164 -3.83 1 95.44 306 TRP B CA 1
ATOM 5800 C C . TRP B 1 306 ? 4.297 9.32 -3.143 1 95.44 306 TRP B C 1
ATOM 5802 O O . TRP B 1 306 ? 4.555 9.484 -1.949 1 95.44 306 TRP B O 1
ATOM 5812 N N . LEU B 1 307 ? 4.977 8.414 -3.816 1 97.12 307 LEU B N 1
ATOM 5813 C CA . LEU B 1 307 ? 5.996 7.566 -3.205 1 97.12 307 LEU B CA 1
ATOM 5814 C C . LEU B 1 307 ? 7.211 8.391 -2.797 1 97.12 307 LEU B C 1
ATOM 5816 O O . LEU B 1 307 ? 7.809 8.141 -1.746 1 97.12 307 LEU B O 1
ATOM 5820 N N . GLU B 1 308 ? 7.516 9.297 -3.664 1 97.75 308 GLU B N 1
ATOM 5821 C CA . GLU B 1 308 ? 8.617 10.195 -3.348 1 97.75 308 GLU B CA 1
ATOM 5822 C C . GLU B 1 308 ? 8.344 10.984 -2.068 1 97.75 308 GLU B C 1
ATOM 5824 O O . GLU B 1 308 ? 9.219 11.109 -1.21 1 97.75 308 GLU B O 1
ATOM 5829 N N . LEU B 1 309 ? 7.164 11.492 -1.927 1 98.75 309 LEU B N 1
ATOM 5830 C CA . LEU B 1 309 ? 6.777 12.289 -0.765 1 98.75 309 LEU B CA 1
ATOM 5831 C C . LEU B 1 309 ? 6.773 11.43 0.499 1 98.75 309 LEU B C 1
ATOM 5833 O O . LEU B 1 309 ? 7.207 11.883 1.561 1 98.75 309 LEU B O 1
ATOM 5837 N N . ILE B 1 310 ? 6.328 10.203 0.395 1 98.75 310 ILE B N 1
ATOM 5838 C CA . ILE B 1 310 ? 6.297 9.312 1.552 1 98.75 310 ILE B CA 1
ATOM 5839 C C . ILE B 1 310 ? 7.723 8.953 1.968 1 98.75 310 ILE B C 1
ATOM 5841 O O . ILE B 1 310 ? 8.023 8.867 3.16 1 98.75 310 ILE B O 1
ATOM 5845 N N . ARG B 1 311 ? 8.562 8.734 1.043 1 98.38 311 ARG B N 1
ATOM 5846 C CA . ARG B 1 311 ? 9.961 8.477 1.349 1 98.38 311 ARG B CA 1
ATOM 5847 C C . ARG B 1 311 ? 10.609 9.68 2.035 1 98.38 311 ARG B C 1
ATOM 5849 O O . ARG B 1 311 ? 11.312 9.523 3.035 1 98.38 311 ARG B O 1
ATOM 5856 N N . ASP B 1 312 ? 10.359 10.859 1.427 1 98.56 312 ASP B N 1
ATOM 5857 C CA . ASP B 1 312 ? 10.867 12.078 2.055 1 98.56 312 ASP B CA 1
ATOM 5858 C C . ASP B 1 312 ? 10.383 12.195 3.498 1 98.56 312 ASP B C 1
ATOM 5860 O O . ASP B 1 312 ? 11.164 12.508 4.398 1 98.56 312 ASP B O 1
ATOM 5864 N N . TYR B 1 313 ? 9.133 11.969 3.676 1 98.88 313 TYR B N 1
ATOM 5865 C CA . TYR B 1 313 ? 8.547 11.984 5.012 1 98.88 313 TYR B CA 1
ATOM 5866 C C . TYR B 1 313 ? 9.305 11.055 5.953 1 98.88 313 TYR B C 1
ATOM 5868 O O . TYR B 1 313 ? 9.719 11.469 7.039 1 98.88 313 TYR B O 1
ATOM 5876 N N . HIS B 1 314 ? 9.461 9.828 5.547 1 98.88 314 HIS B N 1
ATOM 5877 C CA . HIS B 1 314 ? 10.102 8.82 6.391 1 98.88 314 HIS B CA 1
ATOM 5878 C C . HIS B 1 314 ? 11.547 9.195 6.691 1 98.88 314 HIS B C 1
ATOM 5880 O O . HIS B 1 314 ? 12.016 9.023 7.82 1 98.88 314 HIS B O 1
ATOM 5886 N N . ASP B 1 315 ? 12.25 9.656 5.676 1 98.56 315 ASP B N 1
ATOM 5887 C CA . ASP B 1 315 ? 13.648 10.039 5.863 1 98.56 315 ASP B CA 1
ATOM 5888 C C . ASP B 1 315 ? 13.781 11.141 6.914 1 98.56 315 ASP B C 1
ATOM 5890 O O . ASP B 1 315 ? 14.633 11.062 7.797 1 98.56 315 ASP B O 1
ATOM 5894 N N . ILE B 1 316 ? 12.938 12.141 6.805 1 98.88 316 ILE B N 1
ATOM 5895 C CA . ILE B 1 316 ? 12.984 13.258 7.746 1 98.88 316 ILE B CA 1
ATOM 5896 C C . ILE B 1 316 ? 12.555 12.789 9.133 1 98.88 316 ILE B C 1
ATOM 5898 O O . ILE B 1 316 ? 13.18 13.133 10.133 1 98.88 316 ILE B O 1
ATOM 5902 N N . LEU B 1 317 ? 11.492 12.016 9.188 1 98.94 317 LEU B N 1
ATOM 5903 C CA . LEU B 1 317 ? 11.016 11.445 10.438 1 98.94 317 LEU B CA 1
ATOM 5904 C C . LEU B 1 317 ? 12.125 10.68 11.148 1 98.94 317 LEU B C 1
ATOM 5906 O O . LEU B 1 317 ? 12.406 10.922 12.32 1 98.94 317 LEU B O 1
ATOM 5910 N N . LYS B 1 318 ? 12.727 9.773 10.43 1 98.69 318 LYS B N 1
ATOM 5911 C CA . LYS B 1 318 ? 13.773 8.906 10.984 1 98.69 318 LYS B CA 1
ATOM 5912 C C . LYS B 1 318 ? 14.977 9.727 11.445 1 98.69 318 LYS B C 1
ATOM 5914 O O . LYS B 1 318 ? 15.5 9.508 12.539 1 98.69 318 LYS B O 1
ATOM 5919 N N . SER B 1 319 ? 15.414 10.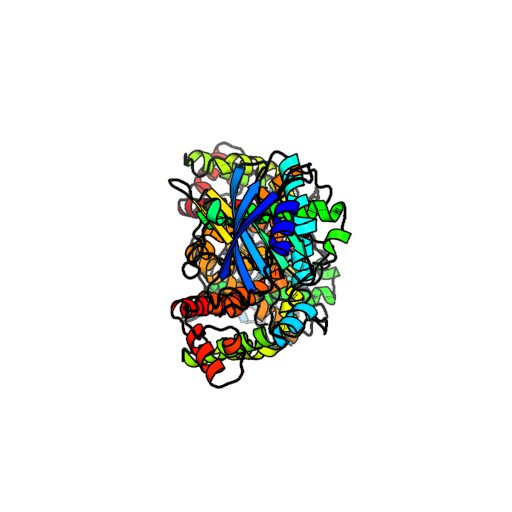617 10.602 1 98.75 319 SER B N 1
ATOM 5920 C CA . SER B 1 319 ? 16.547 11.461 10.953 1 98.75 319 SER B CA 1
ATOM 5921 C C . SER B 1 319 ? 16.266 12.273 12.211 1 98.75 319 SER B C 1
ATOM 5923 O O . SER B 1 319 ? 17.125 12.398 13.078 1 98.75 319 SER B O 1
ATOM 5925 N N . THR B 1 320 ? 15.07 12.844 12.305 1 98.94 320 THR B N 1
ATOM 5926 C CA . THR B 1 320 ? 14.695 13.641 13.461 1 98.94 320 THR B CA 1
ATOM 5927 C C . THR B 1 320 ? 14.633 12.781 14.719 1 98.94 320 THR B C 1
ATOM 5929 O O . THR B 1 320 ? 15.141 13.164 15.773 1 98.94 320 THR B O 1
ATOM 5932 N N . LEU B 1 321 ? 14.047 11.633 14.633 1 98.88 321 LEU B N 1
ATOM 5933 C CA . LEU B 1 321 ? 13.961 10.703 15.758 1 98.88 321 LEU B CA 1
ATOM 5934 C C . LEU B 1 321 ? 15.352 10.305 16.25 1 98.88 321 LEU B C 1
ATOM 5936 O O . LEU B 1 321 ? 15.594 10.25 17.453 1 98.88 321 LEU B O 1
ATOM 5940 N N . LYS B 1 322 ? 16.219 10.055 15.297 1 98.75 322 LYS B N 1
ATOM 5941 C CA . LYS B 1 322 ? 17.594 9.672 15.648 1 98.75 322 LYS B CA 1
ATOM 5942 C C . LYS B 1 322 ? 18.312 10.805 16.391 1 98.75 322 LYS B C 1
ATOM 5944 O O . LYS B 1 322 ? 18.953 10.57 17.406 1 98.75 322 LYS B O 1
ATOM 5949 N N . LYS B 1 323 ? 18.219 11.977 15.828 1 98.81 323 LYS B N 1
ATOM 5950 C CA . LYS B 1 323 ? 18.859 13.133 16.438 1 98.81 323 LYS B CA 1
ATOM 5951 C C . LYS B 1 323 ? 18.312 13.391 17.844 1 98.81 323 LYS B C 1
ATOM 5953 O O . LYS B 1 323 ? 19.047 13.836 18.734 1 98.81 323 LYS B O 1
ATOM 5958 N N . LEU B 1 324 ? 17.062 13.078 18.047 1 98.69 324 LEU B N 1
ATOM 5959 C CA . LEU B 1 324 ? 16.422 13.297 19.328 1 98.69 324 LEU B CA 1
ATOM 5960 C C . LEU B 1 324 ? 16.609 12.094 20.25 1 98.69 324 LEU B C 1
ATOM 5962 O O . LEU B 1 324 ? 16.031 12.047 21.344 1 98.69 324 LEU B O 1
ATOM 5966 N N . GLU B 1 325 ? 17.281 11.078 19.781 1 97.81 325 GLU B N 1
ATOM 5967 C CA . GLU B 1 325 ? 17.625 9.875 20.547 1 97.81 325 GLU B CA 1
ATOM 5968 C C . GLU B 1 325 ? 16.359 9.148 21.016 1 97.81 325 GLU B C 1
ATOM 5970 O O . GLU B 1 325 ? 16.234 8.805 22.188 1 97.81 325 GLU B O 1
ATOM 5975 N N . TYR B 1 326 ? 15.43 9.078 20.094 1 98.06 326 TYR B N 1
ATOM 5976 C CA . TYR B 1 326 ? 14.219 8.297 20.344 1 98.06 326 TYR B CA 1
ATOM 5977 C C . TYR B 1 326 ? 14.57 6.859 20.719 1 98.06 326 TYR B C 1
ATOM 5979 O O . TYR B 1 326 ? 15.375 6.219 20.047 1 98.06 326 TYR B O 1
ATOM 5987 N N . THR B 1 327 ? 13.961 6.328 21.766 1 97.31 327 THR B N 1
ATOM 5988 C CA . THR B 1 327 ? 14.352 5.023 22.281 1 97.31 327 THR B CA 1
ATOM 5989 C C . THR B 1 327 ? 13.328 3.959 21.906 1 97.31 327 THR B C 1
ATOM 5991 O O . THR B 1 327 ? 13.523 2.775 22.188 1 97.31 327 THR B O 1
ATOM 5994 N N . GLY B 1 328 ? 12.188 4.406 21.359 1 96.62 328 GLY B N 1
ATOM 5995 C CA . GLY B 1 328 ? 11.203 3.428 20.922 1 96.62 328 GLY B CA 1
ATOM 5996 C C . GLY B 1 328 ? 11.594 2.725 19.625 1 96.62 328 GLY B C 1
ATOM 5997 O O . GLY B 1 328 ? 12.688 2.943 19.109 1 96.62 328 GLY B O 1
ATOM 5998 N N . LYS B 1 329 ? 10.758 1.848 19.141 1 96.56 329 LYS B N 1
ATOM 5999 C CA . LYS B 1 329 ? 11 1.154 17.891 1 96.56 329 LYS B CA 1
ATOM 6000 C C . LYS B 1 329 ? 10.945 2.121 16.703 1 96.56 329 LYS B C 1
ATOM 6002 O O . LYS B 1 329 ? 9.922 2.762 16.469 1 96.56 329 LYS B O 1
ATOM 6007 N N . MET B 1 330 ? 12.031 2.254 16.031 1 97.88 330 MET B N 1
ATOM 6008 C CA . MET B 1 330 ? 12.094 3.109 14.844 1 97.88 330 MET B CA 1
ATOM 6009 C C . MET B 1 330 ? 11.188 2.578 13.742 1 97.88 330 MET B C 1
ATOM 6011 O O . MET B 1 330 ? 11.312 1.421 13.336 1 97.88 330 MET B O 1
ATOM 6015 N N . PRO B 1 331 ? 10.227 3.375 13.297 1 98.25 331 PRO B N 1
ATOM 6016 C CA . PRO B 1 331 ? 9.383 2.887 12.203 1 98.25 331 PRO B CA 1
ATOM 6017 C C . PRO B 1 331 ? 10.148 2.744 10.891 1 98.25 331 PRO B C 1
ATOM 6019 O O . PRO B 1 331 ? 10.883 3.652 10.5 1 98.25 331 PRO B O 1
ATOM 6022 N N . THR B 1 332 ? 9.977 1.637 10.234 1 97.81 332 THR B N 1
ATOM 6023 C CA . THR B 1 332 ? 10.516 1.469 8.891 1 97.81 332 THR B CA 1
ATOM 6024 C C . THR B 1 332 ? 9.609 2.117 7.852 1 97.81 332 THR B C 1
ATOM 6026 O O . THR B 1 332 ? 8.461 2.465 8.148 1 97.81 332 THR B O 1
ATOM 6029 N N . LEU B 1 333 ? 10.195 2.332 6.688 1 98.31 333 LEU B N 1
ATOM 6030 C CA . LEU B 1 333 ? 9.352 2.83 5.602 1 98.31 333 LEU B CA 1
ATOM 6031 C C . LEU B 1 333 ? 8.211 1.865 5.312 1 98.31 333 LEU B C 1
ATOM 6033 O O . LEU B 1 333 ? 7.102 2.293 4.973 1 98.31 333 LEU B O 1
ATOM 6037 N N . GLU B 1 334 ? 8.43 0.545 5.438 1 97.75 334 GLU B N 1
ATOM 6038 C CA . GLU B 1 334 ? 7.383 -0.466 5.305 1 97.75 334 GLU B CA 1
ATOM 6039 C C . GLU B 1 334 ? 6.266 -0.238 6.32 1 97.75 334 GLU B C 1
ATOM 6041 O O . GLU B 1 334 ? 5.086 -0.308 5.973 1 97.75 334 GLU B O 1
ATOM 6046 N N . ASP B 1 335 ? 6.66 0.057 7.551 1 98.31 335 ASP B N 1
ATOM 6047 C CA . ASP B 1 335 ? 5.676 0.336 8.594 1 98.31 335 ASP B CA 1
ATOM 6048 C C . ASP B 1 335 ? 4.777 1.508 8.203 1 98.31 335 ASP B C 1
ATOM 6050 O O . ASP B 1 335 ? 3.564 1.467 8.422 1 98.31 335 ASP B O 1
ATOM 6054 N N . ILE B 1 336 ? 5.422 2.529 7.641 1 98.81 336 ILE B N 1
ATOM 6055 C CA . ILE B 1 336 ? 4.68 3.723 7.254 1 98.81 336 ILE B CA 1
ATOM 6056 C C . ILE B 1 336 ? 3.688 3.375 6.148 1 98.81 336 ILE B C 1
ATOM 6058 O O . ILE B 1 336 ? 2.52 3.771 6.203 1 98.81 336 ILE B O 1
ATOM 6062 N N . HIS B 1 337 ? 4.129 2.611 5.188 1 98.75 337 HIS B N 1
ATOM 6063 C CA . HIS B 1 337 ? 3.252 2.211 4.094 1 98.75 337 HIS B CA 1
ATOM 6064 C C . HIS B 1 337 ? 2.094 1.358 4.602 1 98.75 337 HIS B C 1
ATOM 6066 O O . HIS B 1 337 ? 0.969 1.474 4.109 1 98.75 337 HIS B O 1
ATOM 6072 N N . VAL B 1 338 ? 2.338 0.492 5.516 1 98.44 338 VAL B N 1
ATOM 6073 C CA . VAL B 1 338 ? 1.289 -0.345 6.09 1 98.44 338 VAL B CA 1
ATOM 6074 C C . VAL B 1 338 ? 0.233 0.534 6.754 1 98.44 338 VAL B C 1
ATOM 6076 O O . VAL B 1 338 ? -0.968 0.312 6.582 1 98.44 338 VAL B O 1
ATOM 6079 N N . GLU B 1 339 ? 0.696 1.557 7.477 1 98.62 339 GLU B N 1
ATOM 6080 C CA . GLU B 1 339 ? -0.246 2.439 8.156 1 98.62 339 GLU B CA 1
ATOM 6081 C C . GLU B 1 339 ? -1.061 3.256 7.156 1 98.62 339 GLU B C 1
ATOM 6083 O O . GLU B 1 339 ? -2.23 3.557 7.402 1 98.62 339 GLU B O 1
ATOM 6088 N N . ILE B 1 340 ? -0.415 3.635 6.094 1 98.62 340 ILE B N 1
ATOM 6089 C CA . ILE B 1 340 ? -1.13 4.348 5.039 1 98.62 340 ILE B CA 1
ATOM 6090 C C . ILE B 1 340 ? -2.252 3.471 4.492 1 98.62 340 ILE B C 1
ATOM 6092 O O . ILE B 1 340 ? -3.355 3.955 4.23 1 98.62 340 ILE B O 1
ATOM 6096 N N . VAL B 1 341 ? -2.002 2.172 4.402 1 98.5 341 VAL B N 1
ATOM 6097 C CA . VAL B 1 341 ? -3.02 1.24 3.932 1 98.5 341 VAL B CA 1
ATOM 6098 C C . VAL B 1 341 ? -4.102 1.071 5 1 98.5 341 VAL B C 1
ATOM 6100 O O . VAL B 1 341 ? -5.293 1.194 4.711 1 98.5 341 VAL B O 1
ATOM 6103 N N . ARG B 1 342 ? -3.754 0.9 6.168 1 98.25 342 ARG B N 1
ATOM 6104 C CA . ARG B 1 342 ? -4.684 0.598 7.254 1 98.25 342 ARG B CA 1
ATOM 6105 C C . ARG B 1 342 ? -5.613 1.776 7.52 1 98.25 342 ARG B C 1
ATOM 6107 O O . ARG B 1 342 ? -6.77 1.587 7.91 1 98.25 342 ARG B O 1
ATOM 6114 N N . LYS B 1 343 ? -5.086 2.961 7.324 1 98.56 343 LYS B N 1
ATOM 6115 C CA . LYS B 1 343 ? -5.895 4.152 7.562 1 98.56 343 LYS B CA 1
ATOM 6116 C C . LYS B 1 343 ? -6.363 4.77 6.25 1 98.56 343 LYS B C 1
ATOM 6118 O O . LYS B 1 343 ? -6.715 5.949 6.203 1 98.56 343 LYS B O 1
ATOM 6123 N N . GLY B 1 344 ? -6.434 3.957 5.27 1 98.38 344 GLY B N 1
ATOM 6124 C CA . GLY B 1 344 ? -6.676 4.434 3.918 1 98.38 344 GLY B CA 1
ATOM 6125 C C . GLY B 1 344 ? -8.078 4.988 3.725 1 98.38 344 GLY B C 1
ATOM 6126 O O . GLY B 1 344 ? -8.289 5.852 2.873 1 98.38 344 GLY B O 1
ATOM 6127 N N . PHE B 1 345 ? -9.039 4.551 4.539 1 98.38 345 PHE B N 1
ATOM 6128 C CA . PHE B 1 345 ? -10.398 5.051 4.41 1 98.38 345 PHE B CA 1
ATOM 6129 C C . PHE B 1 345 ? -10.445 6.562 4.609 1 98.38 345 PHE B C 1
ATOM 6131 O O . PHE B 1 345 ? -11.375 7.227 4.152 1 98.38 345 PHE B O 1
ATOM 6138 N N . HIS B 1 346 ? -9.43 7.102 5.238 1 98.25 346 HIS B N 1
ATOM 6139 C CA . HIS B 1 346 ? -9.398 8.539 5.484 1 98.25 346 HIS B CA 1
ATOM 6140 C C . HIS B 1 346 ? -9.328 9.32 4.18 1 98.25 346 HIS B C 1
ATOM 6142 O O . HIS B 1 346 ? -9.617 10.523 4.156 1 98.25 346 HIS B O 1
ATOM 6148 N N . ARG B 1 347 ? -8.938 8.695 3.104 1 97.94 347 ARG B N 1
ATOM 6149 C CA . ARG B 1 347 ? -8.984 9.289 1.771 1 97.94 347 ARG B CA 1
ATOM 6150 C C . ARG B 1 347 ? -10.414 9.617 1.364 1 97.94 347 ARG B C 1
ATOM 6152 O O . ARG B 1 347 ? -10.664 10.625 0.703 1 97.94 347 ARG B O 1
ATOM 6159 N N . VAL B 1 348 ? -11.328 8.758 1.768 1 97.81 348 VAL B N 1
ATOM 6160 C CA . VAL B 1 348 ? -12.742 8.961 1.469 1 97.81 348 VAL B CA 1
ATOM 6161 C C . VAL B 1 348 ? -13.242 10.219 2.176 1 97.81 348 VAL B C 1
ATOM 6163 O O . VAL B 1 348 ? -13.93 11.047 1.572 1 97.81 348 VAL B O 1
ATOM 6166 N N . ASN B 1 349 ? -12.828 10.367 3.414 1 96 349 ASN B N 1
ATOM 6167 C CA . ASN B 1 349 ? -13.195 11.57 4.152 1 96 349 ASN B CA 1
ATOM 6168 C C . ASN B 1 349 ? -12.648 12.828 3.488 1 96 349 ASN B C 1
ATOM 6170 O O . ASN B 1 349 ? -13.336 13.836 3.395 1 96 349 ASN B O 1
ATOM 6174 N N . ALA B 1 350 ? -11.445 12.742 3.057 1 96.12 350 ALA B N 1
ATOM 6175 C CA . ALA B 1 350 ? -10.812 13.883 2.404 1 96.12 350 ALA B CA 1
ATOM 6176 C C . ALA B 1 350 ? -11.539 14.25 1.11 1 96.12 350 ALA B C 1
ATOM 6178 O O . ALA B 1 350 ? -11.859 15.414 0.876 1 96.12 350 ALA B O 1
ATOM 6179 N N . VAL B 1 351 ? -11.922 13.25 0.324 1 95.94 351 VAL B N 1
ATOM 6180 C CA . VAL B 1 351 ? -12.43 13.492 -1.024 1 95.94 351 VAL B CA 1
ATOM 6181 C C . VAL B 1 351 ? -13.93 13.734 -0.978 1 95.94 351 VAL B C 1
ATOM 6183 O O . VAL B 1 351 ? -14.445 14.617 -1.673 1 95.94 351 VAL B O 1
ATOM 6186 N N . PHE B 1 352 ? -14.672 12.984 -0.132 1 95.69 352 PHE B N 1
ATOM 6187 C CA . PHE B 1 352 ? -16.125 13.094 -0.079 1 95.69 352 PHE B CA 1
ATOM 6188 C C . PHE B 1 352 ? -16.547 14.32 0.717 1 95.69 352 PHE B C 1
ATOM 6190 O O . PHE B 1 352 ? -17.594 14.914 0.448 1 95.69 352 PHE B O 1
ATOM 6197 N N . CYS B 1 353 ? -15.719 14.719 1.673 1 92.44 353 CYS B N 1
ATOM 6198 C CA . CYS B 1 353 ? -16.203 15.688 2.648 1 92.44 353 CYS B CA 1
ATOM 6199 C C . CYS B 1 353 ? -15.445 17 2.551 1 92.44 353 CYS B C 1
ATOM 6201 O O . CYS B 1 353 ? -16.047 18.078 2.529 1 92.44 353 CYS B O 1
ATOM 6203 N N . LEU B 1 354 ? -14.211 16.922 2.395 1 90.62 354 LEU B N 1
ATOM 6204 C CA . LEU B 1 354 ? -13.414 18.141 2.438 1 90.62 354 LEU B CA 1
ATOM 6205 C C . LEU B 1 354 ? -13.359 18.812 1.064 1 90.62 354 LEU B C 1
ATOM 6207 O O . LEU B 1 354 ? -13.5 20.031 0.953 1 90.62 354 LEU B O 1
ATOM 6211 N N . LEU B 1 355 ? -13.117 18.062 0.042 1 90.94 355 LEU B N 1
ATOM 6212 C CA . LEU B 1 355 ? -12.836 18.641 -1.269 1 90.94 355 LEU B CA 1
ATOM 6213 C C . LEU B 1 355 ? -14.023 19.453 -1.766 1 90.94 355 LEU B C 1
ATOM 6215 O O . LEU B 1 355 ? -13.844 20.516 -2.363 1 90.94 355 LEU B O 1
ATOM 6219 N N . PRO B 1 356 ? -15.289 18.984 -1.569 1 88.44 356 PRO B N 1
ATOM 6220 C CA . PRO B 1 356 ? -16.406 19.844 -1.966 1 88.44 356 PRO B CA 1
ATOM 6221 C C . PRO B 1 356 ? -16.375 21.203 -1.292 1 88.44 356 PRO B C 1
ATOM 6223 O O . PRO B 1 356 ? -16.75 22.219 -1.91 1 88.44 356 PRO B O 1
ATOM 6226 N N . ILE B 1 357 ? -15.922 21.188 -0.091 1 83.12 357 ILE B N 1
ATOM 6227 C CA . ILE B 1 357 ? -15.828 22.438 0.649 1 83.12 357 ILE B CA 1
ATOM 6228 C C . ILE B 1 357 ? -14.672 23.281 0.099 1 83.12 357 ILE B C 1
ATOM 6230 O O . ILE B 1 357 ? -14.797 24.484 -0.061 1 83.12 357 ILE B O 1
ATOM 6234 N N . ALA B 1 358 ? -13.648 22.609 -0.228 1 83.94 358 ALA B N 1
ATOM 6235 C CA . ALA B 1 358 ? -12.469 23.297 -0.756 1 83.94 358 ALA B CA 1
ATOM 6236 C C . ALA B 1 358 ? -12.766 23.953 -2.102 1 83.94 358 ALA B C 1
ATOM 6238 O O . ALA B 1 358 ? -12.219 25 -2.422 1 83.94 358 ALA B O 1
ATOM 6239 N N . PHE B 1 359 ? -13.664 23.391 -2.818 1 84.06 359 PHE B N 1
ATOM 6240 C CA . PHE B 1 359 ? -13.938 23.875 -4.168 1 84.06 359 PHE B CA 1
ATOM 6241 C C . PHE B 1 359 ? -15.086 24.875 -4.16 1 84.06 359 PHE B C 1
ATOM 6243 O O . PHE B 1 359 ?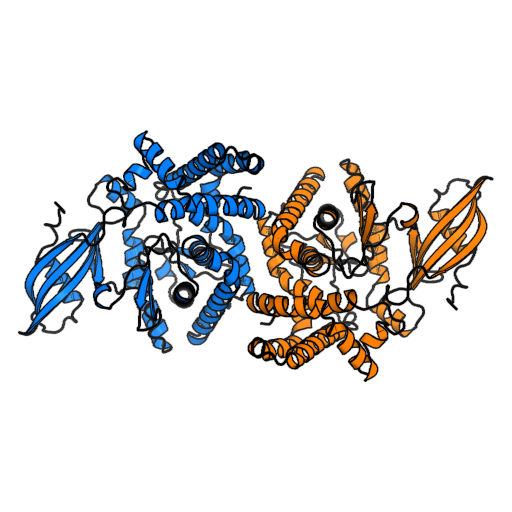 -15.43 25.438 -5.199 1 84.06 359 PHE B O 1
ATOM 6250 N N . MET B 1 360 ? -15.625 25.016 -3.012 1 80.56 360 MET B N 1
ATOM 6251 C CA . MET B 1 360 ? -16.75 25.938 -2.883 1 80.56 360 MET B CA 1
ATOM 6252 C C . MET B 1 360 ? -16.312 27.359 -3.191 1 80.56 360 MET B C 1
ATOM 6254 O O . MET B 1 360 ? -15.234 27.797 -2.783 1 80.56 360 MET B O 1
ATOM 6258 N N . GLU B 1 361 ? -17.156 28.016 -4.039 1 73.19 361 GLU B N 1
ATOM 6259 C CA . GLU B 1 361 ? -16.891 29.422 -4.309 1 73.19 361 GLU B CA 1
ATOM 6260 C C . GLU B 1 361 ? -17.25 30.297 -3.107 1 73.19 361 GLU B C 1
ATOM 6262 O O . GLU B 1 361 ? -18.188 29.984 -2.363 1 73.19 361 GLU B O 1
ATOM 6267 N N . ARG B 1 362 ? -16.359 31.25 -2.879 1 64.38 362 ARG B N 1
ATOM 6268 C CA . ARG B 1 362 ? -16.625 32.188 -1.781 1 64.38 362 ARG B CA 1
ATOM 6269 C C . ARG B 1 362 ? -17.875 33.031 -2.059 1 64.38 362 ARG B C 1
ATOM 6271 O O . ARG B 1 362 ? -17.891 33.812 -3.004 1 64.38 362 ARG B O 1
ATOM 6278 N N . THR B 1 363 ? -19.062 32.5 -1.759 1 60.53 363 THR B N 1
ATOM 6279 C CA . THR B 1 363 ? -20.281 33.312 -1.938 1 60.53 363 THR B CA 1
ATOM 6280 C C . THR B 1 363 ? -20.938 33.594 -0.593 1 60.53 363 THR B C 1
ATOM 6282 O O . THR B 1 363 ? -20.609 32.969 0.415 1 60.53 363 THR B O 1
ATOM 6285 N N . GLU B 1 364 ? -21.656 34.656 -0.582 1 54.25 364 GLU B N 1
ATOM 6286 C CA . GLU B 1 364 ? -22.359 35.094 0.613 1 54.25 364 GLU B CA 1
ATOM 6287 C C . GLU B 1 364 ? -23.156 33.969 1.253 1 54.25 364 GLU B C 1
ATOM 6289 O O . GLU B 1 364 ? -23.359 33.969 2.469 1 54.25 364 GLU B O 1
ATOM 6294 N N . ASN B 1 365 ? -23.609 33.031 0.457 1 54.81 365 ASN B N 1
ATOM 6295 C CA . ASN B 1 365 ? -24.438 31.938 0.953 1 54.81 365 ASN B CA 1
ATOM 6296 C C . ASN B 1 365 ? -23.578 30.719 1.336 1 54.81 365 ASN B C 1
ATOM 6298 O O . ASN B 1 365 ? -24.109 29.719 1.806 1 54.81 365 ASN B O 1
ATOM 6302 N N . ALA B 1 366 ? -22.344 30.891 1.15 1 58.5 366 ALA B N 1
ATOM 6303 C CA . ALA B 1 366 ? -21.422 29.781 1.404 1 58.5 366 ALA B CA 1
ATOM 6304 C C . ALA B 1 366 ? -21.203 29.578 2.9 1 58.5 366 ALA B C 1
ATOM 6306 O O . ALA B 1 366 ? -20.125 29.875 3.43 1 58.5 366 ALA B O 1
ATOM 6307 N N . GLU B 1 367 ? -22.422 29.422 3.543 1 61.62 367 GLU B N 1
ATOM 6308 C CA . GLU B 1 367 ? -22.328 29.188 4.98 1 61.62 367 GLU B CA 1
ATOM 6309 C C . GLU B 1 367 ? -22.484 27.703 5.305 1 61.62 367 GLU B C 1
ATOM 6311 O O . GLU B 1 367 ? -23.375 27.031 4.762 1 61.62 367 GLU B O 1
ATOM 6316 N N . MET B 1 368 ? -21.5 27.219 6 1 62.81 368 MET B N 1
ATOM 6317 C CA . MET B 1 368 ? -21.531 25.828 6.465 1 62.81 368 MET B CA 1
ATOM 6318 C C . MET B 1 368 ? -22.891 25.484 7.055 1 62.81 368 MET B C 1
ATOM 6320 O O . MET B 1 368 ? -23.344 24.344 6.949 1 62.81 368 MET B O 1
ATOM 6324 N N . ASP B 1 369 ? -23.484 26.516 7.465 1 66.62 369 ASP B N 1
ATOM 6325 C CA . ASP B 1 369 ? -24.797 26.297 8.086 1 66.62 369 ASP B CA 1
ATOM 6326 C C . ASP B 1 369 ? -25.828 25.859 7.055 1 66.62 369 ASP B C 1
ATOM 6328 O O . ASP B 1 369 ? -26.641 24.984 7.328 1 66.62 369 ASP B O 1
ATOM 6332 N N . VAL B 1 370 ? -25.688 26.469 5.984 1 70.12 370 VAL B N 1
ATOM 6333 C CA . VAL B 1 370 ? -26.625 26.109 4.926 1 70.12 370 VAL B CA 1
ATOM 6334 C C . VAL B 1 370 ? -26.297 24.703 4.414 1 70.12 370 VAL B C 1
ATOM 6336 O O . VAL B 1 370 ? -27.203 23.922 4.137 1 70.12 370 VAL B O 1
ATOM 6339 N N . PHE B 1 371 ? -25.031 24.469 4.383 1 72.44 371 PHE B N 1
ATOM 6340 C CA . PHE B 1 371 ? -24.562 23.172 3.889 1 72.44 371 PHE B CA 1
ATOM 6341 C C . PHE B 1 371 ? -25.141 22.031 4.719 1 72.44 371 PHE B C 1
ATOM 6343 O O . PHE B 1 371 ? -25.516 21 4.18 1 72.44 371 PHE B O 1
ATOM 6350 N N . LEU B 1 372 ? -25.312 22.25 5.961 1 73 372 LEU B N 1
ATOM 6351 C CA . LEU B 1 372 ? -25.688 21.188 6.875 1 73 372 LEU B CA 1
ATOM 6352 C C . LEU B 1 372 ? -27.203 21.109 7.043 1 73 372 LEU B C 1
ATOM 6354 O O . LEU B 1 372 ? -27.719 20.203 7.691 1 73 372 LEU B O 1
ATOM 6358 N N . GLN B 1 373 ? -27.875 21.969 6.43 1 75.69 373 GLN B N 1
ATOM 6359 C CA . GLN B 1 373 ? -29.328 22.016 6.598 1 75.69 373 GLN B CA 1
ATOM 6360 C C . GLN B 1 373 ? -30.016 21.016 5.664 1 75.69 373 GLN B C 1
ATOM 6362 O O . GLN B 1 373 ? -29.578 20.828 4.527 1 75.69 373 GLN B O 1
ATOM 6367 N N . GLU B 1 374 ? -31 20.312 6.16 1 78.56 374 GLU B N 1
ATOM 6368 C CA . GLU B 1 374 ? -31.781 19.406 5.324 1 78.56 374 GLU B CA 1
ATOM 6369 C C . GLU B 1 374 ? -32.875 20.156 4.582 1 78.56 374 GLU B C 1
ATOM 6371 O O . GLU B 1 374 ? -33.688 19.562 3.875 1 78.56 374 GLU B O 1
ATOM 6376 N N . SER B 1 375 ? -32.812 21.375 4.578 1 82 375 SER B N 1
ATOM 6377 C CA . SER B 1 375 ? -33.781 22.203 3.873 1 82 375 SER B CA 1
ATOM 6378 C C . SER B 1 375 ? -33.562 22.172 2.365 1 82 375 SER B C 1
ATOM 6380 O O . SER B 1 375 ? -32.594 21.594 1.896 1 82 375 SER B O 1
ATOM 6382 N N . GLU B 1 376 ? -34.5 22.672 1.624 1 85.44 376 GLU B N 1
ATOM 6383 C CA . GLU B 1 376 ? -34.375 22.766 0.172 1 85.44 376 GLU B CA 1
ATOM 6384 C C . GLU B 1 376 ? -33.156 23.594 -0.229 1 85.44 376 GLU B C 1
ATOM 6386 O O . GLU B 1 376 ? -32.469 23.266 -1.186 1 85.44 376 GLU B O 1
ATOM 6391 N N . ALA B 1 377 ? -33 24.594 0.536 1 80.94 377 ALA B N 1
ATOM 6392 C CA . ALA B 1 377 ? -31.844 25.453 0.271 1 80.94 377 ALA B CA 1
ATOM 6393 C C . ALA B 1 377 ? -30.531 24.719 0.509 1 80.94 377 ALA B C 1
ATOM 6395 O O . ALA B 1 377 ? -29.578 24.859 -0.261 1 80.94 377 ALA B O 1
ATOM 6396 N N . GLY B 1 378 ? -30.516 23.984 1.571 1 81.62 378 GLY B N 1
ATOM 6397 C CA . GLY B 1 378 ? -29.344 23.172 1.86 1 81.62 378 GLY B CA 1
ATOM 6398 C C . GLY B 1 378 ? -29.047 22.141 0.796 1 81.62 378 GLY B C 1
ATOM 6399 O O . GLY B 1 378 ? -27.891 21.969 0.384 1 81.62 378 GLY B O 1
ATOM 6400 N N . ARG B 1 379 ? -30.078 21.562 0.35 1 83.81 379 ARG B N 1
ATOM 6401 C CA . ARG B 1 379 ? -29.938 20.547 -0.687 1 83.81 379 ARG B CA 1
ATOM 6402 C C . ARG B 1 379 ? -29.438 21.156 -1.992 1 83.81 379 ARG B C 1
ATOM 6404 O O . ARG B 1 379 ? -28.578 20.594 -2.664 1 83.81 379 ARG B O 1
ATOM 6411 N N . ALA B 1 380 ? -30 22.281 -2.279 1 84.19 380 ALA B N 1
ATOM 6412 C CA . ALA B 1 380 ? -29.594 22.969 -3.502 1 84.19 380 ALA B CA 1
ATOM 6413 C C . ALA B 1 380 ? -28.125 23.391 -3.426 1 84.19 380 ALA B C 1
ATOM 6415 O O . ALA B 1 380 ? -27.406 23.328 -4.422 1 84.19 380 ALA B O 1
ATOM 6416 N N . PHE B 1 381 ? -27.781 23.781 -2.312 1 82.12 381 PHE B N 1
ATOM 6417 C CA . PHE B 1 381 ? -26.406 24.234 -2.098 1 82.12 381 PHE B CA 1
ATOM 6418 C C . PHE B 1 381 ? -25.438 23.078 -2.227 1 82.12 381 PHE B C 1
ATOM 6420 O O . PHE B 1 381 ? -24.406 23.203 -2.885 1 82.12 381 PHE B O 1
ATOM 6427 N N . ARG B 1 382 ? -25.75 22.016 -1.646 1 84.94 382 ARG B N 1
ATOM 6428 C CA . ARG B 1 382 ? -24.906 20.828 -1.735 1 84.94 382 ARG B CA 1
ATOM 6429 C C . ARG B 1 382 ? -24.797 20.344 -3.176 1 84.94 382 ARG B C 1
ATOM 6431 O O . ARG B 1 382 ? -23.719 19.953 -3.625 1 84.94 382 ARG B O 1
ATOM 6438 N N . LYS B 1 383 ? -25.891 20.391 -3.777 1 85.06 383 LYS B N 1
ATOM 6439 C CA . LYS B 1 383 ? -25.875 19.984 -5.18 1 85.06 383 LYS B CA 1
ATOM 6440 C C . LYS B 1 383 ? -24.922 20.859 -5.996 1 85.06 383 LYS B C 1
ATOM 6442 O O . LYS B 1 383 ? -24.203 20.359 -6.852 1 85.06 383 LYS B O 1
ATOM 6447 N N . GLN B 1 384 ? -24.969 22.078 -5.719 1 83.19 384 GLN B N 1
ATOM 6448 C CA . GLN B 1 384 ? -24.125 23.016 -6.445 1 83.19 384 GLN B CA 1
ATOM 6449 C C . GLN B 1 384 ? -22.641 22.75 -6.156 1 83.19 384 GLN B C 1
ATOM 6451 O O . GLN B 1 384 ? -21.828 22.703 -7.078 1 83.19 384 GLN B O 1
ATOM 6456 N N . ILE B 1 385 ? -22.312 22.531 -4.965 1 83.5 385 ILE B N 1
ATOM 6457 C CA . ILE B 1 385 ? -20.922 22.359 -4.539 1 83.5 385 ILE B CA 1
ATOM 6458 C C . ILE B 1 385 ? -20.359 21.062 -5.102 1 83.5 385 ILE B C 1
ATOM 6460 O O . ILE B 1 385 ? -19.219 21.016 -5.551 1 83.5 385 ILE B O 1
ATOM 6464 N N . PHE B 1 386 ? -21.188 20.062 -5.184 1 88.62 386 PHE B N 1
ATOM 6465 C CA . PHE B 1 386 ? -20.719 18.75 -5.594 1 88.62 386 PHE B CA 1
ATOM 6466 C C . PHE B 1 386 ? -20.688 18.625 -7.113 1 88.62 386 PHE B C 1
ATOM 6468 O O . PHE B 1 386 ? -20.078 17.703 -7.66 1 88.62 386 PHE B O 1
ATOM 6475 N N . SER B 1 387 ? -21.328 19.594 -7.766 1 85.12 387 SER B N 1
ATOM 6476 C CA . SER B 1 387 ? -21.375 19.516 -9.219 1 85.12 387 SER B CA 1
ATOM 6477 C C . SER B 1 387 ? -20.234 20.297 -9.867 1 85.12 387 SER B C 1
ATOM 6479 O O . SER B 1 387 ? -20.219 20.484 -11.078 1 85.12 387 SER B O 1
ATOM 6481 N N . ASN B 1 388 ? -19.391 20.797 -9.023 1 87.12 388 ASN B N 1
ATOM 6482 C CA . ASN B 1 388 ? -18.188 21.438 -9.562 1 87.12 388 ASN B CA 1
ATOM 6483 C C . ASN B 1 388 ? -17.438 20.5 -10.508 1 87.12 388 ASN B C 1
ATOM 6485 O O . ASN B 1 388 ? -17.125 19.375 -10.141 1 87.12 388 ASN B O 1
ATOM 6489 N N . PRO B 1 389 ? -17.141 20.969 -11.758 1 87.12 389 PRO B N 1
ATOM 6490 C CA . PRO B 1 389 ? -16.531 20.094 -12.75 1 87.12 389 PRO B CA 1
ATOM 6491 C C . PRO B 1 389 ? -15.195 19.516 -12.289 1 87.12 389 PRO B C 1
ATOM 6493 O O . PRO B 1 389 ? -14.867 18.359 -12.609 1 87.12 389 PRO B O 1
ATOM 6496 N N . ARG B 1 390 ? -14.461 20.281 -11.633 1 87.62 390 ARG B N 1
ATOM 6497 C CA . ARG B 1 390 ? -13.188 19.781 -11.133 1 87.62 390 ARG B CA 1
ATOM 6498 C C . ARG B 1 390 ? -13.391 18.672 -10.102 1 87.62 390 ARG B C 1
ATOM 6500 O O . ARG B 1 390 ? -12.703 17.656 -10.141 1 87.62 390 ARG B O 1
ATOM 6507 N N . LEU B 1 391 ? -14.312 18.938 -9.258 1 91.38 391 LEU B N 1
ATOM 6508 C CA . LEU B 1 391 ? -14.625 17.922 -8.258 1 91.38 391 LEU B CA 1
ATOM 6509 C C . LEU B 1 391 ? -15.148 16.656 -8.906 1 91.38 391 LEU B C 1
ATOM 6511 O O . LEU B 1 391 ? -14.797 15.547 -8.492 1 91.38 391 LEU B O 1
ATOM 6515 N N . GLU B 1 392 ? -15.977 16.828 -9.883 1 92.88 392 GLU B N 1
ATOM 6516 C CA . GLU B 1 392 ? -16.547 15.672 -10.57 1 92.88 392 GLU B CA 1
ATOM 6517 C C . GLU B 1 392 ? -15.461 14.773 -11.148 1 92.88 392 GLU B C 1
ATOM 6519 O O . GLU B 1 392 ? -15.539 13.547 -11.039 1 92.88 392 GLU B O 1
ATOM 6524 N N . GLY B 1 393 ? -14.484 15.406 -11.797 1 92.44 393 GLY B N 1
ATOM 6525 C CA . GLY B 1 393 ? -13.375 14.633 -12.344 1 92.44 393 GLY B CA 1
ATOM 6526 C C . GLY B 1 393 ? -12.625 13.852 -11.281 1 92.44 393 GLY B C 1
ATOM 6527 O O . GLY B 1 393 ? -12.297 12.68 -11.484 1 92.44 393 GLY B O 1
ATOM 6528 N N . ILE B 1 394 ? -12.383 14.469 -10.18 1 93.31 394 ILE B N 1
ATOM 6529 C CA . ILE B 1 394 ? -11.656 13.836 -9.078 1 93.31 394 ILE B CA 1
ATOM 6530 C C . ILE B 1 394 ? -12.484 12.688 -8.5 1 93.31 394 ILE B C 1
ATOM 6532 O O . ILE B 1 394 ? -11.961 11.594 -8.266 1 93.31 394 ILE B O 1
ATOM 6536 N N . LEU B 1 395 ? -13.758 12.914 -8.344 1 95 395 LEU B N 1
ATOM 6537 C CA . LEU B 1 395 ? -14.641 11.922 -7.75 1 95 395 LEU B CA 1
ATOM 6538 C C . LEU B 1 395 ? -14.742 10.688 -8.633 1 95 395 LEU B C 1
ATOM 6540 O O . LEU B 1 395 ? -14.742 9.555 -8.133 1 95 395 LEU B O 1
ATOM 6544 N N . LYS B 1 396 ? -14.828 10.906 -9.914 1 95.25 396 LYS B N 1
ATOM 6545 C CA . LYS B 1 396 ? -14.945 9.789 -10.852 1 95.25 396 LYS B CA 1
ATOM 6546 C C . LYS B 1 396 ? -13.742 8.852 -10.742 1 95.25 396 LYS B C 1
ATOM 6548 O O . LYS B 1 396 ? -13.906 7.633 -10.688 1 95.25 396 LYS B O 1
ATOM 6553 N N . ARG B 1 397 ? -12.602 9.398 -10.633 1 94.19 397 ARG B N 1
ATOM 6554 C CA . ARG B 1 397 ? -11.391 8.586 -10.508 1 94.19 397 ARG B CA 1
ATOM 6555 C C . ARG B 1 397 ? -11.297 7.965 -9.117 1 94.19 397 ARG B C 1
ATOM 6557 O O . ARG B 1 397 ? -10.93 6.793 -8.977 1 94.19 397 ARG B O 1
ATOM 6564 N N . ALA B 1 398 ? -11.633 8.742 -8.141 1 96.06 398 ALA B N 1
ATOM 6565 C CA . ALA B 1 398 ? -11.531 8.289 -6.758 1 96.06 398 ALA B CA 1
ATOM 6566 C C . ALA B 1 398 ? -12.477 7.121 -6.492 1 96.06 398 ALA B C 1
ATOM 6568 O O . ALA B 1 398 ? -12.117 6.172 -5.793 1 96.06 398 ALA B O 1
ATOM 6569 N N . LEU B 1 399 ? -13.695 7.207 -7.051 1 97.31 399 LEU B N 1
ATOM 6570 C CA . LEU B 1 399 ? -14.695 6.176 -6.809 1 97.31 399 LEU B CA 1
ATOM 6571 C C . LEU B 1 399 ? -14.203 4.816 -7.293 1 97.31 399 LEU B C 1
ATOM 6573 O O . LEU B 1 399 ? -14.352 3.811 -6.598 1 97.31 399 LEU B O 1
ATOM 6577 N N . VAL B 1 400 ? -13.586 4.816 -8.438 1 96.31 400 VAL B N 1
ATOM 6578 C CA . VAL B 1 400 ? -13.07 3.574 -8.992 1 96.31 400 VAL B CA 1
ATOM 6579 C C . VAL B 1 400 ? -11.93 3.045 -8.125 1 96.31 400 VAL B C 1
ATOM 6581 O O . VAL B 1 400 ? -11.938 1.877 -7.727 1 96.31 400 VAL B O 1
ATOM 6584 N N . LYS B 1 401 ? -11.047 3.875 -7.789 1 96.38 401 LYS B N 1
ATOM 6585 C CA . LYS B 1 401 ? -9.883 3.494 -6.996 1 96.38 401 LYS B CA 1
ATOM 6586 C C . LYS B 1 401 ? -10.289 3.037 -5.602 1 96.38 401 LYS B C 1
ATOM 6588 O O . LYS B 1 401 ? -9.773 2.043 -5.09 1 96.38 401 LYS B O 1
ATOM 6593 N N . TYR B 1 402 ? -11.18 3.781 -4.984 1 97.69 402 TYR B N 1
ATOM 6594 C CA . TYR B 1 402 ? -11.609 3.455 -3.627 1 97.69 402 TYR B CA 1
ATOM 6595 C C . TYR B 1 402 ? -12.336 2.119 -3.59 1 97.69 402 TYR B C 1
ATOM 6597 O O . TYR B 1 402 ? -12.219 1.367 -2.621 1 97.69 402 TYR B O 1
ATOM 6605 N N . ASN B 1 403 ? -13.102 1.837 -4.648 1 97 403 ASN B N 1
ATOM 6606 C CA . ASN B 1 403 ? -13.734 0.524 -4.75 1 97 403 ASN B CA 1
ATOM 6607 C C . ASN B 1 403 ? -12.695 -0.588 -4.863 1 97 403 ASN B C 1
ATOM 6609 O O . ASN B 1 403 ? -12.82 -1.63 -4.219 1 97 403 ASN B O 1
ATOM 6613 N N . GLN B 1 404 ? -11.695 -0.328 -5.668 1 96.69 404 GLN B N 1
ATOM 6614 C CA . GLN B 1 404 ? -10.648 -1.32 -5.883 1 96.69 404 GLN B CA 1
ATOM 6615 C C . GLN B 1 404 ? -9.812 -1.521 -4.621 1 96.69 404 GLN B C 1
ATOM 6617 O O . GLN B 1 404 ? -9.219 -2.584 -4.426 1 96.69 404 GLN B O 1
ATOM 6622 N N . LEU B 1 405 ? -9.797 -0.562 -3.748 1 97.5 405 LEU B N 1
ATOM 6623 C CA . LEU B 1 405 ? -9.039 -0.647 -2.504 1 97.5 405 LEU B CA 1
ATOM 6624 C C . LEU B 1 405 ? -9.898 -1.216 -1.382 1 97.5 405 LEU B C 1
ATOM 6626 O O . LEU B 1 405 ? -9.406 -1.474 -0.282 1 97.5 405 LEU B O 1
ATOM 6630 N N . GLY B 1 406 ? -11.195 -1.35 -1.618 1 96.5 406 GLY B N 1
ATOM 6631 C CA . GLY B 1 406 ? -12.086 -2.004 -0.673 1 96.5 406 GLY B CA 1
ATOM 6632 C C . GLY B 1 406 ? -12.703 -1.046 0.33 1 96.5 406 GLY B C 1
ATOM 6633 O O . GLY B 1 406 ? -13.211 -1.469 1.37 1 96.5 406 GLY B O 1
ATOM 6634 N N . TYR B 1 407 ? -12.695 0.274 0.015 1 97.62 407 TYR B N 1
ATOM 6635 C CA . TYR B 1 407 ? -13.156 1.258 0.985 1 97.62 407 TYR B CA 1
ATOM 6636 C C . TYR B 1 407 ? -14.68 1.251 1.082 1 97.62 407 TYR B C 1
ATOM 6638 O O . TYR B 1 407 ? -15.25 1.777 2.041 1 97.62 407 TYR B O 1
ATOM 6646 N N . PHE B 1 408 ? -15.328 0.618 0.087 1 96.56 408 PHE B N 1
ATOM 6647 C CA . PHE B 1 408 ? -16.781 0.599 0.093 1 96.56 408 PHE B CA 1
ATOM 6648 C C . PHE B 1 408 ? -17.312 -0.747 0.58 1 96.56 408 PHE B C 1
ATOM 6650 O O . PHE B 1 408 ? -18.516 -0.996 0.555 1 96.56 408 PHE B O 1
ATOM 6657 N N . ASP B 1 409 ? -16.469 -1.667 0.976 1 93.12 409 ASP B N 1
ATOM 6658 C CA . ASP B 1 409 ? -16.844 -3.014 1.383 1 93.12 409 ASP B CA 1
ATOM 6659 C C . ASP B 1 409 ? -17.5 -3.004 2.764 1 93.12 409 ASP B C 1
ATOM 6661 O O . ASP B 1 409 ? -17.109 -2.225 3.635 1 93.12 409 ASP B O 1
#

InterPro domains:
  IPR004119 Ecdysteroid kinase-like [PF02958] (40-326)
  IPR011009 Protein kinase-like domain superfamily [SSF56112] (32-354)
  IPR015897 CHK kinase-like [SM00587] (129-323)

Foldseek 3Di:
DPPPVQPDQVNVVVLVCLQDDPDPKDKAWDDKDKDFPDDFLLDFLWGKMKMWTWMDIPNDIDIFIKIKTFGDPDDVSNLLCVLQVLLVLQCLCQPPPQVQLCVLCVVLVHNARQAFHFRDADPPPHGITMTGDCVVVAWAFDQQLAFAEDQRLLQNLLSLLSQFLSQLQCCVVPVVSCVSFAAFLQAPPPSNCVCVVLQLVLLVLLLVVVVVVVDVVCVVLNVLSVCCSVCVSVLVNQLSDADPVARKGWDLLQDARSQKIWHDDDPGTDHMYGDRSSRIHIHASLRRLLLRLQAGHHPCCSPPPSVVSLVSSLVSNQVSNVSSVPPDDRDDSVSNVVSVLSSNLSSVCRLSRRNLSSNDDPDPPSHVVLCPDPDPSNSVRSNVSCVPPVSVVSSVVCSVVCVVSVSSD/DPPPVQPDQVVVVVLVCLQPPPDPKDKAWDDKDKDFPDAFLLDFLWGKMKMWTWIDIPNDIDIFIKIKTFGDPDPVSNLLCVLQVLLVLQCLCQPPPQVQLCVLCVVLVHNARQAFHFRDADPPPHGITMTGPCVVVAWAFDQQLAFAEDQRLLQNLLSLLSQFLSQLQCCVVPVVSCVSFAAFCQAPPPSNCVCVVLLLVLLVLLLVVVVVVVDVVCVVLNVLSVCCSVCVSVLVNQLSDADPVARKGWDLLQDARSQKIWHDDDPGTDHMYGHSSSRIHIHASLSRLLLRLQAGHHPCCSVPPSVVSLVSSLVSNQVSNVSSVPPDDRDDSVSNVVSVLSSNLSSVCRLSRRNLSSNDDSDPPSHVVLCPDPDPSNSVRSNVSCVPPVSVVSSVVCSVVCVVSVSSD

Nearest PDB structures (foldseek):
  2ig7-assembly1_B  TM=4.791E-01  e=5.997E-07  Homo sapiens
  4czy-assembly1_B  TM=2.392E-01  e=5.841E-01  Neurospora crassa
  4czy-assembly1_D  TM=2.499E-01  e=1.681E+00  Neurospora crassa
  2ig7-assembly1_B  TM=5.193E-01  e=9.890E-07  Homo sapiens
  4bwk-assembly1_A  TM=2.881E-01  e=1.650E-01  Neurospora crassa

pLDDT: mean 91.28, std 9.69, range [44.12, 98.94]

Solvent-accessible surface area (backbone atoms only — not comparable to full-atom values): 43583 Å² total; per-residue (Å²): 126,86,86,54,77,82,72,38,70,68,58,53,47,52,49,50,48,58,63,40,77,80,58,96,67,55,72,43,79,74,47,69,49,77,44,72,58,60,60,84,63,74,52,87,80,43,39,48,30,29,36,40,38,30,29,32,47,73,89,37,82,46,74,52,52,35,29,36,44,27,60,42,83,50,66,68,59,31,50,52,38,58,53,52,41,27,61,64,26,25,47,46,40,49,67,61,44,48,55,50,40,42,50,56,34,43,73,68,74,37,82,68,60,56,44,78,59,57,56,40,72,42,66,70,94,50,46,34,43,29,26,64,42,52,57,79,76,53,35,39,73,63,67,51,72,62,37,30,52,60,73,58,44,51,49,52,36,51,45,49,17,50,46,25,29,39,37,36,49,45,41,75,77,43,52,73,79,45,60,72,21,55,60,39,78,44,51,88,51,78,62,44,44,86,66,52,59,56,58,35,50,32,43,50,49,50,46,52,48,57,62,70,61,74,48,74,90,50,53,83,47,47,64,38,46,60,50,33,48,76,42,48,61,62,53,42,26,54,50,44,56,64,58,86,91,50,73,50,18,50,27,51,60,57,56,32,43,90,30,35,31,36,25,65,56,94,86,43,81,69,46,58,31,44,49,74,45,50,49,28,24,49,23,53,59,13,48,37,54,32,25,25,53,53,46,21,40,19,66,67,37,44,73,72,37,46,52,56,49,52,34,51,24,44,54,48,21,51,53,48,28,56,71,67,62,55,81,68,81,77,76,46,58,57,54,51,53,41,35,36,57,72,19,38,57,40,34,51,52,18,50,56,53,44,39,37,58,47,60,44,67,94,41,95,73,43,37,69,66,41,55,71,34,89,44,72,68,11,50,52,47,45,52,54,40,57,61,33,68,68,54,42,57,52,48,58,55,46,54,54,51,38,51,39,57,42,67,48,110,128,87,86,53,77,84,72,37,70,67,58,52,49,51,49,50,49,58,63,40,75,80,58,96,65,55,72,42,79,73,46,72,49,75,43,73,60,60,60,84,63,75,52,87,80,41,39,48,30,30,37,39,39,30,28,32,48,74,88,37,82,46,74,50,52,33,31,37,42,26,61,42,85,50,69,69,60,30,51,52,38,58,53,53,42,27,61,63,27,25,47,46,40,50,68,62,44,47,56,51,40,44,50,54,35,44,74,66,74,37,82,68,62,56,43,77,59,57,55,42,72,41,66,70,95,51,46,33,44,30,26,64,43,53,56,80,74,51,34,39,72,63,66,52,73,63,36,31,53,62,73,59,45,51,50,52,36,49,44,50,18,48,48,25,30,40,36,36,48,44,41,72,78,43,52,72,78,45,58,73,21,55,61,39,78,44,50,89,49,78,64,42,46,84,64,53,58,55,58,35,51,32,42,49,50,50,48,52,49,56,60,70,63,72,47,76,92,50,54,83,48,47,63,39,45,60,49,30,48,75,42,50,62,64,52,42,27,52,52,45,56,64,59,88,90,49,73,49,18,50,27,52,60,58,56,33,44,90,30,35,31,37,26,64,56,95,86,42,81,71,46,56,31,46,49,74,45,50,50,28,24,47,22,55,58,13,47,37,54,31,24,26,54,52,46,21,40,21,68,68,37,45,73,72,37,44,51,55,50,51,36,51,24,45,53,48,20,50,52,49,27,56,72,67,61,55,82,68,82,79,74,46,58,57,54,50,54,41,35,35,56,71,19,38,58,40,33,50,52,20,49,57,54,44,40,37,59,46,60,43,66,92,42,96,74,43,37,69,66,41,56,71,35,90,44,72,66,11,50,51,48,45,51,54,39,57,60,33,68,69,54,42,56,51,47,59,55,45,53,55,51,38,51,38,57,42,68,49,108

Radius of gyration: 32.74 Å; Cα contacts (8 Å, |Δi|>4): 1312; chains: 2; bounding box: 69×112×66 Å